Protein AF-0000000071081643 (afdb_homodimer)

Structure (mmCIF, N/CA/C/O backbone):
data_AF-0000000071081643-model_v1
#
loop_
_entity.id
_entity.type
_entity.pdbx_description
1 polymer 'Gamma-butyrobetaine dioxygenase'
#
loop_
_atom_site.group_PDB
_atom_site.id
_atom_site.type_symbol
_atom_site.label_atom_id
_atom_site.label_alt_id
_atom_site.label_comp_id
_atom_site.label_asym_id
_atom_site.label_entity_id
_atom_site.label_seq_id
_atom_site.pdbx_PDB_ins_code
_atom_site.Cartn_x
_atom_site.Cartn_y
_atom_site.Cartn_z
_atom_site.occupancy
_atom_site.B_iso_or_equiv
_atom_site.auth_seq_id
_atom_site.auth_comp_id
_atom_site.auth_asym_id
_atom_site.auth_atom_id
_atom_site.pdbx_PDB_model_num
ATOM 1 N N . MET A 1 1 ? 13.773 -45.219 -15.148 1 22.53 1 MET A N 1
ATOM 2 C CA . MET A 1 1 ? 13.102 -44.125 -15.828 1 22.53 1 MET A CA 1
ATOM 3 C C . MET A 1 1 ? 11.602 -44.125 -15.547 1 22.53 1 MET A C 1
ATOM 5 O O . MET A 1 1 ? 10.828 -43.438 -16.203 1 22.53 1 MET A O 1
ATOM 9 N N . GLU A 1 2 ? 11.062 -44.969 -14.609 1 25.34 2 GLU A N 1
ATOM 10 C CA . GLU A 1 2 ? 9.867 -45.812 -14.445 1 25.34 2 GLU A CA 1
ATOM 11 C C . GLU A 1 2 ? 8.664 -44.938 -14.047 1 25.34 2 GLU A C 1
ATOM 13 O O . GLU A 1 2 ? 7.594 -45.062 -14.648 1 25.34 2 GLU A O 1
ATOM 18 N N . ASN A 1 3 ? 8.5 -44.656 -12.734 1 25.41 3 ASN A N 1
ATOM 19 C CA . ASN A 1 3 ? 7.148 -44.688 -12.18 1 25.41 3 ASN A CA 1
ATOM 20 C C . ASN A 1 3 ? 6.285 -43.562 -12.688 1 25.41 3 ASN A C 1
ATOM 22 O O . ASN A 1 3 ? 6.629 -42.375 -12.5 1 25.41 3 ASN A O 1
ATOM 26 N N . PRO A 1 4 ? 5.512 -43.75 -13.758 1 31.47 4 PRO A N 1
ATOM 27 C CA . PRO A 1 4 ? 4.52 -42.781 -14.18 1 31.47 4 PRO A CA 1
ATOM 28 C C . PRO A 1 4 ? 3.73 -42.188 -13.008 1 31.47 4 PRO A C 1
ATOM 30 O O . PRO A 1 4 ? 3.168 -42.938 -12.211 1 31.47 4 PRO A O 1
ATOM 33 N N . VAL A 1 5 ? 4.258 -41.281 -12.352 1 32.03 5 VAL A N 1
ATOM 34 C CA . VAL A 1 5 ? 3.521 -40.656 -11.25 1 32.03 5 VAL A CA 1
ATOM 35 C C . VAL A 1 5 ? 2.043 -40.531 -11.617 1 32.03 5 VAL A C 1
ATOM 37 O O . VAL A 1 5 ? 1.696 -39.969 -12.656 1 32.03 5 VAL A O 1
ATOM 40 N N . LYS A 1 6 ? 1.33 -41.562 -11.305 1 35.81 6 LYS A N 1
ATOM 41 C CA . LYS A 1 6 ? -0.125 -41.5 -11.398 1 35.81 6 LYS A CA 1
ATOM 42 C C . LYS A 1 6 ? -0.638 -40.094 -11.07 1 35.81 6 LYS A C 1
ATOM 44 O O . LYS A 1 6 ? -0.384 -39.562 -9.984 1 35.81 6 LYS A O 1
ATOM 49 N N . ILE A 1 7 ? -0.891 -39.281 -12.078 1 36.06 7 ILE A N 1
ATOM 50 C CA . ILE A 1 7 ? -1.486 -37.938 -12.031 1 36.06 7 ILE A CA 1
ATOM 51 C C . ILE A 1 7 ? -2.824 -38 -11.297 1 36.06 7 ILE A C 1
ATOM 53 O O . ILE A 1 7 ? -3.787 -38.594 -11.797 1 36.06 7 ILE A O 1
ATOM 57 N N . GLU A 1 8 ? -2.85 -38.375 -10.078 1 38.16 8 GLU A N 1
ATOM 58 C CA . GLU A 1 8 ? -4.18 -38.188 -9.508 1 38.16 8 GLU A CA 1
ATOM 59 C C . GLU A 1 8 ? -4.75 -36.812 -9.906 1 38.16 8 GLU A C 1
ATOM 61 O O . GLU A 1 8 ? -4.039 -35.812 -9.891 1 38.16 8 GLU A O 1
ATOM 66 N N . PRO A 1 9 ? -5.816 -36.906 -10.641 1 40.47 9 PRO A N 1
ATOM 67 C CA . PRO A 1 9 ? -6.453 -35.656 -11.031 1 40.47 9 PRO A CA 1
ATOM 68 C C . PRO A 1 9 ? -6.582 -34.688 -9.859 1 40.47 9 PRO A C 1
ATOM 70 O O . PRO A 1 9 ? -6.977 -35.062 -8.758 1 40.47 9 PRO A O 1
ATOM 73 N N . MET A 1 10 ? -5.754 -33.719 -9.648 1 44.78 10 MET A N 1
ATOM 74 C CA . MET A 1 10 ? -5.664 -32.625 -8.688 1 44.78 10 MET A CA 1
ATOM 75 C C . MET A 1 10 ? -7.039 -32 -8.445 1 44.78 10 MET A C 1
ATOM 77 O O . MET A 1 10 ? -7.777 -31.719 -9.398 1 44.78 10 MET A O 1
ATOM 81 N N . ALA A 1 11 ? -7.672 -32.344 -7.398 1 48.53 11 ALA A N 1
ATOM 82 C CA . ALA A 1 11 ? -8.922 -31.719 -6.977 1 48.53 11 ALA A CA 1
ATOM 83 C C . ALA A 1 11 ? -8.836 -30.203 -7.117 1 48.53 11 ALA A C 1
ATOM 85 O O . ALA A 1 11 ? -7.98 -29.562 -6.496 1 48.53 11 ALA A O 1
ATOM 86 N N . PHE A 1 12 ? -9.18 -29.719 -8.344 1 58.06 12 PHE A N 1
ATOM 87 C CA . PHE A 1 12 ? -9.32 -28.297 -8.672 1 58.06 12 PHE A CA 1
ATOM 88 C C . PHE A 1 12 ? -10.281 -27.625 -7.703 1 58.06 12 PHE A C 1
ATOM 90 O O . PHE A 1 12 ? -10.578 -26.438 -7.855 1 58.06 12 PHE A O 1
ATOM 97 N N . GLU A 1 13 ? -10.617 -28.375 -6.734 1 58.75 13 GLU A N 1
ATOM 98 C CA . GLU A 1 13 ? -11.688 -27.859 -5.871 1 58.75 13 GLU A CA 1
ATOM 99 C C . GLU A 1 13 ? -11.242 -26.609 -5.141 1 58.75 13 GLU A C 1
ATOM 101 O O . GLU A 1 13 ? -12.047 -25.688 -4.926 1 58.75 13 GLU A O 1
ATOM 106 N N . ASP A 1 14 ? -9.984 -26.562 -4.91 1 63.94 14 ASP A N 1
ATOM 107 C CA . ASP A 1 14 ? -9.578 -25.375 -4.176 1 63.94 14 ASP A CA 1
ATOM 108 C C . ASP A 1 14 ? -9.539 -24.156 -5.094 1 63.94 14 ASP A C 1
ATOM 110 O O . ASP A 1 14 ? -9.781 -23.031 -4.652 1 63.94 14 ASP A O 1
ATOM 114 N N . GLU A 1 15 ? -9.359 -24.438 -6.359 1 65.44 15 GLU A N 1
ATOM 115 C CA . GLU A 1 15 ? -9.359 -23.328 -7.301 1 65.44 15 GLU A CA 1
ATOM 116 C C . GLU A 1 15 ? -10.781 -22.812 -7.551 1 65.44 15 GLU A C 1
ATOM 118 O O . GLU A 1 15 ? -10.977 -21.672 -7.945 1 65.44 15 GLU A O 1
ATOM 123 N N . ALA A 1 16 ? -11.727 -23.703 -7.258 1 62.59 16 ALA A N 1
ATOM 124 C CA . ALA A 1 16 ? -13.125 -23.422 -7.539 1 62.59 16 ALA A CA 1
ATOM 125 C C . ALA A 1 16 ? -13.641 -22.297 -6.66 1 62.59 16 ALA A C 1
ATOM 127 O O . ALA A 1 16 ? -14.57 -21.578 -7.043 1 62.59 16 ALA A O 1
ATOM 128 N N . VAL A 1 17 ? -12.961 -22.141 -5.602 1 60.31 17 VAL A N 1
ATOM 129 C CA . VAL A 1 17 ? -13.461 -21.172 -4.633 1 60.31 17 VAL A CA 1
ATOM 130 C C . VAL A 1 17 ? -13.273 -19.75 -5.184 1 60.31 17 VAL A C 1
ATOM 132 O O . VAL A 1 17 ? -13.953 -18.812 -4.75 1 60.31 17 VAL A O 1
ATOM 135 N N . LEU A 1 18 ? -12.484 -19.703 -6.148 1 63.12 18 LEU A N 1
ATOM 136 C CA . LEU A 1 18 ? -12.156 -18.391 -6.676 1 63.12 18 LEU A CA 1
ATOM 137 C C . LEU A 1 18 ? -13.133 -17.984 -7.777 1 63.12 18 LEU A C 1
ATOM 139 O O . LEU A 1 18 ? -13.062 -16.859 -8.297 1 63.12 18 LEU A O 1
ATOM 143 N N . HIS A 1 19 ? -13.945 -18.938 -7.957 1 67.44 19 HIS A N 1
ATOM 144 C CA . HIS A 1 19 ? -14.906 -18.672 -9.016 1 67.44 19 HIS A CA 1
ATOM 145 C C . HIS A 1 19 ? -16.328 -18.594 -8.469 1 67.44 19 HIS A C 1
ATOM 147 O O . HIS A 1 19 ? -16.703 -19.391 -7.598 1 67.44 19 HIS A O 1
ATOM 153 N N . ALA A 1 20 ? -16.953 -17.594 -8.938 1 64.62 20 ALA A N 1
ATOM 154 C CA . ALA A 1 20 ? -18.344 -17.469 -8.492 1 64.62 20 ALA A CA 1
ATOM 155 C C . ALA A 1 20 ? -19.125 -18.734 -8.812 1 64.62 20 ALA A C 1
ATOM 157 O O . ALA A 1 20 ? -19.953 -19.172 -8 1 64.62 20 ALA A O 1
ATOM 158 N N . LYS A 1 21 ? -18.812 -19.297 -10.016 1 68.5 21 LYS A N 1
ATOM 159 C CA . LYS A 1 21 ? -19.484 -20.531 -10.422 1 68.5 21 LYS A CA 1
ATOM 160 C C . LYS A 1 21 ? -18.484 -21.531 -10.984 1 68.5 21 LYS A C 1
ATOM 162 O O . LYS A 1 21 ? -17.672 -21.203 -11.844 1 68.5 21 LYS A O 1
ATOM 167 N N . TRP A 1 22 ? -18.328 -22.688 -10.352 1 76.94 22 TRP A N 1
ATOM 168 C CA . TRP A 1 22 ? -17.516 -23.781 -10.844 1 76.94 22 TRP A CA 1
ATOM 169 C C . TRP A 1 22 ? -18.359 -25.031 -11.07 1 76.94 22 TRP A C 1
ATOM 171 O O . TRP A 1 22 ? -18.828 -25.656 -10.109 1 76.94 22 TRP A O 1
ATOM 181 N N . PRO A 1 23 ? -18.547 -25.328 -12.359 1 82.75 23 PRO A N 1
ATOM 182 C CA . PRO A 1 23 ? -19.312 -26.547 -12.609 1 82.75 23 PRO A CA 1
ATOM 183 C C . PRO A 1 23 ? -18.5 -27.812 -12.367 1 82.75 23 PRO A C 1
ATOM 185 O O . PRO A 1 23 ? -17.312 -27.859 -12.664 1 82.75 23 PRO A O 1
ATOM 188 N N . SER A 1 24 ? -19.156 -28.844 -11.766 1 84.69 24 SER A N 1
ATOM 189 C CA . SER A 1 24 ? -18.531 -30.156 -11.672 1 84.69 24 SER A CA 1
ATOM 190 C C . SER A 1 24 ? -18.391 -30.812 -13.039 1 84.69 24 SER A C 1
ATOM 192 O O . SER A 1 24 ? -19.047 -30.391 -14 1 84.69 24 SER A O 1
ATOM 194 N N . ILE A 1 25 ? -17.547 -31.812 -13.094 1 88.88 25 ILE A N 1
ATOM 195 C CA . ILE A 1 25 ? -17.359 -32.531 -14.352 1 88.88 25 ILE A CA 1
ATOM 196 C C . ILE A 1 25 ? -18.672 -33.188 -14.773 1 88.88 25 ILE A C 1
ATOM 198 O O . ILE A 1 25 ? -18.984 -33.25 -15.961 1 88.88 25 ILE A O 1
ATOM 202 N N . ASP A 1 26 ? -19.438 -33.594 -13.805 1 90.94 26 ASP A N 1
ATOM 203 C CA . ASP A 1 26 ? -20.734 -34.219 -14.086 1 90.94 26 ASP A CA 1
ATOM 204 C C . ASP A 1 26 ? -21.703 -33.219 -14.664 1 90.94 26 ASP A C 1
ATOM 206 O O . ASP A 1 26 ? -22.469 -33.531 -15.578 1 90.94 26 ASP A O 1
ATOM 210 N N . GLU A 1 27 ? -21.641 -32.062 -14.094 1 90.94 27 GLU A N 1
ATOM 211 C CA . GLU A 1 27 ? -22.5 -31 -14.594 1 90.94 27 GLU A CA 1
ATOM 212 C C . GLU A 1 27 ? -22.141 -30.641 -16.031 1 90.94 27 GLU A C 1
ATOM 214 O O . GLU A 1 27 ? -23.016 -30.406 -16.859 1 90.94 27 GLU A O 1
ATOM 219 N N . VAL A 1 28 ? -20.859 -30.625 -16.328 1 92.31 28 VAL A N 1
ATOM 220 C CA . VAL A 1 28 ? -20.406 -30.312 -17.688 1 92.31 28 VAL A CA 1
ATOM 221 C C . VAL A 1 28 ? -20.844 -31.422 -18.641 1 92.31 28 VAL A C 1
ATOM 223 O O . VAL A 1 28 ? -21.391 -31.141 -19.703 1 92.31 28 VAL A O 1
ATOM 226 N N . ARG A 1 29 ? -20.656 -32.562 -18.234 1 93.25 29 ARG A N 1
ATOM 227 C CA . ARG A 1 29 ? -21.031 -33.719 -19.047 1 93.25 29 ARG A CA 1
ATOM 228 C C . ARG A 1 29 ? -22.516 -33.688 -19.391 1 93.25 29 ARG A C 1
ATOM 230 O O . ARG A 1 29 ? -22.906 -34 -20.516 1 93.25 29 ARG A O 1
ATOM 237 N N . ALA A 1 30 ? -23.266 -33.281 -18.453 1 94.12 30 ALA A N 1
ATOM 238 C CA . ALA A 1 30 ? -24.719 -33.312 -18.609 1 94.12 30 ALA A CA 1
ATOM 239 C C . ALA A 1 30 ? -25.219 -32.094 -19.391 1 94.12 30 ALA A C 1
ATOM 241 O O . ALA A 1 30 ? -26.156 -32.188 -20.188 1 94.12 30 ALA A O 1
ATOM 242 N N . SER A 1 31 ? -24.578 -31 -19.219 1 93.44 31 SER A N 1
ATOM 243 C CA . SER A 1 31 ? -25.219 -29.781 -19.672 1 93.44 31 SER A CA 1
ATOM 244 C C . SER A 1 31 ? -24.469 -29.172 -20.859 1 93.44 31 SER A C 1
ATOM 246 O O . SER A 1 31 ? -25.062 -28.578 -21.75 1 93.44 31 SER A O 1
ATOM 248 N N . ASN A 1 32 ? -23.141 -29.328 -20.875 1 95 32 ASN A N 1
ATOM 249 C CA . ASN A 1 32 ? -22.359 -28.641 -21.891 1 95 32 ASN A CA 1
ATOM 250 C C . ASN A 1 32 ? -21.047 -29.375 -22.188 1 95 32 ASN A C 1
ATOM 252 O O . ASN A 1 32 ? -19.969 -28.797 -22.062 1 95 32 ASN A O 1
ATOM 256 N N . PRO A 1 33 ? -21.156 -30.609 -22.594 1 96.94 33 PRO A N 1
ATOM 257 C CA . PRO A 1 33 ? -19.938 -31.391 -22.859 1 96.94 33 PRO A CA 1
ATOM 258 C C . PRO A 1 33 ? -19.156 -30.859 -24.062 1 96.94 33 PRO A C 1
ATOM 260 O O . PRO A 1 33 ? -19.656 -30.031 -24.828 1 96.94 33 PRO A O 1
ATOM 263 N N . ILE A 1 34 ? -17.953 -31.344 -24.188 1 97.56 34 ILE A N 1
ATOM 264 C CA . ILE A 1 34 ? -17.125 -31.016 -25.344 1 97.56 34 ILE A CA 1
ATOM 265 C C . ILE A 1 34 ? -17.719 -31.609 -26.609 1 97.56 34 ILE A C 1
ATOM 267 O O . ILE A 1 34 ? -18 -32.812 -26.656 1 97.56 34 ILE A O 1
ATOM 271 N N . LYS A 1 35 ? -17.922 -30.812 -27.562 1 96.94 35 LYS A N 1
ATOM 272 C CA . LYS A 1 35 ? -18.406 -31.281 -28.859 1 96.94 35 LYS A CA 1
ATOM 273 C C . LYS A 1 35 ? -17.25 -31.594 -29.797 1 96.94 35 LYS A C 1
ATOM 275 O O . LYS A 1 35 ? -17.328 -32.531 -30.594 1 96.94 35 LYS A O 1
ATOM 280 N N . GLY A 1 36 ? -16.219 -30.734 -29.75 1 96.81 36 GLY A N 1
ATOM 281 C CA . GLY A 1 36 ? -15.055 -30.938 -30.609 1 96.81 36 GLY A CA 1
ATOM 282 C C . GLY A 1 36 ? -13.906 -30 -30.281 1 96.81 36 GLY A C 1
ATOM 283 O O . GLY A 1 36 ? -14.078 -29.031 -29.531 1 96.81 36 GLY A O 1
ATOM 284 N N . VAL A 1 37 ? -12.734 -30.406 -30.75 1 98 37 VAL A N 1
ATOM 285 C CA . VAL A 1 37 ? -11.562 -29.562 -30.578 1 98 37 VAL A CA 1
ATOM 286 C C . VAL A 1 37 ? -10.828 -29.422 -31.906 1 98 37 VAL A C 1
ATOM 288 O O . VAL A 1 37 ? -10.914 -30.297 -32.75 1 98 37 VAL A O 1
ATOM 291 N N . ALA A 1 38 ? -10.219 -28.281 -32.094 1 97 38 ALA A N 1
ATOM 292 C CA . ALA A 1 38 ? -9.422 -28.062 -33.312 1 97 38 ALA A CA 1
ATOM 293 C C . ALA A 1 38 ? -8.164 -27.25 -32.969 1 97 38 ALA A C 1
ATOM 295 O O . ALA A 1 38 ? -8.219 -26.266 -32.25 1 97 38 ALA A O 1
ATOM 296 N N . ALA A 1 39 ? -7.074 -27.75 -33.438 1 96.75 39 ALA A N 1
ATOM 297 C CA . ALA A 1 39 ? -5.844 -26.969 -33.406 1 96.75 39 ALA A CA 1
ATOM 298 C C . ALA A 1 39 ? -5.805 -25.969 -34.562 1 96.75 39 ALA A C 1
ATOM 300 O O . ALA A 1 39 ? -6.012 -26.344 -35.719 1 96.75 39 ALA A O 1
ATOM 301 N N . LYS A 1 40 ? -5.598 -24.75 -34.219 1 95.38 40 LYS A N 1
ATOM 302 C CA . LYS A 1 40 ? -5.629 -23.688 -35.25 1 95.38 40 LYS A CA 1
ATOM 303 C C . LYS A 1 40 ? -4.469 -22.719 -35.062 1 95.38 40 LYS A C 1
ATOM 305 O O . LYS A 1 40 ? -3.73 -22.797 -34.062 1 95.38 40 LYS A O 1
ATOM 310 N N . SER A 1 41 ? -4.215 -21.984 -36.094 1 92.81 41 SER A N 1
ATOM 311 C CA . SER A 1 41 ? -3.334 -20.828 -36.062 1 92.81 41 SER A CA 1
ATOM 312 C C . SER A 1 41 ? -4.129 -19.531 -36.125 1 92.81 41 SER A C 1
ATOM 314 O O . SER A 1 41 ? -4.992 -19.375 -37 1 92.81 41 SER A O 1
ATOM 316 N N . GLU A 1 42 ? -3.967 -18.688 -35.219 1 87.31 42 GLU A N 1
ATOM 317 C CA . GLU A 1 42 ? -4.602 -17.375 -35.219 1 87.31 42 GLU A CA 1
ATOM 318 C C . GLU A 1 42 ? -3.564 -16.266 -35.125 1 87.31 42 GLU A C 1
ATOM 320 O O . GLU A 1 42 ? -2.928 -16.078 -34.094 1 87.31 42 GLU A O 1
ATOM 325 N N . GLY A 1 43 ? -3.449 -15.391 -36.156 1 84.25 43 GLY A N 1
ATOM 326 C CA . GLY A 1 43 ? -2.467 -14.32 -36.188 1 84.25 43 GLY A CA 1
ATOM 327 C C . GLY A 1 43 ? -1.049 -14.812 -35.969 1 84.25 43 GLY A C 1
ATOM 328 O O . GLY A 1 43 ? -0.281 -14.188 -35.219 1 84.25 43 GLY A O 1
ATOM 329 N N . GLY A 1 44 ? -0.747 -16.047 -36.312 1 86.25 44 GLY A N 1
ATOM 330 C CA . GLY A 1 44 ? 0.584 -16.609 -36.188 1 86.25 44 GLY A CA 1
ATOM 331 C C . GLY A 1 44 ? 0.76 -17.391 -34.875 1 86.25 44 GLY A C 1
ATOM 332 O O . GLY A 1 44 ? 1.761 -18.094 -34.719 1 86.25 44 GLY A O 1
ATOM 333 N N . ASP A 1 45 ? -0.302 -17.328 -34.031 1 92.69 45 ASP A N 1
ATOM 334 C CA . ASP A 1 45 ? -0.209 -18.047 -32.781 1 92.69 45 ASP A CA 1
ATOM 335 C C . ASP A 1 45 ? -0.993 -19.344 -32.812 1 92.69 45 ASP A C 1
ATOM 337 O O . ASP A 1 45 ? -2.033 -19.438 -33.469 1 92.69 45 ASP A O 1
ATOM 341 N N . ARG A 1 46 ? -0.451 -20.312 -32.219 1 96.56 46 ARG A N 1
ATOM 342 C CA . ARG A 1 46 ? -1.095 -21.625 -32.156 1 96.56 46 ARG A CA 1
ATOM 343 C C . ARG A 1 46 ? -2.098 -21.688 -31.016 1 96.56 46 ARG A C 1
ATOM 345 O O . ARG A 1 46 ? -1.787 -21.312 -29.891 1 96.56 46 ARG A O 1
ATOM 352 N N . VAL A 1 47 ? -3.307 -22.125 -31.391 1 97.75 47 VAL A N 1
ATOM 353 C CA . VAL A 1 47 ? -4.355 -22.125 -30.375 1 97.75 47 VAL A CA 1
ATOM 354 C C . VAL A 1 47 ? -5.148 -23.422 -30.453 1 97.75 47 VAL A C 1
ATOM 356 O O . VAL A 1 47 ? -5.109 -24.125 -31.484 1 97.75 47 VAL A O 1
ATOM 359 N N . LEU A 1 48 ? -5.75 -23.766 -29.391 1 98.12 48 LEU A N 1
ATOM 360 C CA . LEU A 1 48 ? -6.762 -24.812 -29.344 1 98.12 48 LEU A CA 1
ATOM 361 C C . LEU A 1 48 ? -8.164 -24.219 -29.266 1 98.12 48 LEU A C 1
ATOM 363 O O . LEU A 1 48 ? -8.453 -23.422 -28.375 1 98.12 48 LEU A O 1
ATOM 367 N N . GLU A 1 49 ? -8.969 -24.516 -30.203 1 97.69 49 GLU A N 1
ATOM 368 C CA . GLU A 1 49 ? -10.375 -24.141 -30.141 1 97.69 49 GLU A CA 1
ATOM 369 C C . GLU A 1 49 ? -11.219 -25.297 -29.594 1 97.69 49 GLU A C 1
ATOM 371 O O . GLU A 1 49 ? -11.102 -26.438 -30.047 1 97.69 49 GLU A O 1
ATOM 376 N N . VAL A 1 50 ? -12 -25 -28.625 1 97.81 50 VAL A N 1
ATOM 377 C CA . VAL A 1 50 ? -12.914 -25.984 -28.047 1 97.81 50 VAL A CA 1
ATOM 378 C C . VAL A 1 50 ? -14.359 -25.578 -28.344 1 97.81 50 VAL A C 1
ATOM 380 O O . VAL A 1 50 ? -14.781 -24.469 -28.031 1 97.81 50 VAL A O 1
ATOM 383 N N . GLU A 1 51 ? -15 -26.469 -28.969 1 97.69 51 GLU A N 1
ATOM 384 C CA . GLU A 1 51 ? -16.422 -26.297 -29.203 1 97.69 51 GLU A CA 1
ATOM 385 C C . GLU A 1 51 ? -17.25 -27.078 -28.188 1 97.69 51 GLU A C 1
ATOM 387 O O . GLU A 1 51 ? -17 -28.266 -27.969 1 97.69 51 GLU A O 1
ATOM 392 N N . TRP A 1 52 ? -18.219 -26.375 -27.641 1 96.88 52 TRP A N 1
ATOM 393 C CA . TRP A 1 52 ? -19.062 -27 -26.625 1 96.88 52 TRP A CA 1
ATOM 394 C C . TRP A 1 52 ? -20.422 -27.359 -27.203 1 96.88 52 TRP A C 1
ATOM 396 O O . TRP A 1 52 ? -20.812 -26.844 -28.25 1 96.88 52 TRP A O 1
ATOM 406 N N . ALA A 1 53 ? -21.125 -28.188 -26.5 1 96.75 53 ALA A N 1
ATOM 407 C CA . ALA A 1 53 ? -22.453 -28.625 -26.938 1 96.75 53 ALA A CA 1
ATOM 408 C C . ALA A 1 53 ? -23.422 -27.438 -27.031 1 96.75 53 ALA A C 1
ATOM 410 O O . ALA A 1 53 ? -24.344 -27.438 -27.844 1 96.75 53 ALA A O 1
ATOM 411 N N . SER A 1 54 ? -23.266 -26.469 -26.266 1 94.62 54 SER A N 1
ATOM 412 C CA . SER A 1 54 ? -24.094 -25.281 -26.266 1 94.62 54 SER A CA 1
ATOM 413 C C . SER A 1 54 ? -23.953 -24.516 -27.578 1 94.62 54 SER A C 1
ATOM 415 O O . SER A 1 54 ? -24.766 -23.641 -27.875 1 94.62 54 SER A O 1
ATOM 417 N N . GLY A 1 55 ? -22.891 -24.734 -28.297 1 95.12 55 GLY A N 1
ATOM 418 C CA . GLY A 1 55 ? -22.578 -23.984 -29.5 1 95.12 55 GLY A CA 1
ATOM 419 C C . GLY A 1 55 ? -21.484 -22.953 -29.297 1 95.12 55 GLY A C 1
ATOM 420 O O . GLY A 1 55 ? -20.922 -22.422 -30.266 1 95.12 55 GLY A O 1
ATOM 421 N N . GLU A 1 56 ? -21.141 -22.766 -28.047 1 94.5 56 GLU A N 1
ATOM 422 C CA . GLU A 1 56 ? -20.078 -21.812 -27.75 1 94.5 56 GLU A CA 1
ATOM 423 C C . GLU A 1 56 ? -18.719 -22.359 -28.156 1 94.5 56 GLU A C 1
ATOM 425 O O . GLU A 1 56 ? -18.484 -23.562 -28.125 1 94.5 56 GLU A O 1
ATOM 430 N N . ARG A 1 57 ? -17.891 -21.422 -28.562 1 95.62 57 ARG A N 1
ATOM 431 C CA . ARG A 1 57 ? -16.5 -21.75 -28.891 1 95.62 57 ARG A CA 1
ATOM 432 C C . ARG A 1 57 ? -15.531 -20.922 -28.062 1 95.62 57 ARG A C 1
ATOM 434 O O . ARG A 1 57 ? -15.75 -19.734 -27.859 1 95.62 57 ARG A O 1
ATOM 441 N N . GLN A 1 58 ? -14.617 -21.609 -27.516 1 95.31 58 GLN A N 1
ATOM 442 C CA . GLN A 1 58 ? -13.57 -20.953 -26.766 1 95.31 58 GLN A CA 1
ATOM 443 C C . GLN A 1 58 ? -12.195 -21.234 -27.359 1 95.31 58 GLN A C 1
ATOM 445 O O . GLN A 1 58 ? -11.945 -22.344 -27.844 1 95.31 58 GLN A O 1
ATOM 450 N N . VAL A 1 59 ? -11.359 -20.25 -27.297 1 96.5 59 VAL A N 1
ATOM 451 C CA . VAL A 1 59 ? -10 -20.359 -27.812 1 96.5 59 VAL A CA 1
ATOM 452 C C . VAL A 1 59 ? -9 -20.312 -26.672 1 96.5 59 VAL A C 1
ATOM 454 O O . VAL A 1 59 ? -9.086 -19.422 -25.797 1 96.5 59 VAL A O 1
ATOM 457 N N . TYR A 1 60 ? -8.07 -21.266 -26.641 1 97.19 60 TYR A N 1
ATOM 458 C CA . TYR A 1 60 ? -6.988 -21.312 -25.672 1 97.19 60 TYR A CA 1
ATOM 459 C C . TYR A 1 60 ? -5.629 -21.297 -26.344 1 97.19 60 TYR A C 1
ATOM 461 O O . TYR A 1 60 ? -5.273 -22.234 -27.062 1 97.19 60 TYR A O 1
ATOM 469 N N . PRO A 1 61 ? -4.828 -20.266 -26.125 1 98 61 PRO A N 1
ATOM 470 C CA . PRO A 1 61 ? -3.484 -20.25 -26.703 1 98 61 PRO A CA 1
ATOM 471 C C . PRO A 1 61 ? -2.619 -21.406 -26.219 1 98 61 PRO A C 1
ATOM 473 O O . PRO A 1 61 ? -2.643 -21.75 -25.031 1 98 61 PRO A O 1
ATOM 476 N N . CYS A 1 62 ? -1.803 -22.016 -27.109 1 98.12 62 CYS A N 1
ATOM 477 C CA . CYS A 1 62 ? -0.978 -23.172 -26.781 1 98.12 62 CYS A CA 1
ATOM 478 C C . CYS A 1 62 ? 0.075 -22.812 -25.734 1 98.12 62 CYS A C 1
ATOM 480 O O . CYS A 1 62 ? 0.341 -23.594 -24.812 1 98.12 62 CYS A O 1
ATOM 482 N N . MET A 1 63 ? 0.65 -21.609 -25.875 1 96.19 63 MET A N 1
ATOM 483 C CA . MET A 1 63 ? 1.63 -21.172 -24.891 1 96.19 63 MET A CA 1
ATOM 484 C C . MET A 1 63 ? 1.031 -21.172 -23.484 1 96.19 63 MET A C 1
ATOM 486 O O . MET A 1 63 ? 1.677 -21.625 -22.531 1 96.19 63 MET A O 1
ATOM 490 N N . TRP A 1 64 ? -0.19 -20.672 -23.375 1 96.88 64 TRP A N 1
ATOM 491 C CA . TRP A 1 64 ? -0.885 -20.594 -22.094 1 96.88 64 TRP A CA 1
ATOM 492 C C . TRP A 1 64 ? -1.239 -21.984 -21.578 1 96.88 64 TRP A C 1
ATOM 494 O O . TRP A 1 64 ? -1.012 -22.281 -20.406 1 96.88 64 TRP A O 1
ATOM 504 N N . LEU A 1 65 ? -1.738 -22.828 -22.438 1 97.56 65 LEU A N 1
ATOM 505 C CA . LEU A 1 65 ? -2.09 -24.188 -22.062 1 97.56 65 LEU A CA 1
ATOM 506 C C . LEU A 1 65 ? -0.863 -24.938 -21.562 1 97.56 65 LEU A C 1
ATOM 508 O O . LEU A 1 65 ? -0.907 -25.578 -20.5 1 97.56 65 LEU A O 1
ATOM 512 N N . ARG A 1 66 ? 0.232 -24.812 -22.281 1 97.75 66 ARG A N 1
ATOM 513 C CA . ARG A 1 66 ? 1.456 -25.5 -21.906 1 97.75 66 ARG A CA 1
ATOM 514 C C . ARG A 1 66 ? 2 -24.984 -20.578 1 97.75 66 ARG A C 1
ATOM 516 O O . ARG A 1 66 ? 2.447 -25.766 -19.734 1 97.75 66 ARG A O 1
ATOM 523 N N . ASP A 1 67 ? 1.951 -23.734 -20.422 1 96.31 67 ASP A N 1
ATOM 524 C CA . ASP A 1 67 ? 2.426 -23.078 -19.203 1 96.31 67 ASP A CA 1
ATOM 525 C C . ASP A 1 67 ? 1.604 -23.516 -18 1 96.31 67 ASP A C 1
ATOM 527 O O . ASP A 1 67 ? 2.098 -23.5 -16.875 1 96.31 67 ASP A O 1
ATOM 531 N N . HIS A 1 68 ? 0.385 -23.922 -18.234 1 93.75 68 HIS A N 1
ATOM 532 C CA . HIS A 1 68 ? -0.501 -24.25 -17.125 1 93.75 68 HIS A CA 1
ATOM 533 C C . HIS A 1 68 ? -0.879 -25.734 -17.156 1 93.75 68 HIS A C 1
ATOM 535 O O . HIS A 1 68 ? -1.994 -26.109 -16.781 1 93.75 68 HIS A O 1
ATOM 541 N N . CYS A 1 69 ? 0.018 -26.469 -17.703 1 94.88 69 CYS A N 1
ATOM 542 C CA . CYS A 1 69 ? -0.145 -27.922 -17.578 1 94.88 69 CYS A CA 1
ATOM 543 C C . CYS A 1 69 ? -0.36 -28.312 -16.125 1 94.88 69 CYS A C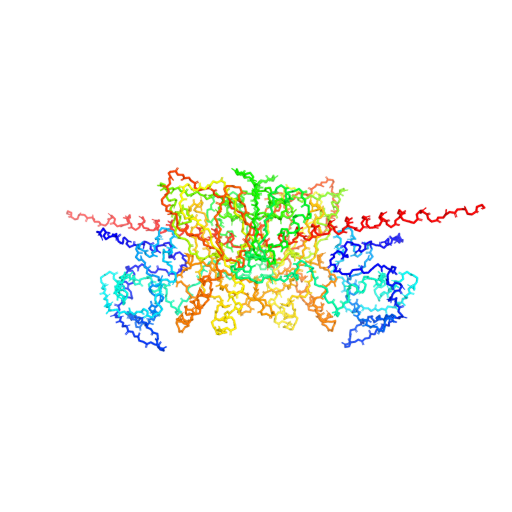 1
ATOM 545 O O . CYS A 1 69 ? 0.278 -27.766 -15.227 1 94.88 69 CYS A O 1
ATOM 547 N N . ARG A 1 70 ? -1.168 -29.266 -15.914 1 89.38 70 ARG A N 1
ATOM 548 C CA . ARG A 1 70 ? -1.578 -29.625 -14.562 1 89.38 70 ARG A CA 1
ATOM 549 C C . ARG A 1 70 ? -1.019 -30.984 -14.156 1 89.38 70 ARG A C 1
ATOM 551 O O . ARG A 1 70 ? -1.467 -31.578 -13.172 1 89.38 70 ARG A O 1
ATOM 558 N N . CYS A 1 71 ? -0.111 -31.484 -14.938 1 90.75 71 CYS A N 1
ATOM 559 C CA . CYS A 1 71 ? 0.469 -32.75 -14.555 1 90.75 71 CYS A CA 1
ATOM 560 C C . CYS A 1 71 ? 1.338 -32.625 -13.312 1 90.75 71 CYS A C 1
ATOM 562 O O . CYS A 1 71 ? 1.637 -31.5 -12.883 1 90.75 71 CYS A O 1
ATOM 564 N N . THR A 1 72 ? 1.858 -33.656 -12.656 1 87.5 72 THR A N 1
ATOM 565 C CA . THR A 1 72 ? 2.551 -33.688 -11.375 1 87.5 72 THR A CA 1
ATOM 566 C C . THR A 1 72 ? 3.965 -33.125 -11.516 1 87.5 72 THR A C 1
ATOM 568 O O . THR A 1 72 ? 4.59 -32.75 -10.523 1 87.5 72 THR A O 1
ATOM 571 N N . ILE A 1 73 ? 4.418 -33.062 -12.75 1 88.69 73 ILE A N 1
ATOM 572 C CA . ILE A 1 73 ? 5.754 -32.531 -12.992 1 88.69 73 ILE A CA 1
ATOM 573 C C . ILE A 1 73 ? 5.695 -31.016 -13.062 1 88.69 73 ILE A C 1
ATOM 575 O O . ILE A 1 73 ? 6.648 -30.328 -12.68 1 88.69 73 ILE A O 1
ATOM 579 N N . CYS A 1 74 ? 4.527 -30.547 -13.461 1 91.31 74 CYS A N 1
ATOM 580 C CA . CYS A 1 74 ? 4.43 -29.125 -13.781 1 91.31 74 CYS A CA 1
ATOM 581 C C . CYS A 1 74 ? 3.732 -28.359 -12.664 1 91.31 74 CYS A C 1
ATOM 583 O O . CYS A 1 74 ? 3.873 -27.141 -12.562 1 91.31 74 CYS A O 1
ATOM 585 N N . PHE A 1 75 ? 2.961 -29.016 -11.891 1 87.12 75 PHE A N 1
ATOM 586 C CA . PHE A 1 75 ? 2.084 -28.312 -10.961 1 87.12 75 PHE A CA 1
ATOM 587 C C . PHE A 1 75 ? 1.928 -29.109 -9.664 1 87.12 75 PHE A C 1
ATOM 589 O O . PHE A 1 75 ? 1.694 -30.312 -9.695 1 87.12 75 PHE A O 1
ATOM 596 N N . HIS A 1 76 ? 2.146 -28.391 -8.586 1 80.69 76 HIS A N 1
ATOM 597 C CA . HIS A 1 76 ? 1.898 -28.969 -7.266 1 80.69 76 HIS A CA 1
ATOM 598 C C . HIS A 1 76 ? 0.465 -28.719 -6.812 1 80.69 76 HIS A C 1
ATOM 600 O O . HIS A 1 76 ? 0.16 -27.656 -6.277 1 80.69 76 HIS A O 1
ATOM 606 N N . ALA A 1 77 ? -0.344 -29.656 -6.828 1 75.88 77 ALA A N 1
ATOM 607 C CA . ALA A 1 77 ? -1.785 -29.5 -6.641 1 75.88 77 ALA A CA 1
ATOM 608 C C . ALA A 1 77 ? -2.109 -29.047 -5.223 1 75.88 77 ALA A C 1
ATOM 610 O O . ALA A 1 77 ? -2.973 -28.188 -5.023 1 75.88 77 ALA A O 1
ATOM 611 N N . GLU A 1 78 ? -1.435 -29.547 -4.246 1 72.75 78 GLU A N 1
ATOM 612 C CA . GLU A 1 78 ? -1.736 -29.234 -2.855 1 72.75 78 GLU A CA 1
ATOM 613 C C . GLU A 1 78 ? -1.458 -27.766 -2.551 1 72.75 78 GLU A C 1
ATOM 615 O O . GLU A 1 78 ? -2.258 -27.094 -1.89 1 72.75 78 GLU A O 1
ATOM 620 N N . HIS A 1 79 ? -0.362 -27.281 -3.109 1 73.75 79 HIS A N 1
ATOM 621 C CA . HIS A 1 79 ? 0.016 -25.906 -2.834 1 73.75 79 HIS A CA 1
ATOM 622 C C . HIS A 1 79 ? -0.461 -24.969 -3.943 1 73.75 79 HIS A C 1
ATOM 624 O O . HIS A 1 79 ? -0.36 -23.75 -3.818 1 73.75 79 HIS A O 1
ATOM 630 N N . GLN A 1 80 ? -0.96 -25.594 -5.02 1 78.56 80 GLN A N 1
ATOM 631 C CA . GLN A 1 80 ? -1.455 -24.844 -6.168 1 78.56 80 GLN A CA 1
ATOM 632 C C . GLN A 1 80 ? -0.378 -23.906 -6.723 1 78.56 80 GLN A C 1
ATOM 634 O O . GLN A 1 80 ? -0.621 -22.719 -6.922 1 78.56 80 GLN A O 1
ATOM 639 N N . THR A 1 81 ? 0.78 -24.5 -6.875 1 79.12 81 THR A N 1
ATOM 640 C CA . THR A 1 81 ? 1.904 -23.734 -7.379 1 79.12 81 THR A CA 1
ATOM 641 C C . THR A 1 81 ? 2.557 -24.422 -8.57 1 79.12 81 THR A C 1
ATOM 643 O O . THR A 1 81 ? 2.615 -25.656 -8.617 1 79.12 81 THR A O 1
ATOM 646 N N . ARG A 1 82 ? 3.037 -23.641 -9.484 1 85 82 ARG A N 1
ATOM 647 C CA . ARG A 1 82 ? 3.754 -24.188 -10.633 1 85 82 ARG A CA 1
ATOM 648 C C . ARG A 1 82 ? 5.145 -24.672 -10.242 1 85 82 ARG A C 1
ATOM 650 O O . ARG A 1 82 ? 5.809 -24.047 -9.406 1 85 82 ARG A O 1
ATOM 657 N N . LEU A 1 83 ? 5.551 -25.703 -10.859 1 83.94 83 LEU A N 1
ATOM 658 C CA . LEU A 1 83 ? 6.875 -26.266 -10.625 1 83.94 83 LEU A CA 1
ATOM 659 C C . LEU A 1 83 ? 7.805 -25.984 -11.797 1 83.94 83 LEU A C 1
ATOM 661 O O . LEU A 1 83 ? 9.008 -26.234 -11.719 1 83.94 83 LEU A O 1
ATOM 665 N N . THR A 1 84 ? 7.258 -25.391 -12.828 1 87.62 84 THR A N 1
ATOM 666 C CA . THR A 1 84 ? 8.023 -25.156 -14.047 1 87.62 84 THR A CA 1
ATOM 667 C C . THR A 1 84 ? 8.664 -23.766 -14.023 1 87.62 84 THR A C 1
ATOM 669 O O . THR A 1 84 ? 8.195 -22.875 -13.32 1 87.62 84 THR A O 1
ATOM 672 N N . ASP A 1 85 ? 9.75 -23.656 -14.742 1 89.62 85 ASP A N 1
ATOM 673 C CA . ASP A 1 85 ? 10.422 -22.391 -14.977 1 89.62 85 ASP A CA 1
ATOM 674 C C . ASP A 1 85 ? 9.953 -21.75 -16.281 1 89.62 85 ASP A C 1
ATOM 676 O O . ASP A 1 85 ? 10 -22.391 -17.344 1 89.62 85 ASP A O 1
ATOM 680 N N . PHE A 1 86 ? 9.516 -20.578 -16.188 1 93.56 86 PHE A N 1
ATOM 681 C CA . PHE A 1 86 ? 9.031 -19.859 -17.359 1 93.56 86 PHE A CA 1
ATOM 682 C C . PHE A 1 86 ? 10.07 -19.891 -18.484 1 93.56 86 PHE A C 1
ATOM 684 O O . PHE A 1 86 ? 9.719 -19.953 -19.656 1 93.56 86 PHE A O 1
ATOM 691 N N . MET A 1 87 ? 11.32 -19.859 -18.094 1 94.12 87 MET A N 1
ATOM 692 C CA . MET A 1 87 ? 12.391 -19.781 -19.078 1 94.12 87 MET A CA 1
ATOM 693 C C . MET A 1 87 ? 12.516 -21.078 -19.859 1 94.12 87 MET A C 1
ATOM 695 O O . MET A 1 87 ? 13.148 -21.125 -20.922 1 94.12 87 MET A O 1
ATOM 699 N N . GLU A 1 88 ? 11.867 -22.094 -19.406 1 93.38 88 GLU A N 1
ATOM 700 C CA . GLU A 1 88 ? 11.898 -23.375 -20.094 1 93.38 88 GLU A CA 1
ATOM 701 C C . GLU A 1 88 ? 10.734 -23.516 -21.062 1 93.38 88 GLU A C 1
ATOM 703 O O . GLU A 1 88 ? 10.695 -24.453 -21.875 1 93.38 88 GLU A O 1
ATOM 708 N N . LEU A 1 89 ? 9.859 -22.609 -21.047 1 95.94 89 LEU A N 1
ATOM 709 C CA . LEU A 1 89 ? 8.688 -22.641 -21.906 1 95.94 89 LEU A CA 1
ATOM 710 C C . LEU A 1 89 ? 9.047 -22.266 -23.328 1 95.94 89 LEU A C 1
ATOM 712 O O . LEU A 1 89 ? 9.656 -21.219 -23.562 1 95.94 89 LEU A O 1
ATOM 716 N N . ASP A 1 90 ? 8.727 -23.141 -24.25 1 96.88 90 ASP A N 1
ATOM 717 C CA . ASP A 1 90 ? 8.836 -22.797 -25.672 1 96.88 90 ASP A CA 1
ATOM 718 C C . ASP A 1 90 ? 7.648 -21.969 -26.125 1 96.88 90 ASP A C 1
ATOM 720 O O . ASP A 1 90 ? 6.527 -22.469 -26.219 1 96.88 90 ASP A O 1
ATOM 724 N N . LEU A 1 91 ? 7.859 -20.75 -26.5 1 96.75 91 LEU A N 1
ATOM 725 C CA . LEU A 1 91 ? 6.781 -19.844 -26.875 1 96.75 91 LEU A CA 1
ATOM 726 C C . LEU A 1 91 ? 6.227 -20.188 -28.25 1 96.75 91 LEU A C 1
ATOM 728 O O . LEU A 1 91 ? 5.18 -19.672 -28.656 1 96.75 91 LEU A O 1
ATOM 732 N N . 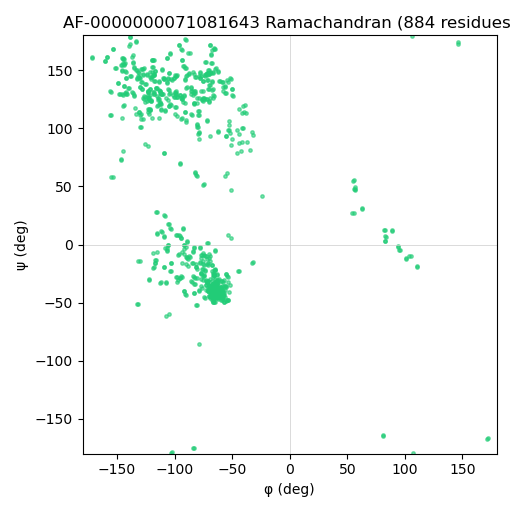ASN A 1 92 ? 6.91 -21.109 -28.953 1 96 92 ASN A N 1
ATOM 733 C CA . ASN A 1 92 ? 6.414 -21.594 -30.234 1 96 92 ASN A CA 1
ATOM 734 C C . ASN A 1 92 ? 5.82 -23 -30.109 1 96 92 ASN A C 1
ATOM 736 O O . ASN A 1 92 ? 5.664 -23.703 -31.109 1 96 92 ASN A O 1
ATOM 740 N N . ILE A 1 93 ? 5.531 -23.375 -28.938 1 97.31 93 ILE A N 1
ATOM 741 C CA . ILE A 1 93 ? 4.977 -24.703 -28.641 1 97.31 93 ILE A CA 1
ATOM 742 C C . ILE A 1 93 ? 3.715 -24.922 -29.484 1 97.31 93 ILE A C 1
ATOM 744 O O . ILE A 1 93 ? 2.936 -23.984 -29.688 1 97.31 93 ILE A O 1
ATOM 748 N N . ASP A 1 94 ? 3.604 -26.141 -29.938 1 97 94 ASP A N 1
ATOM 749 C CA . ASP A 1 94 ? 2.461 -26.516 -30.781 1 97 94 ASP A CA 1
ATOM 750 C C . ASP A 1 94 ? 1.943 -27.906 -30.406 1 97 94 ASP A C 1
ATOM 752 O O . ASP A 1 94 ? 2.541 -28.594 -29.594 1 97 94 ASP A O 1
ATOM 756 N N . ILE A 1 95 ? 0.793 -28.203 -31.016 1 98.12 95 ILE A N 1
ATOM 757 C CA . ILE A 1 95 ? 0.125 -29.469 -30.734 1 98.12 95 ILE A CA 1
ATOM 758 C C . ILE A 1 95 ? 0.598 -30.531 -31.734 1 98.12 95 ILE A C 1
ATOM 760 O O . ILE A 1 95 ? 0.525 -30.328 -32.938 1 98.12 95 ILE A O 1
ATOM 764 N N . LYS A 1 96 ? 1.146 -31.609 -31.203 1 97.62 96 LYS A N 1
ATOM 765 C CA . LYS A 1 96 ? 1.425 -32.781 -32.031 1 97.62 96 LYS A CA 1
ATOM 766 C C . LYS A 1 96 ? 0.167 -33.625 -32.25 1 97.62 96 LYS A C 1
ATOM 768 O O . LYS A 1 96 ? -0.174 -33.969 -33.375 1 97.62 96 LYS A O 1
ATOM 773 N N . THR A 1 97 ? -0.509 -33.969 -31.156 1 97.81 97 THR A N 1
ATOM 774 C CA . THR A 1 97 ? -1.774 -34.688 -31.203 1 97.81 97 THR A CA 1
ATOM 775 C C . THR A 1 97 ? -2.723 -34.188 -30.109 1 97.81 97 THR A C 1
ATOM 777 O O . THR A 1 97 ? -2.277 -33.688 -29.078 1 97.81 97 THR A O 1
ATOM 780 N N . VAL A 1 98 ? -3.926 -34.25 -30.391 1 98.12 98 VAL A N 1
ATOM 781 C CA . VAL A 1 98 ? -4.957 -33.875 -29.422 1 98.12 98 VAL A CA 1
ATOM 782 C C . VAL A 1 98 ? -6.094 -34.906 -29.469 1 98.12 98 VAL A C 1
ATOM 784 O O . VAL A 1 98 ? -6.5 -35.344 -30.562 1 98.12 98 VAL A O 1
ATOM 787 N N . THR A 1 99 ? -6.488 -35.375 -28.359 1 97.19 99 THR A N 1
ATOM 788 C CA . THR A 1 99 ? -7.586 -36.344 -28.266 1 97.19 99 THR A CA 1
ATOM 789 C C . THR A 1 99 ? -8.586 -35.906 -27.188 1 97.19 99 THR A C 1
ATOM 791 O O . THR A 1 99 ? -8.195 -35.375 -26.156 1 97.19 99 THR A O 1
ATOM 794 N N . VAL A 1 100 ? -9.797 -36.188 -27.453 1 97.25 100 VAL A N 1
ATOM 795 C CA . VAL A 1 100 ? -10.867 -35.875 -26.5 1 97.25 100 VAL A CA 1
ATOM 796 C C . VAL A 1 100 ? -11.438 -37.156 -25.938 1 97.25 100 VAL A C 1
ATOM 798 O O . VAL A 1 100 ? -11.648 -38.125 -26.656 1 97.25 100 VAL A O 1
ATOM 801 N N . ASN A 1 101 ? -11.516 -37.188 -24.656 1 96.44 101 ASN A N 1
ATOM 802 C CA . ASN A 1 101 ? -12.266 -38.25 -24 1 96.44 101 ASN A CA 1
ATOM 803 C C . ASN A 1 101 ? -13.664 -37.781 -23.594 1 96.44 101 ASN A C 1
ATOM 805 O O . ASN A 1 101 ? -13.82 -37.031 -22.625 1 96.44 101 ASN A O 1
ATOM 809 N N . ASP A 1 102 ? -14.648 -38.312 -24.219 1 93.31 102 ASP A N 1
ATOM 810 C CA . ASP A 1 102 ? -16.016 -37.844 -24.031 1 93.31 102 ASP A CA 1
ATOM 811 C C . ASP A 1 102 ? -16.562 -38.281 -22.656 1 93.31 102 ASP A C 1
ATOM 813 O O . ASP A 1 102 ? -17.375 -37.594 -22.062 1 93.31 102 ASP A O 1
ATOM 817 N N . VAL A 1 103 ? -16.109 -39.344 -22.219 1 92.5 103 VAL A N 1
ATOM 818 C CA . VAL A 1 103 ? -16.594 -39.875 -20.953 1 92.5 103 VAL A CA 1
ATOM 819 C C . VAL A 1 103 ? -16.031 -39.094 -19.797 1 92.5 103 VAL A C 1
ATOM 821 O O . VAL A 1 103 ? -16.781 -38.594 -18.938 1 92.5 103 VAL A O 1
ATOM 824 N N . ASP A 1 104 ? -14.805 -38.844 -19.844 1 93 104 ASP A N 1
ATOM 825 C CA . ASP A 1 104 ? -14.141 -38.156 -18.734 1 93 104 ASP A CA 1
ATOM 826 C C . ASP A 1 104 ? -14.18 -36.656 -18.938 1 93 104 ASP A C 1
ATOM 828 O O . ASP A 1 104 ? -13.852 -35.875 -18.031 1 93 104 ASP A O 1
ATOM 832 N N . GLN A 1 105 ? -14.586 -36.219 -20.125 1 95.62 105 GLN A N 1
ATOM 833 C CA . GLN A 1 105 ? -14.594 -34.812 -20.484 1 95.62 105 GLN A CA 1
ATOM 834 C C . GLN A 1 105 ? -13.211 -34.188 -20.297 1 95.62 105 GLN A C 1
ATOM 836 O O . GLN A 1 105 ? -13.062 -33.188 -19.578 1 95.62 105 GLN A O 1
ATOM 841 N N . THR A 1 106 ? -12.227 -34.812 -20.938 1 96.38 106 THR A N 1
ATOM 842 C CA . THR A 1 106 ? -10.852 -34.344 -20.875 1 96.38 106 THR A CA 1
ATOM 843 C C . THR A 1 106 ? -10.273 -34.156 -22.281 1 96.38 106 THR A C 1
ATOM 845 O O . THR A 1 106 ? -10.75 -34.781 -23.234 1 96.38 106 THR A O 1
ATOM 848 N N . ILE A 1 107 ? -9.391 -33.312 -22.391 1 97.88 107 ILE A N 1
ATOM 849 C CA . ILE A 1 107 ? -8.594 -33.125 -23.609 1 97.88 107 ILE A CA 1
ATOM 850 C C . ILE A 1 107 ? -7.129 -33.469 -23.312 1 97.88 107 ILE A C 1
ATOM 852 O O . ILE A 1 107 ? -6.504 -32.844 -22.438 1 97.88 107 ILE A O 1
ATOM 856 N N . ALA A 1 108 ? -6.613 -34.438 -23.984 1 97.88 108 ALA A N 1
ATOM 857 C CA . ALA A 1 108 ? -5.203 -34.812 -23.891 1 97.88 108 ALA A CA 1
ATOM 858 C C . ALA A 1 108 ? -4.402 -34.219 -25.062 1 97.88 108 ALA A C 1
ATOM 860 O O . ALA A 1 108 ? -4.801 -34.375 -26.219 1 97.88 108 ALA A O 1
ATOM 861 N N . ILE A 1 109 ? -3.32 -33.562 -24.75 1 98.31 109 ILE A N 1
ATOM 862 C CA . ILE A 1 109 ? -2.484 -32.969 -25.781 1 98.31 109 ILE A CA 1
ATOM 863 C C . ILE A 1 109 ? -1.057 -33.5 -25.656 1 98.31 109 ILE A C 1
ATOM 865 O O . ILE A 1 109 ? -0.487 -33.531 -24.562 1 98.31 109 ILE A O 1
ATOM 869 N N . THR A 1 110 ? -0.525 -34 -26.688 1 98.44 110 THR A N 1
ATOM 870 C CA . THR A 1 110 ? 0.916 -34.156 -26.828 1 98.44 110 THR A CA 1
ATOM 871 C C . THR A 1 110 ? 1.534 -32.969 -27.547 1 98.44 110 THR A C 1
ATOM 873 O O . THR A 1 110 ? 1.123 -32.625 -28.656 1 98.44 110 THR A O 1
ATOM 876 N N . TRP A 1 111 ? 2.5 -32.438 -26.922 1 98.25 111 TRP A N 1
ATOM 877 C CA . TRP A 1 111 ? 3.082 -31.188 -27.438 1 98.25 111 TRP A CA 1
ATOM 878 C C . TRP A 1 111 ? 4.293 -31.484 -28.328 1 98.25 111 TRP A C 1
ATOM 880 O O . TRP A 1 111 ? 4.801 -32.625 -28.328 1 98.25 111 TRP A O 1
ATOM 890 N N . THR A 1 112 ? 4.781 -30.453 -29.078 1 97.56 112 THR A N 1
ATOM 891 C CA . THR A 1 112 ? 5.941 -30.578 -29.953 1 97.56 112 THR A CA 1
ATOM 892 C C . THR A 1 112 ? 7.215 -30.797 -29.141 1 97.56 112 THR A C 1
ATOM 894 O O . THR A 1 112 ? 8.234 -31.234 -29.672 1 97.56 112 THR A O 1
ATOM 897 N N . ASP A 1 113 ? 7.211 -30.5 -27.875 1 96.19 113 ASP A N 1
ATOM 898 C CA . ASP A 1 113 ? 8.352 -30.812 -27.016 1 96.19 113 ASP A CA 1
ATOM 899 C C . ASP A 1 113 ? 8.211 -32.219 -26.406 1 96.19 113 ASP A C 1
ATOM 901 O O . ASP A 1 113 ? 8.953 -32.562 -25.484 1 96.19 113 ASP A O 1
ATOM 905 N N . ASP A 1 114 ? 7.23 -32.906 -26.734 1 96.56 114 ASP A N 1
ATOM 906 C CA . ASP A 1 114 ? 6.965 -34.281 -26.391 1 96.56 114 ASP A CA 1
ATOM 907 C C . ASP A 1 114 ? 6.336 -34.406 -25 1 96.56 114 ASP A C 1
ATOM 909 O O . ASP A 1 114 ? 6.102 -35.5 -24.516 1 96.56 114 ASP A O 1
ATOM 913 N N . HIS A 1 115 ? 6.055 -33.312 -24.328 1 97.06 115 HIS A N 1
ATOM 914 C CA . HIS A 1 115 ? 5.309 -33.312 -23.078 1 97.06 115 HIS A CA 1
ATOM 915 C C . HIS A 1 115 ? 3.84 -33.656 -23.312 1 97.06 115 HIS A C 1
ATOM 917 O O . HIS A 1 115 ? 3.303 -33.406 -24.391 1 97.06 115 HIS A O 1
ATOM 923 N N . GLN A 1 116 ? 3.227 -34.25 -22.344 1 97.44 116 GLN A N 1
ATOM 924 C CA . GLN A 1 116 ? 1.807 -34.594 -22.406 1 97.44 116 GLN A CA 1
ATOM 925 C C . GLN A 1 116 ? 1.027 -33.875 -21.312 1 97.44 116 GLN A C 1
ATOM 927 O O . GLN A 1 116 ? 1.45 -33.875 -20.141 1 97.44 116 GLN A O 1
ATOM 932 N N . SER A 1 117 ? -0.019 -33.25 -21.75 1 97.06 117 SER A N 1
ATOM 933 C CA . SER A 1 117 ? -0.899 -32.562 -20.812 1 97.06 117 SER A CA 1
ATOM 934 C C . SER A 1 117 ? -2.32 -33.094 -20.875 1 97.06 117 SER A C 1
ATOM 936 O O . SER A 1 117 ? -2.746 -33.625 -21.906 1 97.06 117 SER A O 1
ATOM 938 N N . LEU A 1 118 ? -2.992 -33.062 -19.734 1 96.5 118 LEU A N 1
ATOM 939 C CA . LEU A 1 118 ? -4.398 -33.438 -19.625 1 96.5 118 LEU A CA 1
ATOM 940 C C . LEU A 1 118 ? -5.207 -32.281 -19.016 1 96.5 118 LEU A C 1
ATOM 942 O O . LEU A 1 118 ? -4.887 -31.812 -17.922 1 96.5 118 LEU A O 1
ATOM 946 N N . TYR A 1 119 ? -6.242 -31.844 -19.766 1 95.31 119 TYR A N 1
ATOM 947 C CA . TYR A 1 119 ? -7.086 -30.75 -19.281 1 95.31 119 TYR A CA 1
ATOM 948 C C . TYR A 1 119 ? -8.531 -31.219 -19.125 1 95.31 119 TYR A C 1
ATOM 950 O O . TYR A 1 119 ? -9.117 -31.781 -20.047 1 95.31 119 TYR A O 1
ATOM 958 N N . TYR A 1 120 ? -9.078 -30.922 -17.984 1 93.06 120 TYR A N 1
ATOM 959 C CA . TYR A 1 120 ? -10.484 -31.219 -17.75 1 93.06 120 TYR A CA 1
ATOM 960 C C . TYR A 1 120 ? -11.375 -30.109 -18.312 1 93.06 120 TYR A C 1
ATOM 962 O O . TYR A 1 120 ? -11.023 -28.938 -18.25 1 93.06 120 TYR A O 1
ATOM 970 N N . ALA A 1 121 ? -12.562 -30.531 -18.75 1 94.19 121 ALA A N 1
ATOM 971 C CA . ALA A 1 121 ? -13.5 -29.594 -19.375 1 94.19 121 ALA A CA 1
ATOM 972 C C . ALA A 1 121 ? -13.914 -28.5 -18.391 1 94.19 121 ALA A C 1
ATOM 974 O O . ALA A 1 121 ? -14.055 -27.344 -18.766 1 94.19 121 ALA A O 1
ATOM 975 N N . ASN A 1 122 ? -14.172 -28.812 -17.156 1 89.94 122 ASN A N 1
ATOM 976 C CA . ASN A 1 122 ? -14.594 -27.812 -16.172 1 89.94 122 ASN A CA 1
ATOM 977 C C . ASN A 1 122 ? -13.492 -26.797 -15.891 1 89.94 122 ASN A C 1
ATOM 979 O O . ASN A 1 122 ? -13.766 -25.625 -15.688 1 89.94 122 ASN A O 1
ATOM 983 N N . TRP A 1 123 ? -12.195 -27.234 -15.891 1 89.12 123 TRP A N 1
ATOM 984 C CA . TRP A 1 123 ? -11.078 -26.312 -15.734 1 89.12 123 TRP A CA 1
ATOM 985 C C . TRP A 1 123 ? -11.016 -25.344 -16.906 1 89.12 123 TRP A C 1
ATOM 987 O O . TRP A 1 123 ? -10.82 -24.141 -16.719 1 89.12 123 TRP A O 1
ATOM 997 N N . LEU A 1 124 ? -11.203 -25.875 -18.078 1 92.25 124 LEU A N 1
ATOM 998 C CA . LEU A 1 124 ? -11.164 -25.047 -19.281 1 92.25 124 LEU A CA 1
ATOM 999 C C . LEU A 1 124 ? -12.297 -24.031 -19.266 1 92.25 124 LEU A C 1
ATOM 1001 O O . LEU A 1 124 ? -12.094 -22.859 -19.594 1 92.25 124 LEU A O 1
ATOM 1005 N N . LEU A 1 125 ? -13.453 -24.469 -18.875 1 88.81 125 LEU A N 1
ATOM 1006 C CA . LEU A 1 125 ? -14.609 -23.578 -18.828 1 88.81 125 LEU A CA 1
ATOM 1007 C C . LEU A 1 125 ? -14.391 -22.453 -17.812 1 88.81 125 LEU A C 1
ATOM 1009 O O . LEU A 1 125 ? -14.836 -21.328 -18.016 1 88.81 125 LEU A O 1
ATOM 1013 N N . CYS A 1 126 ? -13.695 -22.75 -16.75 1 83.56 126 CYS A N 1
ATOM 1014 C CA . CYS A 1 126 ? -13.461 -21.766 -15.695 1 83.56 126 CYS A CA 1
ATOM 1015 C C . CYS A 1 126 ? -12.32 -20.828 -16.062 1 83.56 126 CYS A C 1
ATOM 1017 O O . CYS A 1 126 ? -12.188 -19.75 -15.484 1 83.56 126 CYS A O 1
ATOM 1019 N N . ASN A 1 127 ? -11.492 -21.25 -17 1 88.25 127 ASN A N 1
ATOM 1020 C CA . ASN A 1 127 ? -10.352 -20.422 -17.391 1 88.25 127 ASN A CA 1
ATOM 1021 C C . ASN A 1 127 ? -10.547 -19.844 -18.797 1 88.25 127 ASN A C 1
ATOM 1023 O O . ASN A 1 127 ? -9.57 -19.578 -19.5 1 88.25 127 ASN A O 1
ATOM 1027 N N . ARG A 1 128 ? -11.828 -19.734 -19.141 1 88.81 128 ARG A N 1
ATOM 1028 C CA . ARG A 1 128 ? -12.117 -19.094 -20.422 1 88.81 128 ARG A CA 1
ATOM 1029 C C . ARG A 1 128 ? -11.742 -17.625 -20.406 1 88.81 128 ARG A C 1
ATOM 1031 O O . ARG A 1 128 ? -11.82 -16.969 -19.359 1 88.81 128 ARG A O 1
ATOM 1038 N N . PHE A 1 129 ? -11.352 -17.047 -21.469 1 90.31 129 PHE A N 1
ATOM 1039 C CA . PHE A 1 129 ? -10.836 -15.688 -21.531 1 90.31 129 PHE A CA 1
ATOM 1040 C C . PHE A 1 129 ? -11.969 -14.688 -21.766 1 90.31 129 PHE A C 1
ATOM 1042 O O . PHE A 1 129 ? -11.781 -13.484 -21.609 1 90.31 129 PHE A O 1
ATOM 1049 N N . ASP A 1 130 ? -13.039 -15.148 -22.188 1 83.5 130 ASP A N 1
ATOM 1050 C CA . ASP A 1 130 ? -14.148 -14.242 -22.453 1 83.5 130 ASP A CA 1
ATOM 1051 C C . ASP A 1 130 ? -14.977 -14.016 -21.203 1 83.5 130 ASP A C 1
ATOM 1053 O O . ASP A 1 130 ? -15.961 -13.266 -21.219 1 83.5 130 ASP A O 1
ATOM 1057 N N . GLN A 1 131 ? -14.727 -14.766 -20.203 1 71.5 131 GLN A N 1
ATOM 1058 C CA . GLN A 1 131 ? -15.383 -14.555 -18.906 1 71.5 131 GLN A CA 1
ATOM 1059 C C . GLN A 1 131 ? -14.367 -14.414 -17.781 1 71.5 131 GLN A C 1
ATOM 1061 O O . GLN A 1 131 ? -13.555 -15.312 -17.547 1 71.5 131 GLN A O 1
ATOM 1066 N N . THR A 1 132 ? -13.93 -13.266 -17.609 1 60.25 132 THR A N 1
ATOM 1067 C CA . THR A 1 132 ? -12.992 -13.102 -16.516 1 60.25 132 THR A CA 1
ATOM 1068 C C . THR A 1 132 ? -13.734 -13.031 -15.18 1 60.25 132 THR A C 1
ATOM 1070 O O . THR A 1 132 ? -14.609 -12.18 -14.992 1 60.25 132 THR A O 1
ATOM 1073 N N . GLU A 1 133 ? -13.867 -14.305 -14.609 1 59.81 133 GLU A N 1
ATOM 1074 C CA . GLU A 1 133 ? -14.594 -14.375 -13.344 1 59.81 133 GLU A CA 1
ATOM 1075 C C . GLU A 1 133 ? -13.945 -13.484 -12.289 1 59.81 133 GLU A C 1
ATOM 1077 O O . GLU A 1 133 ? -12.719 -13.422 -12.195 1 59.81 133 GLU A O 1
ATOM 1082 N N . ALA A 1 134 ? -14.891 -12.812 -11.664 1 63.66 134 ALA A N 1
ATOM 1083 C CA . ALA A 1 134 ? -14.508 -11.828 -10.656 1 63.66 134 ALA A CA 1
ATOM 1084 C C . ALA A 1 134 ? -14.25 -12.492 -9.305 1 63.66 134 ALA A C 1
ATOM 1086 O O . ALA A 1 134 ? -14.922 -13.461 -8.945 1 63.66 134 ALA A O 1
ATOM 1087 N N . ASP A 1 135 ? -13.117 -12.391 -8.727 1 73.62 135 ASP A N 1
ATOM 1088 C CA . ASP A 1 135 ? -12.914 -12.688 -7.312 1 73.62 135 ASP A CA 1
ATOM 1089 C C . ASP A 1 135 ? -14.086 -12.172 -6.477 1 73.62 135 ASP A C 1
ATOM 1091 O O . ASP A 1 135 ? -14.375 -10.977 -6.484 1 73.62 135 ASP A O 1
ATOM 1095 N N . PRO A 1 136 ? -14.82 -13.125 -5.879 1 78.25 136 PRO A N 1
ATOM 1096 C CA . PRO A 1 136 ? -16.016 -12.703 -5.148 1 78.25 136 PRO A CA 1
ATOM 1097 C C . PRO A 1 136 ? -15.727 -11.641 -4.094 1 78.25 136 PRO A C 1
ATOM 1099 O O . PRO A 1 136 ? -16.609 -10.852 -3.744 1 78.25 136 PRO A O 1
ATOM 1102 N N . ILE A 1 137 ? -14.531 -11.617 -3.57 1 86.88 137 ILE A N 1
ATOM 1103 C CA . ILE A 1 137 ? -14.188 -10.68 -2.51 1 86.88 137 ILE A CA 1
ATOM 1104 C C . ILE A 1 137 ? -13.844 -9.32 -3.115 1 86.88 137 ILE A C 1
ATOM 1106 O O . ILE A 1 137 ? -14.125 -8.281 -2.518 1 86.88 137 ILE A O 1
ATOM 1110 N N . ARG A 1 138 ? -13.352 -9.328 -4.301 1 80.88 138 ARG A N 1
ATOM 1111 C CA . ARG A 1 138 ? -12.938 -8.086 -4.949 1 80.88 138 ARG A CA 1
ATOM 1112 C C . ARG A 1 138 ? -14.125 -7.398 -5.621 1 80.88 138 ARG A C 1
ATOM 1114 O O . ARG A 1 138 ? -14.055 -6.215 -5.949 1 80.88 138 ARG A O 1
ATOM 1121 N N . SER A 1 139 ? -15.188 -8.102 -5.812 1 81.19 139 SER A N 1
ATOM 1122 C CA . SER A 1 139 ? -16.281 -7.582 -6.609 1 81.19 139 SER A CA 1
ATOM 1123 C C . SER A 1 139 ? -17.438 -7.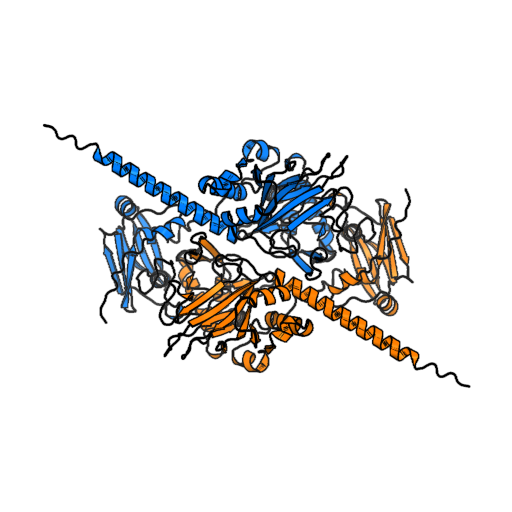102 -5.723 1 81.19 139 SER A C 1
ATOM 1125 O O . SER A 1 139 ? -18.547 -6.871 -6.203 1 81.19 139 SER A O 1
ATOM 1127 N N . ILE A 1 140 ? -17.156 -6.98 -4.492 1 89.62 140 ILE A N 1
ATOM 1128 C CA . ILE A 1 140 ? -18.203 -6.504 -3.592 1 89.62 140 ILE A CA 1
ATOM 1129 C C . ILE A 1 140 ? -18.484 -5.027 -3.859 1 89.62 140 ILE A C 1
ATOM 1131 O O . ILE A 1 140 ? -17.594 -4.188 -3.74 1 89.62 140 ILE A O 1
ATOM 1135 N N . GLU A 1 141 ? -19.703 -4.723 -4.16 1 90.81 141 GLU A N 1
ATOM 1136 C CA . GLU A 1 141 ? -20.094 -3.352 -4.488 1 90.81 141 GLU A CA 1
ATOM 1137 C C . GLU A 1 141 ? -20.422 -2.555 -3.227 1 90.81 141 GLU A C 1
ATOM 1139 O O . GLU A 1 141 ? -21.125 -3.041 -2.346 1 90.81 141 GLU A O 1
ATOM 1144 N N . PRO A 1 142 ? -19.906 -1.364 -3.197 1 94 142 PRO A N 1
ATOM 1145 C CA . PRO A 1 142 ? -20.25 -0.531 -2.041 1 94 142 PRO A CA 1
ATOM 1146 C C . PRO A 1 142 ? -21.719 -0.137 -2.012 1 94 142 PRO A C 1
ATOM 1148 O O . PRO A 1 142 ? -22.328 0.094 -3.062 1 94 142 PRO A O 1
ATOM 1151 N N . ALA A 1 143 ? -22.281 -0.147 -0.825 1 95.88 143 ALA A N 1
ATOM 1152 C CA . ALA A 1 143 ? -23.594 0.457 -0.591 1 95.88 143 ALA A CA 1
ATOM 1153 C C . ALA A 1 143 ? -23.453 1.891 -0.089 1 95.88 143 ALA A C 1
ATOM 1155 O O . ALA A 1 143 ? -23.094 2.117 1.069 1 95.88 143 ALA A O 1
ATOM 1156 N N . TYR A 1 144 ? -23.781 2.805 -0.934 1 95.62 144 TYR A N 1
ATOM 1157 C CA . TYR A 1 144 ? -23.688 4.215 -0.568 1 95.62 144 TYR A CA 1
ATOM 1158 C C . TYR A 1 144 ? -24.781 4.594 0.422 1 95.62 144 TYR A C 1
ATOM 1160 O O . TYR A 1 144 ? -25.891 4.043 0.38 1 95.62 144 TYR A O 1
ATOM 1168 N N . TRP A 1 145 ? -24.438 5.512 1.278 1 96 145 TRP A N 1
ATOM 1169 C CA . TRP A 1 145 ? -25.469 5.848 2.256 1 96 145 TRP A CA 1
ATOM 1170 C C . TRP A 1 145 ? -25.328 7.293 2.723 1 96 145 TRP A C 1
ATOM 1172 O O . TRP A 1 145 ? -24.266 7.895 2.588 1 96 145 TRP A O 1
ATOM 1182 N N . ASP A 1 146 ? -26.406 7.875 3.098 1 94 146 ASP A N 1
ATOM 1183 C CA . ASP A 1 146 ? -26.469 9.031 3.986 1 94 146 ASP A CA 1
ATOM 1184 C C . ASP A 1 146 ? -26.891 8.617 5.395 1 94 146 ASP A C 1
ATOM 1186 O O . ASP A 1 146 ? -27.031 7.426 5.684 1 94 146 ASP A O 1
ATOM 1190 N N . ALA A 1 147 ? -27 9.578 6.277 1 92 147 ALA A N 1
ATOM 1191 C CA . ALA A 1 147 ? -27.266 9.258 7.68 1 92 147 ALA A CA 1
ATOM 1192 C C . ALA A 1 147 ? -28.547 8.453 7.828 1 92 147 ALA A C 1
ATOM 1194 O O . ALA A 1 147 ? -28.578 7.445 8.539 1 92 147 ALA A O 1
ATOM 1195 N N . SER A 1 148 ? -29.578 8.781 7.129 1 91.81 148 SER A N 1
ATOM 1196 C CA . SER A 1 148 ? -30.875 8.125 7.234 1 91.81 148 SER A CA 1
ATOM 1197 C C . SER A 1 148 ? -30.828 6.703 6.688 1 91.81 148 SER A C 1
ATOM 1199 O O . SER A 1 148 ? -31.281 5.766 7.34 1 91.81 148 SER A O 1
ATOM 1201 N N . THR A 1 149 ? -30.203 6.535 5.543 1 92.88 149 THR A N 1
ATOM 1202 C CA . THR A 1 149 ? -30.172 5.211 4.93 1 92.88 149 THR A CA 1
ATOM 1203 C C . THR A 1 149 ? -29.25 4.281 5.711 1 92.88 149 THR A C 1
ATOM 1205 O O . THR A 1 149 ? -29.484 3.074 5.789 1 92.88 149 THR A O 1
ATOM 1208 N N . LEU A 1 150 ? -28.203 4.805 6.309 1 93.75 150 LEU A N 1
ATOM 1209 C CA . LEU A 1 150 ? -27.344 3.98 7.16 1 93.75 150 LEU A CA 1
ATOM 1210 C C . LEU A 1 150 ? -28.109 3.498 8.391 1 93.75 150 LEU A C 1
ATOM 1212 O O . LEU A 1 150 ? -28.156 2.299 8.664 1 93.75 150 LEU A O 1
ATOM 1216 N N . GLU A 1 151 ? -28.75 4.398 9.055 1 90.38 151 GLU A N 1
ATOM 1217 C CA . GLU A 1 151 ? -29.438 4.094 10.312 1 90.38 151 GLU A CA 1
ATOM 1218 C C . GLU A 1 151 ? -30.609 3.148 10.094 1 90.38 151 GLU A C 1
ATOM 1220 O O . GLU A 1 151 ? -30.828 2.221 10.875 1 90.38 151 GLU A O 1
ATOM 1225 N N . ASN A 1 152 ? -31.297 3.336 9.016 1 88.88 152 ASN A N 1
ATOM 1226 C CA . ASN A 1 152 ? -32.531 2.619 8.82 1 88.88 152 ASN A CA 1
ATOM 1227 C C . ASN A 1 152 ? -32.344 1.337 8.016 1 88.88 152 ASN A C 1
ATOM 1229 O O . ASN A 1 152 ? -33.094 0.369 8.188 1 88.88 152 ASN A O 1
ATOM 1233 N N . ASP A 1 153 ? -31.266 1.352 7.148 1 87.44 153 ASP A N 1
ATOM 1234 C CA . ASP A 1 153 ? -31.234 0.277 6.164 1 87.44 153 ASP A CA 1
ATOM 1235 C C . ASP A 1 153 ? -29.938 -0.532 6.277 1 87.44 153 ASP A C 1
ATOM 1237 O O . ASP A 1 153 ? -29.938 -1.733 6.004 1 87.44 153 ASP A O 1
ATOM 1241 N N . HIS A 1 154 ? -28.906 0.159 6.707 1 88.31 154 HIS A N 1
ATOM 1242 C CA . HIS A 1 154 ? -27.625 -0.491 6.441 1 88.31 154 HIS A CA 1
ATOM 1243 C C . HIS A 1 154 ? -26.891 -0.798 7.734 1 88.31 154 HIS A C 1
ATOM 1245 O O . HIS A 1 154 ? -25.984 -1.646 7.758 1 88.31 154 HIS A O 1
ATOM 1251 N N . MET A 1 155 ? -27.219 -0.133 8.867 1 89.12 155 MET A N 1
ATOM 1252 C CA . MET A 1 155 ? -26.438 -0.307 10.078 1 89.12 155 MET A CA 1
ATOM 1253 C C . MET A 1 155 ? -26.719 -1.656 10.727 1 89.12 155 MET A C 1
ATOM 1255 O O . MET A 1 155 ? -27.891 -2.021 10.914 1 89.12 155 MET A O 1
ATOM 1259 N N . ARG A 1 156 ? -25.703 -2.383 10.938 1 91.06 156 ARG A N 1
ATOM 1260 C CA . ARG A 1 156 ? -25.797 -3.662 11.641 1 91.06 156 ARG A CA 1
ATOM 1261 C C . ARG A 1 156 ? -24.828 -3.705 12.828 1 91.06 156 ARG A C 1
ATOM 1263 O O . ARG A 1 156 ? -23.703 -3.205 12.742 1 91.06 156 ARG A O 1
ATOM 1270 N N . THR A 1 157 ? -25.359 -4.262 13.914 1 95.25 157 THR A N 1
ATOM 1271 C CA . THR A 1 157 ? -24.547 -4.457 15.109 1 95.25 157 THR A CA 1
ATOM 1272 C C . THR A 1 157 ? -24.203 -5.934 15.297 1 95.25 157 THR A C 1
ATOM 1274 O O . THR A 1 157 ? -25.047 -6.805 15.078 1 95.25 157 THR A O 1
ATOM 1277 N N . PHE A 1 158 ? -23 -6.199 15.703 1 98.31 158 PHE A N 1
ATOM 1278 C CA . PHE A 1 158 ? -22.547 -7.566 15.938 1 98.31 158 PHE A CA 1
ATOM 1279 C C . PHE A 1 158 ? -22.141 -7.758 17.391 1 98.31 158 PHE A C 1
ATOM 1281 O O . PHE A 1 158 ? -21.641 -6.832 18.031 1 98.31 158 PHE A O 1
ATOM 1288 N N . LYS A 1 159 ? -22.375 -8.922 17.891 1 98.44 159 LYS A N 1
ATOM 1289 C CA . LYS A 1 159 ? -21.891 -9.281 19.219 1 98.44 159 LYS A CA 1
ATOM 1290 C C . LYS A 1 159 ? -20.453 -9.789 19.156 1 98.44 159 LYS A C 1
ATOM 1292 O O . LYS A 1 159 ? -20.125 -10.641 18.328 1 98.44 159 LYS A O 1
ATOM 1297 N N . TYR A 1 160 ? -19.641 -9.25 20.047 1 98.38 160 TYR A N 1
ATOM 1298 C CA . TYR A 1 160 ? -18.219 -9.586 20.062 1 98.38 160 TYR A CA 1
ATOM 1299 C C . TYR A 1 160 ? -18.016 -11.102 20.125 1 98.38 160 TYR A C 1
ATOM 1301 O O . TYR A 1 160 ? -17.266 -11.664 19.328 1 98.38 160 TYR A O 1
ATOM 1309 N N . SER A 1 161 ? -18.703 -11.773 21.016 1 98.19 161 SER A N 1
ATOM 1310 C CA . SER A 1 161 ? -18.547 -13.219 21.203 1 98.19 161 SER A CA 1
ATOM 1311 C C . SER A 1 161 ? -18.875 -13.969 19.906 1 98.19 161 SER A C 1
ATOM 1313 O O . SER A 1 161 ? -18.188 -14.938 19.562 1 98.19 161 SER A O 1
ATOM 1315 N N . ASP A 1 162 ? -19.875 -13.508 19.188 1 98.25 162 ASP A N 1
ATOM 1316 C CA . ASP A 1 162 ? -20.266 -14.164 17.953 1 98.25 162 ASP A CA 1
ATOM 1317 C C . ASP A 1 162 ? -19.203 -13.969 16.859 1 98.25 162 ASP A C 1
ATOM 1319 O O . ASP A 1 162 ? -18.906 -14.891 16.109 1 98.25 162 ASP A O 1
ATOM 1323 N N . VAL A 1 163 ? -18.625 -12.766 16.812 1 98.06 163 VAL A N 1
ATOM 1324 C CA . VAL A 1 163 ? -17.594 -12.477 15.82 1 98.06 163 VAL A CA 1
ATOM 1325 C C . VAL A 1 163 ? -16.375 -13.359 16.078 1 98.06 163 VAL A C 1
ATOM 1327 O O . VAL A 1 163 ? -15.758 -13.859 15.133 1 98.06 163 VAL A O 1
ATOM 1330 N N . ILE A 1 164 ? -16.094 -13.57 17.344 1 97.5 164 ILE A N 1
ATOM 1331 C CA . ILE A 1 164 ? -14.906 -14.328 17.734 1 97.5 164 ILE A CA 1
ATOM 1332 C C . ILE A 1 164 ? -15.141 -15.82 17.5 1 97.5 164 ILE A C 1
ATOM 1334 O O . ILE A 1 164 ? -14.242 -16.547 17.078 1 97.5 164 ILE A O 1
ATOM 1338 N N . ASP A 1 165 ? -16.391 -16.297 17.609 1 96.81 165 ASP A N 1
ATOM 1339 C CA . ASP A 1 165 ? -16.609 -17.734 17.719 1 96.81 165 ASP A CA 1
ATOM 1340 C C . ASP A 1 165 ? -17.234 -18.297 16.453 1 96.81 165 ASP A C 1
ATOM 1342 O O . ASP A 1 165 ? -17.219 -19.5 16.234 1 96.81 165 ASP A O 1
ATOM 1346 N N . SER A 1 166 ? -17.844 -17.438 15.641 1 97.12 166 SER A N 1
ATOM 1347 C CA . SER A 1 166 ? -18.609 -17.938 14.508 1 97.12 166 SER A CA 1
ATOM 1348 C C . SER A 1 166 ? -18.062 -17.406 13.188 1 97.12 166 SER A C 1
ATOM 1350 O O . SER A 1 166 ? -18.047 -16.203 12.961 1 97.12 166 SER A O 1
ATOM 1352 N N . ASP A 1 167 ? -17.703 -18.344 12.297 1 95.31 167 ASP A N 1
ATOM 1353 C CA . ASP A 1 167 ? -17.234 -17.953 10.969 1 95.31 167 ASP A CA 1
ATOM 1354 C C . ASP A 1 167 ? -18.344 -17.297 10.156 1 95.31 167 ASP A C 1
ATOM 1356 O O . ASP A 1 167 ? -18.094 -16.406 9.344 1 95.31 167 ASP A O 1
ATOM 1360 N N . HIS A 1 168 ? -19.578 -17.766 10.352 1 97 168 HIS A N 1
ATOM 1361 C CA . HIS A 1 168 ? -20.703 -17.156 9.656 1 97 168 HIS A CA 1
ATOM 1362 C C . HIS A 1 168 ? -20.875 -15.695 10.039 1 97 168 HIS A C 1
ATOM 1364 O O . HIS A 1 168 ? -21.016 -14.828 9.172 1 97 168 HIS A O 1
ATOM 1370 N N . VAL A 1 169 ? -20.828 -15.43 11.328 1 98.06 169 VAL A N 1
ATOM 1371 C CA . VAL A 1 169 ? -21 -14.062 11.812 1 98.06 169 VAL A CA 1
ATOM 1372 C C . VAL A 1 169 ? -19.797 -13.219 11.398 1 98.06 169 VAL A C 1
ATOM 1374 O O . VAL A 1 169 ? -19.938 -12.055 11.023 1 98.06 169 VAL A O 1
ATOM 1377 N N . LEU A 1 170 ? -18.609 -13.836 11.461 1 97.94 170 LEU A N 1
ATOM 1378 C CA . LEU A 1 170 ? -17.406 -13.148 11.016 1 97.94 170 LEU A CA 1
ATOM 1379 C C . LEU A 1 170 ? -17.547 -12.703 9.562 1 97.94 170 LEU A C 1
ATOM 1381 O O . LEU A 1 170 ? -17.25 -11.547 9.234 1 97.94 170 LEU A O 1
ATOM 1385 N N . TYR A 1 171 ? -17.953 -13.594 8.711 1 97 171 TYR A N 1
ATOM 1386 C CA . TYR A 1 171 ? -18.109 -13.281 7.293 1 97 171 TYR A CA 1
ATOM 1387 C C . TYR A 1 171 ? -19.125 -12.164 7.082 1 97 171 TYR A C 1
ATOM 1389 O O . TYR A 1 171 ? -18.906 -11.258 6.277 1 97 171 TYR A O 1
ATOM 1397 N N . ASP A 1 172 ? -20.203 -12.227 7.809 1 97.69 172 ASP A N 1
ATOM 1398 C CA . ASP A 1 172 ? -21.234 -11.188 7.723 1 97.69 172 ASP A CA 1
ATOM 1399 C C . ASP A 1 172 ? -20.672 -9.828 8.125 1 97.69 172 ASP A C 1
ATOM 1401 O O . ASP A 1 172 ? -20.969 -8.812 7.5 1 97.69 172 ASP A O 1
ATOM 1405 N N . MET A 1 173 ? -19.922 -9.828 9.172 1 98.19 173 MET A N 1
ATOM 1406 C CA . MET A 1 173 ? -19.312 -8.594 9.648 1 98.19 173 MET A CA 1
ATOM 1407 C C . MET A 1 173 ? -18.344 -8.039 8.609 1 98.19 173 MET A C 1
ATOM 1409 O O . MET A 1 173 ? -18.328 -6.836 8.344 1 98.19 173 MET A O 1
ATOM 1413 N N . GLN A 1 174 ? -17.531 -8.938 8.039 1 97.88 174 GLN A N 1
ATOM 1414 C CA . GLN A 1 174 ? -16.578 -8.531 7.008 1 97.88 174 GLN A CA 1
ATOM 1415 C C . GLN A 1 174 ? -17.297 -7.969 5.785 1 97.88 174 GLN A C 1
ATOM 1417 O O . GLN A 1 174 ? -16.875 -6.961 5.215 1 97.88 174 GLN A O 1
ATOM 1422 N N . MET A 1 175 ? -18.422 -8.609 5.449 1 97.06 175 MET A N 1
ATOM 1423 C CA . MET A 1 175 ? -19.234 -8.133 4.344 1 97.06 175 MET A CA 1
ATOM 1424 C C . MET A 1 175 ? -19.797 -6.746 4.641 1 97.06 175 MET A C 1
ATOM 1426 O O . MET A 1 175 ? -19.812 -5.875 3.77 1 97.06 175 MET A O 1
ATOM 1430 N N . GLN A 1 176 ? -20.203 -6.57 5.848 1 97.88 176 GLN A N 1
ATOM 1431 C CA . GLN A 1 176 ? -20.703 -5.27 6.273 1 97.88 176 GLN A CA 1
ATOM 1432 C C . GLN A 1 176 ? -19.641 -4.188 6.109 1 97.88 176 GLN A C 1
ATOM 1434 O O . GLN A 1 176 ? -19.938 -3.096 5.613 1 97.88 176 GLN A O 1
ATOM 1439 N N . LEU A 1 177 ? -18.453 -4.488 6.508 1 97.88 177 LEU A N 1
ATOM 1440 C CA . LEU A 1 177 ? -17.375 -3.51 6.41 1 97.88 177 LEU A CA 1
ATOM 1441 C C . LEU A 1 177 ? -17.078 -3.186 4.949 1 97.88 177 LEU A C 1
ATOM 1443 O O . LEU A 1 177 ? -16.891 -2.018 4.594 1 97.88 177 LEU A O 1
ATOM 1447 N N . LYS A 1 178 ? -17.078 -4.156 4.141 1 96.56 178 LYS A N 1
ATOM 1448 C CA . LYS A 1 178 ? -16.75 -3.967 2.729 1 96.56 178 LYS A CA 1
ATOM 1449 C C . LYS A 1 178 ? -17.859 -3.191 2.016 1 96.56 178 LYS A C 1
ATOM 1451 O O . LYS A 1 178 ? -17.578 -2.301 1.209 1 96.56 178 LYS A O 1
ATOM 1456 N N . ARG A 1 179 ? -19.109 -3.477 2.307 1 96.69 179 ARG A N 1
ATOM 1457 C CA . ARG A 1 179 ? -20.25 -2.92 1.586 1 96.69 179 ARG A CA 1
ATOM 1458 C C . ARG A 1 179 ? -20.609 -1.535 2.115 1 96.69 179 ARG A C 1
ATOM 1460 O O . ARG A 1 179 ? -20.891 -0.622 1.338 1 96.69 179 ARG A O 1
ATOM 1467 N N . VAL A 1 180 ? -20.562 -1.428 3.438 1 97.38 180 VAL A N 1
ATOM 1468 C CA . VAL A 1 180 ? -21.109 -0.231 4.07 1 97.38 180 VAL A CA 1
ATOM 1469 C C . VAL A 1 180 ? -19.969 0.641 4.594 1 97.38 180 VAL A C 1
ATOM 1471 O O . VAL A 1 180 ? -20.094 1.868 4.633 1 97.38 180 VAL A O 1
ATOM 1474 N N . GLY A 1 181 ? -18.891 0.043 5.012 1 97.62 181 GLY A N 1
ATOM 1475 C CA . GLY A 1 181 ? -17.719 0.765 5.449 1 97.62 181 GLY A CA 1
ATOM 1476 C C . GLY A 1 181 ? -17.672 1.006 6.945 1 97.62 181 GLY A C 1
ATOM 1477 O O . GLY A 1 181 ? -16.703 1.551 7.469 1 97.62 181 GLY A O 1
ATOM 1478 N N . LEU A 1 182 ? -18.75 0.562 7.699 1 97.75 182 LEU A N 1
ATOM 1479 C CA . LEU A 1 182 ? -18.844 0.788 9.141 1 97.75 182 LEU A CA 1
ATOM 1480 C C . LEU A 1 182 ? -19.438 -0.425 9.844 1 97.75 182 LEU A C 1
ATOM 1482 O O . LEU A 1 182 ? -20.484 -0.934 9.438 1 97.75 182 LEU A O 1
ATOM 1486 N N . VAL A 1 183 ? -18.734 -0.859 10.875 1 97.81 183 VAL A N 1
ATOM 1487 C CA . VAL A 1 183 ? -19.203 -1.98 11.688 1 97.81 183 VAL A CA 1
ATOM 1488 C C . VAL A 1 183 ? -19.188 -1.598 13.164 1 97.81 183 VAL A C 1
ATOM 1490 O O . VAL A 1 183 ? -18.219 -0.984 13.641 1 97.81 183 VAL A O 1
ATOM 1493 N N . LEU A 1 184 ? -20.219 -1.894 13.867 1 97.69 184 LEU A N 1
ATOM 1494 C CA . LEU A 1 184 ? -20.281 -1.752 15.312 1 97.69 184 LEU A CA 1
ATOM 1495 C C . LEU A 1 184 ? -20.344 -3.115 15.992 1 97.69 184 LEU A C 1
ATOM 1497 O O . LEU A 1 184 ? -21.266 -3.898 15.734 1 97.69 184 LEU A O 1
ATOM 1501 N N . ILE A 1 185 ? -19.344 -3.43 16.75 1 98.44 185 ILE A N 1
ATOM 1502 C CA . ILE A 1 185 ? -19.312 -4.629 17.578 1 98.44 185 ILE A CA 1
ATOM 1503 C C . ILE A 1 185 ? -19.562 -4.25 19.031 1 98.44 185 ILE A C 1
ATOM 1505 O O . ILE A 1 185 ? -18.922 -3.336 19.562 1 98.44 185 ILE A O 1
ATOM 1509 N N . GLN A 1 186 ? -20.469 -4.926 19.703 1 98.19 186 GLN A N 1
ATOM 1510 C CA . GLN A 1 186 ? -20.797 -4.637 21.094 1 98.19 186 GLN A CA 1
ATOM 1511 C C . GLN A 1 186 ? -20.5 -5.832 21.984 1 98.19 186 GLN A C 1
ATOM 1513 O O . GLN A 1 186 ? -20.359 -6.961 21.5 1 98.19 186 GLN A O 1
ATOM 1518 N N . GLY A 1 187 ? -20.359 -5.473 23.25 1 98.19 187 GLY A N 1
ATOM 1519 C CA . GLY A 1 187 ? -20.125 -6.512 24.234 1 98.19 187 GLY A CA 1
ATOM 1520 C C . GLY A 1 187 ? -18.688 -6.957 24.312 1 98.19 187 GLY A C 1
ATOM 1521 O O . GLY A 1 187 ? -18.391 -8.039 24.828 1 98.19 187 GLY A O 1
ATOM 1522 N N . THR A 1 188 ? -17.797 -6.227 23.703 1 98.5 188 THR A N 1
ATOM 1523 C CA . THR A 1 188 ? -16.375 -6.496 23.891 1 98.5 188 THR A CA 1
ATOM 1524 C C . THR A 1 188 ? -15.945 -6.215 25.328 1 98.5 188 THR A C 1
ATOM 1526 O O . THR A 1 188 ? -16.266 -5.156 25.875 1 98.5 188 THR A O 1
ATOM 1529 N N . PRO A 1 189 ? -15.305 -7.148 25.969 1 98.25 189 PRO A N 1
ATOM 1530 C CA . PRO A 1 189 ? -14.836 -6.816 27.312 1 98.25 189 PRO A CA 1
ATOM 1531 C C . PRO A 1 189 ? -14.062 -5.5 27.359 1 98.25 189 PRO A C 1
ATOM 1533 O O . PRO A 1 189 ? -13.188 -5.262 26.531 1 98.25 189 PRO A O 1
ATOM 1536 N N . ALA A 1 190 ? -14.336 -4.664 28.297 1 97.19 190 ALA A N 1
ATOM 1537 C CA . ALA A 1 190 ? -13.758 -3.324 28.375 1 97.19 190 ALA A CA 1
ATOM 1538 C C . ALA A 1 190 ? -12.367 -3.361 29 1 97.19 190 ALA A C 1
ATOM 1540 O O . ALA A 1 190 ? -12.117 -2.713 30.016 1 97.19 190 ALA A O 1
ATOM 1541 N N . GLU A 1 191 ? -11.453 -3.998 28.453 1 96.88 191 GLU A N 1
ATOM 1542 C CA . GLU A 1 191 ? -10.055 -4.113 28.844 1 96.88 191 GLU A CA 1
ATOM 1543 C C . GLU A 1 191 ? -9.148 -4.215 27.625 1 96.88 191 GLU A C 1
ATOM 1545 O O . GLU A 1 191 ? -9.602 -4.586 26.531 1 96.88 191 GLU A O 1
ATOM 1550 N N . LYS A 1 192 ? -7.945 -3.936 27.812 1 95.12 192 LYS A N 1
ATOM 1551 C CA . LYS A 1 192 ? -6.953 -3.986 26.734 1 95.12 192 LYS A CA 1
ATOM 1552 C C . LYS A 1 192 ? -6.773 -5.41 26.219 1 95.12 192 LYS A C 1
ATOM 1554 O O . LYS A 1 192 ? -6.996 -6.375 26.953 1 95.12 192 LYS A O 1
ATOM 1559 N N . GLY A 1 193 ? -6.41 -5.566 24.969 1 94.94 193 GLY A N 1
ATOM 1560 C CA . GLY A 1 193 ? -5.996 -6.863 24.453 1 94.94 193 GLY A CA 1
ATOM 1561 C C . GLY A 1 193 ? -6.988 -7.461 23.469 1 94.94 193 GLY A C 1
ATOM 1562 O O . GLY A 1 193 ? -6.645 -8.367 22.703 1 94.94 193 GLY A O 1
ATOM 1563 N N . HIS A 1 194 ? -8.188 -6.988 23.469 1 96.69 194 HIS A N 1
ATOM 1564 C CA . HIS A 1 194 ? -9.219 -7.602 22.641 1 96.69 194 HIS A CA 1
ATOM 1565 C C . HIS A 1 194 ? -9.07 -7.168 21.188 1 96.69 194 HIS A C 1
ATOM 1567 O O . HIS A 1 194 ? -9.633 -7.797 20.281 1 96.69 194 HIS A O 1
ATOM 1573 N N . MET A 1 195 ? -8.312 -6.133 20.938 1 95.19 195 MET A N 1
ATOM 1574 C CA . MET A 1 195 ? -7.945 -5.766 19.562 1 95.19 195 MET A CA 1
ATOM 1575 C C . MET A 1 195 ? -7.117 -6.859 18.906 1 95.19 195 MET A C 1
ATOM 1577 O O . MET A 1 195 ? -7.34 -7.199 17.75 1 95.19 195 MET A O 1
ATOM 1581 N N . MET A 1 196 ? -6.207 -7.418 19.703 1 93.88 196 MET A N 1
ATOM 1582 C CA . MET A 1 196 ? -5.352 -8.477 19.172 1 93.88 196 MET A CA 1
ATOM 1583 C C . MET A 1 196 ? -6.156 -9.75 18.922 1 93.88 196 MET A C 1
ATOM 1585 O O . MET A 1 196 ? -5.887 -10.477 17.953 1 93.88 196 MET A O 1
ATOM 1589 N N . LYS A 1 197 ? -7.086 -9.969 19.75 1 94.94 197 LYS A N 1
ATOM 1590 C CA . LYS A 1 197 ? -7.953 -11.125 19.531 1 94.94 197 LYS A CA 1
ATOM 1591 C C . LYS A 1 197 ? -8.758 -10.984 18.25 1 94.94 197 LYS A C 1
ATOM 1593 O O . LYS A 1 197 ? -8.914 -11.945 17.484 1 94.94 197 LYS A O 1
ATOM 1598 N N . LEU A 1 198 ? -9.266 -9.812 18.078 1 95.69 198 LEU A N 1
ATOM 1599 C CA . LEU A 1 198 ? -9.961 -9.539 16.828 1 95.69 198 LEU A CA 1
ATOM 1600 C C . LEU A 1 198 ? -9.031 -9.734 15.625 1 95.69 198 LEU A C 1
ATOM 1602 O O . LEU A 1 198 ? -9.438 -10.281 14.602 1 95.69 198 LEU A O 1
ATOM 1606 N N . SER A 1 199 ? -7.801 -9.266 15.742 1 92.88 199 SER A N 1
ATOM 1607 C CA . SER A 1 199 ? -6.805 -9.375 14.688 1 92.88 199 SER A CA 1
ATOM 1608 C C . SER A 1 199 ? -6.621 -10.828 14.25 1 92.88 199 SER A C 1
ATOM 1610 O O . SER A 1 199 ? -6.461 -11.109 13.062 1 92.88 199 SER A O 1
ATOM 1612 N N . ASP A 1 200 ? -6.699 -11.719 15.133 1 90.5 200 ASP A N 1
ATOM 1613 C CA . ASP A 1 200 ? -6.547 -13.141 14.836 1 90.5 200 ASP A CA 1
ATOM 1614 C C . ASP A 1 200 ? -7.676 -13.633 13.938 1 90.5 200 ASP A C 1
ATOM 1616 O O . ASP A 1 200 ? -7.543 -14.656 13.266 1 90.5 200 ASP A O 1
ATOM 1620 N N . ARG A 1 201 ? -8.766 -12.906 13.961 1 93.62 201 ARG A N 1
ATOM 1621 C CA . ARG A 1 201 ? -9.945 -13.352 13.234 1 93.62 201 ARG A CA 1
ATOM 1622 C C . ARG A 1 201 ? -10.055 -12.648 11.883 1 93.62 201 ARG A C 1
ATOM 1624 O O . ARG A 1 201 ? -10.586 -13.219 10.93 1 93.62 201 ARG A O 1
ATOM 1631 N N . ILE A 1 202 ? -9.523 -11.438 11.773 1 94.56 202 ILE A N 1
ATOM 1632 C CA . ILE A 1 202 ? -9.922 -10.68 10.594 1 94.56 202 ILE A CA 1
ATOM 1633 C C . ILE A 1 202 ? -8.703 -10.406 9.719 1 94.56 202 ILE A C 1
ATOM 1635 O O . ILE A 1 202 ? -8.836 -9.977 8.57 1 94.56 202 ILE A O 1
ATOM 1639 N N . GLY A 1 203 ? -7.52 -10.609 10.211 1 90.12 203 GLY A N 1
ATOM 1640 C CA . GLY A 1 203 ? -6.281 -10.32 9.508 1 90.12 203 GLY A CA 1
ATOM 1641 C C . GLY A 1 203 ? -5.164 -9.859 10.422 1 90.12 203 GLY A C 1
ATOM 1642 O O . GLY A 1 203 ? -5.391 -9.609 11.609 1 90.12 203 GLY A O 1
ATOM 1643 N N . TYR A 1 204 ? -3.967 -9.68 9.883 1 86.19 204 TYR A N 1
ATOM 1644 C CA . TYR A 1 204 ? -2.809 -9.312 10.688 1 86.19 204 TYR A CA 1
ATOM 1645 C C . TYR A 1 204 ? -2.77 -7.805 10.93 1 86.19 204 TYR A C 1
ATOM 1647 O O . TYR A 1 204 ? -2.885 -7.016 9.992 1 86.19 204 TYR A O 1
ATOM 1655 N N . ILE A 1 205 ? -2.607 -7.449 12.148 1 89.31 205 ILE A N 1
ATOM 1656 C CA . ILE A 1 205 ? -2.547 -6.055 12.57 1 89.31 205 ILE A CA 1
ATOM 1657 C C . ILE A 1 205 ? -1.232 -5.43 12.109 1 89.31 205 ILE A C 1
ATOM 1659 O O . ILE A 1 205 ? -0.198 -6.102 12.07 1 89.31 205 ILE A O 1
ATOM 1663 N N . CYS A 1 206 ? -1.243 -4.227 11.688 1 87.75 206 CYS A N 1
ATOM 1664 C CA . CYS A 1 206 ? -0.06 -3.504 11.234 1 87.75 206 CYS A CA 1
ATOM 1665 C C . CYS A 1 206 ? 0.622 -2.789 12.391 1 87.75 206 CYS A C 1
ATOM 1667 O O . CYS A 1 206 ? -0.048 -2.209 13.25 1 87.75 206 CYS A O 1
ATOM 1669 N N . GLY A 1 207 ? 1.897 -2.943 12.375 1 82.19 207 GLY A N 1
ATOM 1670 C CA . GLY A 1 207 ? 2.629 -2.068 13.273 1 82.19 207 GLY A CA 1
ATOM 1671 C C . GLY A 1 207 ? 2.621 -0.616 12.836 1 82.19 207 GLY A C 1
ATOM 1672 O O . GLY A 1 207 ? 2.613 -0.325 11.641 1 82.19 207 GLY A O 1
ATOM 1673 N N . THR A 1 208 ? 2.629 0.328 13.828 1 83.06 208 THR A N 1
ATOM 1674 C CA . THR A 1 208 ? 2.652 1.76 13.555 1 83.06 208 THR A CA 1
ATOM 1675 C C . THR A 1 208 ? 3.691 2.461 14.422 1 83.06 208 THR A C 1
ATOM 1677 O O . THR A 1 208 ? 4.34 1.825 15.258 1 83.06 208 THR A O 1
ATOM 1680 N N . SER A 1 209 ? 3.873 3.723 14.172 1 79.56 209 SER A N 1
ATOM 1681 C CA . SER A 1 209 ? 4.766 4.523 15 1 79.56 209 SER A CA 1
ATOM 1682 C C . SER A 1 209 ? 4.242 4.633 16.438 1 79.56 209 SER A C 1
ATOM 1684 O O . SER A 1 209 ? 4.965 5.07 17.328 1 79.56 209 SER A O 1
ATOM 1686 N N . TYR A 1 210 ? 3.074 4.102 16.641 1 80.06 210 TYR A N 1
ATOM 1687 C CA . TYR A 1 210 ? 2.471 4.168 17.969 1 80.06 210 TYR A CA 1
ATOM 1688 C C . TYR A 1 210 ? 2.318 2.773 18.562 1 80.06 210 TYR A C 1
ATOM 1690 O O . TYR A 1 210 ? 1.614 2.594 19.562 1 80.06 210 TYR A O 1
ATOM 1698 N N . GLY A 1 211 ? 2.93 1.804 17.891 1 80.69 211 GLY A N 1
ATOM 1699 C CA . GLY A 1 211 ? 2.848 0.435 18.375 1 80.69 211 GLY A CA 1
ATOM 1700 C C . GLY A 1 211 ? 1.924 -0.437 17.547 1 80.69 211 GLY A C 1
ATOM 1701 O O . GLY A 1 211 ? 1.35 0.023 16.562 1 80.69 211 GLY A O 1
ATOM 1702 N N . THR A 1 212 ? 1.885 -1.681 18.016 1 85 212 THR A N 1
ATOM 1703 C CA . THR A 1 212 ? 0.977 -2.609 17.359 1 85 212 THR A CA 1
ATOM 1704 C C . THR A 1 212 ? -0.476 -2.205 17.594 1 85 212 THR A C 1
ATOM 1706 O O . THR A 1 212 ? -1.279 -2.188 16.656 1 85 212 THR A O 1
ATOM 1709 N N . THR A 1 213 ? -0.735 -1.931 18.859 1 90.81 213 THR A N 1
ATOM 1710 C CA . THR A 1 213 ? -1.962 -1.228 19.219 1 90.81 213 THR A CA 1
ATOM 1711 C C . THR A 1 213 ? -1.646 0.108 19.891 1 90.81 213 THR A C 1
ATOM 1713 O O . THR A 1 213 ? -0.603 0.256 20.531 1 90.81 213 THR A O 1
ATOM 1716 N N . SER A 1 214 ? -2.473 1.039 19.641 1 87.31 214 SER A N 1
ATOM 1717 C CA . SER A 1 214 ? -2.291 2.338 20.281 1 87.31 214 SER A CA 1
ATOM 1718 C C . SER A 1 214 ? -3.305 2.551 21.391 1 87.31 214 SER A C 1
ATOM 1720 O O . SER A 1 214 ? -4.441 2.084 21.297 1 87.31 214 SER A O 1
ATOM 1722 N N . GLN A 1 215 ? -2.828 3.184 22.422 1 88.06 215 GLN A N 1
ATOM 1723 C CA . GLN A 1 215 ? -3.67 3.557 23.547 1 88.06 215 GLN A CA 1
ATOM 1724 C C . GLN A 1 215 ? -3.908 5.062 23.594 1 88.06 215 GLN A C 1
ATOM 1726 O O . GLN A 1 215 ? -2.965 5.844 23.734 1 88.06 215 GLN A O 1
ATOM 1731 N N . ILE A 1 216 ? -5.09 5.441 23.422 1 84.31 216 ILE A N 1
ATOM 1732 C CA . ILE A 1 216 ? -5.445 6.855 23.453 1 84.31 216 ILE A CA 1
ATOM 1733 C C . ILE A 1 216 ? -6.152 7.176 24.781 1 84.31 216 ILE A C 1
ATOM 1735 O O . ILE A 1 216 ? -7.172 6.562 25.109 1 84.31 216 ILE A O 1
ATOM 1739 N N . TYR A 1 217 ? -5.512 8.062 25.469 1 83.19 217 TYR A N 1
ATOM 1740 C CA . TYR A 1 217 ? -6.094 8.523 26.719 1 83.19 217 TYR A CA 1
ATOM 1741 C C . TYR A 1 217 ? -6.48 10 26.641 1 83.19 217 TYR A C 1
ATOM 1743 O O . TYR A 1 217 ? -5.738 10.805 26.078 1 83.19 217 TYR A O 1
ATOM 1751 N N . GLY A 1 218 ? -7.633 10.25 26.938 1 75.81 218 GLY A N 1
ATOM 1752 C CA . GLY A 1 218 ? -8.055 11.633 27.125 1 75.81 218 GLY A CA 1
ATOM 1753 C C . GLY A 1 218 ? -8.602 11.898 28.516 1 75.81 218 GLY A C 1
ATOM 1754 O O . GLY A 1 218 ? -9.273 11.055 29.109 1 75.81 218 GLY A O 1
ATOM 1755 N N . SER A 1 219 ? -7.891 12.953 29.125 1 69.38 219 SER A N 1
ATOM 1756 C CA . SER A 1 219 ? -8.391 13.266 30.469 1 69.38 219 SER A CA 1
ATOM 1757 C C . SER A 1 219 ? -8.867 14.711 30.562 1 69.38 219 SER A C 1
ATOM 1759 O O . SER A 1 219 ? -8.344 15.586 29.859 1 69.38 219 SER A O 1
ATOM 1761 N N . SER A 1 220 ? -9.891 14.836 31.281 1 59.62 220 SER A N 1
ATOM 1762 C CA . SER A 1 220 ? -10.43 16.172 31.516 1 59.62 220 SER A CA 1
ATOM 1763 C C . SER A 1 220 ? -9.367 17.109 32.094 1 59.62 220 SER A C 1
ATOM 1765 O O . SER A 1 220 ? -9.461 18.328 31.938 1 59.62 220 SER A O 1
ATOM 1767 N N . ASP A 1 221 ? -8.383 16.547 32.75 1 52.69 221 ASP A N 1
ATOM 1768 C CA . ASP A 1 221 ? -7.387 17.391 33.406 1 52.69 221 ASP A CA 1
ATOM 1769 C C . ASP A 1 221 ? -6.137 17.531 32.531 1 52.69 221 ASP A C 1
ATOM 1771 O O . ASP A 1 221 ? -5.277 18.375 32.812 1 52.69 221 ASP A O 1
ATOM 1775 N N . TRP A 1 222 ? -5.812 16.5 31.766 1 50.75 222 TRP A N 1
ATOM 1776 C CA . TRP A 1 222 ? -4.516 16.562 31.109 1 50.75 222 TRP A CA 1
ATOM 1777 C C . TRP A 1 222 ? -4.664 16.312 29.609 1 50.75 222 TRP A C 1
ATOM 1779 O O . TRP A 1 222 ? -5.473 15.492 29.172 1 50.75 222 TRP A O 1
ATOM 1789 N N . ALA A 1 223 ? -4.531 17.219 28.812 1 48.12 223 ALA A N 1
ATOM 1790 C CA . ALA A 1 223 ? -4.508 17.016 27.359 1 48.12 223 ALA A CA 1
ATOM 1791 C C . ALA A 1 223 ? -3.145 16.516 26.906 1 48.12 223 ALA A C 1
ATOM 1793 O O . ALA A 1 223 ? -2.107 17.031 27.328 1 48.12 223 ALA A O 1
ATOM 1794 N N . PHE A 1 224 ? -2.951 15.25 26.734 1 48.5 224 PHE A N 1
ATOM 1795 C CA . PHE A 1 224 ? -1.743 14.867 26.016 1 48.5 224 PHE A CA 1
ATOM 1796 C C . PHE A 1 224 ? -1.46 15.828 24.875 1 48.5 224 PHE A C 1
ATOM 1798 O O . PHE A 1 224 ? -2.383 16.438 24.312 1 48.5 224 PHE A O 1
ATOM 1805 N N . GLY A 1 225 ? -0.403 16.469 24.844 1 47.28 225 GLY A N 1
ATOM 1806 C CA . GLY A 1 225 ? 0.156 17.453 23.922 1 47.28 225 GLY A CA 1
ATOM 1807 C C . GLY A 1 225 ? -0.249 17.219 22.484 1 47.28 225 GLY A C 1
ATOM 1808 O O . GLY A 1 225 ? 0.089 18 21.609 1 47.28 225 GLY A O 1
ATOM 1809 N N . HIS A 1 226 ? -0.758 15.961 22.281 1 56.34 226 HIS A N 1
ATOM 1810 C CA . HIS A 1 226 ? -1.201 15.805 20.891 1 56.34 226 HIS A CA 1
ATOM 1811 C C . HIS A 1 226 ? -2.705 16.016 20.781 1 56.34 226 HIS A C 1
ATOM 1813 O O . HIS A 1 226 ? -3.479 15.516 21.594 1 56.34 226 HIS A O 1
ATOM 1819 N N . PRO A 1 227 ? -3.113 16.906 19.875 1 56.41 227 PRO A N 1
ATOM 1820 C CA . PRO A 1 227 ? -4.527 17.25 19.719 1 56.41 227 PRO A CA 1
ATOM 1821 C C . PRO A 1 227 ? -5.441 16.031 19.719 1 56.41 227 PRO A C 1
ATOM 1823 O O . PRO A 1 227 ? -6.598 16.125 20.141 1 56.41 227 PRO A O 1
ATOM 1826 N N . SER A 1 228 ? -4.871 14.875 19.391 1 56.03 228 SER A N 1
ATOM 1827 C CA . SER A 1 228 ? -5.73 13.695 19.328 1 56.03 228 SER A CA 1
ATOM 1828 C C . SER A 1 228 ? -6.152 13.234 20.719 1 56.03 228 SER A C 1
ATOM 1830 O O . SER A 1 228 ? -7.113 12.469 20.859 1 56.03 228 SER A O 1
ATOM 1832 N N . TYR A 1 229 ? -5.555 13.797 21.672 1 60.12 229 TYR A N 1
ATOM 1833 C CA . TYR A 1 229 ? -5.766 13.281 23.016 1 60.12 229 TYR A CA 1
ATOM 1834 C C . TYR A 1 229 ? -6.586 14.258 23.844 1 60.12 229 TYR A C 1
ATOM 1836 O O . TYR A 1 229 ? -6.863 14 25.031 1 60.12 229 TYR A O 1
ATOM 1844 N N . GLY A 1 230 ? -7.023 15.234 23.109 1 70 230 GLY A N 1
ATOM 1845 C CA . GLY A 1 230 ? -7.785 16.234 23.844 1 70 230 GLY A CA 1
ATOM 1846 C C . GLY A 1 230 ? -9.281 16.016 23.781 1 70 230 GLY A C 1
ATOM 1847 O O . GLY A 1 230 ? -9.742 15.039 23.172 1 70 230 GLY A O 1
ATOM 1848 N N . LEU A 1 231 ? -9.992 16.75 24.531 1 79.19 231 LEU A N 1
ATOM 1849 C CA . LEU A 1 231 ? -11.445 16.656 24.625 1 79.19 231 LEU A CA 1
ATOM 1850 C C . LEU A 1 231 ? -12.109 17.625 23.641 1 79.19 231 LEU A C 1
ATOM 1852 O O . LEU A 1 231 ? -13.336 17.734 23.609 1 79.19 231 LEU A O 1
ATOM 1856 N N . GLU A 1 232 ? -11.242 18.125 22.734 1 82.88 232 GLU A N 1
ATOM 1857 C CA . GLU A 1 232 ? -11.734 19.141 21.812 1 82.88 232 GLU A CA 1
ATOM 1858 C C . GLU A 1 232 ? -12.336 18.5 20.562 1 82.88 232 GLU A C 1
ATOM 1860 O O . GLU A 1 232 ? -12.148 17.312 20.312 1 82.88 232 GLU A O 1
ATOM 1865 N N . TYR A 1 233 ? -13.055 19.359 19.875 1 88.69 233 TYR A N 1
ATOM 1866 C CA . TYR A 1 233 ? -13.633 19 18.594 1 88.69 233 TYR A CA 1
ATOM 1867 C C . TYR A 1 233 ? -12.562 18.516 17.625 1 88.69 233 TYR A C 1
ATOM 1869 O O . TYR A 1 233 ? -11.477 19.094 17.547 1 88.69 233 TYR A O 1
ATOM 1877 N N . ARG A 1 234 ? -12.867 17.422 16.922 1 89.88 234 ARG A N 1
ATOM 1878 C CA . ARG A 1 234 ? -12.016 16.891 15.852 1 89.88 234 ARG A CA 1
ATOM 1879 C C . ARG A 1 234 ? -12.766 16.828 14.531 1 89.88 234 ARG A C 1
ATOM 1881 O O . ARG A 1 234 ? -13.766 16.109 14.414 1 89.88 234 ARG A O 1
ATOM 1888 N N . PRO A 1 235 ? -12.297 17.594 13.57 1 93.06 235 PRO A N 1
ATOM 1889 C CA . PRO A 1 235 ? -12.992 17.594 12.281 1 93.06 235 PRO A CA 1
ATOM 1890 C C . PRO A 1 235 ? -12.906 16.234 11.562 1 93.06 235 PRO A C 1
ATOM 1892 O O . PRO A 1 235 ? -12.117 15.383 11.953 1 93.06 235 PRO A O 1
ATOM 1895 N N . LEU A 1 236 ? -13.703 16.094 10.531 1 96 236 LEU A N 1
ATOM 1896 C CA . LEU A 1 236 ? -13.695 14.898 9.703 1 96 236 LEU A CA 1
ATOM 1897 C C . LEU A 1 236 ? -12.297 14.625 9.156 1 96 236 LEU A C 1
ATOM 1899 O O . LEU A 1 236 ? -11.641 15.531 8.641 1 96 236 LEU A O 1
ATOM 1903 N N . HIS A 1 237 ? -11.852 13.398 9.32 1 95.75 237 HIS A N 1
ATOM 1904 C CA . HIS A 1 237 ? -10.531 13.023 8.812 1 95.75 237 HIS A CA 1
ATOM 1905 C C . HIS A 1 237 ? -10.422 11.516 8.625 1 95.75 237 HIS A C 1
ATOM 1907 O O . HIS A 1 237 ? -11.289 10.766 9.078 1 95.75 237 HIS A O 1
ATOM 1913 N N . SER A 1 238 ? -9.484 11.078 7.855 1 95.5 238 SER A N 1
ATOM 1914 C CA . SER A 1 238 ? -9.008 9.695 7.773 1 95.5 238 SER A CA 1
ATOM 1915 C C . SER A 1 238 ? -7.719 9.508 8.555 1 95.5 238 SER A C 1
ATOM 1917 O O . SER A 1 238 ? -6.883 10.414 8.617 1 95.5 238 SER A O 1
ATOM 1919 N N . ASP A 1 239 ? -7.582 8.414 9.156 1 92.25 239 ASP A N 1
ATOM 1920 C CA . ASP A 1 239 ? -6.379 8.164 9.945 1 92.25 239 ASP A CA 1
ATOM 1921 C C . ASP A 1 239 ? -5.199 7.805 9.047 1 92.25 239 ASP A C 1
ATOM 1923 O O . ASP A 1 239 ? -5.371 7.129 8.031 1 92.25 239 ASP A O 1
ATOM 1927 N N . TYR A 1 240 ? -4.023 8.266 9.422 1 89 240 TYR A N 1
ATOM 1928 C CA . TYR A 1 240 ? -2.738 7.945 8.805 1 89 240 TYR A CA 1
ATOM 1929 C C . TYR A 1 240 ? -2.697 8.414 7.355 1 89 240 TYR A C 1
ATOM 1931 O O . TYR A 1 240 ? -2.094 7.758 6.504 1 89 240 TYR A O 1
ATOM 1939 N N . SER A 1 241 ? -3.387 9.461 7.098 1 86.88 241 SER A N 1
ATOM 1940 C CA . SER A 1 241 ? -3.324 10.055 5.77 1 86.88 241 SER A CA 1
ATOM 1941 C C . SER A 1 241 ? -1.984 10.742 5.531 1 86.88 241 SER A C 1
ATOM 1943 O O . SER A 1 241 ? -1.728 11.258 4.441 1 86.88 241 SER A O 1
ATOM 1945 N N . PHE A 1 242 ? -1.098 10.664 6.539 1 85.56 242 PHE A N 1
ATOM 1946 C CA . PHE A 1 242 ? 0.215 11.289 6.449 1 85.56 242 PHE A CA 1
ATOM 1947 C C . PHE A 1 242 ? 1.265 10.289 5.98 1 85.56 242 PHE A C 1
ATOM 1949 O O . PHE A 1 242 ? 2.459 10.594 5.973 1 85.56 242 PHE A O 1
ATOM 1956 N N . ILE A 1 243 ? 0.813 9.156 5.609 1 87.94 243 ILE A N 1
ATOM 1957 C CA . ILE A 1 243 ? 1.689 8.219 4.914 1 87.94 243 ILE A CA 1
ATOM 1958 C C . ILE A 1 243 ? 1.119 7.91 3.533 1 87.94 243 ILE A C 1
ATOM 1960 O O . ILE A 1 243 ? -0.075 8.094 3.291 1 87.94 243 ILE A O 1
ATOM 1964 N N . ASP A 1 244 ? 1.903 7.461 2.652 1 86.56 244 ASP A N 1
ATOM 1965 C CA . ASP A 1 244 ? 1.477 7.254 1.272 1 86.56 244 ASP A CA 1
ATOM 1966 C C . ASP A 1 244 ? 0.498 6.09 1.167 1 86.56 244 ASP A C 1
ATOM 1968 O O . ASP A 1 244 ? -0.524 6.188 0.483 1 86.56 244 ASP A O 1
ATOM 1972 N N . ASP A 1 245 ? 0.841 5.051 1.842 1 86.12 245 ASP A N 1
ATOM 1973 C CA . ASP A 1 245 ? 0.01 3.852 1.798 1 86.12 245 ASP A CA 1
ATOM 1974 C C . ASP A 1 245 ? -0.72 3.641 3.123 1 86.12 245 ASP A C 1
ATOM 1976 O O . ASP A 1 245 ? -0.367 2.748 3.896 1 86.12 245 ASP A O 1
ATOM 1980 N N . SER A 1 246 ? -1.79 4.398 3.309 1 89.81 246 SER A N 1
ATOM 1981 C CA . SER A 1 246 ? -2.525 4.352 4.566 1 89.81 246 SER A CA 1
ATOM 1982 C C . SER A 1 246 ? -3.223 3.008 4.75 1 89.81 246 SER A C 1
ATOM 1984 O O . SER A 1 246 ? -3.51 2.312 3.773 1 89.81 246 SER A O 1
ATOM 1986 N N . HIS A 1 247 ? -3.482 2.664 5.953 1 92.38 247 HIS A N 1
ATOM 1987 C CA . HIS A 1 247 ? -4.137 1.408 6.301 1 92.38 247 HIS A CA 1
ATOM 1988 C C . HIS A 1 247 ? -5.594 1.403 5.848 1 92.38 247 HIS A C 1
ATOM 1990 O O . HIS A 1 247 ? -6.262 2.439 5.875 1 92.38 247 HIS A O 1
ATOM 1996 N N . GLY A 1 248 ? -6.051 0.283 5.512 1 95.06 248 GLY A N 1
ATOM 1997 C CA . GLY A 1 248 ? -7.375 0.189 4.922 1 95.06 248 GLY A CA 1
ATOM 1998 C C . GLY A 1 248 ? -8.484 0.115 5.957 1 95.06 248 GLY A C 1
ATOM 1999 O O . GLY A 1 248 ? -9.594 0.598 5.719 1 95.06 248 GLY A O 1
ATOM 2000 N N . VAL A 1 249 ? -8.156 -0.492 7.078 1 97.12 249 VAL A N 1
ATOM 2001 C CA . VAL A 1 249 ? -9.148 -0.654 8.141 1 97.12 249 VAL A CA 1
ATOM 2002 C C . VAL A 1 249 ? -8.625 -0.028 9.43 1 97.12 249 VAL A C 1
ATOM 2004 O O . VAL A 1 249 ? -7.473 -0.255 9.82 1 97.12 249 VAL A O 1
ATOM 2007 N N . PHE A 1 250 ? -9.461 0.728 10.008 1 96.69 250 PHE A N 1
ATOM 2008 C CA . PHE A 1 250 ? -9.227 1.322 11.32 1 96.69 250 PHE A CA 1
ATOM 2009 C C . PHE A 1 250 ? -10.195 0.766 12.352 1 96.69 250 PHE A C 1
ATOM 2011 O O . PHE A 1 250 ? -11.414 0.766 12.133 1 96.69 250 PHE A O 1
ATOM 2018 N N . ALA A 1 251 ? -9.617 0.245 13.43 1 97.81 251 ALA A N 1
ATOM 2019 C CA . ALA A 1 251 ? -10.461 -0.27 14.508 1 97.81 251 ALA A CA 1
ATOM 2020 C C . ALA A 1 251 ? -10.227 0.5 15.805 1 97.81 251 ALA A C 1
ATOM 2022 O O . ALA A 1 251 ? -9.086 0.832 16.141 1 97.81 251 ALA A O 1
ATOM 2023 N N . MET A 1 252 ? -11.297 0.749 16.516 1 97.19 252 MET A N 1
ATOM 2024 C CA . MET A 1 252 ? -11.227 1.423 17.797 1 97.19 252 MET A CA 1
ATOM 2025 C C . MET A 1 252 ? -12.109 0.719 18.828 1 97.19 252 MET A C 1
ATOM 2027 O O . MET A 1 252 ? -13.273 0.422 18.562 1 97.19 252 MET A O 1
ATOM 2031 N N . HIS A 1 253 ? -11.57 0.405 19.938 1 98.12 253 HIS A N 1
ATOM 2032 C CA . HIS A 1 253 ? -12.234 -0.233 21.062 1 98.12 253 HIS A CA 1
ATOM 2033 C C . HIS A 1 253 ? -12.336 0.715 22.266 1 98.12 253 HIS A C 1
ATOM 2035 O O . HIS A 1 253 ? -11.312 1.168 22.781 1 98.12 253 HIS A O 1
ATOM 2041 N N . CYS A 1 254 ? -13.57 0.972 22.703 1 97.44 254 CYS A N 1
ATOM 2042 C CA . CYS A 1 254 ? -13.781 1.848 23.844 1 97.44 254 CYS A CA 1
ATOM 2043 C C . CYS A 1 254 ? -13.68 1.07 25.156 1 97.44 254 CYS A C 1
ATOM 2045 O O . CYS A 1 254 ? -14.547 0.259 25.469 1 97.44 254 CYS A O 1
ATOM 2047 N N . ILE A 1 255 ? -12.68 1.37 25.859 1 97.06 255 ILE A N 1
ATOM 2048 C CA . ILE A 1 255 ? -12.445 0.704 27.141 1 97.06 255 ILE A CA 1
ATOM 2049 C C . ILE A 1 255 ? -13.133 1.487 28.25 1 97.06 255 ILE A C 1
ATOM 2051 O O . ILE A 1 255 ? -13.781 0.902 29.125 1 97.06 255 ILE A O 1
ATOM 2055 N N . SER A 1 256 ? -13 2.805 28.203 1 93.94 256 SER A N 1
ATOM 2056 C CA . SER A 1 256 ? -13.727 3.688 29.109 1 93.94 256 SER A CA 1
ATOM 2057 C C . SER A 1 256 ? -14.156 4.973 28.406 1 93.94 256 SER A C 1
ATOM 2059 O O . SER A 1 256 ? -13.586 5.34 27.375 1 93.94 256 SER A O 1
ATOM 2061 N N . GLN A 1 257 ? -15.172 5.559 28.953 1 91.62 257 GLN A N 1
ATOM 2062 C CA . GLN A 1 257 ? -15.711 6.797 28.406 1 91.62 257 GLN A CA 1
ATOM 2063 C C . GLN A 1 257 ? -15.836 7.871 29.484 1 91.62 257 GLN A C 1
ATOM 2065 O O . GLN A 1 257 ? -15.984 7.555 30.672 1 91.62 257 GLN A O 1
ATOM 2070 N N . ILE A 1 258 ? -15.727 9.07 29 1 87.19 258 ILE A N 1
ATOM 2071 C CA . ILE A 1 258 ? -15.844 10.211 29.891 1 87.19 258 ILE A CA 1
ATOM 2072 C C . ILE A 1 258 ? -17.281 10.344 30.375 1 87.19 258 ILE A C 1
ATOM 2074 O O . ILE A 1 258 ? -18.234 10.125 29.609 1 87.19 258 ILE A O 1
ATOM 2078 N N . ASP A 1 259 ? -17.312 10.625 31.703 1 86.12 259 ASP A N 1
ATOM 2079 C CA . ASP A 1 259 ? -18.609 10.984 32.25 1 86.12 259 ASP A CA 1
ATOM 2080 C C . ASP A 1 259 ? -18.953 12.438 31.969 1 86.12 259 ASP A C 1
ATOM 2082 O O . ASP A 1 259 ? -18.453 13.344 32.625 1 86.12 259 ASP A O 1
ATOM 2086 N N . GLY A 1 260 ? -19.781 12.648 31.047 1 86.25 260 GLY A N 1
ATOM 2087 C CA . GLY A 1 260 ? -20.141 13.977 30.594 1 86.25 260 GLY A CA 1
ATOM 2088 C C . GLY A 1 260 ? -21.016 13.977 29.344 1 86.25 260 GLY A C 1
ATOM 2089 O O . GLY A 1 260 ? -21.656 12.977 29.047 1 86.25 260 GLY A O 1
ATOM 2090 N N . LYS A 1 261 ? -21.109 15.211 28.766 1 88.44 261 LYS A N 1
ATOM 2091 C CA . LYS A 1 261 ? -21.875 15.367 27.531 1 88.44 261 LYS A CA 1
ATOM 2092 C C . LYS A 1 261 ? -20.969 15.57 26.328 1 88.44 261 LYS A C 1
ATOM 2094 O O . LYS A 1 261 ? -19.781 15.898 26.484 1 88.44 261 LYS A O 1
ATOM 2099 N N . GLY A 1 262 ? -21.531 15.32 25.141 1 89.62 262 GLY A N 1
ATOM 2100 C CA . GLY A 1 262 ? -20.719 15.453 23.953 1 89.62 262 GLY A CA 1
ATOM 2101 C C . GLY A 1 262 ? -19.844 14.234 23.688 1 89.62 262 GLY A C 1
ATOM 2102 O O . GLY A 1 262 ? -20.141 13.141 24.156 1 89.62 262 GLY A O 1
ATOM 2103 N N . GLY A 1 263 ? -18.828 14.406 22.797 1 88.81 263 GLY A N 1
ATOM 2104 C CA . GLY A 1 263 ? -17.859 13.352 22.531 1 88.81 263 GLY A CA 1
ATOM 2105 C C . GLY A 1 263 ? -18.344 12.344 21.5 1 88.81 263 GLY A C 1
ATOM 2106 O O . GLY A 1 263 ? -17.641 11.375 21.203 1 88.81 263 GLY A O 1
ATOM 2107 N N . GLU A 1 264 ? -19.5 12.656 20.922 1 93.19 264 GLU A N 1
ATOM 2108 C CA . GLU A 1 264 ? -20.016 11.742 19.906 1 93.19 264 GLU A CA 1
ATOM 2109 C C . GLU A 1 264 ? -19.109 11.727 18.672 1 93.19 264 GLU A C 1
ATOM 2111 O O . GLU A 1 264 ? -18.641 12.773 18.234 1 93.19 264 GLU A O 1
ATOM 2116 N N . TYR A 1 265 ? -18.875 10.57 18.281 1 94.69 265 TYR A N 1
ATOM 2117 C CA . TYR A 1 265 ? -18.219 10.438 16.984 1 94.69 265 TYR A CA 1
ATOM 2118 C C . TYR A 1 265 ? -19.219 10.633 15.844 1 94.69 265 TYR A C 1
ATOM 2120 O O . TYR A 1 265 ? -20.391 10.305 15.977 1 94.69 265 TYR A O 1
ATOM 2128 N N . PHE A 1 266 ? -18.812 11.203 14.812 1 95.94 266 PHE A N 1
ATOM 2129 C CA . PHE A 1 266 ? -19.641 11.305 13.617 1 95.94 266 PHE A CA 1
ATOM 2130 C C . PHE A 1 266 ? -18.875 10.812 12.391 1 95.94 266 PHE A C 1
ATOM 2132 O O . PHE A 1 266 ? -17.672 10.992 12.289 1 95.94 266 PHE A O 1
ATOM 2139 N N . PHE A 1 267 ? -19.609 10.078 11.523 1 96.88 267 PHE A N 1
ATOM 2140 C CA . PHE A 1 267 ? -19.078 9.383 10.359 1 96.88 267 PHE A CA 1
ATOM 2141 C C . PHE A 1 267 ? -19.781 9.82 9.086 1 96.88 267 PHE A C 1
ATOM 2143 O O . PHE A 1 267 ? -20.984 10.125 9.109 1 96.88 267 PHE A O 1
ATOM 2150 N N . VAL A 1 268 ? -19.078 9.859 8.016 1 98 268 VAL A N 1
ATOM 2151 C CA . VAL A 1 268 ? -19.672 10.203 6.719 1 98 268 VAL A CA 1
ATOM 2152 C C . VAL A 1 268 ? -19.109 9.281 5.641 1 98 268 VAL A C 1
ATOM 2154 O O . VAL A 1 268 ? -17.953 8.852 5.715 1 98 268 VAL A O 1
ATOM 2157 N N . ASP A 1 269 ? -19.953 8.93 4.66 1 98.06 269 ASP A N 1
ATOM 2158 C CA . ASP A 1 269 ? -19.531 8.125 3.512 1 98.06 269 ASP A CA 1
ATOM 2159 C C . ASP A 1 269 ? -18.812 8.984 2.473 1 98.06 269 ASP A C 1
ATOM 2161 O O . ASP A 1 269 ? -19.469 9.625 1.637 1 98.06 269 ASP A O 1
ATOM 2165 N N . GLY A 1 270 ? -17.531 8.883 2.492 1 98.12 270 GLY A N 1
ATOM 2166 C CA . GLY A 1 270 ? -16.719 9.656 1.569 1 98.12 270 GLY A CA 1
ATOM 2167 C C . GLY A 1 270 ? -16.922 9.273 0.118 1 98.12 270 GLY A C 1
ATOM 2168 O O . GLY A 1 270 ? -16.828 10.109 -0.777 1 98.12 270 GLY A O 1
ATOM 2169 N N . TYR A 1 271 ? -17.219 7.973 -0.168 1 97.31 271 TYR A N 1
ATOM 2170 C CA . TYR A 1 271 ? -17.484 7.531 -1.532 1 97.31 271 TYR A CA 1
ATOM 2171 C C . TYR A 1 271 ? -18.734 8.195 -2.088 1 97.31 271 TYR A C 1
ATOM 2173 O O . TYR A 1 271 ? -18.75 8.641 -3.238 1 97.31 271 TYR A O 1
ATOM 2181 N N . LYS A 1 272 ? -19.734 8.242 -1.266 1 96.62 272 LYS A N 1
ATOM 2182 C CA . LYS A 1 272 ? -20.953 8.914 -1.686 1 96.62 272 LYS A CA 1
ATOM 2183 C C . LYS A 1 272 ? -20.703 10.391 -1.986 1 96.62 272 LYS A C 1
ATOM 2185 O O . LYS A 1 272 ? -21.172 10.906 -2.998 1 96.62 272 LYS A O 1
ATOM 2190 N N . ALA A 1 273 ? -19.984 11.016 -1.128 1 97.62 273 ALA A N 1
ATOM 2191 C CA . ALA A 1 273 ? -19.656 12.422 -1.33 1 97.62 273 ALA A CA 1
ATOM 2192 C C . ALA A 1 273 ? -18.859 12.625 -2.617 1 97.62 273 ALA A C 1
ATOM 2194 O O . ALA A 1 273 ? -19.109 13.578 -3.363 1 97.62 273 ALA A O 1
ATOM 2195 N N . ALA A 1 274 ? -17.891 11.773 -2.859 1 97.81 274 ALA A N 1
ATOM 2196 C CA . ALA A 1 274 ? -17.094 11.852 -4.078 1 97.81 274 ALA A CA 1
ATOM 2197 C C . ALA A 1 274 ? -17.953 11.664 -5.32 1 97.81 274 ALA A C 1
ATOM 2199 O O . ALA A 1 274 ? -17.781 12.383 -6.312 1 97.81 274 ALA A O 1
ATOM 2200 N N . GLN A 1 275 ? -18.875 10.727 -5.223 1 95.56 275 GLN A N 1
ATOM 2201 C CA . GLN A 1 275 ? -19.781 10.508 -6.34 1 95.56 275 GLN A CA 1
ATOM 2202 C C . GLN A 1 275 ? -20.641 11.742 -6.594 1 95.56 275 GLN A C 1
ATOM 2204 O O . GLN A 1 275 ? -20.844 12.141 -7.742 1 95.56 275 GLN A O 1
ATOM 2209 N N . ASP A 1 276 ? -21.156 12.273 -5.535 1 96.81 276 ASP A N 1
ATOM 2210 C CA . ASP A 1 276 ? -21.953 13.492 -5.656 1 96.81 276 ASP A CA 1
ATOM 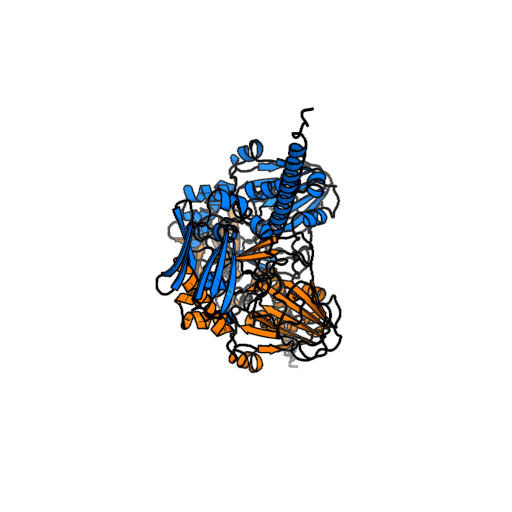2211 C C . ASP A 1 276 ? -21.125 14.633 -6.254 1 96.81 276 ASP A C 1
ATOM 2213 O O . ASP A 1 276 ? -21.625 15.391 -7.086 1 96.81 276 ASP A O 1
ATOM 2217 N N . LEU A 1 277 ? -19.922 14.75 -5.848 1 98.38 277 LEU A N 1
ATOM 2218 C CA . LEU A 1 277 ? -19.047 15.789 -6.371 1 98.38 277 LEU A CA 1
ATOM 2219 C C . LEU A 1 277 ? -18.797 15.594 -7.863 1 98.38 277 LEU A C 1
ATOM 2221 O O . LEU A 1 277 ? -18.828 16.562 -8.633 1 98.38 277 LEU A O 1
ATOM 2225 N N . GLN A 1 278 ? -18.516 14.352 -8.219 1 97.69 278 GLN A N 1
ATOM 2226 C CA . GLN A 1 278 ? -18.281 14.047 -9.625 1 97.69 278 GLN A CA 1
ATOM 2227 C C . GLN A 1 278 ? -19.469 14.469 -10.492 1 97.69 278 GLN A C 1
ATOM 2229 O O . GLN A 1 278 ? -19.281 14.969 -11.602 1 97.69 278 GLN A O 1
ATOM 2234 N N . LYS A 1 279 ? -20.656 14.359 -10.016 1 97.19 279 LYS A N 1
ATOM 2235 C CA . LYS A 1 279 ? -21.875 14.711 -10.734 1 97.19 279 LYS A CA 1
ATOM 2236 C C . LYS A 1 279 ? -22.109 16.219 -10.727 1 97.19 279 LYS A C 1
ATOM 2238 O O . LYS A 1 279 ? -22.484 16.797 -11.75 1 97.19 279 LYS A O 1
ATOM 2243 N N . THR A 1 280 ? -21.844 16.891 -9.609 1 97.75 280 THR A N 1
ATOM 2244 C CA . THR A 1 280 ? -22.266 18.266 -9.43 1 97.75 280 THR A CA 1
ATOM 2245 C C . THR A 1 280 ? -21.141 19.234 -9.805 1 97.75 280 THR A C 1
ATOM 2247 O O . THR A 1 280 ? -21.391 20.375 -10.195 1 97.75 280 THR A O 1
ATOM 2250 N N . ASN A 1 281 ? -19.906 18.797 -9.648 1 98.44 281 ASN A N 1
ATOM 2251 C CA . ASN A 1 281 ? -18.734 19.609 -9.945 1 98.44 281 ASN A CA 1
ATOM 2252 C C . ASN A 1 281 ? -17.578 18.766 -10.469 1 98.44 281 ASN A C 1
ATOM 2254 O O . ASN A 1 281 ? -16.562 18.594 -9.781 1 98.44 281 ASN A O 1
ATOM 2258 N N . PRO A 1 282 ? -17.672 18.281 -11.695 1 98.12 282 PRO A N 1
ATOM 2259 C CA . PRO A 1 282 ? -16.672 17.359 -12.258 1 98.12 282 PRO A CA 1
ATOM 2260 C C . PRO A 1 282 ? -15.266 17.953 -12.281 1 98.12 282 PRO A C 1
ATOM 2262 O O . PRO A 1 282 ? -14.281 17.234 -12.148 1 98.12 282 PRO A O 1
ATOM 2265 N N . GLU A 1 283 ? -15.156 19.25 -12.43 1 98.19 283 GLU A N 1
ATOM 2266 C CA . GLU A 1 283 ? -13.844 19.891 -12.438 1 98.19 283 GLU A CA 1
ATOM 2267 C C . GLU A 1 283 ? -13.172 19.781 -11.07 1 98.19 283 GLU A C 1
ATOM 2269 O O . GLU A 1 283 ? -11.984 19.453 -10.977 1 98.19 283 GLU A O 1
ATOM 2274 N N . ALA A 1 284 ? -13.93 20.062 -10.023 1 98.5 284 ALA A N 1
ATOM 2275 C CA . ALA A 1 284 ? -13.406 19.922 -8.672 1 98.5 284 ALA A CA 1
ATOM 2276 C C . ALA A 1 284 ? -12.992 18.469 -8.383 1 98.5 284 ALA A C 1
ATOM 2278 O O . ALA A 1 284 ? -11.938 18.234 -7.801 1 98.5 284 ALA A O 1
ATOM 2279 N N . PHE A 1 285 ? -13.875 17.594 -8.883 1 98.38 285 PHE A N 1
ATOM 2280 C CA . PHE A 1 285 ? -13.594 16.172 -8.719 1 98.38 285 PHE A CA 1
ATOM 2281 C C . PHE A 1 285 ? -12.258 15.805 -9.352 1 98.38 285 PHE A C 1
ATOM 2283 O O . PHE A 1 285 ? -11.398 15.195 -8.711 1 98.38 285 PHE A O 1
ATOM 2290 N N . GLN A 1 286 ? -12.023 16.25 -10.5 1 97.44 286 GLN A N 1
ATOM 2291 C CA . GLN A 1 286 ? -10.797 15.93 -11.227 1 97.44 286 GLN A CA 1
ATOM 2292 C C . GLN A 1 286 ? -9.578 16.547 -10.539 1 97.44 286 GLN A C 1
ATOM 2294 O O . GLN A 1 286 ? -8.523 15.922 -10.461 1 97.44 286 GLN A O 1
ATOM 2299 N N . ARG A 1 287 ? -9.688 17.719 -10.047 1 97.19 287 ARG A N 1
ATOM 2300 C CA . ARG A 1 287 ? -8.578 18.391 -9.383 1 97.19 287 ARG A CA 1
ATOM 2301 C C . ARG A 1 287 ? -8.156 17.641 -8.125 1 97.19 287 ARG A C 1
ATOM 2303 O O . ARG A 1 287 ? -6.965 17.594 -7.797 1 97.19 287 ARG A O 1
ATOM 2310 N N . LEU A 1 288 ? -9.125 17.031 -7.492 1 97.88 288 LEU A N 1
ATOM 2311 C CA . LEU A 1 288 ? -8.859 16.375 -6.219 1 97.88 288 LEU A CA 1
ATOM 2312 C C . LEU A 1 288 ? -8.297 14.977 -6.438 1 97.88 288 LEU A C 1
ATOM 2314 O O . LEU A 1 288 ? -7.945 14.289 -5.477 1 97.88 288 LEU A O 1
ATOM 2318 N N . THR A 1 289 ? -8.18 14.547 -7.703 1 96.25 289 THR A N 1
ATOM 2319 C CA . THR A 1 289 ? -7.555 13.266 -8 1 96.25 289 THR A CA 1
ATOM 2320 C C . THR A 1 289 ? -6.062 13.438 -8.25 1 96.25 289 THR A C 1
ATOM 2322 O O . THR A 1 289 ? -5.348 12.461 -8.477 1 96.25 289 THR A O 1
ATOM 2325 N N . LYS A 1 290 ? -5.562 14.641 -8.188 1 93.19 290 LYS A N 1
ATOM 2326 C CA . LYS A 1 290 ? -4.148 14.922 -8.406 1 93.19 290 LYS A CA 1
ATOM 2327 C C . LYS A 1 290 ? -3.408 15.078 -7.078 1 93.19 290 LYS A C 1
ATOM 2329 O O . LYS A 1 290 ? -3.877 15.781 -6.18 1 93.19 290 LYS A O 1
ATOM 2334 N N . PRO A 1 291 ? -2.314 14.383 -6.996 1 90.44 291 PRO A N 1
ATOM 2335 C CA . PRO A 1 291 ? -1.546 14.523 -5.754 1 90.44 291 PRO A CA 1
ATOM 2336 C C . PRO A 1 291 ? -0.845 15.875 -5.652 1 90.44 291 PRO A C 1
ATOM 2338 O O . PRO A 1 291 ? 0.123 16.125 -6.371 1 90.44 291 PRO A O 1
ATOM 2341 N N . CYS A 1 292 ? -1.352 16.75 -4.797 1 89.56 292 CYS A N 1
ATOM 2342 C CA . CYS A 1 292 ? -0.729 18.078 -4.727 1 89.56 292 CYS A CA 1
ATOM 2343 C C . CYS A 1 292 ? -0.432 18.453 -3.285 1 89.56 292 CYS A C 1
ATOM 2345 O O . CYS A 1 292 ? 0.304 19.422 -3.033 1 89.56 292 CYS A O 1
ATOM 2347 N N . TRP A 1 293 ? -1.006 17.734 -2.34 1 89.5 293 TRP A N 1
ATOM 2348 C CA . TRP A 1 293 ? -0.816 18.109 -0.941 1 89.5 293 TRP A CA 1
ATOM 2349 C C . TRP A 1 293 ? 0.254 17.234 -0.29 1 89.5 293 TRP A C 1
ATOM 2351 O O . TRP A 1 293 ? 0.361 16.047 -0.59 1 89.5 293 TRP A O 1
ATOM 2361 N N . GLU A 1 294 ? 0.926 17.844 0.563 1 86.88 294 GLU A N 1
ATOM 2362 C CA . GLU A 1 294 ? 1.928 17.156 1.362 1 86.88 294 GLU A CA 1
ATOM 2363 C C . GLU A 1 294 ? 1.51 17.078 2.828 1 86.88 294 GLU A C 1
ATOM 2365 O O . GLU A 1 294 ? 0.971 18.031 3.377 1 86.88 294 GLU A O 1
ATOM 2370 N N . GLY A 1 295 ? 1.579 15.859 3.344 1 86.12 295 GLY A N 1
ATOM 2371 C CA . GLY A 1 295 ? 1.353 15.656 4.766 1 86.12 295 GLY A CA 1
ATOM 2372 C C . GLY A 1 295 ? 2.615 15.297 5.527 1 86.12 295 GLY A C 1
ATOM 2373 O O . GLY A 1 295 ? 3.467 14.57 5.016 1 86.12 295 GLY A O 1
ATOM 2374 N N . ARG A 1 296 ? 2.709 15.82 6.75 1 82.94 296 ARG A N 1
ATOM 2375 C CA . ARG A 1 296 ? 3.836 15.492 7.621 1 82.94 296 ARG A CA 1
ATOM 2376 C C . ARG A 1 296 ? 3.387 15.359 9.07 1 82.94 296 ARG A C 1
ATOM 2378 O O . ARG A 1 296 ? 2.506 16.094 9.523 1 82.94 296 ARG A O 1
ATOM 2385 N N . VAL A 1 297 ? 3.994 14.43 9.75 1 79.38 297 VAL A N 1
ATOM 2386 C CA . VAL A 1 297 ? 3.744 14.273 11.18 1 79.38 297 VAL A CA 1
ATOM 2387 C C . VAL A 1 297 ? 5.031 13.852 11.891 1 79.38 297 VAL A C 1
ATOM 2389 O O . VAL A 1 297 ? 5.66 12.859 11.5 1 79.38 297 VAL A O 1
ATOM 2392 N N . LYS A 1 298 ? 5.375 14.734 12.781 1 72.38 298 LYS A N 1
ATOM 2393 C CA . LYS A 1 298 ? 6.441 14.344 13.695 1 72.38 298 LYS A CA 1
ATOM 2394 C C . LYS A 1 298 ? 5.914 13.438 14.805 1 72.38 298 LYS A C 1
ATOM 2396 O O . LYS A 1 298 ? 4.93 13.766 15.469 1 72.38 298 LYS A O 1
ATOM 2401 N N . ALA A 1 299 ? 6.266 12.164 14.852 1 60.84 299 ALA A N 1
ATOM 2402 C CA . ALA A 1 299 ? 5.742 11.227 15.852 1 60.84 299 ALA A CA 1
ATOM 2403 C C . ALA A 1 299 ? 6.375 11.477 17.219 1 60.84 299 ALA A C 1
ATOM 2405 O O . ALA A 1 299 ? 6.945 10.562 17.812 1 60.84 299 ALA A O 1
ATOM 2406 N N . TRP A 1 300 ? 6.383 12.602 17.719 1 57.16 300 TRP A N 1
ATOM 2407 C CA . TRP A 1 300 ? 7.074 12.922 18.969 1 57.16 300 TRP A CA 1
ATOM 2408 C C . TRP A 1 300 ? 6.414 12.219 20.141 1 57.16 300 TRP A C 1
ATOM 2410 O O . TRP A 1 300 ? 7.082 11.883 21.125 1 57.16 300 TRP A O 1
ATOM 2420 N N . VAL A 1 301 ? 5.188 11.953 19.984 1 50.09 301 VAL A N 1
ATOM 2421 C CA . VAL A 1 301 ? 4.465 11.547 21.188 1 50.09 301 VAL A CA 1
ATOM 2422 C C . VAL A 1 301 ? 4.91 10.148 21.625 1 50.09 301 VAL A C 1
ATOM 2424 O O . VAL A 1 301 ? 4.906 9.828 22.812 1 50.09 301 VAL A O 1
ATOM 2427 N N . VAL A 1 302 ? 5.23 9.438 20.672 1 53.88 302 VAL A N 1
ATOM 2428 C CA . VAL A 1 302 ? 5.473 8.07 21.109 1 53.88 302 VAL A CA 1
ATOM 2429 C C . VAL A 1 302 ? 6.973 7.797 21.141 1 53.88 302 VAL A C 1
ATOM 2431 O O . VAL A 1 302 ? 7.516 7.383 22.172 1 53.88 302 VAL A O 1
ATOM 2434 N N . ASN A 1 303 ? 7.551 7.934 20.016 1 63.75 303 ASN A N 1
ATOM 2435 C CA . ASN A 1 303 ? 8.992 7.746 19.969 1 63.75 303 ASN A CA 1
ATOM 2436 C C . ASN A 1 303 ? 9.648 8.68 18.953 1 63.75 303 ASN A C 1
ATOM 2438 O O . ASN A 1 303 ? 9.008 9.109 18 1 63.75 303 ASN A O 1
ATOM 2442 N N . ASP A 1 304 ? 10.352 9.656 19.391 1 71.44 304 ASP A N 1
ATOM 2443 C CA . ASP A 1 304 ? 11.086 10.625 18.562 1 71.44 304 ASP A CA 1
ATOM 2444 C C . ASP A 1 304 ? 11.969 9.914 17.547 1 71.44 304 ASP A C 1
ATOM 2446 O O . ASP A 1 304 ? 13.133 10.289 17.359 1 71.44 304 ASP A O 1
ATOM 2450 N N . LYS A 1 305 ? 11.242 8.883 16.891 1 80.69 305 LYS A N 1
ATOM 2451 C CA . LYS A 1 305 ? 12.102 8.102 15.992 1 80.69 305 LYS A CA 1
ATOM 2452 C C . LYS A 1 305 ? 11.633 8.203 14.547 1 80.69 305 LYS A C 1
ATOM 2454 O O . LYS A 1 305 ? 12.344 7.793 13.625 1 80.69 305 LYS A O 1
ATOM 2459 N N . HIS A 1 306 ? 10.469 8.844 14.398 1 85.19 306 HIS A N 1
ATOM 2460 C CA . HIS A 1 306 ? 9.883 8.812 13.062 1 85.19 306 HIS A CA 1
ATOM 2461 C C . HIS A 1 306 ? 9.438 10.203 12.625 1 85.19 306 HIS A C 1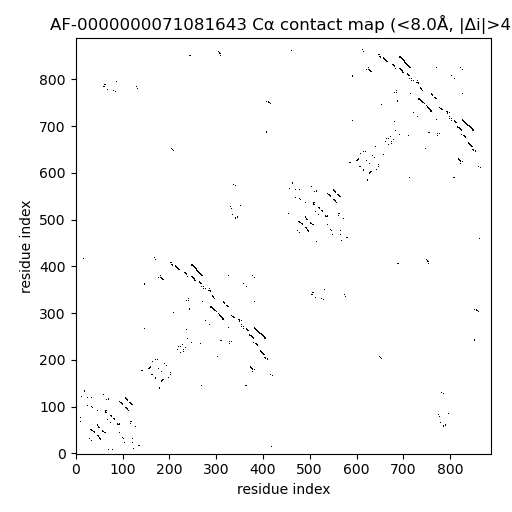
ATOM 2463 O O . HIS A 1 306 ? 8.961 11 13.438 1 85.19 306 HIS A O 1
ATOM 2469 N N . TYR A 1 307 ? 9.609 10.484 11.383 1 87.12 307 TYR A N 1
ATOM 2470 C CA . TYR A 1 307 ? 9.094 11.688 10.734 1 87.12 307 TYR A CA 1
ATOM 2471 C C . TYR A 1 307 ? 8.352 11.328 9.445 1 87.12 307 TYR A C 1
ATOM 2473 O O . TYR A 1 307 ? 8.977 11.141 8.398 1 87.12 307 TYR A O 1
ATOM 2481 N N . HIS A 1 308 ? 7.082 11.32 9.555 1 87.25 308 HIS A N 1
ATOM 2482 C CA . HIS A 1 308 ? 6.227 10.852 8.469 1 87.25 308 HIS A CA 1
ATOM 2483 C C . HIS A 1 308 ? 6.094 11.914 7.379 1 87.25 308 HIS A C 1
ATOM 2485 O O . HIS A 1 308 ? 6.172 13.109 7.656 1 87.25 308 HIS A O 1
ATOM 2491 N N . HIS A 1 309 ? 5.945 11.461 6.195 1 86.12 309 HIS A N 1
ATOM 2492 C CA . HIS A 1 309 ? 5.777 12.297 5.016 1 86.12 309 HIS A CA 1
ATOM 2493 C C . HIS A 1 309 ? 4.914 11.602 3.967 1 86.12 309 HIS A C 1
ATOM 2495 O O . HIS A 1 309 ? 5.035 10.398 3.758 1 86.12 309 HIS A O 1
ATOM 2501 N N . SER A 1 310 ? 4.043 12.359 3.344 1 88.56 310 SER A N 1
ATOM 2502 C CA . SER A 1 310 ? 3.205 11.797 2.289 1 88.56 310 SER A CA 1
ATOM 2503 C C . SER A 1 310 ? 2.93 12.828 1.198 1 88.56 310 SER A C 1
ATOM 2505 O O . SER A 1 310 ? 2.998 14.039 1.444 1 88.56 310 SER A O 1
ATOM 2507 N N . VAL A 1 311 ? 2.771 12.422 0.034 1 87.62 311 VAL A N 1
ATOM 2508 C CA . VAL A 1 311 ? 2.186 13.156 -1.082 1 87.62 311 VAL A CA 1
ATOM 2509 C C . VAL A 1 311 ? 0.992 12.383 -1.639 1 87.62 311 VAL A C 1
ATOM 2511 O O . VAL A 1 311 ? 1.145 11.258 -2.129 1 87.62 311 VAL A O 1
ATOM 2514 N N . SER A 1 312 ? -0.156 12.906 -1.483 1 86.44 312 SER A N 1
ATOM 2515 C CA . SER A 1 312 ? -1.336 12.125 -1.847 1 86.44 312 SER A CA 1
ATOM 2516 C C . SER A 1 312 ? -2.432 13.016 -2.422 1 86.44 312 SER A C 1
ATOM 2518 O O . SER A 1 312 ? -2.377 14.242 -2.287 1 86.44 312 SER A O 1
ATOM 2520 N N . ALA A 1 313 ? -3.32 12.383 -3.131 1 93.06 313 ALA A N 1
ATOM 2521 C CA . ALA A 1 313 ? -4.57 13 -3.562 1 93.06 313 ALA A CA 1
ATOM 2522 C C . ALA A 1 313 ? -5.719 12.625 -2.635 1 93.06 313 ALA A C 1
ATOM 2524 O O . ALA A 1 313 ? -5.781 11.5 -2.139 1 93.06 313 ALA A O 1
ATOM 2525 N N . PRO A 1 314 ? -6.598 13.531 -2.461 1 95.5 314 PRO A N 1
ATOM 2526 C CA . PRO A 1 314 ? -7.77 13.195 -1.647 1 95.5 314 PRO A CA 1
ATOM 2527 C C . PRO A 1 314 ? -8.562 12.023 -2.217 1 95.5 314 PRO A C 1
ATOM 2529 O O . PRO A 1 314 ? -9.086 11.203 -1.459 1 95.5 314 PRO A O 1
ATOM 2532 N N . ILE A 1 315 ? -8.609 12 -3.559 1 97.44 315 ILE A N 1
ATOM 2533 C CA . ILE A 1 315 ? -9.391 10.969 -4.223 1 97.44 315 ILE A CA 1
ATOM 2534 C C . ILE A 1 315 ? -8.492 10.156 -5.152 1 97.44 315 ILE A C 1
ATOM 2536 O O . ILE A 1 315 ? -7.738 10.719 -5.945 1 97.44 315 ILE A O 1
ATOM 2540 N N . LYS A 1 316 ? -8.547 8.883 -5.02 1 94.94 316 LYS A N 1
ATOM 2541 C CA . LYS A 1 316 ? -7.855 7.98 -5.934 1 94.94 316 LYS A CA 1
ATOM 2542 C C . LYS A 1 316 ? -8.844 7.152 -6.75 1 94.94 316 LYS A C 1
ATOM 2544 O O . LYS A 1 316 ? -9.852 6.68 -6.223 1 94.94 316 LYS A O 1
ATOM 2549 N N . LEU A 1 317 ? -8.484 6.988 -8.016 1 93.5 317 LEU A N 1
ATOM 2550 C CA . LEU A 1 317 ? -9.328 6.238 -8.938 1 93.5 317 LEU A CA 1
ATOM 2551 C C . LEU A 1 317 ? -8.609 5 -9.453 1 93.5 317 LEU A C 1
ATOM 2553 O O . LEU A 1 317 ? -7.375 4.961 -9.492 1 93.5 317 LEU A O 1
ATOM 2557 N N . ASN A 1 318 ? -9.391 4.004 -9.734 1 85.5 318 ASN A N 1
ATOM 2558 C CA . ASN A 1 318 ? -8.836 2.896 -10.508 1 85.5 318 ASN A CA 1
ATOM 2559 C C . ASN A 1 318 ? -8.883 3.182 -12.008 1 85.5 318 ASN A C 1
ATOM 2561 O O . ASN A 1 318 ? -9.227 4.293 -12.422 1 85.5 318 ASN A O 1
ATOM 2565 N N . GLU A 1 319 ? -8.5 2.205 -12.82 1 77.5 319 GLU A N 1
ATOM 2566 C CA . GLU A 1 319 ? -8.414 2.381 -14.273 1 77.5 319 GLU A CA 1
ATOM 2567 C C . GLU A 1 319 ? -9.789 2.625 -14.883 1 77.5 319 GLU A C 1
ATOM 2569 O O . GLU A 1 319 ? -9.906 3.293 -15.914 1 77.5 319 GLU A O 1
ATOM 2574 N N . ALA A 1 320 ? -10.828 2.137 -14.227 1 80.38 320 ALA A N 1
ATOM 2575 C CA . ALA A 1 320 ? -12.195 2.287 -14.719 1 80.38 320 ALA A CA 1
ATOM 2576 C C . ALA A 1 320 ? -12.773 3.639 -14.312 1 80.38 320 ALA A C 1
ATOM 2578 O O . ALA A 1 320 ? -13.898 3.977 -14.703 1 80.38 320 ALA A O 1
ATOM 2579 N N . GLY A 1 321 ? -12.039 4.387 -13.5 1 87.56 321 GLY A N 1
ATOM 2580 C CA . GLY A 1 321 ? -12.5 5.695 -13.07 1 87.56 321 GLY A CA 1
ATOM 2581 C C . GLY A 1 321 ? -13.344 5.645 -11.812 1 87.56 321 GLY A C 1
ATOM 2582 O O . GLY A 1 321 ? -13.984 6.629 -11.445 1 87.56 321 GLY A O 1
ATOM 2583 N N . GLU A 1 322 ? -13.32 4.535 -11.195 1 90.56 322 GLU A N 1
ATOM 2584 C CA . GLU A 1 322 ? -14.07 4.391 -9.961 1 90.56 322 GLU A CA 1
ATOM 2585 C C . GLU A 1 322 ? -13.242 4.836 -8.758 1 90.56 322 GLU A C 1
ATOM 2587 O O . GLU A 1 322 ? -12.031 4.621 -8.711 1 90.56 322 GLU A O 1
ATOM 2592 N N . VAL A 1 323 ? -13.945 5.398 -7.75 1 95.06 323 VAL A N 1
ATOM 2593 C CA . VAL A 1 323 ? -13.258 5.832 -6.535 1 95.06 323 VAL A CA 1
ATOM 2594 C C . VAL A 1 323 ? -12.844 4.613 -5.715 1 95.06 323 VAL A C 1
ATOM 2596 O O . VAL A 1 323 ? -13.672 3.771 -5.371 1 95.06 323 VAL A O 1
ATOM 2599 N N . THR A 1 324 ? -11.547 4.547 -5.402 1 92.62 324 THR A N 1
ATOM 2600 C CA . THR A 1 324 ? -11.047 3.412 -4.637 1 92.62 324 THR A CA 1
ATOM 2601 C C . THR A 1 324 ? -10.5 3.867 -3.287 1 92.62 324 THR A C 1
ATOM 2603 O O . THR A 1 324 ? -10.289 3.049 -2.389 1 92.62 324 THR A O 1
ATOM 2606 N N . LYS A 1 325 ? -10.281 5.105 -3.189 1 95.75 325 LYS A N 1
ATOM 2607 C CA . LYS A 1 325 ? -9.75 5.648 -1.94 1 95.75 325 LYS A CA 1
ATOM 2608 C C . LYS A 1 325 ? -10.102 7.125 -1.788 1 95.75 325 LYS A C 1
ATOM 2610 O O . LYS A 1 325 ? -9.984 7.898 -2.74 1 95.75 325 LYS A O 1
ATOM 2615 N N . LEU A 1 326 ? -10.57 7.539 -0.726 1 97.31 326 LEU A N 1
ATOM 2616 C CA . LEU A 1 326 ? -10.758 8.922 -0.304 1 97.31 326 LEU A CA 1
ATOM 2617 C C . LEU A 1 326 ? -10.172 9.148 1.087 1 97.31 326 LEU A C 1
ATOM 2619 O O . LEU A 1 326 ? -10.625 8.539 2.059 1 97.31 326 LEU A O 1
ATOM 2623 N N . THR A 1 327 ? -9.148 9.891 1.168 1 95.12 327 THR A N 1
ATOM 2624 C CA . THR A 1 327 ? -8.516 10.203 2.445 1 95.12 327 THR A CA 1
ATOM 2625 C C . THR A 1 327 ? -8.289 11.703 2.586 1 95.12 327 THR A C 1
ATOM 2627 O O . THR A 1 327 ? -7.887 12.367 1.631 1 95.12 327 THR A O 1
ATOM 2630 N N . LEU A 1 328 ? -8.617 12.18 3.754 1 93.88 328 LEU A N 1
ATOM 2631 C CA . LEU A 1 328 ? -8.453 13.586 4.094 1 93.88 328 LEU A CA 1
ATOM 2632 C C . LEU A 1 328 ? -8.047 13.75 5.555 1 93.88 328 LEU A C 1
ATOM 2634 O O . LEU A 1 328 ? -8.539 13.031 6.426 1 93.88 328 LEU A O 1
ATOM 2638 N N . CYS A 1 329 ? -7.121 14.609 5.77 1 91.94 329 CYS A N 1
ATOM 2639 C CA . CYS A 1 329 ? -6.785 15.062 7.113 1 91.94 329 CYS A CA 1
ATOM 2640 C C . CYS A 1 329 ? -6.133 16.438 7.074 1 91.94 329 CYS A C 1
ATOM 2642 O O . CYS A 1 329 ? -4.984 16.578 6.648 1 91.94 329 CYS A O 1
ATOM 2644 N N . ASP A 1 330 ? -6.793 17.391 7.559 1 87.94 330 ASP A N 1
ATOM 2645 C CA . ASP A 1 330 ? -6.305 18.766 7.492 1 87.94 330 ASP A CA 1
ATOM 2646 C C . ASP A 1 330 ? -5.176 19 8.492 1 87.94 330 ASP A C 1
ATOM 2648 O O . ASP A 1 330 ? -4.281 19.812 8.25 1 87.94 330 ASP A O 1
ATOM 2652 N N . PHE A 1 331 ? -5.156 18.234 9.562 1 83.38 331 PHE A N 1
ATOM 2653 C CA . PHE A 1 331 ? -4.199 18.469 10.641 1 83.38 331 PHE A CA 1
ATOM 2654 C C . PHE A 1 331 ? -2.775 18.219 10.164 1 83.38 331 PHE A C 1
ATOM 2656 O O . PHE A 1 331 ? -1.832 18.844 10.641 1 83.38 331 PHE A O 1
ATOM 2663 N N . TRP A 1 332 ? -2.727 17.375 9.172 1 83.75 332 TRP A N 1
ATOM 2664 C CA . TRP A 1 332 ? -1.387 16.938 8.789 1 83.75 332 TRP A CA 1
ATOM 2665 C C . TRP A 1 332 ? -0.96 17.594 7.48 1 83.75 332 TRP A C 1
ATOM 2667 O O . TRP A 1 332 ? 0.164 17.391 7.016 1 83.75 332 TRP A O 1
ATOM 2677 N N . ARG A 1 333 ? -1.785 18.359 6.945 1 88 333 ARG A N 1
ATOM 2678 C CA . ARG A 1 333 ? -1.48 19.016 5.676 1 88 333 ARG A CA 1
ATOM 2679 C C . ARG A 1 333 ? -0.48 20.141 5.871 1 88 333 ARG A C 1
ATOM 2681 O O . ARG A 1 333 ? -0.713 21.062 6.672 1 88 333 ARG A O 1
ATOM 2688 N N . THR A 1 334 ? 0.601 20.125 5.148 1 85.25 334 THR A N 1
ATOM 2689 C CA . THR A 1 334 ? 1.635 21.141 5.258 1 85.25 334 THR A CA 1
ATOM 2690 C C . THR A 1 334 ? 1.359 22.297 4.297 1 85.25 334 THR A C 1
ATOM 2692 O O . THR A 1 334 ? 0.398 22.25 3.525 1 85.25 334 THR A O 1
ATOM 2695 N N . SER A 1 335 ? 2.223 23.297 4.418 1 88.19 335 SER A N 1
ATOM 2696 C CA . SER A 1 335 ? 2.117 24.453 3.547 1 88.19 335 SER A CA 1
ATOM 2697 C C . SER A 1 335 ? 2.645 24.156 2.15 1 88.19 335 SER A C 1
ATOM 2699 O O . SER A 1 335 ? 2.422 24.922 1.214 1 88.19 335 SER A O 1
ATOM 2701 N N . VAL A 1 336 ? 3.248 23.047 2.004 1 86.25 336 VAL A N 1
ATOM 2702 C CA . VAL A 1 336 ? 3.834 22.703 0.715 1 86.25 336 VAL A CA 1
ATOM 2703 C C . VAL A 1 336 ? 2.762 22.109 -0.199 1 86.25 336 VAL A C 1
ATOM 2705 O O . VAL A 1 336 ? 2.109 21.125 0.152 1 86.25 336 VAL A O 1
ATOM 2708 N N . MET A 1 337 ? 2.592 22.734 -1.297 1 88.25 337 MET A N 1
ATOM 2709 C CA . MET A 1 337 ? 1.72 22.219 -2.348 1 88.25 337 MET A CA 1
ATOM 2710 C C . MET A 1 337 ? 2.494 22.016 -3.645 1 88.25 337 MET A C 1
ATOM 2712 O O . MET A 1 337 ? 3.252 22.891 -4.066 1 88.25 337 MET A O 1
ATOM 2716 N N . ARG A 1 338 ? 2.266 20.922 -4.195 1 86.69 338 ARG A N 1
ATOM 2717 C CA . ARG A 1 338 ? 2.98 20.562 -5.414 1 86.69 338 ARG A CA 1
ATOM 2718 C C . ARG A 1 338 ? 2.162 20.906 -6.656 1 86.69 338 ARG A C 1
ATOM 2720 O O . ARG A 1 338 ? 1.732 20.016 -7.391 1 86.69 338 ARG A O 1
ATOM 2727 N N . LEU A 1 339 ? 1.995 22.125 -6.941 1 89.81 339 LEU A N 1
ATOM 2728 C CA . LEU A 1 339 ? 1.273 22.641 -8.094 1 89.81 339 LEU A CA 1
ATOM 2729 C C . LEU A 1 339 ? 1.67 24.094 -8.383 1 89.81 339 LEU A C 1
ATOM 2731 O O . LEU A 1 339 ? 2.178 24.781 -7.5 1 89.81 339 LEU A O 1
ATOM 2735 N N . PRO A 1 340 ? 1.46 24.531 -9.625 1 91.69 340 PRO A N 1
ATOM 2736 C CA . PRO A 1 340 ? 1.702 25.938 -9.922 1 91.69 340 PRO A CA 1
ATOM 2737 C C . PRO A 1 340 ? 0.798 26.875 -9.125 1 91.69 340 PRO A C 1
ATOM 2739 O O . PRO A 1 340 ? -0.351 26.531 -8.836 1 91.69 340 PRO A O 1
ATOM 2742 N N . VAL A 1 341 ? 1.322 28.047 -8.828 1 94.12 341 VAL A N 1
ATOM 2743 C CA . VAL A 1 341 ? 0.633 29 -7.965 1 94.12 341 VAL A CA 1
ATOM 2744 C C . VAL A 1 341 ? -0.739 29.328 -8.547 1 94.12 341 VAL A C 1
ATOM 2746 O O . VAL A 1 341 ? -1.701 29.531 -7.809 1 94.12 341 VAL A O 1
ATOM 2749 N N . GLY A 1 342 ? -0.843 29.281 -9.875 1 94.44 342 GLY A N 1
ATOM 2750 C CA . GLY A 1 342 ? -2.092 29.641 -10.531 1 94.44 342 GLY A CA 1
ATOM 2751 C C . GLY A 1 342 ? -3.191 28.609 -10.297 1 94.44 342 GLY A C 1
ATOM 2752 O O . GLY A 1 342 ? -4.367 28.891 -10.547 1 94.44 342 GLY A O 1
ATOM 2753 N N . GLU A 1 343 ? -2.848 27.453 -9.695 1 95 343 GLU A N 1
ATOM 2754 C CA . GLU A 1 343 ? -3.826 26.391 -9.492 1 95 343 GLU A CA 1
ATOM 2755 C C . GLU A 1 343 ? -4.207 26.266 -8.016 1 95 343 GLU A C 1
ATOM 2757 O O . GLU A 1 343 ? -5.098 25.5 -7.664 1 95 343 GLU A O 1
ATOM 2762 N N . VAL A 1 344 ? -3.605 27.031 -7.164 1 95.88 344 VAL A N 1
ATOM 2763 C CA . VAL A 1 344 ? -3.762 26.875 -5.719 1 95.88 344 VAL A CA 1
ATOM 2764 C C . VAL A 1 344 ? -5.191 27.219 -5.316 1 95.88 344 VAL A C 1
ATOM 2766 O O . VAL A 1 344 ? -5.863 26.422 -4.652 1 95.88 344 VAL A O 1
ATOM 2769 N N . CYS A 1 345 ? -5.695 28.344 -5.766 1 97.44 345 CYS A N 1
ATOM 2770 C CA . CYS A 1 345 ? -7.016 28.812 -5.348 1 97.44 345 CYS A CA 1
ATOM 2771 C C . CYS A 1 345 ? -8.102 27.859 -5.84 1 97.44 345 CYS A C 1
ATOM 2773 O O . CYS A 1 345 ? -9.016 27.516 -5.09 1 97.44 345 CYS A O 1
ATOM 2775 N N . ASP A 1 346 ? -7.957 27.422 -7.086 1 97.38 346 ASP A N 1
ATOM 2776 C CA . ASP A 1 346 ? -8.93 26.469 -7.621 1 97.38 346 ASP A CA 1
ATOM 2777 C C . ASP A 1 346 ? -8.914 25.172 -6.836 1 97.38 346 ASP A C 1
ATOM 2779 O O . ASP A 1 346 ? -9.953 24.531 -6.66 1 97.38 346 ASP A O 1
ATOM 2783 N N . THR A 1 347 ? -7.793 24.734 -6.406 1 96.88 347 THR A N 1
ATOM 2784 C CA . THR A 1 347 ? -7.668 23.516 -5.625 1 96.88 347 THR A CA 1
ATOM 2785 C C . THR A 1 347 ? -8.328 23.672 -4.262 1 96.88 347 THR A C 1
ATOM 2787 O O . THR A 1 347 ? -8.984 22.75 -3.773 1 96.88 347 THR A O 1
ATOM 2790 N N . TYR A 1 348 ? -8.195 24.859 -3.656 1 97.38 348 TYR A N 1
ATOM 2791 C CA . TYR A 1 348 ? -8.891 25.141 -2.404 1 97.38 348 TYR A CA 1
ATOM 2792 C C . TYR A 1 348 ? -10.398 25.094 -2.592 1 97.38 348 TYR A C 1
ATOM 2794 O O . TYR A 1 348 ? -11.117 24.531 -1.761 1 97.38 348 TYR A O 1
ATOM 2802 N N . ARG A 1 349 ? -10.82 25.672 -3.662 1 98.25 349 ARG A N 1
ATOM 2803 C CA . ARG A 1 349 ? -12.258 25.672 -3.943 1 98.25 349 ARG A CA 1
ATOM 2804 C C . ARG A 1 349 ? -12.766 24.25 -4.176 1 98.25 349 ARG A C 1
ATOM 2806 O O . ARG A 1 349 ? -13.883 23.922 -3.785 1 98.25 349 ARG A O 1
ATOM 2813 N N . ALA A 1 350 ? -11.938 23.469 -4.855 1 98.5 350 ALA A N 1
ATOM 2814 C CA . ALA A 1 350 ? -12.297 22.062 -5.055 1 98.5 350 ALA A CA 1
ATOM 2815 C C . ALA A 1 350 ? -12.43 21.328 -3.723 1 98.5 350 ALA A C 1
ATOM 2817 O O . ALA A 1 350 ? -13.391 20.578 -3.512 1 98.5 350 ALA A O 1
ATOM 2818 N N . LEU A 1 351 ? -11.484 21.578 -2.838 1 97.81 351 LEU A N 1
ATOM 2819 C CA . LEU A 1 351 ? -11.531 20.953 -1.516 1 97.81 351 LEU A CA 1
ATOM 2820 C C . LEU A 1 351 ? -12.773 21.406 -0.753 1 97.81 351 LEU A C 1
ATOM 2822 O O . LEU A 1 351 ? -13.438 20.594 -0.102 1 97.81 351 LEU A O 1
ATOM 2826 N N . ARG A 1 352 ? -13.117 22.672 -0.844 1 98.12 352 ARG A N 1
ATOM 2827 C CA . ARG A 1 352 ? -14.312 23.203 -0.199 1 98.12 352 ARG A CA 1
ATOM 2828 C C . ARG A 1 352 ? -15.57 22.531 -0.743 1 98.12 352 ARG A C 1
ATOM 2830 O O . ARG A 1 352 ? -16.469 22.172 0.02 1 98.12 352 ARG A O 1
ATOM 2837 N N . ALA A 1 353 ? -15.594 22.375 -2.037 1 98.56 353 ALA A N 1
ATOM 2838 C CA . ALA A 1 353 ? -16.75 21.734 -2.654 1 98.56 353 ALA A CA 1
ATOM 2839 C C . ALA A 1 353 ? -16.953 20.328 -2.104 1 98.56 353 ALA A C 1
ATOM 2841 O O . ALA A 1 353 ? -18.078 19.922 -1.825 1 98.56 353 ALA A O 1
ATOM 2842 N N . LEU A 1 354 ? -15.93 19.594 -1.972 1 98.38 354 LEU A N 1
ATOM 2843 C CA . LEU A 1 354 ? -16.016 18.25 -1.403 1 98.38 354 LEU A CA 1
ATOM 2844 C C . LEU A 1 354 ? -16.453 18.297 0.059 1 98.38 354 LEU A C 1
ATOM 2846 O O . LEU A 1 354 ? -17.344 17.562 0.478 1 98.38 354 LEU A O 1
ATOM 2850 N N . LYS A 1 355 ? -15.852 19.172 0.838 1 97.81 355 LYS A N 1
ATOM 2851 C CA . LYS A 1 355 ? -16.125 19.25 2.271 1 97.81 355 LYS A CA 1
ATOM 2852 C C . LYS A 1 355 ? -17.547 19.719 2.541 1 97.81 355 LYS A C 1
ATOM 2854 O O . LYS A 1 355 ? -18.172 19.266 3.504 1 97.81 355 LYS A O 1
ATOM 2859 N N . ASP A 1 356 ? -18.016 20.562 1.68 1 97.75 356 ASP A N 1
ATOM 2860 C CA . ASP A 1 356 ? -19.406 20.969 1.808 1 97.75 356 ASP A CA 1
ATOM 2861 C C . ASP A 1 356 ? -20.344 19.766 1.71 1 97.75 356 ASP A C 1
ATOM 2863 O O . ASP A 1 356 ? -21.375 19.719 2.398 1 97.75 356 ASP A O 1
ATOM 2867 N N . LEU A 1 357 ? -20 18.891 0.862 1 97.56 357 LEU A N 1
ATOM 2868 C CA . LEU A 1 357 ? -20.797 17.672 0.729 1 97.56 357 LEU A CA 1
ATOM 2869 C C . LEU A 1 357 ? -20.609 16.766 1.939 1 97.56 357 LEU A C 1
ATOM 2871 O O . LEU A 1 357 ? -21.578 16.188 2.439 1 97.56 357 LEU A O 1
ATOM 2875 N N . LEU A 1 358 ? -19.422 16.656 2.441 1 97.56 358 LEU A N 1
ATOM 2876 C CA . LEU A 1 358 ? -19.109 15.781 3.562 1 97.56 358 LEU A CA 1
ATOM 2877 C C . LEU A 1 358 ? -19.797 16.25 4.836 1 97.56 358 LEU A C 1
ATOM 2879 O O . LEU A 1 358 ? -20.219 15.43 5.656 1 97.56 358 LEU A O 1
ATOM 2883 N N . TYR A 1 359 ? -19.938 17.562 4.996 1 96.12 359 TYR A N 1
ATOM 2884 C CA . TYR A 1 359 ? -20.438 18.109 6.258 1 96.12 359 TYR A CA 1
ATOM 2885 C C . TYR A 1 359 ? -21.922 18.406 6.176 1 96.12 359 TYR A C 1
ATOM 2887 O O . TYR A 1 359 ? -22.484 19.031 7.078 1 96.12 359 TYR A O 1
ATOM 2895 N N . ARG A 1 360 ? -22.531 18 5.129 1 94.19 360 ARG A N 1
ATOM 2896 C CA . ARG A 1 360 ? -23.984 18.125 5.086 1 94.19 360 ARG A CA 1
ATOM 2897 C C . ARG A 1 360 ? -24.625 17.375 6.238 1 94.19 360 ARG A C 1
ATOM 2899 O O . ARG A 1 360 ? -24.234 16.25 6.555 1 94.19 360 ARG A O 1
ATOM 2906 N N . LYS A 1 361 ? -25.594 17.953 6.773 1 88.25 361 LYS A N 1
ATOM 2907 C CA . LYS A 1 361 ? -26.234 17.391 7.961 1 88.25 361 LYS A CA 1
ATOM 2908 C C . LYS A 1 361 ? -26.828 16.016 7.676 1 88.25 361 LYS A C 1
ATOM 2910 O O . LYS A 1 361 ? -26.766 15.117 8.516 1 88.25 361 LYS A O 1
ATOM 2915 N N . ASP A 1 362 ? -27.359 15.828 6.562 1 90.94 362 ASP A N 1
ATOM 2916 C CA . ASP A 1 362 ? -28.016 14.57 6.246 1 90.94 362 ASP A CA 1
ATOM 2917 C C . ASP A 1 362 ? -27 13.484 5.918 1 90.94 362 ASP A C 1
ATOM 2919 O O . ASP A 1 362 ? -27.344 12.305 5.801 1 90.94 362 ASP A O 1
ATOM 2923 N N . HIS A 1 363 ? -25.734 13.805 5.898 1 90 363 HIS A N 1
ATOM 2924 C CA . HIS A 1 363 ? -24.703 12.836 5.52 1 90 363 HIS A CA 1
ATOM 2925 C C . HIS A 1 363 ? -23.969 12.297 6.742 1 90 363 HIS A C 1
ATOM 2927 O O . HIS A 1 363 ? -23.328 11.258 6.672 1 90 363 HIS A O 1
ATOM 2933 N N . THR A 1 364 ? -24.094 12.945 7.84 1 92.69 364 THR A N 1
ATOM 2934 C CA . THR A 1 364 ? -23.266 12.602 8.977 1 92.69 364 THR A CA 1
ATOM 2935 C C . THR A 1 364 ? -24.016 11.711 9.961 1 92.69 364 THR A C 1
ATOM 2937 O O . THR A 1 364 ? -25.094 12.086 10.453 1 92.69 364 THR A O 1
ATOM 2940 N N . PHE A 1 365 ? -23.531 10.523 10.188 1 93.5 365 PHE A N 1
ATOM 2941 C CA . PHE A 1 365 ? -24.047 9.609 11.195 1 93.5 365 PHE A CA 1
ATOM 2942 C C . PHE A 1 365 ? -23.312 9.781 12.516 1 93.5 365 PHE A C 1
ATOM 2944 O O . PHE A 1 365 ? -22.078 9.719 12.555 1 93.5 365 PHE A O 1
ATOM 2951 N N . CYS A 1 366 ? -24.047 9.953 13.602 1 93.12 366 CYS A N 1
ATOM 2952 C CA . CYS A 1 366 ? -23.438 10.188 14.906 1 93.12 366 CYS A CA 1
ATOM 2953 C C . CYS A 1 366 ? -23.625 8.977 15.812 1 93.12 366 CYS A C 1
ATOM 2955 O O . CYS A 1 366 ? -24.656 8.312 15.766 1 93.12 366 CYS A O 1
ATOM 2957 N N . HIS A 1 367 ? -22.609 8.703 16.609 1 92.38 367 HIS A N 1
ATOM 2958 C CA . HIS A 1 367 ? -22.641 7.594 17.547 1 92.38 367 HIS A CA 1
ATOM 2959 C C . HIS A 1 367 ? -21.828 7.906 18.797 1 92.38 367 HIS A C 1
ATOM 2961 O O . HIS A 1 367 ? -20.672 8.344 18.703 1 92.38 367 HIS A O 1
ATOM 2967 N N . ASN A 1 368 ? -22.438 7.703 19.922 1 92.94 368 ASN A N 1
ATOM 2968 C CA . ASN A 1 368 ? -21.719 7.801 21.188 1 92.94 368 ASN A CA 1
ATOM 2969 C C . ASN A 1 368 ? -21.156 6.449 21.609 1 92.94 368 ASN A C 1
ATOM 2971 O O . ASN A 1 368 ? -21.906 5.551 22 1 92.94 368 ASN A O 1
ATOM 2975 N N . LEU A 1 369 ? -19.859 6.367 21.625 1 93.94 369 LEU A N 1
ATOM 2976 C CA . LEU A 1 369 ? -19.203 5.105 21.984 1 93.94 369 LEU A CA 1
ATOM 2977 C C . LEU A 1 369 ? -19.375 4.801 23.469 1 93.94 369 LEU A C 1
ATOM 2979 O O . LEU A 1 369 ? -19.219 5.684 24.312 1 93.94 369 LEU A O 1
ATOM 2983 N N . GLN A 1 370 ? -19.719 3.617 23.734 1 95.25 370 GLN A N 1
ATOM 2984 C CA . GLN A 1 370 ? -19.812 3.107 25.094 1 95.25 370 GLN A CA 1
ATOM 2985 C C . GLN A 1 370 ? -18.719 2.074 25.375 1 95.25 370 GLN A C 1
ATOM 2987 O O . GLN A 1 370 ? -18.234 1.415 24.453 1 95.25 370 GLN A O 1
ATOM 2992 N N . PRO A 1 371 ? -18.328 2.027 26.719 1 97 371 PRO A N 1
ATOM 2993 C CA . PRO A 1 371 ? -17.375 0.946 27.016 1 97 371 PRO A CA 1
ATOM 2994 C C . PRO A 1 371 ? -17.859 -0.408 26.484 1 97 371 PRO A C 1
ATOM 2996 O O . PRO A 1 371 ? -19 -0.796 26.719 1 97 371 PRO A O 1
ATOM 2999 N N . GLY A 1 372 ? -17 -1.073 25.75 1 98.12 372 GLY A N 1
ATOM 3000 C CA . GLY A 1 372 ? -17.344 -2.348 25.141 1 98.12 372 GLY A CA 1
ATOM 3001 C C . GLY A 1 372 ? -17.688 -2.236 23.672 1 98.12 372 GLY A C 1
ATOM 3002 O O . GLY A 1 372 ? -17.766 -3.246 22.969 1 98.12 372 GLY A O 1
ATOM 3003 N N . ASP A 1 373 ? -17.875 -1.024 23.234 1 97.62 373 ASP A N 1
ATOM 3004 C CA . ASP A 1 373 ? -18.062 -0.803 21.797 1 97.62 373 ASP A CA 1
ATOM 3005 C C . ASP A 1 373 ? -16.734 -0.925 21.047 1 97.62 373 ASP A C 1
ATOM 3007 O O . ASP A 1 373 ? -15.703 -0.431 21.516 1 97.62 373 ASP A O 1
ATOM 3011 N N . MET A 1 374 ? -16.734 -1.65 20 1 97.88 374 MET A N 1
ATOM 3012 C CA . MET A 1 374 ? -15.633 -1.676 19.031 1 97.88 374 MET A CA 1
ATOM 3013 C C . MET A 1 374 ? -16.141 -1.33 17.641 1 97.88 374 MET A C 1
ATOM 3015 O O . MET A 1 374 ? -17.109 -1.92 17.156 1 97.88 374 MET A O 1
ATOM 3019 N N . MET A 1 375 ? -15.531 -0.372 17.047 1 97.25 375 MET A N 1
ATOM 3020 C CA . MET A 1 375 ? -15.938 0.052 15.703 1 97.25 375 MET A CA 1
ATOM 3021 C C . MET A 1 375 ? -14.844 -0.267 14.688 1 97.25 375 MET A C 1
ATOM 3023 O O . MET A 1 375 ? -13.664 -0.035 14.945 1 97.25 375 MET A O 1
ATOM 3027 N N . LEU A 1 376 ? -15.156 -0.846 13.602 1 97.88 376 LEU A N 1
ATOM 3028 C CA . LEU A 1 376 ? -14.289 -0.981 12.43 1 97.88 376 LEU A CA 1
ATOM 3029 C C . LEU A 1 376 ? -14.711 -0.023 11.328 1 97.88 376 LEU A C 1
ATOM 3031 O O . LEU A 1 376 ? -15.898 0.061 10.992 1 97.88 376 LEU A O 1
ATOM 3035 N N . ILE A 1 377 ? -13.781 0.646 10.789 1 98.06 377 ILE A N 1
ATOM 3036 C CA . ILE A 1 377 ? -14.031 1.714 9.828 1 98.06 377 ILE A CA 1
ATOM 3037 C C . ILE A 1 377 ? -13.227 1.468 8.555 1 98.06 377 ILE A C 1
ATOM 3039 O O . ILE A 1 377 ? -12.023 1.197 8.609 1 98.06 377 ILE A O 1
ATOM 3043 N N . HIS A 1 378 ? -13.891 1.439 7.398 1 98.19 378 HIS A N 1
ATOM 3044 C CA . HIS A 1 378 ? -13.211 1.521 6.113 1 98.19 378 HIS A CA 1
ATOM 3045 C C . HIS A 1 378 ? -12.477 2.852 5.957 1 98.19 378 HIS A C 1
ATOM 3047 O O . HIS A 1 378 ? -13.055 3.826 5.469 1 98.19 378 HIS A O 1
ATOM 3053 N N . ASN A 1 379 ? -11.211 2.846 6.234 1 97.81 379 ASN A N 1
ATOM 3054 C CA . ASN A 1 379 ? -10.414 4.055 6.41 1 97.81 379 ASN A CA 1
ATOM 3055 C C . ASN A 1 379 ? -10.18 4.77 5.078 1 97.81 379 ASN A C 1
ATOM 3057 O O . ASN A 1 379 ? -9.797 5.938 5.059 1 97.81 379 ASN A O 1
ATOM 3061 N N . HIS A 1 380 ? -10.391 4.074 3.955 1 97.31 380 HIS A N 1
ATOM 3062 C CA . HIS A 1 380 ? -10.227 4.664 2.631 1 97.31 380 HIS A CA 1
ATOM 3063 C C . HIS A 1 380 ? -11.555 5.191 2.098 1 97.31 380 HIS A C 1
ATOM 3065 O O . HIS A 1 380 ? -11.641 5.625 0.947 1 97.31 380 HIS A O 1
ATOM 3071 N N . ARG A 1 381 ? -12.531 5.145 2.898 1 97.88 381 ARG A N 1
ATOM 3072 C CA . ARG A 1 381 ? -13.859 5.527 2.436 1 97.88 381 ARG A CA 1
ATOM 3073 C C . ARG A 1 381 ? -14.531 6.48 3.42 1 97.88 381 ARG A C 1
ATOM 3075 O O . ARG A 1 381 ? -14.961 7.57 3.041 1 97.88 381 ARG A O 1
ATOM 3082 N N . LEU A 1 382 ? -14.523 6.062 4.66 1 97.88 382 LEU A N 1
ATOM 3083 C CA . LEU A 1 382 ? -15.227 6.867 5.656 1 97.88 382 LEU A CA 1
ATOM 3084 C C . LEU A 1 382 ? -14.281 7.891 6.281 1 97.88 382 LEU A C 1
ATOM 3086 O O . LEU A 1 382 ? -13.109 7.598 6.527 1 97.88 382 LEU A O 1
ATOM 3090 N N . LEU A 1 383 ? -14.812 9 6.504 1 97.75 383 LEU A N 1
ATOM 3091 C CA . LEU A 1 383 ? -14.188 9.969 7.398 1 97.75 383 LEU A CA 1
ATOM 3092 C C . LEU A 1 383 ? -14.914 10.016 8.734 1 97.75 383 LEU A C 1
ATOM 3094 O O . LEU A 1 383 ? -16.109 9.742 8.812 1 97.75 383 LEU A O 1
ATOM 3098 N N . HIS A 1 384 ? -14.148 10.273 9.75 1 97.06 384 HIS A N 1
ATOM 3099 C CA . HIS A 1 384 ? -14.742 10.367 11.078 1 97.06 384 HIS A CA 1
ATOM 3100 C C . HIS A 1 384 ? -14.25 11.609 11.812 1 97.06 384 HIS A C 1
ATOM 3102 O O . HIS A 1 384 ? -13.203 12.164 11.477 1 97.06 384 HIS A O 1
ATOM 3108 N N . GLY A 1 385 ? -15.039 12.117 12.633 1 94.62 385 GLY A N 1
ATOM 3109 C CA . GLY A 1 385 ? -14.734 13.188 13.578 1 94.62 385 GLY A CA 1
ATOM 3110 C C . GLY A 1 385 ? -15.336 12.961 14.953 1 94.62 385 GLY A C 1
ATOM 3111 O O . GLY A 1 385 ? -15.938 11.914 15.211 1 94.62 385 GLY A O 1
ATOM 3112 N N . ARG A 1 386 ? -15.07 13.859 15.828 1 92.62 386 ARG A N 1
ATOM 3113 C CA . ARG A 1 386 ? -15.594 13.766 17.188 1 92.62 386 ARG A CA 1
ATOM 3114 C C . ARG A 1 386 ? -16.031 15.133 17.703 1 92.62 386 ARG A C 1
ATOM 3116 O O . ARG A 1 386 ? -15.297 16.109 17.578 1 92.62 386 ARG A O 1
ATOM 3123 N N . LYS A 1 387 ? -17.141 15.156 18.281 1 92.44 387 LYS A N 1
ATOM 3124 C CA . LYS A 1 387 ? -17.594 16.375 18.922 1 92.44 387 LYS A CA 1
ATOM 3125 C C . LYS A 1 387 ? -16.828 16.656 20.203 1 92.44 387 LYS A C 1
ATOM 3127 O O . LYS A 1 387 ? -16.203 15.75 20.766 1 92.44 387 LYS A O 1
ATOM 3132 N N . ASP A 1 388 ? -16.812 17.891 20.609 1 89.38 388 ASP A N 1
ATOM 3133 C CA . ASP A 1 388 ? -16.141 18.25 21.844 1 89.38 388 ASP A CA 1
ATOM 3134 C C . ASP A 1 388 ? -16.906 17.734 23.062 1 89.38 388 ASP A C 1
ATOM 3136 O O . ASP A 1 388 ? -18.125 17.609 23.016 1 89.38 388 ASP A O 1
ATOM 3140 N N . TYR A 1 389 ? -16.156 17.391 24.109 1 87.31 389 TYR A N 1
ATOM 3141 C CA . TYR A 1 389 ? -16.766 17.031 25.375 1 87.31 389 TYR A CA 1
ATOM 3142 C C . TYR A 1 389 ? -17.109 18.297 26.172 1 87.31 389 TYR A C 1
ATOM 3144 O O . TYR A 1 389 ? -16.375 19.281 26.156 1 87.31 389 TYR A O 1
ATOM 3152 N N . HIS A 1 390 ? -18.203 18.219 26.859 1 86.75 390 HIS A N 1
ATOM 3153 C CA . HIS A 1 390 ? -18.562 19.312 27.75 1 86.75 390 HIS A CA 1
ATOM 3154 C C . HIS A 1 390 ? -19.234 18.797 29.016 1 86.75 390 HIS A C 1
ATOM 3156 O O . HIS A 1 390 ? -19.688 17.656 29.062 1 86.75 390 HIS A O 1
ATOM 3162 N N . ASP A 1 391 ? -19.141 19.594 30.078 1 84.5 391 ASP A N 1
ATOM 3163 C CA . ASP A 1 391 ? -19.719 19.281 31.375 1 84.5 391 ASP A CA 1
ATOM 3164 C C . ASP A 1 391 ? -19.188 17.938 31.891 1 84.5 391 ASP A C 1
ATOM 3166 O O . ASP A 1 391 ? -19.969 17.078 32.312 1 84.5 391 ASP A O 1
ATOM 3170 N N . THR A 1 392 ? -17.906 17.844 31.797 1 81.69 392 THR A N 1
ATOM 3171 C CA . THR A 1 392 ? -17.297 16.547 32.125 1 81.69 392 THR A CA 1
ATOM 3172 C C . THR A 1 392 ? -16.953 16.469 33.594 1 81.69 392 THR A C 1
ATOM 3174 O O . THR A 1 392 ? -16.578 17.469 34.219 1 81.69 392 THR A O 1
ATOM 3177 N N . LYS A 1 393 ? -17.078 15.297 34.125 1 81.38 393 LYS A N 1
ATOM 3178 C CA . LYS A 1 393 ? -16.547 14.961 35.438 1 81.38 393 LYS A CA 1
ATOM 3179 C C . LYS A 1 393 ? -15.156 14.352 35.344 1 81.38 393 LYS A C 1
ATOM 3181 O O . LYS A 1 393 ? -14.711 13.977 34.25 1 81.38 393 LYS A O 1
ATOM 3186 N N . PRO A 1 394 ? -14.414 14.414 36.438 1 76.62 394 PRO A N 1
ATOM 3187 C CA . PRO A 1 394 ? -13.086 13.789 36.406 1 76.62 394 PRO A CA 1
ATOM 3188 C C . PRO A 1 394 ? -13.148 12.328 35.938 1 76.62 394 PRO A C 1
ATOM 3190 O O . PRO A 1 394 ? -13.664 11.477 36.656 1 76.62 394 PRO A O 1
ATOM 3193 N N . SER A 1 395 ? -12.883 12.141 34.75 1 80.06 395 SER A N 1
ATOM 3194 C CA . SER A 1 395 ? -12.883 10.82 34.125 1 80.06 395 SER A CA 1
ATOM 3195 C C . SER A 1 395 ? -11.945 10.766 32.906 1 80.06 395 SER A C 1
ATOM 3197 O O . SER A 1 395 ? -11.289 11.758 32.594 1 80.06 395 SER A O 1
ATOM 3199 N N . THR A 1 396 ? -11.75 9.5 32.5 1 82.88 396 THR A N 1
ATOM 3200 C CA . THR A 1 396 ? -10.797 9.289 31.406 1 82.88 396 THR A CA 1
ATOM 3201 C C . THR A 1 396 ? -11.438 8.516 30.266 1 82.88 396 THR A C 1
ATOM 3203 O O . THR A 1 396 ? -12.188 7.562 30.484 1 82.88 396 THR A O 1
ATOM 3206 N N . VAL A 1 397 ? -11.32 9.07 29.156 1 87.12 397 VAL A N 1
ATOM 3207 C CA . VAL A 1 397 ? -11.617 8.266 27.969 1 87.12 397 VAL A CA 1
ATOM 3208 C C . VAL A 1 397 ? -10.391 7.422 27.609 1 87.12 397 VAL A C 1
ATOM 3210 O O . VAL A 1 397 ? -9.258 7.895 27.703 1 87.12 397 VAL A O 1
ATOM 3213 N N . HIS A 1 398 ? -10.617 6.148 27.375 1 91.56 398 HIS A N 1
ATOM 3214 C CA . HIS A 1 398 ? -9.57 5.211 26.984 1 91.56 398 HIS A CA 1
ATOM 3215 C C . HIS A 1 398 ? -9.984 4.402 25.766 1 91.56 398 HIS A C 1
ATOM 3217 O O . HIS A 1 398 ? -10.93 3.613 25.828 1 91.56 398 HIS A O 1
ATOM 3223 N N . LEU A 1 399 ? -9.281 4.621 24.672 1 93.81 399 LEU A N 1
ATOM 3224 C CA . LEU A 1 399 ? -9.516 3.877 23.438 1 93.81 399 LEU A CA 1
ATOM 3225 C C . LEU A 1 399 ? -8.289 3.047 23.062 1 93.81 399 LEU A C 1
ATOM 3227 O O . LEU A 1 399 ? -7.152 3.508 23.219 1 93.81 399 LEU A O 1
ATOM 3231 N N . GLU A 1 400 ? -8.469 1.839 22.703 1 95.75 400 GLU A N 1
ATOM 3232 C CA . GLU A 1 400 ? -7.453 1.028 22.031 1 95.75 400 GLU A CA 1
ATOM 3233 C C . GLU A 1 400 ? -7.691 0.971 20.531 1 95.75 400 GLU A C 1
ATOM 3235 O O . GLU A 1 400 ? -8.789 0.638 20.078 1 95.75 400 GLU A O 1
ATOM 3240 N N . THR A 1 401 ? -6.684 1.308 19.75 1 95.12 401 THR A N 1
ATOM 3241 C CA . THR A 1 401 ? -6.879 1.37 18.297 1 95.12 401 THR A CA 1
ATOM 3242 C C . THR A 1 401 ? -5.961 0.383 17.578 1 95.12 401 THR A C 1
ATOM 3244 O O . THR A 1 401 ? -4.949 -0.049 18.141 1 95.12 401 THR A O 1
ATOM 3247 N N . GLY A 1 402 ? -6.332 -0.084 16.453 1 94.5 402 GLY A N 1
ATOM 3248 C CA . GLY A 1 402 ? -5.574 -0.963 15.578 1 94.5 402 GLY A CA 1
ATOM 3249 C C . GLY A 1 402 ? -5.836 -0.709 14.102 1 94.5 402 GLY A C 1
ATOM 3250 O O . GLY A 1 402 ? -6.898 -0.2 13.734 1 94.5 402 GLY A O 1
ATOM 3251 N N . TYR A 1 403 ? -4.875 -1.062 13.32 1 94.56 403 TYR A N 1
ATOM 3252 C CA . TYR A 1 403 ? -4.945 -0.8 11.883 1 94.56 403 TYR A CA 1
ATOM 3253 C C . TYR A 1 403 ? -4.633 -2.059 11.086 1 94.56 403 TYR A C 1
ATOM 3255 O O . TYR A 1 403 ? -3.764 -2.846 11.469 1 94.56 403 TYR A O 1
ATOM 3263 N N . PHE A 1 404 ? -5.344 -2.229 9.93 1 93.56 404 PHE A N 1
ATOM 3264 C CA . PHE A 1 404 ? -5.188 -3.4 9.07 1 93.56 404 PHE A CA 1
ATOM 3265 C C . PHE A 1 404 ? -5.109 -2.992 7.605 1 93.56 404 PHE A C 1
ATOM 3267 O O . PHE A 1 404 ? -5.688 -1.981 7.203 1 93.56 404 PHE A O 1
ATOM 3274 N N . LYS A 1 405 ? -4.438 -3.82 6.883 1 91.62 405 LYS A N 1
ATOM 3275 C CA . LYS A 1 405 ? -4.434 -3.656 5.434 1 91.62 405 LYS A CA 1
ATOM 3276 C C . LYS A 1 405 ? -5.566 -4.449 4.789 1 91.62 405 LYS A C 1
ATOM 3278 O O . LYS A 1 405 ? -5.945 -5.512 5.277 1 91.62 405 LYS A O 1
ATOM 3283 N N . TRP A 1 406 ? -5.992 -3.965 3.695 1 92.94 406 TRP A N 1
ATOM 3284 C CA . TRP A 1 406 ? -7.059 -4.66 2.984 1 92.94 406 TRP A CA 1
ATOM 3285 C C . TRP A 1 406 ? -6.594 -6.031 2.506 1 92.94 406 TRP A C 1
ATOM 3287 O O . TRP A 1 406 ? -7.355 -7 2.535 1 92.94 406 TRP A O 1
ATOM 3297 N N . ASP A 1 407 ? -5.379 -6.16 2.072 1 89.94 407 ASP A N 1
ATOM 3298 C CA . ASP A 1 407 ? -4.875 -7.453 1.618 1 89.94 407 ASP A CA 1
ATOM 3299 C C . ASP A 1 407 ? -5.051 -8.523 2.699 1 89.94 407 ASP A C 1
ATOM 3301 O O . ASP A 1 407 ? -5.516 -9.625 2.416 1 89.94 407 ASP A O 1
ATOM 3305 N N . SER A 1 408 ? -4.645 -8.164 3.877 1 89.75 408 SER A N 1
ATOM 3306 C CA . SER A 1 408 ? -4.762 -9.086 4.996 1 89.75 408 SER A CA 1
ATOM 3307 C C . SER A 1 408 ? -6.223 -9.375 5.324 1 89.75 408 SER A C 1
ATOM 3309 O O . SER A 1 408 ? -6.59 -10.523 5.605 1 89.75 408 SER A O 1
ATOM 3311 N N . PHE A 1 409 ? -7.039 -8.375 5.262 1 94.19 409 PHE A N 1
ATOM 3312 C CA . PHE A 1 409 ? -8.469 -8.516 5.527 1 94.19 409 PHE A CA 1
ATOM 3313 C C . PHE A 1 409 ? -9.125 -9.406 4.488 1 94.19 409 PHE A C 1
ATOM 3315 O O . PHE A 1 409 ? -9.836 -10.352 4.836 1 94.19 409 PHE A O 1
ATOM 3322 N N . ASP A 1 410 ? -8.82 -9.203 3.27 1 92.38 410 ASP A N 1
ATOM 3323 C CA . ASP A 1 410 ? -9.422 -9.93 2.156 1 92.38 410 ASP A CA 1
ATOM 3324 C C . ASP A 1 410 ? -8.984 -11.398 2.16 1 92.38 410 ASP A C 1
ATOM 3326 O O . ASP A 1 410 ? -9.773 -12.289 1.847 1 92.38 410 ASP A O 1
ATOM 3330 N N . THR A 1 411 ? -7.746 -11.594 2.443 1 90.38 411 THR A N 1
ATOM 3331 C CA . THR A 1 411 ? -7.223 -12.953 2.436 1 90.38 411 THR A CA 1
ATOM 3332 C C . THR A 1 411 ? -7.93 -13.812 3.486 1 90.38 411 THR A C 1
ATOM 3334 O O . THR A 1 411 ? -8.227 -14.984 3.244 1 90.38 411 THR A O 1
ATOM 3337 N N . ARG A 1 412 ? -8.141 -13.211 4.609 1 91.56 412 ARG A N 1
ATOM 3338 C CA . ARG A 1 412 ? -8.867 -13.914 5.664 1 91.56 412 ARG A CA 1
ATOM 3339 C C . ARG A 1 412 ? -10.32 -14.125 5.27 1 91.56 412 ARG A C 1
ATOM 3341 O O . ARG A 1 412 ? -10.867 -15.219 5.473 1 91.56 412 ARG A O 1
ATOM 3348 N N . MET A 1 413 ? -10.906 -13.141 4.754 1 93.5 413 MET A N 1
ATOM 3349 C CA . MET A 1 413 ? -12.297 -13.219 4.34 1 93.5 413 MET A CA 1
ATOM 3350 C C . MET A 1 413 ? -12.492 -14.32 3.301 1 93.5 413 MET A C 1
ATOM 3352 O O . MET A 1 413 ? -13.469 -15.07 3.359 1 93.5 413 MET A O 1
ATOM 3356 N N . ARG A 1 414 ? -11.594 -14.383 2.393 1 89.62 414 ARG A N 1
ATOM 3357 C CA . ARG A 1 414 ? -11.648 -15.422 1.367 1 89.62 414 ARG A CA 1
ATOM 3358 C C . ARG A 1 414 ? -11.609 -16.812 1.993 1 89.62 414 ARG A C 1
ATOM 3360 O O . ARG A 1 414 ? -12.383 -17.688 1.617 1 89.62 414 ARG A O 1
ATOM 3367 N N . LYS A 1 415 ? -10.719 -16.969 2.924 1 88.81 415 LYS A N 1
ATOM 3368 C CA . LYS A 1 415 ? -10.594 -18.266 3.584 1 88.81 415 LYS A CA 1
ATOM 3369 C C . LYS A 1 415 ? -11.852 -18.609 4.379 1 88.81 415 LYS A C 1
ATOM 3371 O O . LYS A 1 415 ? -12.305 -19.75 4.379 1 88.81 415 LYS A O 1
ATOM 3376 N N . VAL A 1 416 ? -12.359 -17.609 5.043 1 91.44 416 VAL A N 1
ATOM 3377 C CA . VAL A 1 416 ? -13.594 -17.812 5.793 1 91.44 416 VAL A CA 1
ATOM 3378 C C . VAL A 1 416 ? -14.711 -18.266 4.848 1 91.44 416 VAL A C 1
ATOM 3380 O O . VAL A 1 416 ? -15.422 -19.219 5.133 1 91.44 416 VAL A O 1
ATOM 3383 N N . LYS A 1 417 ? -14.836 -17.609 3.812 1 89.38 417 LYS A N 1
ATOM 3384 C CA . LYS A 1 417 ? -15.852 -17.953 2.83 1 89.38 417 LYS A CA 1
ATOM 3385 C C . LYS A 1 417 ? -15.664 -19.391 2.318 1 89.38 417 LYS A C 1
ATOM 3387 O O . LYS A 1 417 ? -16.625 -20.141 2.195 1 89.38 417 LYS A O 1
ATOM 3392 N N . MET A 1 418 ? -14.453 -19.734 1.999 1 83.81 418 MET A N 1
ATOM 3393 C CA . MET A 1 418 ? -14.141 -21.078 1.511 1 83.81 418 MET A CA 1
ATOM 3394 C C . MET A 1 418 ? -14.562 -22.125 2.52 1 83.81 418 MET A C 1
ATOM 3396 O O . MET A 1 418 ? -15.133 -23.156 2.146 1 83.81 418 MET A O 1
ATOM 3400 N N . ASN A 1 419 ? -14.258 -21.812 3.732 1 84.62 419 ASN A N 1
ATOM 3401 C CA . ASN A 1 419 ? -14.609 -22.75 4.789 1 84.62 419 ASN A CA 1
ATOM 3402 C C . ASN A 1 419 ? -16.125 -22.906 4.934 1 84.62 419 ASN A C 1
ATOM 3404 O O . ASN A 1 419 ? -16.625 -24 5.156 1 84.62 419 ASN A O 1
ATOM 3408 N N . LEU A 1 420 ? -16.781 -21.859 4.82 1 88.06 420 LEU A N 1
ATOM 3409 C CA . LEU A 1 420 ? -18.234 -21.875 4.926 1 88.06 420 LEU A CA 1
ATOM 3410 C C . LEU A 1 420 ? -18.844 -22.609 3.744 1 88.06 420 LEU A C 1
ATOM 3412 O O . LEU A 1 420 ? -19.797 -23.391 3.916 1 88.06 420 LEU A O 1
ATOM 3416 N N . ASP A 1 421 ? -18.344 -22.422 2.592 1 82.62 421 ASP A N 1
ATOM 3417 C CA . ASP A 1 421 ? -18.844 -23.094 1.394 1 82.62 421 ASP A CA 1
ATOM 3418 C C . ASP A 1 421 ? -18.625 -24.594 1.466 1 82.62 421 ASP A C 1
ATOM 3420 O O . ASP A 1 421 ? -19.469 -25.375 1.038 1 82.62 421 ASP A O 1
ATOM 3424 N N . LYS A 1 422 ? -17.484 -25.031 1.913 1 78.62 422 LYS A N 1
ATOM 3425 C CA . LYS A 1 422 ? -17.172 -26.453 2.061 1 78.62 422 LYS A CA 1
ATOM 3426 C C . LYS A 1 422 ? -18.109 -27.125 3.053 1 78.62 422 LYS A C 1
ATOM 3428 O O . LYS A 1 422 ? -18.578 -28.25 2.822 1 78.62 422 LYS A O 1
ATOM 3433 N N . LYS A 1 423 ? -18.406 -26.469 4.078 1 81.62 423 LYS A N 1
ATOM 3434 C CA . LYS A 1 423 ? -19.312 -27.016 5.082 1 81.62 423 LYS A CA 1
ATOM 3435 C C . LYS A 1 423 ? -20.734 -27.141 4.531 1 81.62 423 LYS A C 1
ATOM 3437 O O . LYS A 1 423 ? -21.438 -28.125 4.812 1 81.62 423 LYS A O 1
ATOM 3442 N N . GLU A 1 424 ? -21.078 -26.188 3.816 1 79.19 424 GLU A N 1
ATOM 3443 C CA . GLU A 1 424 ? -22.422 -26.234 3.221 1 79.19 424 GLU A CA 1
ATOM 3444 C C . GLU A 1 424 ? -22.531 -27.375 2.215 1 79.19 424 GLU A C 1
ATOM 3446 O O . GLU A 1 424 ? -23.547 -28.078 2.178 1 79.19 424 GLU A O 1
ATOM 3451 N N . LYS A 1 425 ? -21.516 -27.656 1.429 1 72.75 425 LYS A N 1
ATOM 3452 C CA . LYS A 1 425 ? -21.516 -28.734 0.45 1 72.75 425 LYS A CA 1
ATOM 3453 C C . LYS A 1 425 ? -21.5 -30.109 1.138 1 72.75 425 LYS A C 1
ATOM 3455 O O . LYS A 1 425 ? -22.172 -31.031 0.683 1 72.75 425 LYS A O 1
ATOM 3460 N N . SER A 1 426 ? -20.797 -30.109 2.178 1 71.56 426 SER A N 1
ATOM 3461 C CA . SER A 1 426 ? -20.75 -31.359 2.939 1 71.56 426 SER A CA 1
ATOM 3462 C C . SER A 1 426 ? -22.094 -31.656 3.578 1 71.56 426 SER A C 1
ATOM 3464 O O . SER A 1 426 ? -22.531 -32.812 3.602 1 71.56 426 SER A O 1
ATOM 3466 N N . ASN A 1 427 ? -22.734 -30.656 4.031 1 72.88 427 ASN A N 1
ATOM 3467 C CA . ASN A 1 427 ? -24.062 -30.812 4.621 1 72.88 427 ASN A CA 1
ATOM 3468 C C . ASN A 1 427 ? -25.094 -31.219 3.576 1 72.88 427 ASN A C 1
ATOM 3470 O O . ASN A 1 427 ? -25.984 -32.031 3.855 1 72.88 427 ASN A O 1
ATOM 3474 N N . ASN A 1 428 ? -24.922 -30.672 2.443 1 67.69 428 ASN A N 1
ATOM 3475 C CA . ASN A 1 428 ? -25.844 -31 1.362 1 67.69 428 ASN A CA 1
ATOM 3476 C C . ASN A 1 428 ? -25.609 -32.406 0.833 1 67.69 428 ASN A C 1
ATOM 3478 O O . ASN A 1 428 ? -26.547 -33.094 0.457 1 67.69 428 ASN A O 1
ATOM 3482 N N . SER A 1 429 ? -24.406 -32.781 0.831 1 61.91 429 SER A N 1
ATOM 3483 C CA . SER A 1 429 ? -24.078 -34.156 0.394 1 61.91 429 SER A CA 1
ATOM 3484 C C . SER A 1 429 ? -24.547 -35.188 1.407 1 61.91 429 SER A C 1
ATOM 3486 O O . SER A 1 429 ? -25.047 -36.25 1.029 1 61.91 429 SER A O 1
ATOM 3488 N N . THR A 1 430 ? -24.469 -34.875 2.594 1 59.97 430 THR A N 1
ATOM 3489 C CA . THR A 1 430 ? -24.938 -35.781 3.633 1 59.97 430 THR A CA 1
ATOM 3490 C C . THR A 1 430 ? -26.469 -35.844 3.646 1 59.97 430 THR A C 1
ATOM 3492 O O . THR A 1 430 ? -27.047 -36.906 3.877 1 59.97 430 THR A O 1
ATOM 3495 N N . ALA A 1 431 ? -27.047 -34.781 3.318 1 58.31 431 ALA A N 1
ATOM 3496 C CA . ALA A 1 431 ? -28.516 -34.75 3.277 1 58.31 431 ALA A CA 1
ATOM 3497 C C . ALA A 1 431 ? -29.047 -35.562 2.102 1 58.31 431 ALA A C 1
ATOM 3499 O O . ALA A 1 431 ? -30.062 -36.25 2.225 1 58.31 431 ALA A O 1
ATOM 3500 N N . SER A 1 432 ? -28.375 -35.469 1.023 1 51.97 432 SER A N 1
ATOM 3501 C CA . SER A 1 432 ? -28.797 -36.219 -0.149 1 51.97 432 SER A CA 1
ATOM 3502 C C . SER A 1 432 ? -28.609 -37.719 0.069 1 51.97 432 SER A C 1
ATOM 3504 O O . SER A 1 432 ? -29.406 -38.531 -0.426 1 51.97 432 SER A O 1
ATOM 3506 N N . LYS A 1 433 ? -27.625 -38.219 0.753 1 54.78 433 LYS A N 1
ATOM 3507 C CA . LYS A 1 433 ? -27.406 -39.625 1.061 1 54.78 433 LYS A CA 1
ATOM 3508 C C . LYS A 1 433 ? -28.484 -40.156 2.004 1 54.78 433 LYS A C 1
ATOM 3510 O O . LYS A 1 433 ? -28.875 -41.312 1.923 1 54.78 433 LYS A O 1
ATOM 3515 N N . VAL A 1 434 ? -29 -39.406 2.822 1 53.53 434 VAL A N 1
ATOM 3516 C CA . VAL A 1 434 ? -30 -39.844 3.787 1 53.53 434 VAL A CA 1
ATOM 3517 C C . VAL A 1 434 ? -31.359 -40.031 3.092 1 53.53 434 VAL A C 1
ATOM 3519 O O . VAL A 1 434 ? -32.094 -40.969 3.383 1 53.53 434 VAL A O 1
ATOM 3522 N N . ASN A 1 435 ? -31.562 -39.188 2.242 1 46.91 435 ASN A N 1
ATOM 3523 C CA . ASN A 1 435 ? -32.844 -39.312 1.565 1 46.91 435 ASN A CA 1
ATOM 3524 C C . ASN A 1 435 ? -32.875 -40.469 0.583 1 46.91 435 ASN A C 1
ATOM 3526 O O . ASN A 1 435 ? -33.938 -40.875 0.093 1 46.91 435 ASN A O 1
ATOM 3530 N N . GLY A 1 436 ? -31.75 -40.906 0.141 1 42.88 436 GLY A N 1
ATOM 3531 C CA . GLY A 1 436 ? -31.688 -42 -0.811 1 42.88 436 GLY A CA 1
ATOM 3532 C C . GLY A 1 436 ? -31.953 -43.375 -0.18 1 42.88 436 GLY A C 1
ATOM 3533 O O . GLY A 1 436 ? -32.156 -44.375 -0.886 1 42.88 436 GLY A O 1
ATOM 3534 N N . HIS A 1 437 ? -31.688 -43.594 1.073 1 43.5 437 HIS A N 1
ATOM 3535 C CA . HIS A 1 437 ? -31.875 -44.906 1.681 1 43.5 437 HIS A CA 1
ATOM 3536 C C . HIS A 1 437 ? -33.344 -45.188 1.936 1 43.5 437 HIS A C 1
ATOM 3538 O O . HIS A 1 437 ? -33.719 -46.281 2.338 1 43.5 437 HIS A O 1
ATOM 3544 N N . GLN A 1 438 ? -34.25 -44.188 1.876 1 39.97 438 GLN A N 1
ATOM 3545 C CA . GLN A 1 438 ? -35.562 -44.594 2.365 1 39.97 438 GLN A CA 1
ATOM 3546 C C . GLN A 1 438 ? -36.375 -45.344 1.3 1 39.97 438 GLN A C 1
ATOM 3548 O O . GLN A 1 438 ? -37.438 -45.906 1.581 1 39.97 438 GLN A O 1
ATOM 3553 N N . SER A 1 439 ? -36 -45.25 -0.011 1 35.88 439 SER A N 1
ATOM 3554 C CA . SER A 1 439 ? -37.094 -45.656 -0.879 1 35.88 439 SER A CA 1
ATOM 3555 C C . SER A 1 439 ? -37.062 -47.156 -1.126 1 35.88 439 SER A C 1
ATOM 3557 O O . SER A 1 439 ? -37.906 -47.688 -1.855 1 35.88 439 SER A O 1
ATOM 3559 N N . ASN A 1 440 ? -36.062 -47.938 -0.837 1 32.88 440 ASN A N 1
ATOM 3560 C CA . ASN A 1 440 ? -36.188 -49.281 -1.339 1 32.88 440 ASN A CA 1
ATOM 3561 C C . ASN A 1 440 ? -37.094 -50.125 -0.429 1 32.88 440 ASN A C 1
ATOM 3563 O O . ASN A 1 440 ? -36.625 -50.688 0.559 1 32.88 440 ASN A O 1
ATOM 3567 N N . GLY A 1 441 ? -38.406 -49.75 -0.181 1 32.09 441 GLY A N 1
ATOM 3568 C CA . GLY A 1 441 ? -39.375 -50.688 0.346 1 32.09 441 GLY A CA 1
ATOM 3569 C C . GLY A 1 441 ? -39.469 -51.969 -0.447 1 32.09 441 GLY A C 1
ATOM 3570 O O . GLY A 1 441 ? -39.5 -51.938 -1.679 1 32.09 441 GLY A O 1
ATOM 3571 N N . ILE A 1 442 ? -38.969 -53.125 0.009 1 30.28 442 ILE A N 1
ATOM 3572 C CA . ILE A 1 442 ? -39.125 -54.5 -0.399 1 30.28 442 ILE A CA 1
ATOM 3573 C C . ILE A 1 442 ? -40.594 -54.875 -0.412 1 30.28 442 ILE A C 1
ATOM 3575 O O . ILE A 1 442 ? -41.312 -54.719 0.589 1 30.28 442 ILE A O 1
ATOM 3579 N N . GLN A 1 443 ? -41.344 -54.781 -1.543 1 28.59 443 GLN A N 1
ATOM 3580 C CA . GLN A 1 443 ? -42.594 -55.531 -1.799 1 28.59 443 GLN A CA 1
ATOM 3581 C C . GLN A 1 443 ? -42.375 -57.031 -1.524 1 28.59 443 GLN A C 1
ATOM 3583 O O . GLN A 1 443 ? -41.531 -57.656 -2.15 1 28.59 443 GLN A O 1
ATOM 3588 N N . ARG A 1 444 ? -42.656 -57.438 -0.254 1 22.41 444 ARG A N 1
ATOM 3589 C CA . ARG A 1 444 ? -43.281 -58.75 -0.075 1 22.41 444 ARG A CA 1
ATOM 3590 C C . ARG A 1 444 ? -44.719 -58.75 -0.573 1 22.41 444 ARG A C 1
ATOM 3592 O O . ARG A 1 444 ? -45.438 -57.75 -0.405 1 22.41 444 ARG A O 1
ATOM 3599 N N . MET B 1 1 ? -10.625 38.656 27.25 1 20.25 1 MET B N 1
ATOM 3600 C CA . MET B 1 1 ? -10.312 39.375 26 1 20.25 1 MET B CA 1
ATOM 3601 C C . MET B 1 1 ? -8.898 39.031 25.531 1 20.25 1 MET B C 1
ATOM 3603 O O . MET B 1 1 ? -8.695 38.562 24.422 1 20.25 1 MET B O 1
ATOM 3607 N N . GLU B 1 2 ? -7.867 39.781 25.953 1 25.17 2 GLU B N 1
ATOM 3608 C CA . GLU B 1 2 ? -6.691 40.375 25.312 1 25.17 2 GLU B CA 1
ATOM 3609 C C . GLU B 1 2 ? -5.48 39.438 25.438 1 25.17 2 GLU B C 1
ATOM 3611 O O . GLU B 1 2 ? -4.359 39.844 25.109 1 25.17 2 GLU B O 1
ATOM 3616 N N . ASN B 1 3 ? -5.438 38.438 26.281 1 25.12 3 ASN B N 1
ATOM 3617 C CA . ASN B 1 3 ? -4.035 38.062 26.406 1 25.12 3 ASN B CA 1
ATOM 3618 C C . ASN B 1 3 ? -3.375 37.844 25.047 1 25.12 3 ASN B C 1
ATOM 3620 O O . ASN B 1 3 ? -3.775 36.969 24.297 1 25.12 3 ASN B O 1
ATOM 3624 N N . PRO B 1 4 ? -2.889 39 24.469 1 32.19 4 PRO B N 1
ATOM 3625 C CA . PRO B 1 4 ? -2.129 38.812 23.219 1 32.19 4 PRO B CA 1
ATOM 3626 C C . PRO B 1 4 ? -1.133 37.688 23.297 1 32.19 4 PRO B C 1
ATOM 3628 O O . PRO B 1 4 ? -0.29 37.656 24.203 1 32.19 4 PRO B O 1
ATOM 3631 N N . VAL B 1 5 ? -1.545 36.531 23.172 1 32.34 5 VAL B N 1
ATOM 3632 C CA . VAL B 1 5 ? -0.616 35.406 23.109 1 32.34 5 VAL B CA 1
ATOM 3633 C C . VAL B 1 5 ? 0.659 35.844 22.391 1 32.34 5 VAL B C 1
ATOM 3635 O O . VAL B 1 5 ? 0.609 36.25 21.219 1 32.34 5 VAL B O 1
ATOM 3638 N N . LYS B 1 6 ? 1.522 36.5 23.156 1 35.78 6 LYS B N 1
ATOM 3639 C CA . LYS B 1 6 ? 2.855 36.688 22.594 1 35.78 6 LYS B CA 1
ATOM 3640 C C . LYS B 1 6 ? 3.24 35.5 21.688 1 35.78 6 LYS B C 1
ATOM 3642 O O . LYS B 1 6 ? 3.295 34.375 22.141 1 35.78 6 LYS B O 1
ATOM 3647 N N . ILE B 1 7 ? 2.967 35.688 20.375 1 36.5 7 ILE B N 1
ATOM 3648 C CA . ILE B 1 7 ? 3.357 34.75 19.312 1 36.5 7 ILE B CA 1
ATOM 3649 C C . ILE B 1 7 ? 4.867 34.531 19.344 1 36.5 7 ILE B C 1
ATOM 3651 O O . ILE B 1 7 ? 5.645 35.438 19.062 1 36.5 7 ILE B O 1
ATOM 3655 N N . GLU B 1 8 ? 5.387 34.062 20.438 1 38.22 8 GLU B N 1
ATOM 3656 C CA . GLU B 1 8 ? 6.785 33.719 20.188 1 38.22 8 GLU B CA 1
ATOM 3657 C C . GLU B 1 8 ? 6.973 33.125 18.812 1 38.22 8 GLU B C 1
ATOM 3659 O O . GLU B 1 8 ? 6.191 32.25 18.391 1 38.22 8 GLU B O 1
ATOM 3664 N N . PRO B 1 9 ? 7.68 33.875 18 1 40.62 9 PRO B N 1
ATOM 3665 C CA . PRO B 1 9 ? 7.957 33.344 16.656 1 40.62 9 PRO B CA 1
ATOM 3666 C C . PRO B 1 9 ? 8.383 31.875 16.688 1 40.62 9 PRO B C 1
ATOM 3668 O O . PRO B 1 9 ? 9.258 31.5 17.469 1 40.62 9 PRO B O 1
ATOM 3671 N N . MET B 1 10 ? 7.555 30.922 16.516 1 45.19 10 MET B N 1
ATOM 3672 C CA . MET B 1 10 ? 7.688 29.469 16.422 1 45.19 10 MET B CA 1
ATOM 3673 C C . MET B 1 10 ? 8.914 29.078 15.609 1 45.19 10 MET B C 1
ATOM 3675 O O . MET B 1 10 ? 9.148 29.641 14.531 1 45.19 10 MET B O 1
ATOM 3679 N N . ALA B 1 11 ? 9.938 28.734 16.25 1 48.91 11 ALA B N 1
ATOM 3680 C CA . ALA B 1 11 ? 11.156 28.234 15.602 1 48.91 11 ALA B CA 1
ATOM 3681 C C . ALA B 1 11 ? 10.828 27.281 14.469 1 48.91 11 ALA B C 1
ATOM 3683 O O . ALA B 1 11 ? 10.18 26.25 14.688 1 48.91 11 ALA B O 1
ATOM 3684 N N . PHE B 1 12 ? 10.633 27.844 13.242 1 57.41 12 PHE B N 1
ATOM 3685 C CA . PHE B 1 12 ? 10.453 27.125 11.984 1 57.41 12 PHE B CA 1
ATOM 3686 C C . PHE B 1 12 ? 11.562 26.094 11.781 1 57.41 12 PHE B C 1
ATOM 3688 O O . PHE B 1 12 ? 11.594 25.391 10.766 1 57.41 12 PHE B O 1
ATOM 3695 N N . GLU B 1 13 ? 12.367 25.984 12.797 1 58 13 GLU B N 1
ATOM 3696 C CA . GLU B 1 13 ? 13.562 25.172 12.602 1 58 13 GLU B CA 1
ATOM 3697 C C . GLU B 1 13 ? 13.203 23.719 12.312 1 58 13 GLU B C 1
ATOM 3699 O O . GLU B 1 13 ? 13.867 23.047 11.523 1 58 13 GLU B O 1
ATOM 3704 N N . ASP B 1 14 ? 12.125 23.328 12.852 1 62.38 14 ASP B N 1
ATOM 3705 C CA . ASP B 1 14 ? 11.812 21.922 12.602 1 62.38 14 ASP B CA 1
ATOM 3706 C C . ASP B 1 14 ? 11.266 21.719 11.195 1 62.38 14 ASP B C 1
ATOM 3708 O O . ASP B 1 14 ? 11.453 20.656 10.594 1 62.38 14 ASP B O 1
ATOM 3712 N N . GLU B 1 15 ? 10.703 22.797 10.688 1 64.56 15 GLU B N 1
ATOM 3713 C CA . GLU B 1 15 ? 10.203 22.672 9.32 1 64.56 15 GLU B CA 1
ATOM 3714 C C . GLU B 1 15 ? 11.352 22.719 8.312 1 64.56 15 GLU B C 1
ATOM 3716 O O . GLU B 1 15 ? 11.219 22.219 7.191 1 64.56 15 GLU B O 1
ATOM 3721 N N . ALA B 1 16 ? 12.469 23.281 8.781 1 61.69 16 ALA B N 1
ATOM 3722 C CA . ALA B 1 16 ? 13.633 23.5 7.93 1 61.69 16 ALA B CA 1
ATOM 3723 C C . ALA B 1 16 ? 14.258 22.172 7.504 1 61.69 16 ALA B C 1
ATOM 3725 O O . ALA B 1 16 ? 14.875 22.078 6.441 1 61.69 16 ALA B O 1
ATOM 3726 N N . VAL B 1 17 ? 14 21.234 8.305 1 58.94 17 VAL B N 1
ATOM 3727 C CA . VAL B 1 17 ? 14.664 19.969 8.055 1 58.94 17 VAL B CA 1
ATOM 3728 C C . VAL B 1 17 ? 14.109 19.328 6.785 1 58.94 17 VAL B C 1
ATOM 3730 O O . VAL B 1 17 ? 14.766 18.484 6.16 1 58.94 17 VAL B O 1
ATOM 3733 N N . LEU B 1 18 ? 13.047 19.844 6.402 1 61.66 18 LEU B N 1
ATOM 3734 C CA . LEU B 1 18 ? 12.383 19.234 5.258 1 61.66 18 LEU B CA 1
ATOM 3735 C C . LEU B 1 18 ? 12.828 19.891 3.955 1 61.66 18 LEU B C 1
ATOM 3737 O O . LEU B 1 18 ? 12.422 19.469 2.871 1 61.66 18 LEU B O 1
ATOM 3741 N N . HIS B 1 19 ? 13.578 20.828 4.242 1 64.88 19 HIS B N 1
ATOM 3742 C CA . HIS B 1 19 ? 14.039 21.547 3.066 1 64.88 19 HIS B CA 1
ATOM 3743 C C . HIS B 1 19 ? 15.539 21.359 2.854 1 64.88 19 HIS B C 1
ATOM 3745 O O . HIS B 1 19 ? 16.312 21.375 3.814 1 64.88 19 HIS B O 1
ATOM 3751 N N . ALA B 1 20 ? 15.828 21.047 1.665 1 63.47 20 ALA B N 1
ATOM 3752 C CA . ALA B 1 20 ? 17.25 20.859 1.366 1 63.47 20 ALA B CA 1
ATOM 3753 C C . ALA B 1 20 ? 18.062 22.078 1.804 1 63.47 20 ALA B C 1
ATOM 3755 O O . ALA B 1 20 ? 19.172 21.938 2.324 1 63.47 20 ALA B O 1
ATOM 3756 N N . LYS B 1 21 ? 17.453 23.266 1.535 1 67.44 21 LYS B N 1
ATOM 3757 C CA . LYS B 1 21 ? 18.125 24.5 1.93 1 67.44 21 LYS B CA 1
ATOM 3758 C C . LYS B 1 21 ? 17.156 25.453 2.633 1 67.44 21 LYS B C 1
ATOM 3760 O O . LYS B 1 21 ? 16.094 25.781 2.096 1 67.44 21 LYS B O 1
ATOM 3765 N N . TRP B 1 22 ? 17.344 25.688 3.891 1 76.31 22 TRP B N 1
ATOM 3766 C CA . TRP B 1 22 ? 16.578 26.672 4.652 1 76.31 22 TRP B CA 1
ATOM 3767 C C . TRP B 1 22 ? 17.469 27.812 5.102 1 76.31 22 TRP B C 1
ATOM 3769 O O . TRP B 1 22 ? 18.344 27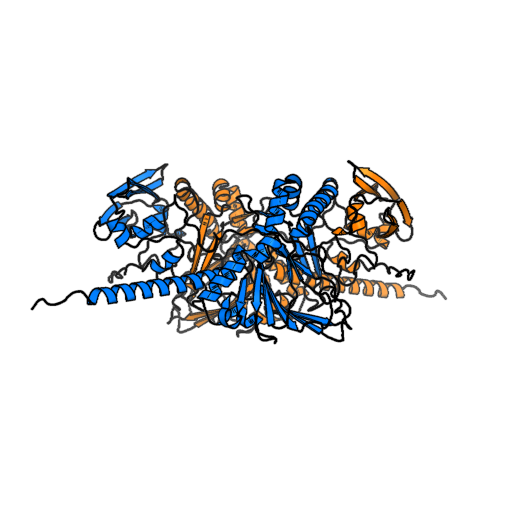.641 5.953 1 76.31 22 TRP B O 1
ATOM 3779 N N . PRO B 1 23 ? 17.25 28.969 4.461 1 82.06 23 PRO B N 1
ATOM 3780 C CA . PRO B 1 23 ? 18.062 30.094 4.914 1 82.06 23 PRO B CA 1
ATOM 3781 C C . PRO B 1 23 ? 17.594 30.656 6.25 1 82.06 23 PRO B C 1
ATOM 3783 O O . PRO B 1 23 ? 16.391 30.703 6.523 1 82.06 23 PRO B O 1
ATOM 3786 N N . SER B 1 24 ? 18.578 31.031 7.113 1 84 24 SER B N 1
ATOM 3787 C CA . SER B 1 24 ? 18.234 31.75 8.336 1 84 24 SER B CA 1
ATOM 3788 C C . SER B 1 24 ? 17.719 33.156 8.023 1 84 24 SER B C 1
ATOM 3790 O O . SER B 1 24 ? 17.906 33.656 6.918 1 84 24 SER B O 1
ATOM 3792 N N . ILE B 1 25 ? 17.078 33.75 9 1 88.56 25 ILE B N 1
ATOM 3793 C CA . ILE B 1 25 ? 16.562 35.094 8.82 1 88.56 25 ILE B CA 1
ATOM 3794 C C . ILE B 1 25 ? 17.719 36.062 8.586 1 88.56 25 ILE B C 1
ATOM 3796 O O . ILE B 1 25 ? 17.594 37 7.812 1 88.56 25 ILE B O 1
ATOM 3800 N N . ASP B 1 26 ? 18.828 35.75 9.211 1 90.56 26 ASP B N 1
ATOM 3801 C CA . ASP B 1 26 ? 20.016 36.594 9.039 1 90.56 26 ASP B CA 1
ATOM 3802 C C . ASP B 1 26 ? 20.562 36.469 7.613 1 90.56 26 ASP B C 1
ATOM 3804 O O . ASP B 1 26 ? 20.984 37.469 7.027 1 90.56 26 ASP B O 1
ATOM 3808 N N . GLU B 1 27 ? 20.531 35.281 7.156 1 90.69 27 GLU B N 1
ATOM 3809 C CA . GLU B 1 27 ? 20.984 35.062 5.781 1 90.69 27 GLU B CA 1
ATOM 3810 C C . GLU B 1 27 ? 20.078 35.812 4.789 1 90.69 27 GLU B C 1
ATOM 3812 O O . GLU B 1 27 ? 20.578 36.375 3.818 1 90.69 27 GLU B O 1
ATOM 3817 N N . VAL B 1 28 ? 18.797 35.781 5.047 1 92.06 28 VAL B N 1
ATOM 3818 C CA . VAL B 1 28 ? 17.859 36.469 4.172 1 92.06 28 VAL B CA 1
ATOM 3819 C C . VAL B 1 28 ? 18.078 38 4.242 1 92.06 28 VAL B C 1
ATOM 3821 O O . VAL B 1 28 ? 18.156 38.656 3.209 1 92.06 28 VAL B O 1
ATOM 3824 N N . ARG B 1 29 ? 18.234 38.438 5.375 1 92.88 29 ARG B N 1
ATOM 3825 C CA . ARG B 1 29 ? 18.453 39.875 5.586 1 92.88 29 ARG B CA 1
ATOM 3826 C C . ARG B 1 29 ? 19.703 40.344 4.848 1 92.88 29 ARG B C 1
ATOM 3828 O O . ARG B 1 29 ? 19.703 41.438 4.258 1 92.88 29 ARG B O 1
ATOM 3835 N N . ALA B 1 30 ? 20.672 39.5 4.844 1 94 30 ALA B N 1
ATOM 3836 C CA . ALA B 1 30 ? 21.969 39.875 4.266 1 94 30 ALA B CA 1
ATOM 3837 C C . ALA B 1 30 ? 21.953 39.688 2.75 1 94 30 ALA B C 1
ATOM 3839 O O . ALA B 1 30 ? 22.547 40.5 2.025 1 94 30 ALA B O 1
ATOM 3840 N N . SER B 1 31 ? 21.266 38.719 2.293 1 93.38 31 SER B N 1
ATOM 3841 C CA . SER B 1 31 ? 21.5 38.344 0.909 1 93.38 31 SER B CA 1
ATOM 3842 C C . SER B 1 31 ? 20.297 38.656 0.031 1 93.38 31 SER B C 1
ATOM 3844 O O . SER B 1 31 ? 20.453 38.969 -1.149 1 93.38 31 SER B O 1
ATOM 3846 N N . ASN B 1 32 ? 19.094 38.562 0.589 1 95 32 ASN B N 1
ATOM 3847 C CA . ASN B 1 32 ? 17.906 38.688 -0.248 1 95 32 ASN B CA 1
ATOM 3848 C C . ASN B 1 32 ? 16.703 39.156 0.558 1 95 32 ASN B C 1
ATOM 3850 O O . ASN B 1 32 ? 15.664 38.5 0.587 1 95 32 ASN B O 1
ATOM 3854 N N . PRO B 1 33 ? 16.844 40.312 1.176 1 96.88 33 PRO B N 1
ATOM 3855 C CA . PRO B 1 33 ? 15.75 40.844 1.997 1 96.88 33 PRO B CA 1
ATOM 3856 C C . PRO B 1 33 ? 14.516 41.188 1.173 1 96.88 33 PRO B C 1
ATOM 3858 O O . PRO B 1 33 ? 14.594 41.281 -0.056 1 96.88 33 PRO B O 1
ATOM 3861 N N . ILE B 1 34 ? 13.43 41.438 1.854 1 97.5 34 ILE B N 1
ATOM 3862 C CA . ILE B 1 34 ? 12.203 41.875 1.223 1 97.5 34 ILE B CA 1
ATOM 3863 C C . ILE B 1 34 ? 12.391 43.312 0.689 1 97.5 34 ILE B C 1
ATOM 3865 O O . ILE B 1 34 ? 12.828 44.188 1.422 1 97.5 34 ILE B O 1
ATOM 3869 N N . LYS B 1 35 ? 12.125 43.5 -0.519 1 96.88 35 LYS B N 1
ATOM 3870 C CA . LYS B 1 35 ? 12.195 44.812 -1.123 1 96.88 35 LYS B CA 1
ATOM 3871 C C . LYS B 1 35 ? 10.836 45.531 -1.062 1 96.88 35 LYS B C 1
ATOM 3873 O O . LYS B 1 35 ? 10.766 46.75 -0.878 1 96.88 35 LYS B O 1
ATOM 3878 N N . GLY B 1 36 ? 9.766 44.75 -1.294 1 96.75 36 GLY B N 1
ATOM 3879 C CA . GLY B 1 36 ? 8.422 45.281 -1.263 1 96.75 36 GLY B CA 1
ATOM 3880 C C . GLY B 1 36 ? 7.336 44.219 -1.343 1 96.75 36 GLY B C 1
ATOM 3881 O O . GLY B 1 36 ? 7.617 43.062 -1.643 1 96.75 36 GLY B O 1
ATOM 3882 N N . VAL B 1 37 ? 6.16 44.656 -0.917 1 97.94 37 VAL B N 1
ATOM 3883 C CA . VAL B 1 37 ? 5.008 43.75 -1.016 1 97.94 37 VAL B CA 1
ATOM 3884 C C . VAL B 1 37 ? 3.834 44.5 -1.654 1 97.94 37 VAL B C 1
ATOM 3886 O O . VAL B 1 37 ? 3.742 45.719 -1.566 1 97.94 37 VAL B O 1
ATOM 3889 N N . ALA B 1 38 ? 3.031 43.75 -2.369 1 97 38 ALA B N 1
ATOM 3890 C CA . ALA B 1 38 ? 1.835 44.344 -2.979 1 97 38 ALA B CA 1
ATOM 3891 C C . ALA B 1 38 ? 0.668 43.344 -2.93 1 97 38 ALA B C 1
ATOM 3893 O O . ALA B 1 38 ? 0.834 42.156 -3.223 1 97 38 ALA B O 1
ATOM 3894 N N . ALA B 1 39 ? -0.428 43.844 -2.457 1 96.69 39 ALA B N 1
ATOM 3895 C CA . ALA B 1 39 ? -1.671 43.094 -2.582 1 96.69 39 ALA B CA 1
ATOM 3896 C C . ALA B 1 39 ? -2.266 43.219 -3.979 1 96.69 39 ALA B C 1
ATOM 3898 O O . ALA B 1 39 ? -2.418 44.344 -4.48 1 96.69 39 ALA B O 1
ATOM 3899 N N . LYS B 1 40 ? -2.531 42.125 -4.582 1 95.44 40 LYS B N 1
ATOM 3900 C CA . LYS B 1 40 ? -3.025 42.156 -5.957 1 95.44 40 LYS B CA 1
ATOM 3901 C C . LYS B 1 40 ? -4.176 41.156 -6.148 1 95.44 40 LYS B C 1
ATOM 3903 O O . LYS B 1 40 ? -4.5 40.406 -5.242 1 95.44 40 LYS B O 1
ATOM 3908 N N . SER B 1 41 ? -4.895 41.406 -7.219 1 92.88 41 SER B N 1
ATOM 3909 C CA . SER B 1 41 ? -5.863 40.406 -7.715 1 92.88 41 SER B CA 1
ATOM 3910 C C . SER B 1 41 ? -5.367 39.75 -8.992 1 92.88 41 SER B C 1
ATOM 3912 O O . SER B 1 41 ? -4.914 40.406 -9.922 1 92.88 41 SER B O 1
ATOM 3914 N N . GLU B 1 42 ? -5.312 38.5 -8.992 1 87.5 42 GLU B N 1
ATOM 3915 C CA . GLU B 1 42 ? -4.93 37.719 -10.164 1 87.5 42 GLU B CA 1
ATOM 3916 C C . GLU B 1 42 ? -6.027 36.719 -10.555 1 87.5 42 GLU B C 1
ATOM 3918 O O . GLU B 1 42 ? -6.27 35.75 -9.852 1 87.5 42 GLU B O 1
ATOM 3923 N N . GLY B 1 43 ? -6.641 36.875 -11.758 1 84.5 43 GLY B N 1
ATOM 3924 C CA . GLY B 1 43 ? -7.715 36 -12.195 1 84.5 43 GLY B CA 1
ATOM 3925 C C . GLY B 1 43 ? -8.867 35.938 -11.219 1 84.5 43 GLY B C 1
ATOM 3926 O O . GLY B 1 43 ? -9.422 34.844 -10.969 1 84.5 43 GLY B O 1
ATOM 3927 N N . GLY B 1 44 ? -9.078 36.969 -10.438 1 86.5 44 GLY B N 1
ATOM 3928 C CA . GLY B 1 44 ? -10.172 37.031 -9.469 1 86.5 44 GLY B CA 1
ATOM 3929 C C . GLY B 1 44 ? -9.758 36.594 -8.078 1 86.5 44 GLY B C 1
ATOM 3930 O O . GLY B 1 44 ? -10.516 36.75 -7.121 1 86.5 44 GLY B O 1
ATOM 3931 N N . ASP B 1 45 ? -8.484 36.125 -7.992 1 92.75 45 ASP B N 1
ATOM 3932 C CA . ASP B 1 45 ? -8.016 35.688 -6.688 1 92.75 45 ASP B CA 1
ATOM 3933 C C . ASP B 1 45 ? -7.102 36.719 -6.047 1 92.75 45 ASP B C 1
ATOM 3935 O O . ASP B 1 45 ? -6.363 37.406 -6.742 1 92.75 45 ASP B O 1
ATOM 3939 N N . ARG B 1 46 ? -7.234 36.844 -4.793 1 96.62 46 ARG B N 1
ATOM 3940 C CA . ARG B 1 46 ? -6.418 37.812 -4.043 1 96.62 46 ARG B CA 1
ATOM 3941 C C . ARG B 1 46 ? -5.074 37.188 -3.666 1 96.62 46 ARG B C 1
ATOM 3943 O O . ARG B 1 46 ? -5.02 36.062 -3.174 1 96.62 46 ARG B O 1
ATOM 3950 N N . VAL B 1 47 ? -4.039 37.938 -3.996 1 97.81 47 VAL B N 1
ATOM 3951 C CA . VAL B 1 47 ? -2.707 37.375 -3.756 1 97.81 47 VAL B CA 1
ATOM 3952 C C . VAL B 1 47 ? -1.81 38.438 -3.141 1 97.81 47 VAL B C 1
ATOM 3954 O O . VAL B 1 47 ? -2.107 39.656 -3.23 1 97.81 47 VAL B O 1
ATOM 3957 N N . LEU B 1 48 ? -0.817 38.031 -2.469 1 98.19 48 LEU B N 1
ATOM 3958 C CA . LEU B 1 48 ? 0.292 38.875 -2.031 1 98.19 48 LEU B CA 1
ATOM 3959 C C . LEU B 1 48 ? 1.521 38.625 -2.906 1 98.19 48 LEU B C 1
ATOM 3961 O O . LEU B 1 48 ? 1.995 37.5 -3.039 1 98.19 48 LEU B O 1
ATOM 3965 N N . GLU B 1 49 ? 1.975 39.625 -3.531 1 97.69 49 GLU B N 1
ATOM 3966 C CA . GLU B 1 49 ? 3.244 39.562 -4.25 1 97.69 49 GLU B CA 1
ATOM 3967 C C . GLU B 1 49 ? 4.391 40.094 -3.389 1 97.69 49 GLU B C 1
ATOM 3969 O O . GLU B 1 49 ? 4.289 41.188 -2.799 1 97.69 49 GLU B O 1
ATOM 3974 N N . VAL B 1 50 ? 5.41 39.344 -3.291 1 97.81 50 VAL B N 1
ATOM 3975 C CA . VAL B 1 50 ? 6.609 39.719 -2.555 1 97.81 50 VAL B CA 1
ATOM 3976 C C . VAL B 1 50 ? 7.773 39.938 -3.525 1 97.81 50 VAL B C 1
ATOM 3978 O O . VAL B 1 50 ? 8.109 39 -4.285 1 97.81 50 VAL B O 1
ATOM 3981 N N . GLU B 1 51 ? 8.273 41.062 -3.486 1 97.69 51 GLU B N 1
ATOM 3982 C CA . GLU B 1 51 ? 9.484 41.375 -4.246 1 97.69 51 GLU B CA 1
ATOM 3983 C C . GLU B 1 51 ? 10.719 41.312 -3.359 1 97.69 51 GLU B C 1
ATOM 3985 O O . GLU B 1 51 ? 10.75 41.906 -2.283 1 97.69 51 GLU B O 1
ATOM 3990 N N . TRP B 1 52 ? 11.703 40.594 -3.863 1 96.81 52 TRP B N 1
ATOM 3991 C CA . TRP B 1 52 ? 12.938 40.438 -3.107 1 96.81 52 TRP B CA 1
ATOM 3992 C C . TRP B 1 52 ? 14.047 41.312 -3.666 1 96.81 52 TRP B C 1
ATOM 3994 O O . TRP B 1 52 ? 13.961 41.781 -4.801 1 96.81 52 TRP B O 1
ATOM 4004 N N . ALA B 1 53 ? 15.078 41.5 -2.887 1 96.69 53 ALA B N 1
ATOM 4005 C CA . ALA B 1 53 ? 16.203 42.312 -3.301 1 96.69 53 ALA B CA 1
ATOM 4006 C C . ALA B 1 53 ? 16.891 41.75 -4.539 1 96.69 53 ALA B C 1
ATOM 4008 O O . ALA B 1 53 ? 17.453 42.469 -5.348 1 96.69 53 ALA B O 1
ATOM 4009 N N . SER B 1 54 ? 16.859 40.5 -4.723 1 94.69 54 SER B N 1
ATOM 4010 C CA . SER B 1 54 ? 17.453 39.844 -5.879 1 94.69 54 SER B CA 1
ATOM 4011 C C . SER B 1 54 ? 16.75 40.25 -7.172 1 94.69 54 SER B C 1
ATOM 4013 O O . SER B 1 54 ? 17.266 40 -8.266 1 94.69 54 SER B O 1
ATOM 4015 N N . GLY B 1 55 ? 15.523 40.719 -7.062 1 95.12 55 GLY B N 1
ATOM 4016 C CA . GLY B 1 55 ? 14.703 41.031 -8.227 1 95.12 55 GLY B CA 1
ATOM 4017 C C . GLY B 1 55 ? 13.609 40 -8.461 1 95.12 55 GLY B C 1
ATOM 4018 O O . GLY B 1 55 ? 12.672 40.25 -9.219 1 95.12 55 GLY B O 1
ATOM 4019 N N . GLU B 1 56 ? 13.711 38.938 -7.738 1 94.5 56 GLU B N 1
ATOM 4020 C CA . GLU B 1 56 ? 12.695 37.875 -7.867 1 94.5 56 GLU B CA 1
ATOM 4021 C C . GLU B 1 56 ? 11.367 38.312 -7.254 1 94.5 56 GLU B C 1
ATOM 4023 O O . GLU B 1 56 ? 11.352 39.094 -6.285 1 94.5 56 GLU B O 1
ATOM 4028 N N . ARG B 1 57 ? 10.328 37.844 -7.871 1 95.62 57 ARG B N 1
ATOM 4029 C CA . ARG B 1 57 ? 8.984 38.062 -7.363 1 95.62 57 ARG B CA 1
ATOM 4030 C C . ARG B 1 57 ? 8.25 36.75 -7.125 1 95.62 57 ARG B C 1
ATOM 4032 O O . ARG B 1 57 ? 8.352 35.844 -7.934 1 95.62 57 ARG B O 1
ATOM 4039 N N . GLN B 1 58 ? 7.707 36.688 -5.984 1 95.31 58 GLN B N 1
ATOM 4040 C CA . GLN B 1 58 ? 6.898 35.5 -5.648 1 95.31 58 GLN B CA 1
ATOM 4041 C C . GLN B 1 58 ? 5.465 35.906 -5.312 1 95.31 58 GLN B C 1
ATOM 4043 O O . GLN B 1 58 ? 5.23 36.969 -4.719 1 95.31 58 GLN B O 1
ATOM 4048 N N . VAL B 1 59 ? 4.574 35.062 -5.715 1 96.5 59 VAL B N 1
ATOM 4049 C CA . VAL B 1 59 ? 3.152 35.281 -5.473 1 96.5 59 VAL B CA 1
ATOM 4050 C C . VAL B 1 59 ? 2.625 34.25 -4.48 1 96.5 59 VAL B C 1
ATOM 4052 O O . VAL B 1 59 ? 2.871 33.062 -4.633 1 96.5 59 VAL B O 1
ATOM 4055 N N . TYR B 1 60 ? 1.915 34.719 -3.451 1 97.12 60 TYR B N 1
ATOM 4056 C CA . TYR B 1 60 ? 1.274 33.875 -2.459 1 97.12 60 TYR B CA 1
ATOM 4057 C C . TYR B 1 60 ? -0.228 34.125 -2.406 1 97.12 60 TYR B C 1
ATOM 4059 O O . TYR B 1 60 ? -0.665 35.219 -2.027 1 97.12 60 TYR B O 1
ATOM 4067 N N . PRO B 1 61 ? -1.04 33.156 -2.738 1 98 61 PRO B N 1
ATOM 4068 C CA . PRO B 1 61 ? -2.488 33.344 -2.625 1 98 61 PRO B CA 1
ATOM 4069 C C . PRO B 1 61 ? -2.938 33.625 -1.193 1 98 61 PRO B C 1
ATOM 4071 O O . PRO B 1 61 ? -2.441 33 -0.25 1 98 61 PRO B O 1
ATOM 4074 N N . CYS B 1 62 ? -3.91 34.531 -1 1 98.12 62 CYS B N 1
ATOM 4075 C CA . CYS B 1 62 ? -4.375 34.938 0.322 1 98.12 62 CYS B CA 1
ATOM 4076 C C . CYS B 1 62 ? -5.031 33.781 1.05 1 98.12 62 CYS B C 1
ATOM 4078 O O . CYS B 1 62 ? -4.832 33.594 2.252 1 98.12 62 CYS B O 1
ATOM 4080 N N . MET B 1 63 ? -5.801 32.969 0.301 1 96.31 63 MET B N 1
ATOM 4081 C CA . MET B 1 63 ? -6.422 31.781 0.909 1 96.31 63 MET B CA 1
ATOM 4082 C C . MET B 1 63 ? -5.371 30.891 1.543 1 96.31 63 MET B C 1
ATOM 4084 O O . MET B 1 63 ? -5.559 30.391 2.656 1 96.31 63 MET B O 1
ATOM 4088 N N . TRP B 1 64 ? -4.277 30.672 0.814 1 96.88 64 TRP B N 1
ATOM 4089 C CA . TRP B 1 64 ? -3.195 29.812 1.271 1 96.88 64 TRP B CA 1
ATOM 4090 C C . TRP B 1 64 ? -2.473 30.422 2.463 1 96.88 64 TRP B C 1
ATOM 4092 O O . TRP B 1 64 ? -2.215 29.75 3.459 1 96.88 64 TRP B O 1
ATOM 4102 N N . LEU B 1 65 ? -2.188 31.703 2.383 1 97.5 65 LEU B N 1
ATOM 4103 C CA . LEU B 1 65 ? -1.518 32.406 3.477 1 97.5 65 LEU B CA 1
ATOM 4104 C C . LEU B 1 65 ? -2.357 32.344 4.746 1 97.5 65 LEU B C 1
ATOM 4106 O O . LEU B 1 65 ? -1.846 32.031 5.82 1 97.5 65 LEU B O 1
ATOM 4110 N N . ARG B 1 66 ? -3.645 32.594 4.598 1 97.69 66 ARG B N 1
ATOM 4111 C CA . ARG B 1 66 ? -4.535 32.594 5.754 1 97.69 66 ARG B CA 1
ATOM 4112 C C . ARG B 1 66 ? -4.648 31.203 6.359 1 97.69 66 ARG B C 1
ATOM 4114 O O . ARG B 1 66 ? -4.645 31.047 7.582 1 97.69 66 ARG B O 1
ATOM 4121 N N . ASP B 1 67 ? -4.738 30.25 5.523 1 96.31 67 ASP B N 1
ATOM 4122 C CA . ASP B 1 67 ? -4.844 28.859 5.945 1 96.31 67 ASP B CA 1
ATOM 4123 C C . ASP B 1 67 ? -3.592 28.422 6.699 1 96.31 67 ASP B C 1
ATOM 4125 O O . ASP B 1 67 ? -3.648 27.516 7.539 1 96.31 67 ASP B O 1
ATOM 4129 N N . HIS B 1 68 ? -2.488 29.062 6.414 1 93.69 68 HIS B N 1
ATOM 4130 C CA . HIS B 1 68 ? -1.227 28.641 7.016 1 93.69 68 HIS B CA 1
ATOM 4131 C C . HIS B 1 68 ? -0.665 29.719 7.93 1 93.69 68 HIS B C 1
ATOM 4133 O O . HIS B 1 68 ? 0.553 29.891 8.023 1 93.69 68 HIS B O 1
ATOM 4139 N N . CYS B 1 69 ? -1.579 30.469 8.453 1 94.75 69 CYS B N 1
ATOM 4140 C CA . CYS B 1 69 ? -1.166 31.375 9.508 1 94.75 69 CYS B CA 1
ATOM 4141 C C . CYS B 1 69 ? -0.384 30.656 10.594 1 94.75 69 CYS B C 1
ATOM 4143 O O . CYS B 1 69 ? -0.729 29.531 10.961 1 94.75 69 CYS B O 1
ATOM 4145 N N . ARG B 1 70 ? 0.581 31.266 11.125 1 89.25 70 ARG B N 1
ATOM 4146 C CA . ARG B 1 70 ? 1.501 30.609 12.039 1 89.25 70 ARG B CA 1
ATOM 4147 C C . ARG B 1 70 ? 1.336 31.141 13.461 1 89.25 70 ARG B C 1
ATOM 4149 O O . ARG B 1 70 ? 2.186 30.891 14.32 1 89.25 70 ARG B O 1
ATOM 4156 N N . CYS B 1 71 ? 0.311 31.891 13.688 1 90.56 71 CYS B N 1
ATOM 4157 C CA . CYS B 1 71 ? 0.11 32.375 15.047 1 90.56 71 CYS B CA 1
ATOM 4158 C C . CYS B 1 71 ? -0.266 31.25 15.984 1 90.56 71 CYS B C 1
ATOM 4160 O O . CYS B 1 71 ? -0.559 30.141 15.539 1 90.56 71 CYS B O 1
ATOM 4162 N N . THR B 1 72 ? -0.354 31.391 17.312 1 87.06 72 THR B N 1
ATOM 4163 C CA . THR B 1 72 ? -0.528 30.359 18.328 1 87.06 72 THR B CA 1
ATOM 4164 C C . THR B 1 72 ? -1.967 29.859 18.344 1 87.06 72 THR B C 1
ATOM 4166 O O . THR B 1 72 ? -2.246 28.781 18.875 1 87.06 72 THR B O 1
ATOM 4169 N N . ILE B 1 73 ? -2.838 30.625 17.734 1 88.5 73 ILE B N 1
ATOM 4170 C CA . ILE B 1 73 ? -4.238 30.219 17.672 1 88.5 73 ILE B CA 1
ATOM 4171 C C . ILE B 1 73 ? -4.441 29.25 16.5 1 88.5 73 ILE B C 1
ATOM 4173 O O . ILE B 1 73 ? -5.281 28.344 16.578 1 88.5 73 ILE B O 1
ATOM 4177 N N . CYS B 1 74 ? -3.592 29.406 15.508 1 91.12 74 CYS B N 1
ATOM 4178 C CA . CYS B 1 74 ? -3.838 28.703 14.258 1 91.12 74 CYS B CA 1
ATOM 4179 C C . CYS B 1 74 ? -2.912 27.5 14.125 1 91.12 74 CYS B C 1
ATOM 4181 O O . CYS B 1 74 ? -3.193 26.578 13.359 1 91.12 74 CYS B O 1
ATOM 4183 N N . PHE B 1 75 ? -1.817 27.516 14.797 1 86.94 75 PHE B N 1
ATOM 4184 C CA . PHE B 1 75 ? -0.785 26.531 14.531 1 86.94 75 PHE B CA 1
ATOM 4185 C C . PHE B 1 75 ? -0.06 26.141 15.812 1 86.94 75 PHE B C 1
ATOM 4187 O O . PHE B 1 75 ? 0.33 27.016 16.594 1 86.94 75 PHE B O 1
ATOM 4194 N N . HIS B 1 76 ? 0.01 24.844 16.016 1 80.5 76 HIS B N 1
ATOM 4195 C CA . HIS B 1 76 ? 0.794 24.328 17.125 1 80.5 76 HIS B CA 1
ATOM 4196 C C . HIS B 1 76 ? 2.238 24.062 16.703 1 80.5 76 HIS B C 1
ATOM 4198 O O . HIS B 1 76 ? 2.549 23.016 16.141 1 80.5 76 HIS B O 1
ATOM 4204 N N . ALA B 1 77 ? 3.121 24.828 17.109 1 75.75 77 ALA B N 1
ATOM 4205 C CA . ALA B 1 77 ? 4.496 24.844 16.609 1 75.75 77 ALA B CA 1
ATOM 4206 C C . ALA B 1 77 ? 5.23 23.562 17 1 75.75 77 ALA B C 1
ATOM 4208 O O . ALA B 1 77 ? 5.977 23 16.203 1 75.75 77 ALA B O 1
ATOM 4209 N N . GLU B 1 78 ? 5.039 23.094 18.188 1 72.56 78 GLU B N 1
ATOM 4210 C CA . GLU B 1 78 ? 5.766 21.922 18.672 1 72.56 78 GLU B CA 1
ATOM 4211 C C . GLU B 1 78 ? 5.398 20.672 17.875 1 72.56 78 GLU B C 1
ATOM 4213 O O . GLU B 1 78 ? 6.273 19.875 17.516 1 72.56 78 GLU B O 1
ATOM 4218 N N . HIS B 1 79 ? 4.121 20.562 17.578 1 73.5 79 HIS B N 1
ATOM 4219 C CA . HIS B 1 79 ? 3.662 19.375 16.859 1 73.5 79 HIS B CA 1
ATOM 4220 C C . HIS B 1 79 ? 3.566 19.641 15.367 1 73.5 79 HIS B C 1
ATOM 4222 O O . HIS B 1 79 ? 3.332 18.719 14.586 1 73.5 79 HIS B O 1
ATOM 4228 N N . GLN B 1 80 ? 3.734 20.922 15.008 1 78.56 80 GLN B N 1
ATOM 4229 C CA . GLN B 1 80 ? 3.672 21.344 13.609 1 78.56 80 GLN B CA 1
ATOM 4230 C C . GLN B 1 80 ? 2.344 20.938 12.977 1 78.56 80 GLN B C 1
ATOM 4232 O O . GLN B 1 80 ? 2.32 20.328 11.898 1 78.56 80 GLN B O 1
ATOM 4237 N N . THR B 1 81 ? 1.309 21.234 13.719 1 79.12 81 THR B N 1
ATOM 4238 C CA . THR B 1 81 ? -0.025 20.891 13.242 1 79.12 81 THR B CA 1
ATOM 4239 C C . THR B 1 81 ? -0.946 22.109 13.273 1 79.12 81 THR B C 1
ATOM 4241 O O . THR B 1 81 ? -0.829 22.953 14.164 1 79.12 81 THR B O 1
ATOM 4244 N N . ARG B 1 82 ? -1.841 22.156 12.336 1 84.88 82 ARG B N 1
ATOM 4245 C CA . ARG B 1 82 ? -2.824 23.234 12.305 1 84.88 82 ARG B CA 1
ATOM 4246 C C . ARG B 1 82 ? -3.893 23.031 13.375 1 84.88 82 ARG B C 1
ATOM 4248 O O . ARG B 1 82 ? -4.301 21.906 13.641 1 84.88 82 ARG B O 1
ATOM 4255 N N . LEU B 1 83 ? -4.344 24.094 13.891 1 83.81 83 LEU B N 1
ATOM 4256 C CA . LEU B 1 83 ? -5.395 24.094 14.898 1 83.81 83 LEU B CA 1
ATOM 4257 C C . LEU B 1 83 ? -6.715 24.578 14.32 1 83.81 83 LEU B C 1
ATOM 4259 O O . LEU B 1 83 ? -7.762 24.484 14.969 1 83.81 83 LEU B O 1
ATOM 4263 N N . THR B 1 84 ? -6.66 25.016 13.094 1 87.56 84 THR B N 1
ATOM 4264 C CA . THR B 1 84 ? -7.832 25.609 12.461 1 87.56 84 THR B CA 1
ATOM 4265 C C . THR B 1 84 ? -8.633 24.562 11.703 1 87.56 84 THR B C 1
ATOM 4267 O O . THR B 1 84 ? -8.102 23.516 11.32 1 87.56 84 THR B O 1
ATOM 4270 N N . ASP B 1 85 ? -9.906 24.828 11.578 1 89.5 85 ASP B N 1
ATOM 4271 C CA . ASP B 1 85 ? -10.82 24.031 10.758 1 89.5 85 ASP B CA 1
ATOM 4272 C C . ASP B 1 85 ? -10.945 24.625 9.359 1 89.5 85 ASP B C 1
ATOM 4274 O O . ASP B 1 85 ? -11.266 25.812 9.211 1 89.5 85 ASP B O 1
ATOM 4278 N N . PHE B 1 86 ? -10.695 23.828 8.414 1 93.62 86 PHE B N 1
ATOM 4279 C CA . PHE B 1 86 ? -10.773 24.281 7.027 1 93.62 86 PHE B CA 1
ATOM 4280 C C . PHE B 1 86 ? -12.125 24.922 6.742 1 93.62 86 PHE B C 1
ATOM 4282 O O . PHE B 1 86 ? -12.203 25.891 5.965 1 93.62 86 PHE B O 1
ATOM 4289 N N . MET B 1 87 ? -13.148 24.438 7.402 1 94.25 87 MET B N 1
ATOM 4290 C CA . MET B 1 87 ? -14.492 24.906 7.121 1 94.25 87 MET B CA 1
ATOM 4291 C C . MET B 1 87 ? -14.68 26.328 7.641 1 94.25 87 MET B C 1
ATOM 4293 O O . MET B 1 87 ? -15.633 27.016 7.258 1 94.25 87 MET B O 1
ATOM 4297 N N . GLU B 1 88 ? -13.773 26.781 8.422 1 93.44 88 GLU B N 1
ATOM 4298 C CA . GLU B 1 88 ? -13.844 28.141 8.953 1 93.44 88 GLU B CA 1
ATOM 4299 C C . GLU B 1 88 ? -13.102 29.125 8.055 1 93.44 88 GLU B C 1
ATOM 4301 O O . GLU B 1 88 ? -13.203 30.344 8.234 1 93.44 88 GLU B O 1
ATOM 4306 N N . LEU B 1 89 ? -12.414 28.641 7.113 1 96.06 89 LEU B N 1
ATOM 4307 C CA . LEU B 1 89 ? -11.633 29.484 6.215 1 96.06 89 LEU B CA 1
ATOM 4308 C C . LEU B 1 89 ? -12.531 30.188 5.207 1 96.06 89 LEU B C 1
ATOM 4310 O O . LEU B 1 89 ? -13.328 29.531 4.52 1 96.06 89 LEU B O 1
ATOM 4314 N N . ASP B 1 90 ? -12.438 31.484 5.191 1 97 90 ASP B N 1
ATOM 4315 C CA . ASP B 1 90 ? -13.102 32.25 4.141 1 97 90 ASP B CA 1
ATOM 4316 C C . ASP B 1 90 ? -12.297 32.219 2.844 1 97 90 ASP B C 1
ATOM 4318 O O . ASP B 1 90 ? -11.219 32.812 2.762 1 97 90 ASP B O 1
ATOM 4322 N N . LEU B 1 91 ? -12.812 31.641 1.808 1 96.88 91 LEU B N 1
ATOM 4323 C CA . LEU B 1 91 ? -12.086 31.469 0.553 1 96.88 91 LEU B CA 1
ATOM 4324 C C . LEU B 1 91 ? -12.016 32.781 -0.211 1 96.88 91 LEU B C 1
ATOM 4326 O O . LEU B 1 91 ? -11.273 32.906 -1.188 1 96.88 91 LEU B O 1
ATOM 4330 N N . ASN B 1 92 ? -12.742 33.812 0.281 1 96.12 92 ASN B N 1
ATOM 4331 C CA . ASN B 1 92 ? -12.664 35.125 -0.305 1 96.12 92 ASN B CA 1
ATOM 4332 C C . ASN B 1 92 ? -11.859 36.094 0.573 1 96.12 92 ASN B C 1
ATOM 4334 O O . ASN B 1 92 ? -11.961 37.312 0.429 1 96.12 92 ASN B O 1
ATOM 4338 N N . ILE B 1 93 ? -11.117 35.562 1.457 1 97.31 93 ILE B N 1
ATOM 4339 C CA . ILE B 1 93 ? -10.305 36.312 2.389 1 97.31 93 ILE B CA 1
ATOM 4340 C C . ILE B 1 93 ? -9.406 37.281 1.612 1 97.31 93 ILE B C 1
ATOM 4342 O O . ILE B 1 93 ? -8.906 36.938 0.537 1 97.31 93 ILE B O 1
ATOM 4346 N N . ASP B 1 94 ? -9.281 38.469 2.182 1 97.06 94 ASP B N 1
ATOM 4347 C CA . ASP B 1 94 ? -8.461 39.5 1.554 1 97.06 94 ASP B CA 1
ATOM 4348 C C . ASP B 1 94 ? -7.648 40.25 2.596 1 97.06 94 ASP B C 1
ATOM 4350 O O . ASP B 1 94 ? -7.797 40.031 3.797 1 97.06 94 ASP B O 1
ATOM 4354 N N . ILE B 1 95 ? -6.758 41.094 2.062 1 98.12 95 ILE B N 1
ATOM 4355 C CA . ILE B 1 95 ? -5.855 41.844 2.908 1 98.12 95 ILE B CA 1
ATOM 4356 C C . ILE B 1 95 ? -6.484 43.219 3.234 1 98.12 95 ILE B C 1
ATOM 4358 O O . ILE B 1 95 ? -6.879 43.938 2.334 1 98.12 95 ILE B O 1
ATOM 4362 N N . LYS B 1 96 ? -6.633 43.469 4.531 1 97.56 96 LYS B N 1
ATOM 4363 C CA . LYS B 1 96 ? -7.012 44.812 4.973 1 97.56 96 LYS B CA 1
ATOM 4364 C C . LYS B 1 96 ? -5.797 45.719 5.016 1 97.56 96 LYS B C 1
ATOM 4366 O O . LYS B 1 96 ? -5.836 46.844 4.473 1 97.56 96 LYS B O 1
ATOM 4371 N N . THR B 1 97 ? -4.742 45.312 5.68 1 97.69 97 THR B N 1
ATOM 4372 C CA . THR B 1 97 ? -3.484 46.031 5.73 1 97.69 97 THR B CA 1
ATOM 4373 C C . THR B 1 97 ? -2.297 45.062 5.699 1 97.69 97 THR B C 1
ATOM 4375 O O . THR B 1 97 ? -2.412 43.906 6.109 1 97.69 97 THR B O 1
ATOM 4378 N N . VAL B 1 98 ? -1.276 45.5 5.145 1 98.06 98 VAL B N 1
ATOM 4379 C CA . VAL B 1 98 ? -0.035 44.75 5.102 1 98.06 98 VAL B CA 1
ATOM 4380 C C . VAL B 1 98 ? 1.147 45.656 5.41 1 98.06 98 VAL B C 1
ATOM 4382 O O . VAL B 1 98 ? 1.199 46.781 4.938 1 98.06 98 VAL B O 1
ATOM 4385 N N . THR B 1 99 ? 1.979 45.25 6.293 1 97.06 99 THR B N 1
ATOM 4386 C CA . THR B 1 99 ? 3.17 46 6.66 1 97.06 99 THR B CA 1
ATOM 4387 C C . THR B 1 99 ? 4.406 45.125 6.645 1 97.06 99 THR B C 1
ATOM 4389 O O . THR B 1 99 ? 4.336 43.938 7.004 1 97.06 99 THR B O 1
ATOM 4392 N N . VAL B 1 100 ? 5.473 45.688 6.25 1 97.12 100 VAL B N 1
ATOM 4393 C CA . VAL B 1 100 ? 6.746 44.969 6.219 1 97.12 100 VAL B CA 1
ATOM 4394 C C . VAL B 1 100 ? 7.672 45.531 7.297 1 97.12 100 VAL B C 1
ATOM 4396 O O . VAL B 1 100 ? 7.754 46.75 7.492 1 97.12 100 VAL B O 1
ATOM 4399 N N . ASN B 1 101 ? 8.195 44.656 8.047 1 96.19 101 ASN B N 1
ATOM 4400 C CA . ASN B 1 101 ? 9.281 45 8.953 1 96.19 101 ASN B CA 1
ATOM 4401 C C . ASN B 1 101 ? 10.641 44.656 8.367 1 96.19 101 ASN B C 1
ATOM 4403 O O . ASN B 1 101 ? 11.023 43.469 8.367 1 96.19 101 ASN B O 1
ATOM 4407 N N . ASP B 1 102 ? 11.406 45.594 8.031 1 93 102 ASP B N 1
ATOM 4408 C CA . ASP B 1 102 ? 12.68 45.406 7.34 1 93 102 ASP B CA 1
ATOM 4409 C C . ASP B 1 102 ? 13.719 44.781 8.273 1 93 102 ASP B C 1
ATOM 4411 O O . ASP B 1 102 ? 14.586 44.031 7.844 1 93 102 ASP B O 1
ATOM 4415 N N . VAL B 1 103 ? 13.625 45.125 9.477 1 92.06 103 VAL B N 1
ATOM 4416 C CA . VAL B 1 103 ? 14.617 44.656 10.445 1 92.06 103 VAL B CA 1
ATOM 4417 C C . VAL B 1 103 ? 14.383 43.188 10.758 1 92.06 103 VAL B C 1
ATOM 4419 O O . VAL B 1 103 ? 15.305 42.375 10.68 1 92.06 103 VAL B O 1
ATOM 4422 N N . ASP B 1 104 ? 13.195 42.844 10.984 1 92.44 104 ASP B N 1
ATOM 4423 C CA . ASP B 1 104 ? 12.867 41.5 11.367 1 92.44 104 ASP B CA 1
ATOM 4424 C C . ASP B 1 104 ? 12.602 40.625 10.141 1 92.44 104 ASP B C 1
ATOM 4426 O O . ASP B 1 104 ? 12.516 39.406 10.25 1 92.44 104 ASP B O 1
ATOM 4430 N N . GLN B 1 105 ? 12.492 41.25 9 1 95.44 105 GLN B N 1
ATOM 4431 C CA . GLN B 1 105 ? 12.164 40.562 7.762 1 95.44 105 GLN B CA 1
ATOM 4432 C C . GLN B 1 105 ? 10.867 39.781 7.906 1 95.44 105 GLN B C 1
ATOM 4434 O O . GLN B 1 105 ? 10.828 38.562 7.656 1 95.44 105 GLN B O 1
ATOM 4439 N N . THR B 1 106 ? 9.82 40.469 8.289 1 96.06 106 THR B N 1
ATOM 4440 C CA . THR B 1 106 ? 8.492 39.875 8.477 1 96.06 106 THR B CA 1
ATOM 4441 C C . THR B 1 106 ? 7.438 40.688 7.719 1 96.06 106 THR B C 1
ATOM 4443 O O . THR B 1 106 ? 7.633 41.875 7.434 1 96.06 106 THR B O 1
ATOM 4446 N N . ILE B 1 107 ? 6.465 40.031 7.34 1 97.75 107 ILE B N 1
ATOM 4447 C CA . ILE B 1 107 ? 5.27 40.656 6.766 1 97.75 107 ILE B CA 1
ATOM 4448 C C . ILE B 1 107 ? 4.078 40.438 7.695 1 97.75 107 ILE B C 1
ATOM 4450 O O . ILE B 1 107 ? 3.721 39.281 7.992 1 97.75 107 ILE B O 1
ATOM 4454 N N . ALA B 1 108 ? 3.496 41.469 8.164 1 97.75 108 ALA B N 1
ATOM 4455 C CA . ALA B 1 108 ? 2.289 41.406 8.984 1 97.75 108 ALA B CA 1
ATOM 4456 C C . ALA B 1 108 ? 1.048 41.75 8.156 1 97.75 108 ALA B C 1
ATOM 4458 O O . ALA B 1 108 ? 1.021 42.75 7.43 1 97.75 108 ALA B O 1
ATOM 4459 N N . ILE B 1 109 ? 0.061 40.875 8.234 1 98.31 109 ILE B N 1
ATOM 4460 C CA . ILE B 1 109 ? -1.169 41.062 7.473 1 98.31 109 ILE B CA 1
ATOM 4461 C C . ILE B 1 109 ? -2.363 41.094 8.422 1 98.31 109 ILE B C 1
ATOM 4463 O O . ILE B 1 109 ? -2.496 40.25 9.289 1 98.31 109 ILE B O 1
ATOM 4467 N N . THR B 1 110 ? -3.135 42.094 8.359 1 98.38 110 THR B N 1
ATOM 4468 C CA . THR B 1 110 ? -4.492 42.062 8.906 1 98.38 110 THR B CA 1
ATOM 4469 C C . THR B 1 110 ? -5.496 41.688 7.824 1 98.38 110 THR B C 1
ATOM 4471 O O . THR B 1 110 ? -5.566 42.312 6.773 1 98.38 110 THR B O 1
ATOM 4474 N N . TRP B 1 111 ? -6.246 40.688 8.133 1 98.19 111 TRP B N 1
ATOM 4475 C CA . TRP B 1 111 ? -7.152 40.125 7.137 1 98.19 111 TRP B CA 1
ATOM 4476 C C . TRP B 1 111 ? -8.539 40.75 7.246 1 98.19 111 TRP B C 1
ATOM 4478 O O . TRP B 1 111 ? -8.844 41.438 8.227 1 98.19 111 TRP B O 1
ATOM 4488 N N . THR B 1 112 ? -9.406 40.531 6.227 1 97.56 112 THR B N 1
ATOM 4489 C CA . THR B 1 112 ? -10.773 41.062 6.195 1 97.56 112 THR B CA 1
ATOM 4490 C C . THR B 1 112 ? -11.625 40.406 7.285 1 97.56 112 THR B C 1
ATOM 4492 O O . THR B 1 112 ? -12.688 40.906 7.637 1 97.56 112 THR B O 1
ATOM 4495 N N . ASP B 1 113 ? -11.219 39.281 7.832 1 96.12 113 ASP B N 1
ATOM 4496 C CA . ASP B 1 113 ? -11.914 38.688 8.961 1 96.12 113 ASP B CA 1
ATOM 4497 C C . ASP B 1 113 ? -11.359 39.219 10.289 1 96.12 113 ASP B C 1
ATOM 4499 O O . ASP B 1 113 ? -11.664 38.656 11.352 1 96.12 113 ASP B O 1
ATOM 4503 N N . ASP B 1 114 ? -10.461 40.094 10.25 1 96.56 114 ASP B N 1
ATOM 4504 C CA . ASP B 1 114 ? -9.883 40.812 11.367 1 96.56 114 ASP B CA 1
ATOM 4505 C C . ASP B 1 114 ? -8.789 40 12.055 1 96.56 114 ASP B C 1
ATOM 4507 O O . ASP B 1 114 ? -8.234 40.438 13.07 1 96.56 114 ASP B O 1
ATOM 4511 N N . HIS B 1 115 ? -8.461 38.844 11.57 1 97.06 115 HIS B N 1
ATOM 4512 C CA . HIS B 1 115 ? -7.324 38.062 12.055 1 97.06 115 HIS B CA 1
ATOM 4513 C C . HIS B 1 115 ? -6.004 38.719 11.656 1 97.06 115 HIS B C 1
ATOM 4515 O O . HIS B 1 115 ? -5.934 39.406 10.648 1 97.06 115 HIS B O 1
ATOM 4521 N N . GLN B 1 116 ? -5.008 38.531 12.453 1 97.38 116 GLN B N 1
ATOM 4522 C CA . GLN B 1 116 ? -3.672 39.031 12.156 1 97.38 116 GLN B CA 1
ATOM 4523 C C . GLN B 1 116 ? -2.666 37.906 12.031 1 97.38 116 GLN B C 1
ATOM 4525 O O . GLN B 1 116 ? -2.639 36.969 12.867 1 97.38 116 GLN B O 1
ATOM 4530 N N . SER B 1 117 ? -1.96 37.969 10.945 1 96.94 117 SER B N 1
ATOM 4531 C CA . SER B 1 117 ? -0.922 36.969 10.688 1 96.94 117 SER B CA 1
ATOM 4532 C C . SER B 1 117 ? 0.449 37.625 10.562 1 96.94 117 SER B C 1
ATOM 4534 O O . SER B 1 117 ? 0.551 38.781 10.172 1 96.94 117 SER B O 1
ATOM 4536 N N . LEU B 1 118 ? 1.469 36.875 10.969 1 96.31 118 LEU B N 1
ATOM 4537 C CA . LEU B 1 118 ? 2.861 37.281 10.805 1 96.31 118 LEU B CA 1
ATOM 4538 C C . LEU B 1 118 ? 3.656 36.219 10.07 1 96.31 118 LEU B C 1
ATOM 4540 O O . LEU B 1 118 ? 3.678 35.062 10.492 1 96.31 118 LEU B O 1
ATOM 4544 N N . TYR B 1 119 ? 4.27 36.625 8.93 1 95.12 119 TYR B N 1
ATOM 4545 C CA . TYR B 1 119 ? 5.062 35.688 8.148 1 95.12 119 TYR B CA 1
ATOM 4546 C C . TYR B 1 119 ? 6.52 36.125 8.078 1 95.12 119 TYR B C 1
ATOM 4548 O O . TYR B 1 119 ? 6.809 37.281 7.719 1 95.12 119 TYR B O 1
ATOM 4556 N N . TYR B 1 120 ? 7.383 35.219 8.344 1 92.81 120 TYR B N 1
ATOM 4557 C CA . TYR B 1 120 ? 8.812 35.469 8.203 1 92.81 120 TYR B CA 1
ATOM 4558 C C . TYR B 1 120 ? 9.273 35.281 6.766 1 92.81 120 TYR B C 1
ATOM 4560 O O . TYR B 1 120 ? 8.781 34.375 6.07 1 92.81 120 TYR B O 1
ATOM 4568 N N . ALA B 1 121 ? 10.266 36.094 6.391 1 93.88 121 ALA B N 1
ATOM 4569 C CA . ALA B 1 121 ? 10.773 36.062 5.02 1 93.88 121 ALA B CA 1
ATOM 4570 C C . ALA B 1 121 ? 11.336 34.688 4.676 1 93.88 121 ALA B C 1
ATOM 4572 O O . ALA B 1 121 ? 11.164 34.188 3.559 1 93.88 121 ALA B O 1
ATOM 4573 N N . ASN B 1 122 ? 12.062 34.031 5.551 1 89.69 122 ASN B N 1
ATOM 4574 C CA . ASN B 1 122 ? 12.664 32.75 5.27 1 89.69 122 ASN B CA 1
ATOM 4575 C C . ASN B 1 122 ? 11.594 31.656 5.09 1 89.69 122 ASN B C 1
ATOM 4577 O O . ASN B 1 122 ? 11.75 30.766 4.266 1 89.69 122 ASN B O 1
ATOM 4581 N N . TRP B 1 123 ? 10.461 31.734 5.852 1 88.88 123 TRP B N 1
ATOM 4582 C CA . TRP B 1 123 ? 9.352 30.812 5.664 1 88.88 123 TRP B CA 1
ATOM 4583 C C . TRP B 1 123 ? 8.727 30.984 4.281 1 88.88 123 TRP B C 1
ATOM 4585 O O . TRP B 1 123 ? 8.438 30 3.596 1 88.88 123 TRP B O 1
ATOM 4595 N N . LEU B 1 124 ? 8.555 32.219 3.908 1 92.06 124 LEU B N 1
ATOM 4596 C CA . LEU B 1 124 ? 7.965 32.5 2.605 1 92.06 124 LEU B CA 1
ATOM 4597 C C . LEU B 1 124 ? 8.867 32 1.48 1 92.06 124 LEU B C 1
ATOM 4599 O O . LEU B 1 124 ? 8.383 31.422 0.508 1 92.06 124 LEU B O 1
ATOM 4603 N N . LEU B 1 125 ? 10.133 32.219 1.626 1 88.44 125 LEU B N 1
ATOM 4604 C CA . LEU B 1 125 ? 11.086 31.766 0.609 1 88.44 125 LEU B CA 1
ATOM 4605 C C . LEU B 1 125 ? 11.078 30.25 0.491 1 88.44 125 LEU B C 1
ATOM 4607 O O . LEU B 1 125 ? 11.25 29.703 -0.604 1 88.44 125 LEU B O 1
ATOM 4611 N N . CYS B 1 126 ? 10.852 29.578 1.568 1 83.25 126 CYS B N 1
ATOM 4612 C CA . CYS B 1 126 ? 10.867 28.125 1.574 1 83.25 126 CYS B CA 1
ATOM 4613 C C . CYS B 1 126 ? 9.547 27.562 1.057 1 83.25 126 CYS B C 1
ATOM 4615 O O . CYS B 1 126 ? 9.469 26.406 0.646 1 83.25 126 CYS B O 1
ATOM 4617 N N . ASN B 1 127 ? 8.508 28.359 1.098 1 88 127 ASN B N 1
ATOM 4618 C CA . ASN B 1 127 ? 7.191 27.906 0.66 1 88 127 ASN B CA 1
ATOM 4619 C C . ASN B 1 127 ? 6.793 28.547 -0.669 1 88 127 ASN B C 1
ATOM 4621 O O . ASN B 1 127 ? 5.605 28.703 -0.948 1 88 127 ASN B O 1
ATOM 4625 N N . ARG B 1 128 ? 7.84 28.938 -1.404 1 88.75 128 ARG B N 1
ATOM 4626 C CA . ARG B 1 128 ? 7.562 29.469 -2.73 1 88.75 128 ARG B CA 1
ATOM 4627 C C . ARG B 1 128 ? 6.996 28.391 -3.652 1 88.75 128 ARG B C 1
ATOM 4629 O O . ARG B 1 128 ? 7.355 27.219 -3.541 1 88.75 128 ARG B O 1
ATOM 4636 N N . PHE B 1 129 ? 6.16 28.703 -4.562 1 90.06 129 PHE B N 1
ATOM 4637 C CA . PHE B 1 129 ? 5.461 27.75 -5.402 1 90.06 129 PHE B CA 1
ATOM 4638 C C . PHE B 1 129 ? 6.273 27.422 -6.652 1 90.06 129 PHE B C 1
ATOM 4640 O O . PHE B 1 129 ? 5.977 26.453 -7.359 1 90.06 129 PHE B O 1
ATOM 4647 N N . ASP B 1 130 ? 7.176 28.234 -6.953 1 83.25 130 ASP B N 1
ATOM 4648 C CA . ASP B 1 130 ? 7.965 27.984 -8.156 1 83.25 130 ASP B CA 1
ATOM 4649 C C . ASP B 1 130 ? 9.148 27.062 -7.859 1 83.25 130 ASP B C 1
ATOM 4651 O O . ASP B 1 130 ? 9.93 26.734 -8.758 1 83.25 130 ASP B O 1
ATOM 4655 N N . GLN B 1 131 ? 9.414 26.828 -6.629 1 70.81 131 GLN B N 1
ATOM 4656 C CA . GLN B 1 131 ? 10.461 25.891 -6.246 1 70.81 131 GLN B CA 1
ATOM 4657 C C . GLN B 1 131 ? 9.906 24.781 -5.348 1 70.81 131 GLN B C 1
ATOM 4659 O O . GLN B 1 131 ? 9.352 25.062 -4.285 1 70.81 131 GLN B O 1
ATOM 4664 N N . THR B 1 132 ? 9.398 23.812 -5.926 1 59.47 132 THR B N 1
ATOM 4665 C CA . THR B 1 132 ? 8.898 22.75 -5.074 1 59.47 132 THR B CA 1
ATOM 4666 C C . THR B 1 132 ? 10.055 21.859 -4.605 1 59.47 132 THR B C 1
ATOM 4668 O O . THR B 1 132 ? 10.812 21.328 -5.422 1 59.47 132 THR B O 1
ATOM 4671 N N . GLU B 1 133 ? 10.523 22.25 -3.344 1 59.84 133 GLU B N 1
ATOM 4672 C CA . GLU B 1 133 ? 11.617 21.469 -2.783 1 59.84 133 GLU B CA 1
ATOM 4673 C C . GLU B 1 133 ? 11.242 20 -2.668 1 59.84 133 GLU B C 1
ATOM 4675 O O . GLU B 1 133 ? 10.117 19.672 -2.291 1 59.84 133 GLU B O 1
ATOM 4680 N N . ALA B 1 134 ? 12.195 19.266 -3.16 1 63.31 134 ALA B N 1
ATOM 4681 C CA . ALA B 1 134 ? 12.039 17.812 -3.145 1 63.31 134 ALA B CA 1
ATOM 4682 C C . ALA B 1 134 ? 12.391 17.234 -1.775 1 63.31 134 ALA B C 1
ATOM 4684 O O . ALA B 1 134 ? 13.297 17.719 -1.103 1 63.31 134 ALA B O 1
ATOM 4685 N N . ASP B 1 135 ? 11.523 16.547 -1.098 1 72.31 135 ASP B N 1
ATOM 4686 C CA . ASP B 1 135 ? 11.898 15.703 0.032 1 72.31 135 ASP B CA 1
ATOM 4687 C C . ASP B 1 135 ? 13.188 14.938 -0.261 1 72.31 135 ASP B C 1
ATOM 4689 O O . ASP B 1 135 ? 13.25 14.164 -1.217 1 72.31 135 ASP B O 1
ATOM 4693 N N . PRO B 1 136 ? 14.242 15.289 0.48 1 77.69 136 PRO B N 1
ATOM 4694 C CA . PRO B 1 136 ? 15.531 14.664 0.175 1 77.69 136 PRO B CA 1
ATOM 4695 C C . PRO B 1 136 ? 15.461 13.141 0.163 1 77.69 136 PRO B C 1
ATOM 4697 O O . PRO B 1 136 ? 16.266 12.492 -0.514 1 77.69 136 PRO B O 1
ATOM 4700 N N . ILE B 1 137 ? 14.562 12.547 0.902 1 86.69 137 ILE B N 1
ATOM 4701 C CA . ILE B 1 137 ? 14.461 11.094 0.995 1 86.69 137 ILE B CA 1
ATOM 4702 C C . ILE B 1 137 ? 13.703 10.547 -0.213 1 86.69 137 ILE B C 1
ATOM 4704 O O . ILE B 1 137 ? 13.984 9.445 -0.687 1 86.69 137 ILE B O 1
ATOM 4708 N N . ARG B 1 138 ? 12.836 11.336 -0.737 1 80.5 138 ARG B N 1
ATOM 4709 C CA . ARG B 1 138 ? 12.016 10.891 -1.861 1 80.5 138 ARG B CA 1
ATOM 4710 C C . ARG B 1 138 ? 12.75 11.102 -3.184 1 80.5 138 ARG B C 1
ATOM 4712 O O . ARG B 1 138 ? 12.359 10.531 -4.207 1 80.5 138 ARG B O 1
ATOM 4719 N N . SER B 1 139 ? 13.781 11.883 -3.184 1 80.75 139 SER B N 1
ATOM 4720 C CA . SER B 1 139 ? 14.422 12.281 -4.434 1 80.75 139 SER B CA 1
ATOM 4721 C C . SER B 1 139 ? 15.727 11.523 -4.66 1 80.75 139 SER B C 1
ATOM 4723 O O . SER B 1 139 ? 16.547 11.922 -5.488 1 80.75 139 SER B O 1
ATOM 4725 N N . ILE B 1 140 ? 15.914 10.5 -3.928 1 89.56 140 ILE B N 1
ATOM 4726 C CA . ILE B 1 140 ? 17.125 9.711 -4.105 1 89.56 140 ILE B CA 1
ATOM 4727 C C . ILE B 1 140 ? 17.062 8.961 -5.434 1 89.56 140 ILE B C 1
ATOM 4729 O O . ILE B 1 140 ? 16.141 8.164 -5.656 1 89.56 140 ILE B O 1
ATOM 4733 N N . GLU B 1 141 ? 18.031 9.172 -6.27 1 91 141 GLU B N 1
ATOM 4734 C CA . GLU B 1 141 ? 18.047 8.547 -7.586 1 91 141 GLU B CA 1
ATOM 4735 C C . GLU B 1 141 ? 18.672 7.148 -7.523 1 91 141 GLU B C 1
ATOM 4737 O O . GLU B 1 141 ? 19.719 6.953 -6.902 1 91 141 GLU B O 1
ATOM 4742 N N . PRO B 1 142 ? 18.016 6.246 -8.188 1 94.12 142 PRO B N 1
ATOM 4743 C CA . PRO B 1 142 ? 18.594 4.902 -8.219 1 94.12 142 PRO B CA 1
ATOM 4744 C C . PRO B 1 142 ? 19.906 4.844 -9.008 1 94.12 142 PRO B C 1
ATOM 4746 O O . PRO B 1 142 ? 20.047 5.543 -10.016 1 94.12 142 PRO B O 1
ATOM 4749 N N . ALA B 1 143 ? 20.844 4.082 -8.484 1 95.94 143 ALA B N 1
ATOM 4750 C CA . ALA B 1 143 ? 22.047 3.709 -9.25 1 95.94 143 ALA B CA 1
ATOM 4751 C C . ALA B 1 143 ? 21.844 2.363 -9.938 1 95.94 143 ALA B C 1
ATOM 4753 O O . ALA B 1 143 ? 21.875 1.314 -9.289 1 95.94 143 ALA B O 1
ATOM 4754 N N . TYR B 1 144 ? 21.703 2.41 -11.227 1 95.69 144 TYR B N 1
ATOM 4755 C CA . TYR B 1 144 ? 21.516 1.187 -11.992 1 95.69 144 TYR B CA 1
ATOM 4756 C C . TYR B 1 144 ? 22.812 0.385 -12.07 1 95.69 144 TYR B C 1
ATOM 4758 O O . TYR B 1 144 ? 23.906 0.958 -12.094 1 95.69 144 TYR B O 1
ATOM 4766 N N . TRP B 1 145 ? 22.656 -0.904 -12.094 1 96 145 TRP B N 1
ATOM 4767 C CA . TRP B 1 145 ? 23.891 -1.674 -12.117 1 96 145 TRP B CA 1
ATOM 4768 C C . TRP B 1 145 ? 23.688 -3.004 -12.836 1 96 145 TRP B C 1
ATOM 4770 O O . TRP B 1 145 ? 22.562 -3.482 -12.969 1 96 145 TRP B O 1
ATOM 4780 N N . ASP B 1 146 ? 24.719 -3.502 -13.414 1 94 146 ASP B N 1
ATOM 4781 C CA . ASP B 1 146 ? 24.906 -4.914 -13.742 1 94 146 ASP B CA 1
ATOM 4782 C C . ASP B 1 146 ? 25.844 -5.586 -12.75 1 94 146 ASP B C 1
ATOM 4784 O O . ASP B 1 146 ? 26.281 -4.965 -11.773 1 94 146 ASP B O 1
ATOM 4788 N N . ALA B 1 147 ? 26.109 -6.852 -12.961 1 91.88 147 ALA B N 1
ATOM 4789 C CA . ALA B 1 147 ? 26.891 -7.609 -11.984 1 91.88 147 ALA B CA 1
ATOM 4790 C C . ALA B 1 147 ? 28.25 -6.969 -11.773 1 91.88 147 ALA B C 1
ATOM 4792 O O . ALA B 1 147 ? 28.703 -6.809 -10.633 1 91.88 147 ALA B O 1
ATOM 4793 N N . SER B 1 148 ? 28.906 -6.527 -12.781 1 91.62 148 SER B N 1
ATOM 4794 C CA . SER B 1 148 ? 30.25 -5.961 -12.711 1 91.62 148 SER B CA 1
ATOM 4795 C C . SER B 1 148 ? 30.234 -4.613 -12 1 91.62 148 SER B C 1
ATOM 4797 O O . SER B 1 148 ? 31.047 -4.379 -11.102 1 91.62 148 SER B O 1
ATOM 4799 N N . THR B 1 149 ? 29.297 -3.77 -12.352 1 92.81 149 THR B N 1
ATOM 4800 C CA . THR B 1 149 ? 29.266 -2.439 -11.75 1 92.81 149 THR B CA 1
ATOM 4801 C C . THR B 1 149 ? 28.844 -2.52 -10.281 1 92.81 149 THR B C 1
ATOM 4803 O O . THR B 1 149 ? 29.297 -1.723 -9.453 1 92.81 149 THR B O 1
ATOM 4806 N N . LEU B 1 150 ? 28.016 -3.471 -9.93 1 93.75 150 LEU B N 1
ATOM 4807 C CA . LEU B 1 150 ? 27.656 -3.658 -8.531 1 93.75 150 LEU B CA 1
ATOM 4808 C C . LEU B 1 150 ? 28.875 -4.102 -7.719 1 93.75 150 LEU B C 1
ATOM 4810 O O . LEU B 1 150 ? 29.203 -3.488 -6.707 1 93.75 150 LEU B O 1
ATOM 4814 N N . GLU B 1 151 ? 29.562 -5.086 -8.203 1 90.31 151 GLU B N 1
ATOM 4815 C CA . GLU B 1 151 ? 30.672 -5.68 -7.473 1 90.31 151 GLU B CA 1
ATOM 4816 C C . GLU B 1 151 ? 31.844 -4.699 -7.348 1 90.31 151 GLU B C 1
ATOM 4818 O O . GLU B 1 151 ? 32.469 -4.602 -6.289 1 90.31 151 GLU B O 1
ATOM 4823 N N . ASN B 1 152 ? 32.062 -3.943 -8.367 1 88.88 152 ASN B N 1
ATOM 4824 C CA . ASN B 1 152 ? 33.25 -3.115 -8.414 1 88.88 152 ASN B CA 1
ATOM 4825 C C . ASN B 1 152 ? 32.969 -1.71 -7.887 1 88.88 152 ASN B C 1
ATOM 4827 O O . ASN B 1 152 ? 33.875 -1.062 -7.355 1 88.88 152 ASN B O 1
ATOM 4831 N N . ASP B 1 153 ? 31.688 -1.265 -8.031 1 87.5 153 ASP B N 1
ATOM 4832 C CA . ASP B 1 153 ? 31.484 0.166 -7.828 1 87.5 153 ASP B CA 1
ATOM 4833 C C . ASP B 1 153 ? 30.469 0.421 -6.715 1 87.5 153 ASP B C 1
ATOM 4835 O O . ASP B 1 153 ? 30.547 1.43 -6.012 1 87.5 153 ASP B O 1
ATOM 4839 N N . HIS B 1 154 ? 29.547 -0.512 -6.594 1 88.38 154 HIS B N 1
ATOM 4840 C CA . HIS B 1 154 ? 28.375 -0.086 -5.824 1 88.38 154 HIS B CA 1
ATOM 4841 C C . HIS B 1 154 ? 28.203 -0.935 -4.57 1 88.38 154 HIS B C 1
ATOM 4843 O O . HIS B 1 154 ? 27.531 -0.521 -3.623 1 88.38 154 HIS B O 1
ATOM 4849 N N . MET B 1 155 ? 28.812 -2.143 -4.492 1 89.12 155 MET B N 1
ATOM 4850 C CA . MET B 1 155 ? 28.531 -3.031 -3.365 1 89.12 155 MET B CA 1
ATOM 4851 C C . MET B 1 155 ? 29.25 -2.547 -2.109 1 89.12 155 MET B C 1
ATOM 4853 O O . MET B 1 155 ? 30.453 -2.256 -2.146 1 89.12 155 MET B O 1
ATOM 4857 N N . ARG B 1 156 ? 28.5 -2.369 -1.096 1 91 156 ARG B N 1
ATOM 4858 C CA . ARG B 1 156 ? 29.031 -1.997 0.211 1 91 156 ARG B CA 1
ATOM 4859 C C . ARG B 1 156 ? 28.594 -2.98 1.285 1 91 156 ARG B C 1
ATOM 4861 O O . ARG B 1 156 ? 27.438 -3.443 1.273 1 91 156 ARG B O 1
ATOM 4868 N N . THR B 1 157 ? 29.547 -3.312 2.145 1 95.31 157 THR B N 1
ATOM 4869 C CA . THR B 1 157 ? 29.266 -4.172 3.287 1 95.31 157 THR B CA 1
ATOM 4870 C C . THR B 1 157 ? 29.25 -3.365 4.582 1 95.31 157 THR B C 1
ATOM 4872 O O . THR B 1 157 ? 30.094 -2.488 4.777 1 95.31 157 THR B O 1
ATOM 4875 N N . PHE B 1 158 ? 28.328 -3.658 5.441 1 98.38 158 PHE B N 1
ATOM 4876 C CA . PHE B 1 158 ? 28.203 -2.982 6.727 1 98.38 158 PHE B CA 1
ATOM 4877 C C . PHE B 1 158 ? 28.391 -3.967 7.875 1 98.38 158 PHE B C 1
ATOM 4879 O O . PHE B 1 158 ? 28.016 -5.137 7.762 1 98.38 158 PHE B O 1
ATOM 4886 N N . LYS B 1 159 ? 28.953 -3.5 8.914 1 98.44 159 LYS B N 1
ATOM 4887 C CA . LYS B 1 159 ? 29.031 -4.293 10.141 1 98.44 159 LYS B CA 1
ATOM 4888 C C . LYS B 1 159 ? 27.766 -4.133 10.984 1 98.44 159 LYS B C 1
ATOM 4890 O O . LYS B 1 159 ? 27.312 -3.01 11.219 1 98.44 159 LYS B O 1
ATOM 4895 N N . TYR B 1 160 ? 27.25 -5.273 11.422 1 98.38 160 TYR B N 1
ATOM 4896 C CA . TYR B 1 160 ? 26 -5.281 12.18 1 98.38 160 TYR B CA 1
ATOM 4897 C C . TYR B 1 160 ? 26.078 -4.34 13.375 1 98.38 160 TYR B C 1
ATOM 4899 O O . TYR B 1 160 ? 25.188 -3.51 13.578 1 98.38 160 TYR B O 1
ATOM 4907 N N . SER B 1 161 ? 27.156 -4.418 14.148 1 98.19 161 SER B N 1
ATOM 4908 C CA . SER B 1 161 ? 27.297 -3.602 15.344 1 98.19 161 SER B CA 1
ATOM 4909 C C . SER B 1 161 ? 27.266 -2.113 15.008 1 98.19 161 SER B C 1
ATOM 4911 O O . SER B 1 161 ? 26.672 -1.317 15.734 1 98.19 161 SER B O 1
ATOM 4913 N N . ASP B 1 162 ? 27.844 -1.747 13.891 1 98.25 162 ASP B N 1
ATOM 4914 C CA . ASP B 1 162 ? 27.875 -0.345 13.492 1 98.25 162 ASP B CA 1
ATOM 4915 C C . ASP B 1 162 ? 26.484 0.134 13.078 1 98.25 162 ASP B C 1
ATOM 4917 O O . ASP B 1 162 ? 26.094 1.259 13.398 1 98.25 162 ASP B O 1
ATOM 4921 N N . VAL B 1 163 ? 25.75 -0.729 12.383 1 98.06 163 VAL B N 1
ATOM 4922 C CA . VAL B 1 163 ? 24.391 -0.382 11.953 1 98.06 163 VAL B CA 1
ATOM 4923 C C . VAL B 1 163 ? 23.5 -0.161 13.172 1 98.06 163 VAL B C 1
ATOM 4925 O O . VAL B 1 163 ? 22.688 0.758 13.188 1 98.06 163 VAL B O 1
ATOM 4928 N N . ILE B 1 164 ? 23.734 -0.974 14.188 1 97.44 164 ILE B N 1
ATOM 4929 C CA . ILE B 1 164 ? 22.891 -0.932 15.383 1 97.44 164 ILE B CA 1
ATOM 4930 C C . ILE B 1 164 ? 23.281 0.272 16.234 1 97.44 164 ILE B C 1
ATOM 4932 O O . ILE B 1 164 ? 22.406 0.925 16.828 1 97.44 164 ILE B O 1
ATOM 4936 N N . ASP B 1 165 ? 24.547 0.708 16.203 1 96.75 165 ASP B N 1
ATOM 4937 C CA . ASP B 1 165 ? 25.016 1.628 17.234 1 96.75 165 ASP B CA 1
ATOM 4938 C C . ASP B 1 165 ? 25.234 3.025 16.656 1 96.75 165 ASP B C 1
ATOM 4940 O O . ASP B 1 165 ? 25.328 4 17.406 1 96.75 165 ASP B O 1
ATOM 4944 N N . SER B 1 166 ? 25.375 3.141 15.344 1 97 166 SER B N 1
ATOM 4945 C CA . SER B 1 166 ? 25.766 4.422 14.766 1 97 166 SER B CA 1
ATOM 4946 C C . SER B 1 166 ? 24.703 4.93 13.789 1 97 166 SER B C 1
ATOM 4948 O O . SER B 1 166 ? 24.406 4.281 12.781 1 97 166 SER B O 1
ATOM 4950 N N . ASP B 1 167 ? 24.219 6.141 14.055 1 95.25 167 ASP B N 1
ATOM 4951 C CA . ASP B 1 167 ? 23.25 6.762 13.148 1 95.25 167 ASP B CA 1
ATOM 4952 C C . ASP B 1 167 ? 23.875 7.082 11.797 1 95.25 167 ASP B C 1
ATOM 4954 O O . ASP B 1 167 ? 23.203 7.027 10.766 1 95.25 167 ASP B O 1
ATOM 4958 N N . HIS B 1 168 ? 25.156 7.441 11.82 1 97 168 HIS B N 1
ATOM 4959 C CA . HIS B 1 168 ? 25.844 7.719 10.57 1 97 168 HIS B CA 1
ATOM 4960 C C . HIS B 1 168 ? 25.906 6.48 9.68 1 97 168 HIS B C 1
ATOM 4962 O O . HIS B 1 168 ? 25.578 6.551 8.492 1 97 168 HIS B O 1
ATOM 4968 N N . VAL B 1 169 ? 26.266 5.375 10.266 1 98.06 169 VAL B N 1
ATOM 4969 C CA . VAL B 1 169 ? 26.375 4.133 9.508 1 98.06 169 VAL B CA 1
ATOM 4970 C C . VAL B 1 169 ? 24.969 3.67 9.086 1 98.06 169 VAL B C 1
ATOM 4972 O O . VAL B 1 169 ? 24.797 3.18 7.973 1 98.06 169 VAL B O 1
ATOM 4975 N N . LEU B 1 170 ? 24.016 3.852 9.984 1 97.88 170 LEU B N 1
ATOM 4976 C CA . LEU B 1 170 ? 22.625 3.514 9.648 1 97.88 170 LEU B CA 1
ATOM 4977 C C . LEU B 1 170 ? 22.172 4.285 8.422 1 97.88 170 LEU B C 1
ATOM 4979 O O . LEU B 1 170 ? 21.594 3.699 7.496 1 97.88 170 LEU B O 1
ATOM 4983 N N . TYR B 1 171 ? 22.391 5.566 8.406 1 96.94 171 TYR B N 1
ATOM 4984 C CA . TYR B 1 171 ? 21.984 6.402 7.285 1 96.94 171 TYR B CA 1
ATOM 4985 C C . TYR B 1 171 ? 22.656 5.965 5.992 1 96.94 171 TYR B C 1
ATOM 4987 O O . TYR B 1 171 ? 22.031 5.902 4.938 1 96.94 171 TYR B O 1
ATOM 4995 N N . ASP B 1 172 ? 23.938 5.66 6.09 1 97.75 172 ASP B N 1
ATOM 4996 C CA . ASP B 1 172 ? 24.672 5.184 4.926 1 97.75 172 ASP B CA 1
ATOM 4997 C C . ASP B 1 172 ? 24.078 3.885 4.387 1 97.75 172 ASP B C 1
ATOM 4999 O O . ASP B 1 172 ? 23.969 3.701 3.172 1 97.75 172 ASP B O 1
ATOM 5003 N N . MET B 1 173 ? 23.766 3.012 5.266 1 98.25 173 MET B N 1
ATOM 5004 C CA . MET B 1 173 ? 23.156 1.739 4.883 1 98.25 173 MET B CA 1
ATOM 5005 C C . MET B 1 173 ? 21.812 1.961 4.207 1 98.25 173 MET B C 1
ATOM 5007 O O . MET B 1 173 ? 21.516 1.34 3.186 1 98.25 173 MET B O 1
ATOM 5011 N N . GLN B 1 174 ? 21.016 2.848 4.801 1 97.88 174 GLN B N 1
ATOM 5012 C CA . GLN B 1 174 ? 19.703 3.166 4.234 1 97.88 174 GLN B CA 1
ATOM 5013 C C . GLN B 1 174 ? 19.844 3.783 2.846 1 97.88 174 GLN B C 1
ATOM 5015 O O . GLN B 1 174 ? 19.078 3.447 1.933 1 97.88 174 GLN B O 1
ATOM 5020 N N . MET B 1 175 ? 20.859 4.637 2.715 1 97.12 175 MET B N 1
ATOM 5021 C CA . MET B 1 175 ? 21.141 5.246 1.419 1 97.12 175 MET B CA 1
ATOM 5022 C C . MET B 1 175 ? 21.547 4.184 0.397 1 97.12 175 MET B C 1
ATOM 5024 O O . MET B 1 175 ? 21.094 4.23 -0.753 1 97.12 175 MET B O 1
ATOM 5028 N N . GLN B 1 176 ? 22.312 3.252 0.845 1 97.88 176 GLN B N 1
ATOM 5029 C CA . GLN B 1 176 ? 22.719 2.15 -0.022 1 97.88 176 GLN B CA 1
ATOM 5030 C C . GLN B 1 176 ? 21.5 1.371 -0.522 1 97.88 176 GLN B C 1
ATOM 5032 O O . GLN B 1 176 ? 21.422 1.043 -1.707 1 97.88 176 GLN B O 1
ATOM 5037 N N . LEU B 1 177 ? 20.594 1.101 0.352 1 97.94 177 LEU B N 1
ATOM 5038 C CA . LEU B 1 177 ? 19.406 0.344 -0.034 1 97.94 177 LEU B CA 1
ATOM 5039 C C . LEU B 1 177 ? 18.562 1.132 -1.027 1 97.94 177 LEU B C 1
ATOM 5041 O O . LEU B 1 177 ? 18.078 0.577 -2.021 1 97.94 177 LEU B O 1
ATOM 5045 N N . LYS B 1 178 ? 18.422 2.369 -0.793 1 96.62 178 LYS B N 1
ATOM 5046 C CA . LYS B 1 178 ? 17.609 3.213 -1.658 1 96.62 178 LYS B CA 1
ATOM 5047 C C . LYS B 1 178 ? 18.25 3.379 -3.033 1 96.62 178 LYS B C 1
ATOM 5049 O O . LYS B 1 178 ? 17.562 3.316 -4.055 1 96.62 178 LYS B O 1
ATOM 5054 N N . ARG B 1 179 ? 19.562 3.564 -3.1 1 96.75 179 ARG B N 1
ATOM 5055 C CA . ARG B 1 179 ? 20.266 3.891 -4.336 1 96.75 179 ARG B CA 1
ATOM 5056 C C . ARG B 1 179 ? 20.562 2.633 -5.148 1 96.75 179 ARG B C 1
ATOM 5058 O O . ARG B 1 179 ? 20.406 2.627 -6.371 1 96.75 179 ARG B O 1
ATOM 5065 N N . VAL B 1 180 ? 20.969 1.596 -4.422 1 97.44 180 VAL B N 1
ATOM 5066 C CA . VAL B 1 180 ? 21.5 0.42 -5.105 1 97.44 180 VAL B CA 1
ATOM 5067 C C . VAL B 1 180 ? 20.484 -0.726 -5.02 1 97.44 180 VAL B C 1
ATOM 5069 O O . VAL B 1 180 ? 20.422 -1.562 -5.922 1 97.44 180 VAL B O 1
ATOM 5072 N N . GLY B 1 181 ? 19.75 -0.799 -3.965 1 97.69 181 GLY B N 1
ATOM 5073 C CA . GLY B 1 181 ? 18.688 -1.787 -3.809 1 97.69 181 GLY B CA 1
ATOM 5074 C C . GLY B 1 181 ? 19.141 -3.035 -3.078 1 97.69 181 GLY B C 1
ATOM 5075 O O . GLY B 1 181 ? 18.344 -3.934 -2.811 1 97.69 181 GLY B O 1
ATOM 5076 N N . LEU B 1 182 ? 20.469 -3.109 -2.684 1 97.75 182 LEU B N 1
ATOM 5077 C CA . LEU B 1 182 ? 21.016 -4.285 -2.021 1 97.75 182 LEU B CA 1
ATOM 5078 C C . LEU B 1 182 ? 22.016 -3.885 -0.938 1 97.75 182 LEU B C 1
ATOM 5080 O O . LEU B 1 182 ? 22.922 -3.082 -1.185 1 97.75 182 LEU B O 1
ATOM 5084 N N . VAL B 1 183 ? 21.812 -4.445 0.236 1 97.81 183 VAL B N 1
ATOM 5085 C CA . VAL B 1 183 ? 22.703 -4.195 1.359 1 97.81 183 VAL B CA 1
ATOM 5086 C C . VAL B 1 183 ? 23.156 -5.523 1.97 1 97.81 183 VAL B C 1
ATOM 5088 O O . VAL B 1 183 ? 22.344 -6.438 2.146 1 97.81 183 VAL B O 1
ATOM 5091 N N . LEU B 1 184 ? 24.406 -5.664 2.232 1 97.69 184 LEU B N 1
ATOM 5092 C CA . LEU B 1 184 ? 24.953 -6.801 2.971 1 97.69 184 LEU B CA 1
ATOM 5093 C C . LEU B 1 184 ? 25.484 -6.359 4.336 1 97.69 184 LEU B C 1
ATOM 5095 O O . LEU B 1 184 ? 26.359 -5.496 4.422 1 97.69 184 LEU B O 1
ATOM 5099 N N . ILE B 1 185 ? 24.891 -6.855 5.363 1 98.44 185 ILE B N 1
ATOM 5100 C CA . ILE B 1 185 ? 25.344 -6.652 6.734 1 98.44 185 ILE B CA 1
ATOM 5101 C C . ILE B 1 185 ? 26.016 -7.918 7.242 1 98.44 185 ILE B C 1
ATOM 5103 O O . ILE B 1 185 ? 25.469 -9.016 7.129 1 98.44 185 ILE B O 1
ATOM 5107 N N . GLN B 1 186 ? 27.203 -7.809 7.793 1 98.19 186 GLN B N 1
ATOM 5108 C CA . GLN B 1 186 ? 27.953 -8.953 8.297 1 98.19 186 GLN B CA 1
ATOM 5109 C C . GLN B 1 186 ? 28.188 -8.844 9.797 1 98.19 186 GLN B C 1
ATOM 5111 O O . GLN B 1 186 ? 28.062 -7.758 10.375 1 98.19 186 GLN B O 1
ATOM 5116 N N . GLY B 1 187 ? 28.438 -10.008 10.344 1 98.19 187 GLY B N 1
ATOM 5117 C CA . GLY B 1 187 ? 28.75 -10.055 11.766 1 98.19 187 GLY B CA 1
ATOM 5118 C C . GLY B 1 187 ? 27.516 -10.047 12.648 1 98.19 187 GLY B C 1
ATOM 5119 O O . GLY B 1 187 ? 27.594 -9.734 13.836 1 98.19 187 GLY B O 1
ATOM 5120 N N . THR B 1 188 ? 26.359 -10.25 12.062 1 98.5 188 THR B N 1
ATOM 5121 C CA . THR B 1 188 ? 25.156 -10.43 12.875 1 98.5 188 THR B CA 1
ATOM 5122 C C . THR B 1 188 ? 25.234 -11.719 13.68 1 98.5 188 THR B C 1
ATOM 5124 O O . THR B 1 188 ? 25.547 -12.781 13.133 1 98.5 188 THR B O 1
ATOM 5127 N N . PRO B 1 189 ? 25.016 -11.648 14.961 1 98.25 189 PRO B N 1
ATOM 5128 C CA . PRO B 1 189 ? 25 -12.922 15.695 1 98.25 189 PRO B CA 1
ATOM 5129 C C . PRO B 1 189 ? 24.094 -13.969 15.047 1 98.25 189 PRO B C 1
ATOM 5131 O O . PRO B 1 189 ? 22.953 -13.664 14.688 1 98.25 189 PRO B O 1
ATOM 5134 N N . ALA B 1 190 ? 24.531 -15.156 14.906 1 97.12 190 ALA B N 1
ATOM 5135 C CA . ALA B 1 190 ? 23.828 -16.219 14.188 1 97.12 190 ALA B CA 1
ATOM 5136 C C . ALA B 1 190 ? 22.766 -16.859 15.086 1 97.12 190 ALA B C 1
ATOM 5138 O O . ALA B 1 190 ? 22.797 -18.078 15.312 1 97.12 190 ALA B O 1
ATOM 5139 N N . GLU B 1 191 ? 21.844 -16.172 15.555 1 96.81 191 GLU B N 1
ATOM 5140 C CA . GLU B 1 191 ? 20.719 -16.594 16.359 1 96.81 191 GLU B CA 1
ATOM 5141 C C . GLU B 1 191 ? 19.453 -15.797 16.031 1 96.81 191 GLU B C 1
ATOM 5143 O O . GLU B 1 191 ? 19.547 -14.695 15.484 1 96.81 191 GLU B O 1
ATOM 5148 N N . LYS B 1 192 ? 18.375 -16.312 16.359 1 95.12 192 LYS B N 1
ATOM 5149 C CA . LYS B 1 192 ? 17.094 -15.664 16.109 1 95.12 192 LYS B CA 1
ATOM 5150 C C . LYS B 1 192 ? 16.969 -14.352 16.891 1 95.12 192 LYS B C 1
ATOM 5152 O O . LYS B 1 192 ? 17.609 -14.195 17.938 1 95.12 192 LYS B O 1
ATOM 5157 N N . GLY B 1 193 ? 16.203 -13.406 16.391 1 94.81 193 GLY B N 1
ATOM 5158 C CA . GLY B 1 193 ? 15.859 -12.219 17.172 1 94.81 193 GLY B CA 1
ATOM 5159 C C . GLY B 1 193 ? 16.516 -10.953 16.656 1 94.81 193 GLY B C 1
ATOM 5160 O O . GLY B 1 193 ? 16.078 -9.852 16.969 1 94.81 193 GLY B O 1
ATOM 5161 N N . HIS B 1 194 ? 17.547 -11.086 15.891 1 96.56 194 HIS B N 1
ATOM 5162 C CA . HIS B 1 194 ? 18.297 -9.906 15.469 1 96.56 194 HIS B CA 1
ATOM 5163 C C . HIS B 1 194 ? 17.578 -9.172 14.336 1 96.56 194 HIS B C 1
ATOM 5165 O O . HIS B 1 194 ? 17.891 -8.016 14.055 1 96.56 194 HIS B O 1
ATOM 5171 N N . MET B 1 195 ? 16.625 -9.828 13.711 1 95.06 195 MET B N 1
ATOM 5172 C CA . MET B 1 195 ? 15.75 -9.148 12.766 1 95.06 195 MET B CA 1
ATOM 5173 C C . MET B 1 195 ? 14.922 -8.062 13.453 1 95.06 195 MET B C 1
ATOM 5175 O O . MET B 1 195 ? 14.773 -6.965 12.922 1 95.06 195 MET B O 1
ATOM 5179 N N . MET B 1 196 ? 14.453 -8.391 14.648 1 93.69 196 MET B N 1
ATOM 5180 C CA . MET B 1 196 ? 13.648 -7.434 15.406 1 93.69 196 MET B CA 1
ATOM 5181 C C . MET B 1 196 ? 14.5 -6.262 15.875 1 93.69 196 MET B C 1
ATOM 5183 O O . MET B 1 196 ? 14.031 -5.125 15.93 1 93.69 196 MET B O 1
ATOM 5187 N N . LYS B 1 197 ? 15.695 -6.559 16.203 1 94.81 197 LYS B N 1
ATOM 5188 C CA . LYS B 1 197 ? 16.609 -5.488 16.609 1 94.81 197 LYS B CA 1
ATOM 5189 C C . LYS B 1 197 ? 16.875 -4.531 15.445 1 94.81 197 LYS B C 1
ATOM 5191 O O . LYS B 1 197 ? 16.891 -3.311 15.633 1 94.81 197 LYS B O 1
ATOM 5196 N N . LEU B 1 198 ? 17.078 -5.117 14.32 1 95.56 198 LEU B N 1
ATOM 5197 C CA . LEU B 1 198 ? 17.234 -4.289 13.133 1 95.56 198 LEU B CA 1
ATOM 5198 C C . LEU B 1 198 ? 15.984 -3.449 12.891 1 95.56 198 LEU B C 1
ATOM 5200 O O . LEU B 1 198 ? 16.078 -2.273 12.531 1 95.56 198 LEU B O 1
ATOM 5204 N N . SER B 1 199 ? 14.82 -4.047 13.062 1 92.75 199 SER B N 1
ATOM 5205 C CA . SER B 1 199 ? 13.547 -3.367 12.867 1 92.75 199 SER B CA 1
ATOM 5206 C C . SER B 1 199 ? 13.453 -2.111 13.727 1 92.75 199 SER B C 1
ATOM 5208 O O . SER B 1 199 ? 12.922 -1.087 13.281 1 92.75 199 SER B O 1
ATOM 5210 N N . ASP B 1 200 ? 13.977 -2.131 14.867 1 90.5 200 ASP B N 1
ATOM 5211 C CA . ASP B 1 200 ? 13.953 -0.986 15.773 1 90.5 200 ASP B CA 1
ATOM 5212 C C . ASP B 1 200 ? 14.758 0.179 15.203 1 90.5 200 ASP B C 1
ATOM 5214 O O . ASP B 1 200 ? 14.555 1.33 15.594 1 90.5 200 ASP B O 1
ATOM 5218 N N . ARG B 1 201 ? 15.664 -0.157 14.305 1 93.5 201 ARG B N 1
ATOM 5219 C CA . ARG B 1 201 ? 16.562 0.858 13.781 1 93.5 201 ARG B CA 1
ATOM 5220 C C . ARG B 1 201 ? 16.078 1.387 12.438 1 93.5 201 ARG B C 1
ATOM 5222 O O . ARG B 1 201 ? 16.312 2.547 12.094 1 93.5 201 ARG B O 1
ATOM 5229 N N . ILE B 1 202 ? 15.352 0.552 11.68 1 94.44 202 ILE B N 1
ATOM 5230 C CA . ILE B 1 202 ? 15.18 0.964 10.289 1 94.44 202 ILE B CA 1
ATOM 5231 C C . ILE B 1 202 ? 13.703 1.22 10 1 94.44 202 ILE B C 1
ATOM 5233 O O . ILE B 1 202 ? 13.359 1.781 8.961 1 94.44 202 ILE B O 1
ATOM 5237 N N . GLY B 1 203 ? 12.828 0.811 10.844 1 90 203 GLY B N 1
ATOM 5238 C CA . GLY B 1 203 ? 11.391 0.926 10.656 1 90 203 GLY B CA 1
ATOM 5239 C C . GLY B 1 203 ? 10.609 -0.226 11.258 1 90 203 GLY B C 1
ATOM 5240 O O . GLY B 1 203 ? 11.195 -1.225 11.68 1 90 203 GLY B O 1
ATOM 5241 N N . TYR B 1 204 ? 9.297 -0.137 11.266 1 85.94 204 TYR B N 1
ATOM 5242 C CA . TYR B 1 204 ? 8.461 -1.154 11.891 1 85.94 204 TYR B CA 1
ATOM 5243 C C . TYR B 1 204 ? 8.258 -2.344 10.953 1 85.94 204 TYR B C 1
ATOM 5245 O O . TYR B 1 204 ? 7.902 -2.172 9.789 1 85.94 204 TYR B O 1
ATOM 5253 N N . ILE B 1 205 ? 8.477 -3.498 11.477 1 89.25 205 ILE B N 1
ATOM 5254 C CA . ILE B 1 205 ? 8.336 -4.75 10.742 1 89.25 205 ILE B CA 1
ATOM 5255 C C . ILE B 1 205 ? 6.863 -5.035 10.484 1 89.25 205 ILE B C 1
ATOM 5257 O O . ILE B 1 205 ? 6.008 -4.723 11.312 1 89.25 205 ILE B O 1
ATOM 5261 N N . CYS B 1 206 ? 6.527 -5.551 9.359 1 87.69 206 CYS B N 1
ATOM 5262 C CA . CYS B 1 206 ? 5.16 -5.895 8.984 1 87.69 206 CYS B CA 1
ATOM 5263 C C . CYS B 1 206 ? 4.828 -7.324 9.391 1 87.69 206 CYS B C 1
ATOM 5265 O O . CYS B 1 206 ? 5.656 -8.227 9.234 1 87.69 206 CYS B O 1
ATOM 5267 N N . GLY B 1 207 ? 3.672 -7.41 9.953 1 82.31 207 GLY B N 1
ATOM 5268 C CA . GLY B 1 207 ? 3.18 -8.766 10.117 1 82.31 207 GLY B CA 1
ATOM 5269 C C . GLY B 1 207 ? 2.797 -9.422 8.805 1 82.31 207 GLY B C 1
ATOM 5270 O O . GLY B 1 207 ? 2.34 -8.75 7.879 1 82.31 207 GLY B O 1
ATOM 5271 N N . THR B 1 208 ? 2.99 -10.773 8.703 1 83.19 208 THR B N 1
ATOM 5272 C CA . THR B 1 208 ? 2.639 -11.539 7.516 1 83.19 208 THR B CA 1
ATOM 5273 C C . THR B 1 208 ? 1.878 -12.812 7.898 1 83.19 208 THR B C 1
ATOM 5275 O O . THR B 1 208 ? 1.678 -13.086 9.078 1 83.19 208 THR B O 1
ATOM 5278 N N . SER B 1 209 ? 1.424 -13.516 6.91 1 79.75 209 SER B N 1
ATOM 5279 C CA . SER B 1 209 ? 0.768 -14.797 7.141 1 79.75 209 SER B CA 1
ATOM 5280 C C . SER B 1 209 ? 1.736 -15.812 7.73 1 79.75 209 SER B C 1
ATOM 5282 O O . SER B 1 209 ? 1.32 -16.875 8.203 1 79.75 209 SER B O 1
ATOM 5284 N N . TYR B 1 210 ? 2.98 -15.414 7.828 1 80.12 210 TYR B N 1
ATOM 5285 C CA . TYR B 1 210 ? 3.996 -16.312 8.359 1 80.12 210 TYR B CA 1
ATOM 5286 C C . TYR B 1 210 ? 4.562 -15.789 9.672 1 80.12 210 TYR B C 1
ATOM 5288 O O . TYR B 1 210 ? 5.59 -16.281 10.148 1 80.12 210 TYR B O 1
ATOM 5296 N N . GLY B 1 211 ? 3.914 -14.734 10.18 1 80.75 211 GLY B N 1
ATOM 5297 C CA . GLY B 1 211 ? 4.379 -14.148 11.43 1 80.75 211 GLY B CA 1
ATOM 5298 C C . GLY B 1 211 ? 5.074 -12.812 11.234 1 80.75 211 GLY B C 1
ATOM 5299 O O . GLY B 1 211 ? 5.176 -12.32 10.117 1 80.75 211 GLY B O 1
ATOM 5300 N N . THR B 1 212 ? 5.484 -12.32 12.398 1 85 212 THR B N 1
ATOM 5301 C CA . THR B 1 212 ? 6.238 -11.078 12.352 1 85 212 THR B CA 1
ATOM 5302 C C . THR B 1 212 ? 7.594 -11.289 11.68 1 85 212 THR B C 1
ATOM 5304 O O . THR B 1 212 ? 8 -10.492 10.828 1 85 212 THR B O 1
ATOM 5307 N N . THR B 1 213 ? 8.234 -12.344 12.148 1 90.75 213 THR B N 1
ATOM 5308 C CA . THR B 1 213 ? 9.375 -12.883 11.414 1 90.75 213 THR B CA 1
ATOM 5309 C C . THR B 1 213 ? 9.102 -14.312 10.953 1 90.75 213 THR B C 1
ATOM 5311 O O . THR B 1 213 ? 8.32 -15.031 11.586 1 90.75 213 THR B O 1
ATOM 5314 N N . SER B 1 214 ? 9.633 -14.633 9.844 1 87.31 214 SER B N 1
ATOM 5315 C CA . SER B 1 214 ? 9.484 -15.992 9.344 1 87.31 214 SER B CA 1
ATOM 5316 C C . SER B 1 214 ? 10.781 -16.781 9.5 1 87.31 214 SER B C 1
ATOM 5318 O O . SER B 1 214 ? 11.875 -16.234 9.359 1 87.31 214 SER B O 1
ATOM 5320 N N . GLN B 1 215 ? 10.609 -18.031 9.836 1 87.94 215 GLN B N 1
ATOM 5321 C CA . GLN B 1 215 ? 11.727 -18.953 9.938 1 87.94 215 GLN B CA 1
ATOM 5322 C C . GLN B 1 215 ? 11.711 -19.969 8.789 1 87.94 215 GLN B C 1
ATOM 5324 O O . GLN B 1 215 ? 10.773 -20.75 8.656 1 87.94 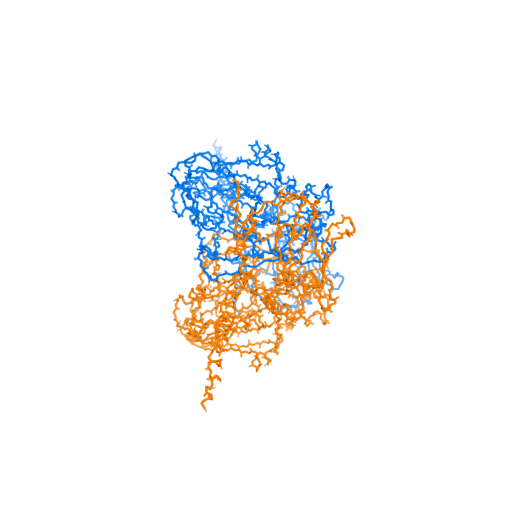215 GLN B O 1
ATOM 5329 N N . ILE B 1 216 ? 12.68 -19.922 7.996 1 84.19 216 ILE B N 1
ATOM 5330 C CA . ILE B 1 216 ? 12.789 -20.828 6.871 1 84.19 216 ILE B CA 1
ATOM 5331 C C . ILE B 1 216 ? 13.852 -21.891 7.168 1 84.19 216 ILE B C 1
ATOM 5333 O O . ILE B 1 216 ? 15.008 -21.547 7.449 1 84.19 216 ILE B O 1
ATOM 5337 N N . TYR B 1 217 ? 13.375 -23.078 7.164 1 83.12 217 TYR B N 1
ATOM 5338 C CA . TYR B 1 217 ? 14.289 -24.203 7.375 1 83.12 217 TYR B CA 1
ATOM 5339 C C . TYR B 1 217 ? 14.367 -25.078 6.129 1 83.12 217 TYR B C 1
ATOM 5341 O O . TYR B 1 217 ? 13.359 -25.328 5.473 1 83.12 217 TYR B O 1
ATOM 5349 N N . GLY B 1 218 ? 15.5 -25.297 5.73 1 75.56 218 GLY B N 1
ATOM 5350 C CA . GLY B 1 218 ? 15.734 -26.297 4.703 1 75.56 218 GLY B CA 1
ATOM 5351 C C . GLY B 1 218 ? 16.688 -27.391 5.148 1 75.56 218 GLY B C 1
ATOM 5352 O O . GLY B 1 218 ? 17.656 -27.125 5.871 1 75.56 218 GLY B O 1
ATOM 5353 N N . SER B 1 219 ? 16.078 -28.656 4.996 1 69.31 219 SER B N 1
ATOM 5354 C CA . SER B 1 219 ? 16.984 -29.734 5.398 1 69.31 219 SER B CA 1
ATOM 5355 C C . SER B 1 219 ? 17.234 -30.703 4.246 1 69.31 219 SER B C 1
ATOM 5357 O O . SER B 1 219 ? 16.375 -30.875 3.369 1 69.31 219 SER B O 1
ATOM 5359 N N . SER B 1 220 ? 18.406 -31.141 4.23 1 59.91 220 SER B N 1
ATOM 5360 C CA . SER B 1 220 ? 18.781 -32.125 3.221 1 59.91 220 SER B CA 1
ATOM 5361 C C . SER B 1 220 ? 17.859 -33.344 3.271 1 59.91 220 SER B C 1
ATOM 5363 O O . SER B 1 220 ? 17.719 -34.062 2.279 1 59.91 220 SER B O 1
ATOM 5365 N N . ASP B 1 221 ? 17.266 -33.594 4.43 1 53.03 221 ASP B N 1
ATOM 5366 C CA . ASP B 1 221 ? 16.438 -34.781 4.57 1 53.03 221 ASP B CA 1
ATOM 5367 C C . ASP B 1 221 ? 14.961 -34.469 4.375 1 53.03 221 ASP B C 1
ATOM 5369 O O . ASP B 1 221 ? 14.141 -35.375 4.234 1 53.03 221 ASP B O 1
ATOM 5373 N N . TRP B 1 222 ? 14.539 -33.25 4.738 1 51.09 222 TRP B N 1
ATOM 5374 C CA . TRP B 1 222 ? 13.102 -33.031 4.742 1 51.09 222 TRP B CA 1
ATOM 5375 C C . TRP B 1 222 ? 12.75 -31.766 3.951 1 51.09 222 TRP B C 1
ATOM 5377 O O . TRP B 1 222 ? 13.484 -30.781 3.994 1 51.09 222 TRP B O 1
ATOM 5387 N N . ALA B 1 223 ? 12.203 -31.844 2.859 1 48.31 223 ALA B N 1
ATOM 5388 C CA . ALA B 1 223 ? 11.695 -30.672 2.146 1 48.31 223 ALA B CA 1
ATOM 5389 C C . ALA B 1 223 ? 10.352 -30.219 2.715 1 48.31 223 ALA B C 1
ATOM 5391 O O . ALA B 1 223 ? 9.461 -31.047 2.939 1 48.31 223 ALA B O 1
ATOM 5392 N N . PHE B 1 224 ? 10.312 -29.266 3.594 1 48.66 224 PHE B N 1
ATOM 5393 C CA . PHE B 1 224 ? 9 -28.703 3.875 1 48.66 224 PHE B CA 1
ATOM 5394 C C . PHE B 1 224 ? 8.188 -28.547 2.594 1 48.66 224 PHE B C 1
ATOM 5396 O O . PHE B 1 224 ? 8.758 -28.375 1.512 1 48.66 224 PHE B O 1
ATOM 5403 N N . GLY B 1 225 ? 7.109 -29.156 2.482 1 47.25 225 GLY B N 1
ATOM 5404 C CA . GLY B 1 225 ? 6.129 -29.234 1.412 1 47.25 225 GLY B CA 1
ATOM 5405 C C . GLY B 1 225 ? 6.027 -27.953 0.604 1 47.25 225 GLY B C 1
ATOM 5406 O O . GLY B 1 225 ? 5.289 -27.891 -0.38 1 47.25 225 GLY B O 1
ATOM 5407 N N . HIS B 1 226 ? 6.613 -26.891 1.235 1 56.31 226 HIS B N 1
ATOM 5408 C CA . HIS B 1 226 ? 6.555 -25.703 0.392 1 56.31 226 HIS B CA 1
ATOM 5409 C C . HIS B 1 226 ? 7.863 -25.5 -0.367 1 56.31 226 HIS B C 1
ATOM 5411 O O . HIS B 1 226 ? 8.945 -25.641 0.208 1 56.31 226 HIS B O 1
ATOM 5417 N N . PRO B 1 227 ? 7.77 -25.359 -1.688 1 56.28 227 PRO B N 1
ATOM 5418 C CA . PRO B 1 227 ? 8.961 -25.234 -2.531 1 56.28 227 PRO B CA 1
ATOM 5419 C C . PRO B 1 227 ? 10 -24.281 -1.95 1 56.28 227 PRO B C 1
ATOM 5421 O O . PRO B 1 227 ? 11.203 -24.453 -2.172 1 56.28 227 PRO B O 1
ATOM 5424 N N . SER B 1 228 ? 9.555 -23.375 -1.098 1 55.84 228 SER B N 1
ATOM 5425 C CA . SER B 1 228 ? 10.508 -22.406 -0.577 1 55.84 228 SER B CA 1
ATOM 5426 C C . SER B 1 228 ? 11.453 -23.047 0.436 1 55.84 228 SER B C 1
ATOM 5428 O O . SER B 1 228 ? 12.508 -22.484 0.746 1 55.84 228 SER B O 1
ATOM 5430 N N . TYR B 1 229 ? 11.141 -24.219 0.807 1 59.91 229 TYR B N 1
ATOM 5431 C CA . TYR B 1 229 ? 11.891 -24.812 1.902 1 59.91 229 TYR B CA 1
ATOM 5432 C C . TYR B 1 229 ? 12.789 -25.938 1.396 1 59.91 229 TYR B C 1
ATOM 5434 O O . TYR B 1 229 ? 13.492 -26.578 2.178 1 59.91 229 TYR B O 1
ATOM 5442 N N . GLY B 1 230 ? 12.773 -26 0.091 1 69.88 230 GLY B N 1
ATOM 5443 C CA . GLY B 1 230 ? 13.57 -27.078 -0.467 1 69.88 230 GLY B CA 1
ATOM 5444 C C . GLY B 1 230 ? 14.961 -26.625 -0.882 1 69.88 230 GLY B C 1
ATOM 5445 O O . GLY B 1 230 ? 15.336 -25.469 -0.696 1 69.88 230 GLY B O 1
ATOM 5446 N N . LEU B 1 231 ? 15.766 -27.578 -1.231 1 79.31 231 LEU B N 1
ATOM 5447 C CA . LEU B 1 231 ? 17.141 -27.328 -1.635 1 79.31 231 LEU B CA 1
ATOM 5448 C C . LEU B 1 231 ? 17.25 -27.172 -3.148 1 79.31 231 LEU B C 1
ATOM 5450 O O . LEU B 1 231 ? 18.344 -27.031 -3.688 1 79.31 231 LEU B O 1
ATOM 5454 N N . GLU B 1 232 ? 16.047 -27 -3.732 1 82.94 232 GLU B N 1
ATOM 5455 C CA . GLU B 1 232 ? 15.992 -26.938 -5.191 1 82.94 232 GLU B CA 1
ATOM 5456 C C . GLU B 1 232 ? 16.219 -25.516 -5.688 1 82.94 232 GLU B C 1
ATOM 5458 O O . GLU B 1 232 ? 16.125 -24.562 -4.91 1 82.94 232 GLU B O 1
ATOM 5463 N N . TYR B 1 233 ? 16.484 -25.484 -6.977 1 88.88 233 TYR B N 1
ATOM 5464 C CA . TYR B 1 233 ? 16.625 -24.219 -7.695 1 88.88 233 TYR B CA 1
ATOM 5465 C C . TYR B 1 233 ? 15.367 -23.359 -7.531 1 88.88 233 TYR B C 1
ATOM 5467 O O . TYR B 1 233 ? 14.25 -23.859 -7.602 1 88.88 233 TYR B O 1
ATOM 5475 N N . ARG B 1 234 ? 15.57 -22.062 -7.281 1 89.94 234 ARG B N 1
ATOM 5476 C CA . ARG B 1 234 ? 14.492 -21.078 -7.23 1 89.94 234 ARG B CA 1
ATOM 5477 C C . ARG B 1 234 ? 14.734 -19.953 -8.234 1 89.94 234 ARG B C 1
ATOM 5479 O O . ARG B 1 234 ? 15.734 -19.234 -8.148 1 89.94 234 ARG B O 1
ATOM 5486 N N . PRO B 1 235 ? 13.852 -19.844 -9.188 1 93.12 235 PRO B N 1
ATOM 5487 C CA . PRO B 1 235 ? 14.039 -18.797 -10.195 1 93.12 235 PRO B CA 1
ATOM 5488 C C . PRO B 1 235 ? 13.922 -17.391 -9.625 1 93.12 235 PRO B C 1
ATOM 5490 O O . PRO B 1 235 ? 13.469 -17.219 -8.484 1 93.12 235 PRO B O 1
ATOM 5493 N N . LEU B 1 236 ? 14.305 -16.422 -10.422 1 96.06 236 LEU B N 1
ATOM 5494 C CA . LEU B 1 236 ? 14.203 -15.023 -10.047 1 96.06 236 LEU B CA 1
ATOM 5495 C C . LEU B 1 236 ? 12.773 -14.664 -9.68 1 96.06 236 LEU B C 1
ATOM 5497 O O . LEU B 1 236 ? 11.836 -15.008 -10.406 1 96.06 236 LEU B O 1
ATOM 5501 N N . HIS B 1 237 ? 12.617 -14.016 -8.531 1 95.81 237 HIS B N 1
ATOM 5502 C CA . HIS B 1 237 ? 11.289 -13.609 -8.094 1 95.81 237 HIS B CA 1
ATOM 5503 C C . HIS B 1 237 ? 11.367 -12.477 -7.078 1 95.81 237 HIS B C 1
ATOM 5505 O O . HIS B 1 237 ? 12.445 -12.156 -6.578 1 95.81 237 HIS B O 1
ATOM 5511 N N . SER B 1 238 ? 10.297 -11.773 -6.891 1 95.56 238 SER B N 1
ATOM 5512 C CA . SER B 1 238 ? 10.055 -10.859 -5.781 1 95.56 238 SER B CA 1
ATOM 5513 C C . SER B 1 238 ? 9.172 -11.508 -4.719 1 95.56 238 SER B C 1
ATOM 5515 O O . SER B 1 238 ? 8.281 -12.289 -5.039 1 95.56 238 SER B O 1
ATOM 5517 N N . ASP B 1 239 ? 9.43 -11.227 -3.525 1 92.38 239 ASP B N 1
ATOM 5518 C CA . ASP B 1 239 ? 8.633 -11.812 -2.451 1 92.38 239 ASP B CA 1
ATOM 5519 C C . ASP B 1 239 ? 7.289 -11.109 -2.311 1 92.38 239 ASP B C 1
ATOM 5521 O O . ASP B 1 239 ? 7.199 -9.891 -2.492 1 92.38 239 ASP B O 1
ATOM 5525 N N . TYR B 1 240 ? 6.262 -11.875 -2.004 1 89.19 240 TYR B N 1
ATOM 5526 C CA . TYR B 1 240 ? 4.91 -11.422 -1.689 1 89.19 240 TYR B CA 1
ATOM 5527 C C . TYR B 1 240 ? 4.289 -10.703 -2.877 1 89.19 240 TYR B C 1
ATOM 5529 O O . TYR B 1 240 ? 3.533 -9.742 -2.703 1 89.19 240 TYR B O 1
ATOM 5537 N N . SER B 1 241 ? 4.672 -11.109 -4.035 1 87.12 241 SER B N 1
ATOM 5538 C CA . SER B 1 241 ? 4.051 -10.562 -5.238 1 87.12 241 SER B CA 1
ATOM 5539 C C . SER B 1 241 ? 2.619 -11.062 -5.398 1 87.12 241 SER B C 1
ATOM 5541 O O . SER B 1 241 ? 1.915 -10.656 -6.324 1 87.12 241 SER B O 1
ATOM 5543 N N . PHE B 1 242 ? 2.176 -11.875 -4.418 1 85.88 242 PHE B N 1
ATOM 5544 C CA . PHE B 1 242 ? 0.832 -12.438 -4.465 1 85.88 242 PHE B CA 1
ATOM 5545 C C . PHE B 1 242 ? -0.137 -11.594 -3.645 1 85.88 242 PHE B C 1
ATOM 5547 O O . PHE B 1 242 ? -1.293 -11.977 -3.451 1 85.88 242 PHE B O 1
ATOM 5554 N N . ILE B 1 243 ? 0.325 -10.5 -3.207 1 88.06 243 ILE B N 1
ATOM 5555 C CA . ILE B 1 243 ? -0.578 -9.508 -2.631 1 88.06 243 ILE B CA 1
ATOM 5556 C C . ILE B 1 243 ? -0.493 -8.203 -3.426 1 88.06 243 ILE B C 1
ATOM 5558 O O . ILE B 1 243 ? 0.495 -7.961 -4.121 1 88.06 243 ILE B O 1
ATOM 5562 N N . ASP B 1 244 ? -1.448 -7.398 -3.348 1 86.69 244 ASP B N 1
ATOM 5563 C CA . ASP B 1 244 ? -1.514 -6.195 -4.168 1 86.69 244 ASP B CA 1
ATOM 5564 C C . ASP B 1 244 ? -0.463 -5.176 -3.734 1 86.69 244 ASP B C 1
ATOM 5566 O O . ASP B 1 244 ? 0.22 -4.582 -4.574 1 86.69 244 ASP B O 1
ATOM 5570 N N . ASP B 1 245 ? -0.371 -5.02 -2.461 1 86.19 245 ASP B N 1
ATOM 5571 C CA . ASP B 1 245 ? 0.573 -4.047 -1.916 1 86.19 245 ASP B CA 1
ATOM 5572 C C . ASP B 1 245 ? 1.746 -4.746 -1.231 1 86.19 245 ASP B C 1
ATOM 5574 O O . ASP B 1 245 ? 1.834 -4.762 -0.002 1 86.19 245 ASP B O 1
ATOM 5578 N N . SER B 1 246 ? 2.666 -5.219 -2.041 1 89.94 246 SER B N 1
ATOM 5579 C CA . SER B 1 246 ? 3.795 -5.98 -1.515 1 89.94 246 SER B CA 1
ATOM 5580 C C . SER B 1 246 ? 4.723 -5.094 -0.689 1 89.94 246 SER B C 1
ATOM 5582 O O . SER B 1 246 ? 4.754 -3.877 -0.877 1 89.94 246 SER B O 1
ATOM 5584 N N . HIS B 1 247 ? 5.453 -5.684 0.179 1 92.38 247 HIS B N 1
ATOM 5585 C CA . HIS B 1 247 ? 6.387 -4.984 1.053 1 92.38 247 HIS B CA 1
ATOM 5586 C C . HIS B 1 247 ? 7.562 -4.422 0.263 1 92.38 247 HIS B C 1
ATOM 5588 O O . HIS B 1 247 ? 8.023 -5.043 -0.701 1 92.38 247 HIS B O 1
ATOM 5594 N N . GLY B 1 248 ? 8.047 -3.357 0.712 1 95.06 248 GLY B N 1
ATOM 5595 C CA . GLY B 1 248 ? 9.07 -2.664 -0.047 1 95.06 248 GLY B CA 1
ATOM 5596 C C . GLY B 1 248 ? 10.469 -3.182 0.229 1 95.06 248 GLY B C 1
ATOM 5597 O O . GLY B 1 248 ? 11.328 -3.16 -0.653 1 95.06 248 GLY B O 1
ATOM 5598 N N . VAL B 1 249 ? 10.664 -3.637 1.458 1 97.12 249 VAL B N 1
ATOM 5599 C CA . VAL B 1 249 ? 11.977 -4.137 1.857 1 97.12 249 VAL B CA 1
ATOM 5600 C C . VAL B 1 249 ? 11.852 -5.574 2.359 1 97.12 249 VAL B C 1
ATOM 5602 O O . VAL B 1 249 ? 10.969 -5.883 3.158 1 97.12 249 VAL B O 1
ATOM 5605 N N . PHE B 1 250 ? 12.711 -6.375 1.858 1 96.69 250 PHE B N 1
ATOM 5606 C CA . PHE B 1 250 ? 12.859 -7.758 2.293 1 96.69 250 PHE B CA 1
ATOM 5607 C C . PHE B 1 250 ? 14.211 -7.973 2.961 1 96.69 250 PHE B C 1
ATOM 5609 O O . PHE B 1 250 ? 15.25 -7.625 2.398 1 96.69 250 PHE B O 1
ATOM 5616 N N . ALA B 1 251 ? 14.148 -8.477 4.199 1 97.81 251 ALA B N 1
ATOM 5617 C CA . ALA B 1 251 ? 15.391 -8.773 4.91 1 97.81 251 ALA B CA 1
ATOM 5618 C C . ALA B 1 251 ? 15.508 -10.266 5.211 1 97.81 251 ALA B C 1
ATOM 5620 O O . ALA B 1 251 ? 14.523 -10.914 5.574 1 97.81 251 ALA B O 1
ATOM 5621 N N . MET B 1 252 ? 16.703 -10.773 5.07 1 97.19 252 MET B N 1
ATOM 5622 C CA . MET B 1 252 ? 16.984 -12.172 5.375 1 97.19 252 MET B CA 1
ATOM 5623 C C . MET B 1 252 ? 18.281 -12.297 6.184 1 97.19 252 MET B C 1
ATOM 5625 O O . MET B 1 252 ? 19.297 -11.711 5.828 1 97.19 252 MET B O 1
ATOM 5629 N N . HIS B 1 253 ? 18.219 -12.977 7.262 1 98.12 253 HIS B N 1
ATOM 5630 C CA . HIS B 1 253 ? 19.344 -13.258 8.156 1 98.12 253 HIS B CA 1
ATOM 5631 C C . HIS B 1 253 ? 19.703 -14.742 8.141 1 98.12 253 HIS B C 1
ATOM 5633 O O . HIS B 1 253 ? 18.875 -15.586 8.484 1 98.12 253 HIS B O 1
ATOM 5639 N N . CYS B 1 254 ? 20.953 -15.039 7.777 1 97.44 254 CYS B N 1
ATOM 5640 C CA . CYS B 1 254 ? 21.422 -16.422 7.75 1 97.44 254 CYS B CA 1
ATOM 5641 C C . CYS B 1 254 ? 21.906 -16.859 9.125 1 97.44 254 CYS B C 1
ATOM 5643 O O . CYS B 1 254 ? 22.953 -16.406 9.594 1 97.44 254 CYS B O 1
ATOM 5645 N N . ILE B 1 255 ? 21.188 -17.734 9.688 1 97 255 ILE B N 1
ATOM 5646 C CA . ILE B 1 255 ? 21.531 -18.234 11.008 1 97 255 ILE B CA 1
ATOM 5647 C C . ILE B 1 255 ? 22.438 -19.469 10.867 1 97 255 ILE B C 1
ATOM 5649 O O . ILE B 1 255 ? 23.438 -19.594 11.57 1 97 255 ILE B O 1
ATOM 5653 N N . SER B 1 256 ? 22.078 -20.328 9.922 1 93.88 256 SER B N 1
ATOM 5654 C CA . SER B 1 256 ? 22.938 -21.469 9.57 1 93.88 256 SER B CA 1
ATOM 5655 C C . SER B 1 256 ? 22.859 -21.766 8.078 1 93.88 256 SER B C 1
ATOM 5657 O O . SER B 1 256 ? 21.922 -21.359 7.398 1 93.88 256 SER B O 1
ATOM 5659 N N . GLN B 1 257 ? 23.906 -22.391 7.625 1 91.69 257 GLN B N 1
ATOM 5660 C CA . GLN B 1 257 ? 24.016 -22.75 6.211 1 91.69 257 GLN B CA 1
ATOM 5661 C C . GLN B 1 257 ? 24.328 -24.219 6.035 1 91.69 257 GLN B C 1
ATOM 5663 O O . GLN B 1 257 ? 24.953 -24.844 6.902 1 91.69 257 GLN B O 1
ATOM 5668 N N . ILE B 1 258 ? 23.859 -24.688 4.922 1 87.25 258 ILE B N 1
ATOM 5669 C CA . ILE B 1 258 ? 24.094 -26.094 4.586 1 87.25 258 ILE B CA 1
ATOM 5670 C C . ILE B 1 258 ? 25.578 -26.297 4.27 1 87.25 258 ILE B C 1
ATOM 5672 O O . ILE B 1 258 ? 26.203 -25.453 3.637 1 87.25 258 ILE B O 1
ATOM 5676 N N . ASP B 1 259 ? 26.016 -27.453 4.848 1 86.31 259 ASP B N 1
ATOM 5677 C CA . ASP B 1 259 ? 27.359 -27.875 4.457 1 86.31 259 ASP B CA 1
ATOM 5678 C C . ASP B 1 259 ? 27.344 -28.594 3.109 1 86.31 259 ASP B C 1
ATOM 5680 O O . ASP B 1 259 ? 26.969 -29.766 3.033 1 86.31 259 ASP B O 1
ATOM 5684 N N . GLY B 1 260 ? 27.75 -27.922 2.123 1 86.44 260 GLY B N 1
ATOM 5685 C CA . GLY B 1 260 ? 27.703 -28.438 0.764 1 86.44 260 GLY B CA 1
ATOM 5686 C C . GLY B 1 260 ? 28.047 -27.391 -0.281 1 86.44 260 GLY B C 1
ATOM 5687 O O . GLY B 1 260 ? 28.688 -26.391 0.028 1 86.44 260 GLY B O 1
ATOM 5688 N N . LYS B 1 261 ? 27.734 -27.797 -1.555 1 88.69 261 LYS B N 1
ATOM 5689 C CA . LYS B 1 261 ? 27.984 -26.906 -2.678 1 88.69 261 LYS B CA 1
ATOM 5690 C C . LYS B 1 261 ? 26.688 -26.312 -3.217 1 88.69 261 LYS B C 1
ATOM 5692 O O . LYS B 1 261 ? 25.609 -26.844 -2.936 1 88.69 261 LYS B O 1
ATOM 5697 N N . GLY B 1 262 ? 26.844 -25.203 -3.951 1 89.75 262 GLY B N 1
ATOM 5698 C CA . GLY B 1 262 ? 25.641 -24.562 -4.469 1 89.75 262 GLY B CA 1
ATOM 5699 C C . GLY B 1 262 ? 24.938 -23.688 -3.443 1 89.75 262 GLY B C 1
ATOM 5700 O O . GLY B 1 262 ? 25.562 -23.219 -2.488 1 89.75 262 GLY B O 1
ATOM 5701 N N . GLY B 1 263 ? 23.656 -23.328 -3.723 1 88.88 263 GLY B N 1
ATOM 5702 C CA . GLY B 1 263 ? 22.844 -22.578 -2.781 1 88.88 263 GLY B CA 1
ATOM 5703 C C . GLY B 1 263 ? 23.094 -21.078 -2.834 1 88.88 263 GLY B C 1
ATOM 5704 O O . GLY B 1 263 ? 22.5 -20.328 -2.064 1 88.88 263 GLY B O 1
ATOM 5705 N N . GLU B 1 264 ? 23.875 -20.688 -3.816 1 93.25 264 GLU B N 1
ATOM 5706 C CA . GLU B 1 264 ? 24.141 -19.266 -3.951 1 93.25 264 GLU B CA 1
ATOM 5707 C C . GLU B 1 264 ? 22.891 -18.5 -4.344 1 93.25 264 GLU B C 1
ATOM 5709 O O . GLU B 1 264 ? 22.109 -18.969 -5.191 1 93.25 264 GLU B O 1
ATOM 5714 N N . TYR B 1 265 ? 22.703 -17.469 -3.664 1 94.75 265 TYR B N 1
ATOM 5715 C CA . TYR B 1 265 ? 21.672 -16.547 -4.102 1 94.75 265 TYR B CA 1
ATOM 5716 C C . TYR B 1 265 ? 22.156 -15.703 -5.281 1 94.75 265 TYR B C 1
ATOM 5718 O O . TYR B 1 265 ? 23.344 -15.398 -5.387 1 94.75 265 TYR B O 1
ATOM 5726 N N . PHE B 1 266 ? 21.312 -15.398 -6.152 1 96 266 PHE B N 1
ATOM 5727 C CA . PHE B 1 266 ? 21.641 -14.477 -7.234 1 96 266 PHE B CA 1
ATOM 5728 C C . PHE B 1 266 ? 20.594 -13.375 -7.336 1 96 266 PHE B C 1
ATOM 5730 O O . PHE B 1 266 ? 19.406 -13.617 -7.094 1 96 266 PHE B O 1
ATOM 5737 N N . PHE B 1 267 ? 21.078 -12.141 -7.586 1 96.88 267 PHE B N 1
ATOM 5738 C CA . PHE B 1 267 ? 20.281 -10.922 -7.586 1 96.88 267 PHE B CA 1
ATOM 5739 C C . PHE B 1 267 ? 20.422 -10.188 -8.914 1 96.88 267 PHE B C 1
ATOM 5741 O O . PHE B 1 267 ? 21.484 -10.211 -9.539 1 96.88 267 PHE B O 1
ATOM 5748 N N . VAL B 1 268 ? 19.391 -9.547 -9.328 1 98 268 VAL B N 1
ATOM 5749 C CA . VAL B 1 268 ? 19.422 -8.75 -10.547 1 98 268 VAL B CA 1
ATOM 5750 C C . VAL B 1 268 ? 18.672 -7.438 -10.328 1 98 268 VAL B C 1
ATOM 5752 O O . VAL B 1 268 ? 17.703 -7.391 -9.57 1 98 268 VAL B O 1
ATOM 5755 N N . ASP B 1 269 ? 19.156 -6.367 -10.961 1 98.06 269 ASP B N 1
ATOM 5756 C CA . ASP B 1 269 ? 18.5 -5.062 -10.914 1 98.06 269 ASP B CA 1
ATOM 5757 C C . ASP B 1 269 ? 17.328 -5.004 -11.898 1 98.06 269 ASP B C 1
ATOM 5759 O O . ASP B 1 269 ? 17.531 -4.734 -13.086 1 98.06 269 ASP B O 1
ATOM 5763 N N . GLY B 1 270 ? 16.172 -5.156 -11.352 1 98.12 270 GLY B N 1
ATOM 5764 C CA . GLY B 1 270 ? 14.969 -5.141 -12.172 1 98.12 270 GLY B CA 1
ATOM 5765 C C . GLY B 1 270 ? 14.719 -3.801 -12.828 1 98.12 270 GLY B C 1
ATOM 5766 O O . GLY B 1 270 ? 14.172 -3.738 -13.938 1 98.12 270 GLY B O 1
ATOM 5767 N N . TYR B 1 271 ? 15.086 -2.678 -12.172 1 97.31 271 TYR B N 1
ATOM 5768 C CA . TYR B 1 271 ? 14.914 -1.352 -12.758 1 97.31 271 TYR B CA 1
ATOM 5769 C C . TYR B 1 271 ? 15.766 -1.199 -14.008 1 97.31 271 TYR B C 1
ATOM 5771 O O . TYR B 1 271 ? 15.305 -0.667 -15.023 1 97.31 271 TYR B O 1
ATOM 5779 N N . LYS B 1 272 ? 16.969 -1.666 -13.906 1 96.62 272 LYS B N 1
ATOM 5780 C CA . LYS B 1 272 ? 17.844 -1.616 -15.07 1 96.62 272 LYS B CA 1
ATOM 5781 C C . LYS B 1 272 ? 17.281 -2.434 -16.234 1 96.62 272 LYS B C 1
ATOM 5783 O O . LYS B 1 272 ? 17.266 -1.979 -17.375 1 96.62 272 LYS B O 1
ATOM 5788 N N . ALA B 1 273 ? 16.812 -3.594 -15.914 1 97.62 273 ALA B N 1
ATOM 5789 C CA . ALA B 1 273 ? 16.219 -4.449 -16.938 1 97.62 273 ALA B CA 1
ATOM 5790 C C . ALA B 1 273 ? 14.992 -3.779 -17.562 1 97.62 273 ALA B C 1
ATOM 5792 O O . ALA B 1 273 ? 14.805 -3.844 -18.781 1 97.62 273 ALA B O 1
ATOM 5793 N N . ALA B 1 274 ? 14.156 -3.182 -16.75 1 97.81 274 ALA B N 1
ATOM 5794 C CA . ALA B 1 274 ? 12.969 -2.484 -17.25 1 97.81 274 ALA B CA 1
ATOM 5795 C C . ALA B 1 274 ? 13.359 -1.328 -18.172 1 97.81 274 ALA B C 1
ATOM 5797 O O . ALA B 1 274 ? 12.742 -1.121 -19.219 1 97.81 274 ALA B O 1
ATOM 5798 N N . GLN B 1 275 ? 14.383 -0.62 -17.75 1 95.62 275 GLN B N 1
ATOM 5799 C CA . GLN B 1 275 ? 14.867 0.479 -18.578 1 95.62 275 GLN B CA 1
ATOM 5800 C C . GLN B 1 275 ? 15.375 -0.03 -19.922 1 95.62 275 GLN B C 1
ATOM 5802 O O . GLN B 1 275 ? 15.086 0.562 -20.969 1 95.62 275 GLN B O 1
ATOM 5807 N N . ASP B 1 276 ? 16.141 -1.08 -19.859 1 96.81 276 ASP B N 1
ATOM 5808 C CA . ASP B 1 276 ? 16.641 -1.687 -21.094 1 96.81 276 ASP B CA 1
ATOM 5809 C C . ASP B 1 276 ? 15.484 -2.154 -21.984 1 96.81 276 ASP B C 1
ATOM 5811 O O . ASP B 1 276 ? 15.523 -1.981 -23.203 1 96.81 276 ASP B O 1
ATOM 5815 N N . LEU B 1 277 ? 14.492 -2.711 -21.391 1 98.38 277 LEU B N 1
ATOM 5816 C CA . LEU B 1 277 ? 13.336 -3.174 -22.156 1 98.38 277 LEU B CA 1
ATOM 5817 C C . LEU B 1 277 ? 12.617 -2.002 -22.812 1 98.38 277 LEU B C 1
ATOM 5819 O O . LEU B 1 277 ? 12.211 -2.094 -23.984 1 98.38 277 LEU B O 1
ATOM 5823 N N . GLN B 1 278 ? 12.438 -0.96 -22.031 1 97.69 278 GLN B N 1
ATOM 5824 C CA . GLN B 1 278 ? 11.766 0.225 -22.562 1 97.69 278 GLN B CA 1
ATOM 5825 C C . GLN B 1 278 ? 12.484 0.754 -23.797 1 97.69 278 GLN B C 1
ATOM 5827 O O . GLN B 1 278 ? 11.836 1.188 -24.75 1 97.69 278 GLN B O 1
ATOM 5832 N N . LYS B 1 279 ? 13.773 0.677 -23.859 1 97.19 279 LYS B N 1
ATOM 5833 C CA . LYS B 1 279 ? 14.586 1.154 -24.969 1 97.19 279 LYS B CA 1
ATOM 5834 C C . LYS B 1 279 ? 14.562 0.17 -26.141 1 97.19 279 LYS B C 1
ATOM 5836 O O . LYS B 1 279 ? 14.445 0.574 -27.297 1 97.19 279 LYS B O 1
ATOM 5841 N N . THR B 1 280 ? 14.594 -1.129 -25.859 1 97.75 280 THR B N 1
ATOM 5842 C CA . THR B 1 280 ? 14.828 -2.127 -26.906 1 97.75 280 THR B CA 1
ATOM 5843 C C . THR B 1 280 ? 13.5 -2.678 -27.422 1 97.75 280 THR B C 1
ATOM 5845 O O . THR B 1 280 ? 13.422 -3.123 -28.562 1 97.75 280 THR B O 1
ATOM 5848 N N . ASN B 1 281 ? 12.484 -2.697 -26.594 1 98.44 281 ASN B N 1
ATOM 5849 C CA . ASN B 1 281 ? 11.164 -3.215 -26.938 1 98.44 281 ASN B CA 1
ATOM 5850 C C . ASN B 1 281 ? 10.055 -2.445 -26.219 1 98.44 281 ASN B C 1
ATOM 5852 O O . ASN B 1 281 ? 9.391 -2.988 -25.344 1 98.44 281 ASN B O 1
ATOM 5856 N N . PRO B 1 282 ? 9.773 -1.222 -26.641 1 98.12 282 PRO B N 1
ATOM 5857 C CA . PRO B 1 282 ? 8.812 -0.353 -25.969 1 98.12 282 PRO B CA 1
ATOM 5858 C C . PRO B 1 282 ? 7.41 -0.957 -25.906 1 98.12 282 PRO B C 1
ATOM 5860 O O . PRO B 1 282 ? 6.672 -0.718 -24.953 1 98.12 282 PRO B O 1
ATOM 5863 N N . GLU B 1 283 ? 7.051 -1.741 -26.875 1 98.19 283 GLU B N 1
ATOM 5864 C CA . GLU B 1 283 ? 5.73 -2.369 -26.875 1 98.19 283 GLU B CA 1
ATOM 5865 C C . GLU B 1 283 ? 5.609 -3.395 -25.75 1 98.19 283 GLU B C 1
ATOM 5867 O O . GLU B 1 283 ? 4.605 -3.424 -25.031 1 98.19 283 GLU B O 1
ATOM 5872 N N . ALA B 1 284 ? 6.629 -4.207 -25.594 1 98.5 284 ALA B N 1
ATOM 5873 C CA . ALA B 1 284 ? 6.645 -5.176 -24.516 1 98.5 284 ALA B CA 1
ATOM 5874 C C . ALA B 1 284 ? 6.602 -4.477 -23.156 1 98.5 284 ALA B C 1
ATOM 5876 O O . ALA B 1 284 ? 5.879 -4.902 -22.25 1 98.5 284 ALA B O 1
ATOM 5877 N N . PHE B 1 285 ? 7.387 -3.377 -23.125 1 98.38 285 PHE B N 1
ATOM 5878 C CA . PHE B 1 285 ? 7.414 -2.592 -21.891 1 98.38 285 PHE B CA 1
ATOM 5879 C C . PHE B 1 285 ? 6.016 -2.1 -21.531 1 98.38 285 PHE B C 1
ATOM 5881 O O . PHE B 1 285 ? 5.551 -2.297 -20.406 1 98.38 285 PHE B O 1
ATOM 5888 N N . GLN B 1 286 ? 5.328 -1.604 -22.453 1 97.5 286 GLN B N 1
ATOM 5889 C CA . GLN B 1 286 ? 3.994 -1.06 -22.219 1 97.5 286 GLN B CA 1
ATOM 5890 C C . GLN B 1 286 ? 3.01 -2.158 -21.828 1 97.5 286 GLN B C 1
ATOM 5892 O O . GLN B 1 286 ? 2.164 -1.96 -20.953 1 97.5 286 GLN B O 1
ATOM 5897 N N . ARG B 1 287 ? 3.09 -3.287 -22.422 1 97.25 287 ARG B N 1
ATOM 5898 C CA . ARG B 1 287 ? 2.197 -4.402 -22.125 1 97.25 287 ARG B CA 1
ATOM 5899 C C . ARG B 1 287 ? 2.365 -4.867 -20.672 1 97.25 287 ARG B C 1
ATOM 5901 O O . ARG B 1 287 ? 1.395 -5.262 -20.031 1 97.25 287 ARG B O 1
ATOM 5908 N N . LEU B 1 288 ? 3.586 -4.762 -20.203 1 97.88 288 LEU B N 1
ATOM 5909 C CA . LEU B 1 288 ? 3.895 -5.281 -18.875 1 97.88 288 LEU B CA 1
ATOM 5910 C C . LEU B 1 288 ? 3.521 -4.27 -17.797 1 97.88 288 LEU B C 1
ATOM 5912 O O . LEU B 1 288 ? 3.648 -4.555 -16.609 1 97.88 288 LEU B O 1
ATOM 5916 N N . THR B 1 289 ? 3.045 -3.082 -18.188 1 96.25 289 THR B N 1
ATOM 5917 C CA . THR B 1 289 ? 2.572 -2.098 -17.219 1 96.25 289 THR B CA 1
ATOM 5918 C C . THR B 1 289 ? 1.077 -2.266 -16.969 1 96.25 289 THR B C 1
ATOM 5920 O O . THR B 1 289 ? 0.5 -1.558 -16.141 1 96.25 289 THR B O 1
ATOM 5923 N N . LYS B 1 290 ? 0.448 -3.199 -17.625 1 93.12 290 LYS B N 1
ATOM 5924 C CA . LYS B 1 290 ? -0.98 -3.451 -17.453 1 93.12 290 LYS B CA 1
ATOM 5925 C C . LYS B 1 290 ? -1.223 -4.629 -16.516 1 93.12 290 LYS B C 1
ATOM 5927 O O . LYS B 1 290 ? -0.597 -5.68 -16.656 1 93.12 290 LYS B O 1
ATOM 5932 N N . PRO B 1 291 ? -2.08 -4.383 -15.562 1 90.44 291 PRO B N 1
ATOM 5933 C CA . PRO B 1 291 ? -2.375 -5.5 -14.656 1 90.44 291 PRO B CA 1
ATOM 5934 C C . PRO B 1 291 ? -3.209 -6.59 -15.32 1 90.44 291 PRO B C 1
ATOM 5936 O O . PRO B 1 291 ? -4.395 -6.391 -15.594 1 90.44 291 PRO B O 1
ATOM 5939 N N . CYS B 1 292 ? -2.588 -7.719 -15.609 1 89.5 292 CYS B N 1
ATOM 5940 C CA . CYS B 1 292 ? -3.357 -8.75 -16.297 1 89.5 292 CYS B CA 1
ATOM 5941 C C . CYS B 1 292 ? -3.182 -10.102 -15.625 1 89.5 292 CYS B C 1
ATOM 5943 O O . CYS B 1 292 ? -3.93 -11.039 -15.898 1 89.5 292 CYS B O 1
ATOM 5945 N N . TRP B 1 293 ? -2.195 -10.219 -14.758 1 89.75 293 TRP B N 1
ATOM 5946 C CA . TRP B 1 293 ? -1.936 -11.508 -14.125 1 89.75 293 TRP B CA 1
ATOM 5947 C C . TRP B 1 293 ? -2.549 -11.57 -12.727 1 89.75 293 TRP B C 1
ATOM 5949 O O . TRP B 1 293 ? -2.549 -10.57 -12 1 89.75 293 TRP B O 1
ATOM 5959 N N . GLU B 1 294 ? -2.971 -12.703 -12.43 1 87.25 294 GLU B N 1
ATOM 5960 C CA . GLU B 1 294 ? -3.494 -12.969 -11.102 1 87.25 294 GLU B CA 1
ATOM 5961 C C . GLU B 1 294 ? -2.574 -13.906 -10.32 1 87.25 294 GLU B C 1
ATOM 5963 O O . GLU B 1 294 ? -2.037 -14.859 -10.883 1 87.25 294 GLU B O 1
ATOM 5968 N N . GLY B 1 295 ? -2.26 -13.477 -9.109 1 86.5 295 GLY B N 1
ATOM 5969 C CA . GLY B 1 295 ? -1.514 -14.328 -8.203 1 86.5 295 GLY B CA 1
ATOM 5970 C C . GLY B 1 295 ? -2.35 -14.844 -7.047 1 86.5 295 GLY B C 1
ATOM 5971 O O . GLY B 1 295 ? -3.201 -14.125 -6.52 1 86.5 295 GLY B O 1
ATOM 5972 N N . ARG B 1 296 ? -2.082 -16.109 -6.664 1 83.06 296 ARG B N 1
ATOM 5973 C CA . ARG B 1 296 ? -2.76 -16.703 -5.516 1 83.06 296 ARG B CA 1
ATOM 5974 C C . ARG B 1 296 ? -1.808 -17.578 -4.715 1 83.06 296 ARG B C 1
ATOM 5976 O O . ARG B 1 296 ? -0.955 -18.266 -5.289 1 83.06 296 ARG B O 1
ATOM 5983 N N . VAL B 1 297 ? -1.987 -17.531 -3.432 1 79.31 297 VAL B N 1
ATOM 5984 C CA . VAL B 1 297 ? -1.225 -18.422 -2.557 1 79.31 297 VAL B CA 1
ATOM 5985 C C . VAL B 1 297 ? -2.094 -18.859 -1.381 1 79.31 297 VAL B C 1
ATOM 5987 O O . VAL B 1 297 ? -2.66 -18.016 -0.674 1 79.31 297 VAL B O 1
ATOM 5990 N N . LYS B 1 298 ? -2.225 -20.156 -1.362 1 72.81 298 LYS B N 1
ATOM 5991 C CA . LYS B 1 298 ? -2.826 -20.719 -0.164 1 72.81 298 LYS B CA 1
ATOM 5992 C C . LYS B 1 298 ? -1.808 -20.828 0.967 1 72.81 298 LYS B C 1
ATOM 5994 O O . LYS B 1 298 ? -0.719 -21.375 0.778 1 72.81 298 LYS B O 1
ATOM 5999 N N . ALA B 1 299 ? -1.924 -20.062 2.033 1 60.91 299 ALA B N 1
ATOM 6000 C CA . ALA B 1 299 ? -0.948 -20.062 3.119 1 60.91 299 ALA B CA 1
ATOM 6001 C C . ALA B 1 299 ? -1.102 -21.312 3.982 1 60.91 299 ALA B C 1
ATOM 6003 O O . ALA B 1 299 ? -1.302 -21.219 5.195 1 60.91 299 ALA B O 1
ATOM 6004 N N . TRP B 1 300 ? -1.128 -22.469 3.496 1 56.62 300 TRP B N 1
ATOM 6005 C CA . TRP B 1 300 ? -1.386 -23.672 4.258 1 56.62 300 TRP B CA 1
ATOM 6006 C C . TRP B 1 300 ? -0.254 -23.953 5.242 1 56.62 300 TRP B C 1
ATOM 6008 O O . TRP B 1 300 ? -0.477 -24.531 6.309 1 56.62 300 TRP B O 1
ATOM 6018 N N . VAL B 1 301 ? 0.873 -23.5 4.883 1 49.66 301 VAL B N 1
ATOM 6019 C CA . VAL B 1 301 ? 2.016 -23.984 5.645 1 49.66 301 VAL B CA 1
ATOM 6020 C C . VAL B 1 301 ? 1.984 -23.422 7.059 1 49.66 301 VAL B C 1
ATOM 6022 O O . VAL B 1 301 ? 2.459 -24.047 8 1 49.66 301 VAL B O 1
ATOM 6025 N N . VAL B 1 302 ? 1.424 -22.281 7.102 1 54.59 302 VAL B N 1
ATOM 6026 C CA . VAL B 1 302 ? 1.612 -21.719 8.438 1 54.59 302 VAL B CA 1
ATOM 6027 C C . VAL B 1 302 ? 0.292 -21.766 9.203 1 54.59 302 VAL B C 1
ATOM 6029 O O . VAL B 1 302 ? 0.222 -22.312 10.305 1 54.59 302 VAL B O 1
ATOM 6032 N N . ASN B 1 303 ? -0.677 -21.109 8.719 1 63.41 303 ASN B N 1
ATOM 6033 C CA . ASN B 1 303 ? -1.951 -21.109 9.43 1 63.41 303 ASN B CA 1
ATOM 6034 C C . ASN B 1 303 ? -3.131 -21.078 8.461 1 63.41 303 ASN B C 1
ATOM 6036 O O . ASN B 1 303 ? -3.084 -20.406 7.438 1 63.41 303 ASN B O 1
ATOM 6040 N N . ASP B 1 304 ? -3.484 -22.25 7.906 1 71.94 304 ASP B N 1
ATOM 6041 C CA . ASP B 1 304 ? -4.621 -22.453 7.012 1 71.94 304 ASP B CA 1
ATOM 6042 C C . ASP B 1 304 ? -5.691 -21.391 7.227 1 71.94 304 ASP B C 1
ATOM 6044 O O . ASP B 1 304 ? -6.887 -21.688 7.246 1 71.94 304 ASP B O 1
ATOM 6048 N N . LYS B 1 305 ? -5.18 -20.125 7.398 1 81.19 305 LYS B N 1
ATOM 6049 C CA . LYS B 1 305 ? -6.164 -19.094 7.734 1 81.19 305 LYS B CA 1
ATOM 6050 C C . LYS B 1 305 ? -6.266 -18.047 6.637 1 81.19 305 LYS B C 1
ATOM 6052 O O . LYS B 1 305 ? -7.176 -17.219 6.648 1 81.19 305 LYS B O 1
ATOM 6057 N N . HIS B 1 306 ? -5.379 -18.172 5.664 1 85.44 306 HIS B N 1
ATOM 6058 C CA . HIS B 1 306 ? -5.305 -17.094 4.688 1 85.44 306 HIS B CA 1
ATOM 6059 C C . HIS B 1 306 ? -5.281 -17.641 3.266 1 85.44 306 HIS B C 1
ATOM 6061 O O . HIS B 1 306 ? -4.68 -18.688 3.004 1 85.44 306 HIS B O 1
ATOM 6067 N N . TYR B 1 307 ? -5.934 -16.969 2.393 1 87.5 307 TYR B N 1
ATOM 6068 C CA . TYR B 1 307 ? -5.891 -17.219 0.956 1 87.5 307 TYR B CA 1
ATOM 6069 C C . TYR B 1 307 ? -5.605 -15.93 0.187 1 87.5 307 TYR B C 1
ATOM 6071 O O . TYR B 1 307 ? -6.516 -15.148 -0.087 1 87.5 307 TYR B O 1
ATOM 6079 N N . HIS B 1 308 ? -4.395 -15.797 -0.197 1 87.5 308 HIS B N 1
ATOM 6080 C CA . HIS B 1 308 ? -3.914 -14.562 -0.804 1 87.5 308 HIS B CA 1
ATOM 6081 C C . HIS B 1 308 ? -4.344 -14.461 -2.264 1 87.5 308 HIS B C 1
ATOM 6083 O O . HIS B 1 308 ? -4.504 -15.484 -2.941 1 87.5 308 HIS B O 1
ATOM 6089 N N . HIS B 1 309 ? -4.562 -13.281 -2.695 1 86.75 309 HIS B N 1
ATOM 6090 C CA . HIS B 1 309 ? -4.965 -12.969 -4.062 1 86.75 309 HIS B CA 1
ATOM 6091 C C . HIS B 1 309 ? -4.441 -11.602 -4.488 1 86.75 309 HIS B C 1
ATOM 6093 O O . HIS B 1 309 ? -4.441 -10.656 -3.699 1 86.75 309 HIS B O 1
ATOM 6099 N N . SER B 1 310 ? 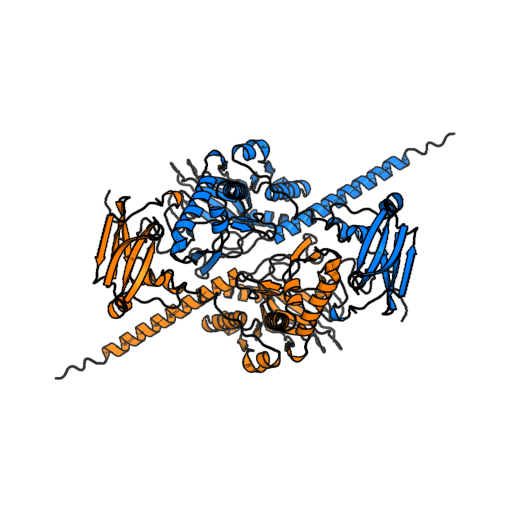-3.979 -11.523 -5.707 1 88.75 310 SER B N 1
ATOM 6100 C CA . SER B 1 310 ? -3.498 -10.25 -6.227 1 88.75 310 SER B CA 1
ATOM 6101 C C . SER B 1 310 ? -3.791 -10.109 -7.715 1 88.75 310 SER B C 1
ATOM 6103 O O . SER B 1 310 ? -3.965 -11.109 -8.414 1 88.75 310 SER B O 1
ATOM 6105 N N . VAL B 1 311 ? -3.975 -8.953 -8.172 1 88 311 VAL B N 1
ATOM 6106 C CA . VAL B 1 311 ? -3.943 -8.555 -9.578 1 88 311 VAL B CA 1
ATOM 6107 C C . VAL B 1 311 ? -2.908 -7.449 -9.773 1 88 311 VAL B C 1
ATOM 6109 O O . VAL B 1 311 ? -3.029 -6.367 -9.195 1 88 311 VAL B O 1
ATOM 6112 N N . SER B 1 312 ? -1.892 -7.742 -10.484 1 86.69 312 SER B N 1
ATOM 6113 C CA . SER B 1 312 ? -0.801 -6.777 -10.555 1 86.69 312 SER B CA 1
ATOM 6114 C C . SER B 1 312 ? -0.148 -6.777 -11.93 1 86.69 312 SER B C 1
ATOM 6116 O O . SER B 1 312 ? -0.368 -7.691 -12.727 1 86.69 312 SER B O 1
ATOM 6118 N N . ALA B 1 313 ? 0.536 -5.699 -12.203 1 93.06 313 ALA B N 1
ATOM 6119 C CA . ALA B 1 313 ? 1.433 -5.602 -13.352 1 93.06 313 ALA B CA 1
ATOM 6120 C C . ALA B 1 313 ? 2.883 -5.836 -12.938 1 93.06 313 ALA B C 1
ATOM 6122 O O . ALA B 1 313 ? 3.299 -5.426 -11.852 1 93.06 313 ALA B O 1
ATOM 6123 N N . PRO B 1 314 ? 3.602 -6.441 -13.797 1 95.5 314 PRO B N 1
ATOM 6124 C CA . PRO B 1 314 ? 5.023 -6.617 -13.492 1 95.5 314 PRO B CA 1
ATOM 6125 C C . PRO B 1 314 ? 5.746 -5.293 -13.266 1 95.5 314 PRO B C 1
ATOM 6127 O O . PRO B 1 314 ? 6.633 -5.207 -12.406 1 95.5 314 PRO B O 1
ATOM 6130 N N . ILE B 1 315 ? 5.305 -4.293 -14.047 1 97.5 315 ILE B N 1
ATOM 6131 C CA . ILE B 1 315 ? 5.965 -2.992 -13.969 1 97.5 315 ILE B CA 1
ATOM 6132 C C . ILE B 1 315 ? 4.938 -1.916 -13.625 1 97.5 315 ILE B C 1
ATOM 6134 O O . ILE B 1 315 ? 3.873 -1.84 -14.242 1 97.5 315 ILE B O 1
ATOM 6138 N N . LYS B 1 316 ? 5.246 -1.153 -12.641 1 95 316 LYS B N 1
ATOM 6139 C CA . LYS B 1 316 ? 4.43 0.003 -12.289 1 95 316 LYS B CA 1
ATOM 6140 C C . LYS B 1 316 ? 5.188 1.307 -12.523 1 95 316 LYS B C 1
ATOM 6142 O O . LYS B 1 316 ? 6.379 1.401 -12.227 1 95 316 LYS B O 1
ATOM 6147 N N . LEU B 1 317 ? 4.445 2.271 -13.031 1 93.62 317 LEU B N 1
ATOM 6148 C CA . LEU B 1 317 ? 5.023 3.576 -13.344 1 93.62 317 LEU B CA 1
ATOM 6149 C C . LEU B 1 317 ? 4.379 4.668 -12.5 1 93.62 317 LEU B C 1
ATOM 6151 O O . LEU B 1 317 ? 3.234 4.527 -12.055 1 93.62 317 LEU B O 1
ATOM 6155 N N . ASN B 1 318 ? 5.152 5.66 -12.219 1 85.62 318 ASN B N 1
ATOM 6156 C CA . ASN B 1 318 ? 4.551 6.875 -11.68 1 85.62 318 ASN B CA 1
ATOM 6157 C C . ASN B 1 318 ? 4.012 7.773 -12.789 1 85.62 318 ASN B C 1
ATOM 6159 O O . ASN B 1 318 ? 4 7.383 -13.961 1 85.62 318 ASN B O 1
ATOM 6163 N N . GLU B 1 319 ? 3.533 8.969 -12.438 1 77.69 319 GLU B N 1
ATOM 6164 C CA . GLU B 1 319 ? 2.91 9.875 -13.391 1 77.69 319 GLU B CA 1
ATOM 6165 C C . GLU B 1 319 ? 3.922 10.375 -14.422 1 77.69 319 GLU B C 1
ATOM 6167 O O . GLU B 1 319 ? 3.557 10.688 -15.555 1 77.69 319 GLU B O 1
ATOM 6172 N N . ALA B 1 320 ? 5.184 10.398 -14.047 1 80.75 320 ALA B N 1
ATOM 6173 C CA . ALA B 1 320 ? 6.242 10.867 -14.938 1 80.75 320 ALA B CA 1
ATOM 6174 C C . ALA B 1 320 ? 6.703 9.758 -15.875 1 80.75 320 ALA B C 1
ATOM 6176 O O . ALA B 1 320 ? 7.543 9.984 -16.75 1 80.75 320 ALA B O 1
ATOM 6177 N N . GLY B 1 321 ? 6.188 8.555 -15.664 1 87.69 321 GLY B N 1
ATOM 6178 C CA . GLY B 1 321 ? 6.555 7.434 -16.516 1 87.69 321 GLY B CA 1
ATOM 6179 C C . GLY B 1 321 ? 7.785 6.691 -16.031 1 87.69 321 GLY B C 1
ATOM 6180 O O . GLY B 1 321 ? 8.344 5.863 -16.766 1 87.69 321 GLY B O 1
ATOM 6181 N N . GLU B 1 322 ? 8.164 6.988 -14.859 1 90.75 322 GLU B N 1
ATOM 6182 C CA . GLU B 1 322 ? 9.32 6.309 -14.289 1 90.75 322 GLU B CA 1
ATOM 6183 C C . GLU B 1 322 ? 8.914 5.008 -13.602 1 90.75 322 GLU B C 1
ATOM 6185 O O . GLU B 1 322 ? 7.848 4.93 -12.992 1 90.75 322 GLU B O 1
ATOM 6190 N N . VAL B 1 323 ? 9.82 4.016 -13.656 1 95.06 323 VAL B N 1
ATOM 6191 C CA . VAL B 1 323 ? 9.555 2.736 -13.008 1 95.06 323 VAL B CA 1
ATOM 6192 C C . VAL B 1 323 ? 9.648 2.896 -11.492 1 95.06 323 VAL B C 1
ATOM 6194 O O . VAL B 1 323 ? 10.672 3.355 -10.977 1 95.06 323 VAL B O 1
ATOM 6197 N N . THR B 1 324 ? 8.578 2.51 -10.805 1 92.62 324 THR B N 1
ATOM 6198 C CA . THR B 1 324 ? 8.578 2.641 -9.352 1 92.62 324 THR B CA 1
ATOM 6199 C C . THR B 1 324 ? 8.469 1.273 -8.68 1 92.62 324 THR B C 1
ATOM 6201 O O . THR B 1 324 ? 8.727 1.138 -7.484 1 92.62 324 THR B O 1
ATOM 6204 N N . LYS B 1 325 ? 8.086 0.33 -9.445 1 95.88 325 LYS B N 1
ATOM 6205 C CA . LYS B 1 325 ? 7.949 -1.02 -8.906 1 95.88 325 LYS B CA 1
ATOM 6206 C C . LYS B 1 325 ? 8.086 -2.068 -10 1 95.88 325 LYS B C 1
ATOM 6208 O O . LYS B 1 325 ? 7.523 -1.918 -11.086 1 95.88 325 LYS B O 1
ATOM 6213 N N . LEU B 1 326 ? 8.836 -3.027 -9.836 1 97.31 326 LEU B N 1
ATOM 6214 C CA . LEU B 1 326 ? 8.93 -4.234 -10.648 1 97.31 326 LEU B CA 1
ATOM 6215 C C . LEU B 1 326 ? 8.844 -5.484 -9.773 1 97.31 326 LEU B C 1
ATOM 6217 O O . LEU B 1 326 ? 9.703 -5.703 -8.914 1 97.31 326 LEU B O 1
ATOM 6221 N N . THR B 1 327 ? 7.812 -6.211 -9.898 1 95.25 327 THR B N 1
ATOM 6222 C CA . THR B 1 327 ? 7.629 -7.441 -9.141 1 95.25 327 THR B CA 1
ATOM 6223 C C . THR B 1 327 ? 7.234 -8.594 -10.062 1 95.25 327 THR B C 1
ATOM 6225 O O . THR B 1 327 ? 6.418 -8.414 -10.969 1 95.25 327 THR B O 1
ATOM 6228 N N . LEU B 1 328 ? 7.871 -9.695 -9.828 1 94 328 LEU B N 1
ATOM 6229 C CA . LEU B 1 328 ? 7.617 -10.914 -10.586 1 94 328 LEU B CA 1
ATOM 6230 C C . LEU B 1 328 ? 7.73 -12.148 -9.688 1 94 328 LEU B C 1
ATOM 6232 O O . LEU B 1 328 ? 8.609 -12.211 -8.828 1 94 328 LEU B O 1
ATOM 6236 N N . CYS B 1 329 ? 6.812 -13.023 -9.859 1 92.06 329 CYS B N 1
ATOM 6237 C CA . CYS B 1 329 ? 6.906 -14.352 -9.273 1 92.06 329 CYS B CA 1
ATOM 6238 C C . CYS B 1 329 ? 6.07 -15.359 -10.055 1 92.06 329 CYS B C 1
ATOM 6240 O O . CYS B 1 329 ? 4.84 -15.328 -10 1 92.06 329 CYS B O 1
ATOM 6242 N N . ASP B 1 330 ? 6.699 -16.234 -10.695 1 88 330 ASP B N 1
ATOM 6243 C CA . ASP B 1 330 ? 6.004 -17.188 -11.555 1 88 330 ASP B CA 1
ATOM 6244 C C . ASP B 1 330 ? 5.273 -18.25 -10.727 1 88 330 ASP B C 1
ATOM 6246 O O . ASP B 1 330 ? 4.234 -18.75 -11.148 1 88 330 ASP B O 1
ATOM 6250 N N . PHE B 1 331 ? 5.758 -18.516 -9.539 1 83.44 331 PHE B N 1
ATOM 6251 C CA . PHE B 1 331 ? 5.211 -19.594 -8.742 1 83.44 331 PHE B CA 1
ATOM 6252 C C . PHE B 1 331 ? 3.771 -19.297 -8.328 1 83.44 331 PHE B C 1
ATOM 6254 O O . PHE B 1 331 ? 2.967 -20.219 -8.164 1 83.44 331 PHE B O 1
ATOM 6261 N N . TRP B 1 332 ? 3.523 -18.016 -8.289 1 83.81 332 TRP B N 1
ATOM 6262 C CA . TRP B 1 332 ? 2.227 -17.656 -7.727 1 83.81 332 TRP B CA 1
ATOM 6263 C C . TRP B 1 332 ? 1.261 -17.219 -8.828 1 83.81 332 TRP B C 1
ATOM 6265 O O . TRP B 1 332 ? 0.095 -16.922 -8.555 1 83.81 332 TRP B O 1
ATOM 6275 N N . ARG B 1 333 ? 1.704 -17.234 -9.992 1 88.06 333 ARG B N 1
ATOM 6276 C CA . ARG B 1 333 ? 0.864 -16.797 -11.109 1 88.06 333 ARG B CA 1
ATOM 6277 C C . ARG B 1 333 ? -0.177 -17.859 -11.445 1 88.06 333 ARG B C 1
ATOM 6279 O O . ARG B 1 333 ? 0.168 -19.016 -11.703 1 88.06 333 ARG B O 1
ATOM 6286 N N . THR B 1 334 ? -1.425 -17.484 -11.477 1 85.62 334 THR B N 1
ATOM 6287 C CA . THR B 1 334 ? -2.508 -18.422 -11.773 1 85.62 334 THR B CA 1
ATOM 6288 C C . THR B 1 334 ? -2.789 -18.453 -13.273 1 85.62 334 THR B C 1
ATOM 6290 O O . THR B 1 334 ? -2.168 -17.719 -14.047 1 85.62 334 THR B O 1
ATOM 6293 N N . SER B 1 335 ? -3.711 -19.328 -13.609 1 88.44 335 SER B N 1
ATOM 6294 C CA . SER B 1 335 ? -4.113 -19.469 -15.008 1 88.44 335 SER B CA 1
ATOM 6295 C C . SER B 1 335 ? -5.043 -18.344 -15.43 1 88.44 335 SER B C 1
ATOM 6297 O O . SER B 1 335 ? -5.293 -18.141 -16.625 1 88.44 335 SER B O 1
ATOM 6299 N N . VAL B 1 336 ? -5.461 -17.578 -14.5 1 86.56 336 VAL B N 1
ATOM 6300 C CA . VAL B 1 336 ? -6.398 -16.5 -14.812 1 86.56 336 VAL B CA 1
ATOM 6301 C C . VAL B 1 336 ? -5.633 -15.281 -15.312 1 86.56 336 VAL B C 1
ATOM 6303 O O . VAL B 1 336 ? -4.742 -14.773 -14.625 1 86.56 336 VAL B O 1
ATOM 6306 N N . MET B 1 337 ? -5.977 -14.891 -16.484 1 88.56 337 MET B N 1
ATOM 6307 C CA . MET B 1 337 ? -5.457 -13.648 -17.047 1 88.56 337 MET B CA 1
ATOM 6308 C C . MET B 1 337 ? -6.59 -12.688 -17.391 1 88.56 337 MET B C 1
ATOM 6310 O O . MET B 1 337 ? -7.582 -13.094 -18 1 88.56 337 MET B O 1
ATOM 6314 N N . ARG B 1 338 ? -6.383 -11.508 -17 1 87.06 338 ARG B N 1
ATOM 6315 C CA . ARG B 1 338 ? -7.41 -10.492 -17.219 1 87.06 338 ARG B CA 1
ATOM 6316 C C . ARG B 1 338 ? -7.141 -9.703 -18.5 1 87.06 338 ARG B C 1
ATOM 6318 O O . ARG B 1 338 ? -6.855 -8.5 -18.438 1 87.06 338 ARG B O 1
ATOM 6325 N N . LEU B 1 339 ? -7.289 -10.289 -19.609 1 90 339 LEU B N 1
ATOM 6326 C CA . LEU B 1 339 ? -7.113 -9.688 -20.922 1 90 339 LEU B CA 1
ATOM 6327 C C . LEU B 1 339 ? -7.816 -10.508 -22 1 90 339 LEU B C 1
ATOM 6329 O O . LEU B 1 339 ? -8.094 -11.695 -21.797 1 90 339 LEU B O 1
ATOM 6333 N N . PRO B 1 340 ? -8.125 -9.867 -23.125 1 91.75 340 PRO B N 1
ATOM 6334 C CA . PRO B 1 340 ? -8.688 -10.641 -24.234 1 91.75 340 PRO B CA 1
ATOM 6335 C C . PRO B 1 340 ? -7.723 -11.711 -24.75 1 91.75 340 PRO B C 1
ATOM 6337 O O . PRO B 1 340 ? -6.508 -11.516 -24.734 1 91.75 340 PRO B O 1
ATOM 6340 N N . VAL B 1 341 ? -8.297 -12.797 -25.25 1 94.25 341 VAL B N 1
ATOM 6341 C CA . VAL B 1 341 ? -7.52 -13.961 -25.672 1 94.25 341 VAL B CA 1
ATOM 6342 C C . VAL B 1 341 ? -6.508 -13.539 -26.734 1 94.25 341 VAL B C 1
ATOM 6344 O O . VAL B 1 341 ? -5.398 -14.078 -26.781 1 94.25 341 VAL B O 1
ATOM 6347 N N . GLY B 1 342 ? -6.867 -12.547 -27.531 1 94.38 342 GLY B N 1
ATOM 6348 C CA . GLY B 1 342 ? -6 -12.109 -28.609 1 94.38 342 GLY B CA 1
ATOM 6349 C C . GLY B 1 342 ? -4.734 -11.422 -28.125 1 94.38 342 GLY B C 1
ATOM 6350 O O . GLY B 1 342 ? -3.789 -11.242 -28.891 1 94.38 342 GLY B O 1
ATOM 6351 N N . GLU B 1 343 ? -4.664 -11.117 -26.812 1 94.94 343 GLU B N 1
ATOM 6352 C CA . GLU B 1 343 ? -3.514 -10.406 -26.266 1 94.94 343 GLU B CA 1
ATOM 6353 C C . GLU B 1 343 ? -2.627 -11.328 -25.438 1 94.94 343 GLU B C 1
ATOM 6355 O O . GLU B 1 343 ? -1.548 -10.93 -24.984 1 94.94 343 GLU B O 1
ATOM 6360 N N . VAL B 1 344 ? -3.006 -12.57 -25.266 1 95.88 344 VAL B N 1
ATOM 6361 C CA . VAL B 1 344 ? -2.334 -13.484 -24.359 1 95.88 344 VAL B CA 1
ATOM 6362 C C . VAL B 1 344 ? -0.929 -13.789 -24.859 1 95.88 344 VAL B C 1
ATOM 6364 O O . VAL B 1 344 ? 0.052 -13.633 -24.125 1 95.88 344 VAL B O 1
ATOM 6367 N N . CYS B 1 345 ? -0.809 -14.141 -26.125 1 97.38 345 CYS B N 1
ATOM 6368 C CA . CYS B 1 345 ? 0.479 -14.547 -26.672 1 97.38 345 CYS B CA 1
ATOM 6369 C C . CYS B 1 345 ? 1.467 -13.383 -26.672 1 97.38 345 CYS B C 1
ATOM 6371 O O . CYS B 1 345 ? 2.627 -13.555 -26.281 1 97.38 345 CYS B O 1
ATOM 6373 N N . ASP B 1 346 ? 0.968 -12.219 -27.047 1 97.38 346 ASP B N 1
ATOM 6374 C CA . ASP B 1 346 ? 1.836 -11.047 -27.031 1 97.38 346 ASP B CA 1
ATOM 6375 C C . ASP B 1 346 ? 2.307 -10.727 -25.609 1 97.38 346 ASP B C 1
ATOM 6377 O O . ASP B 1 346 ? 3.434 -10.273 -25.406 1 97.38 346 ASP B O 1
ATOM 6381 N N . THR B 1 347 ? 1.489 -10.93 -24.656 1 96.88 347 THR B N 1
ATOM 6382 C CA . THR B 1 347 ? 1.849 -10.688 -23.266 1 96.88 347 THR B CA 1
ATOM 6383 C C . THR B 1 347 ? 2.91 -11.68 -22.797 1 96.88 347 THR B C 1
ATOM 6385 O O . THR B 1 347 ? 3.84 -11.312 -22.078 1 96.88 347 THR B O 1
ATOM 6388 N N . TYR B 1 348 ? 2.811 -12.93 -23.234 1 97.31 348 TYR B N 1
ATOM 6389 C CA . TYR B 1 348 ? 3.84 -13.922 -22.938 1 97.31 348 TYR B CA 1
ATOM 6390 C C . TYR B 1 348 ? 5.176 -13.516 -23.547 1 97.31 348 TYR B C 1
ATOM 6392 O O . TYR B 1 348 ? 6.219 -13.633 -22.906 1 97.31 348 TYR B O 1
ATOM 6400 N N . ARG B 1 349 ? 5.094 -13.07 -24.766 1 98.19 349 ARG B N 1
ATOM 6401 C CA . ARG B 1 349 ? 6.316 -12.641 -25.438 1 98.19 349 ARG B CA 1
ATOM 6402 C C . ARG B 1 349 ? 6.938 -11.438 -24.734 1 98.19 349 ARG B C 1
ATOM 6404 O O . ARG B 1 349 ? 8.164 -11.32 -24.656 1 98.19 349 ARG B O 1
ATOM 6411 N N . ALA B 1 350 ? 6.062 -10.547 -24.266 1 98.5 350 ALA B N 1
ATOM 6412 C CA . ALA B 1 350 ? 6.559 -9.398 -23.516 1 98.5 350 ALA B CA 1
ATOM 6413 C C . ALA B 1 350 ? 7.266 -9.852 -22.234 1 98.5 350 ALA B C 1
ATOM 6415 O O . ALA B 1 350 ? 8.344 -9.352 -21.906 1 98.5 350 ALA B O 1
ATOM 6416 N N . LEU B 1 351 ? 6.672 -10.805 -21.547 1 97.81 351 LEU B N 1
ATOM 6417 C CA . LEU B 1 351 ? 7.277 -11.344 -20.344 1 97.81 351 LEU B CA 1
ATOM 6418 C C . LEU B 1 351 ? 8.617 -12 -20.641 1 97.81 351 LEU B C 1
ATOM 6420 O O . LEU B 1 351 ? 9.586 -11.82 -19.906 1 97.81 351 LEU B O 1
ATOM 6424 N N . ARG B 1 352 ? 8.688 -12.742 -21.734 1 98.12 352 ARG B N 1
ATOM 6425 C CA . ARG B 1 352 ? 9.938 -13.375 -22.156 1 98.12 352 ARG B CA 1
ATOM 6426 C C . ARG B 1 352 ? 11.016 -12.336 -22.438 1 98.12 352 ARG B C 1
ATOM 6428 O O . ARG B 1 352 ? 12.164 -12.5 -22.031 1 98.12 352 ARG B O 1
ATOM 6435 N N . ALA B 1 353 ? 10.609 -11.281 -23.109 1 98.56 353 ALA B N 1
ATOM 6436 C CA . ALA B 1 353 ? 11.562 -10.219 -23.422 1 98.56 353 ALA B CA 1
ATOM 6437 C C . ALA B 1 353 ? 12.172 -9.641 -22.141 1 98.56 353 ALA B C 1
ATOM 6439 O O . ALA B 1 353 ? 13.375 -9.391 -22.094 1 98.56 353 ALA B O 1
ATOM 6440 N N . LEU B 1 354 ? 11.391 -9.406 -21.172 1 98.38 354 LEU B N 1
ATOM 6441 C CA . LEU B 1 354 ? 11.891 -8.898 -19.906 1 98.38 354 LEU B CA 1
ATOM 6442 C C . LEU B 1 354 ? 12.789 -9.93 -19.219 1 98.38 354 LEU B C 1
ATOM 6444 O O . LEU B 1 354 ? 13.883 -9.594 -18.766 1 98.38 354 LEU B O 1
ATOM 6448 N N . LYS B 1 355 ? 12.367 -11.156 -19.172 1 97.81 355 LYS B N 1
ATOM 6449 C CA . LYS B 1 355 ? 13.109 -12.203 -18.469 1 97.81 355 LYS B CA 1
ATOM 6450 C C . LYS B 1 355 ? 14.445 -12.484 -19.156 1 97.81 355 LYS B C 1
ATOM 6452 O O . LYS B 1 355 ? 15.438 -12.781 -18.484 1 97.81 355 LYS B O 1
ATOM 6457 N N . ASP B 1 356 ? 14.445 -12.367 -20.438 1 97.75 356 ASP B N 1
ATOM 6458 C CA . ASP B 1 356 ? 15.703 -12.516 -21.156 1 97.75 356 ASP B CA 1
ATOM 6459 C C . ASP B 1 356 ? 16.734 -11.484 -20.672 1 97.75 356 ASP B C 1
ATOM 6461 O O . ASP B 1 356 ? 17.922 -11.781 -20.594 1 97.75 356 ASP B O 1
ATOM 6465 N N . LEU B 1 357 ? 16.266 -10.328 -20.422 1 97.56 357 LEU B N 1
ATOM 6466 C CA . LEU B 1 357 ? 17.141 -9.289 -19.906 1 97.56 357 LEU B CA 1
ATOM 6467 C C . LEU B 1 357 ? 17.547 -9.586 -18.469 1 97.56 357 LEU B C 1
ATOM 6469 O O . LEU B 1 357 ? 18.719 -9.398 -18.094 1 97.56 357 LEU B O 1
ATOM 6473 N N . LEU B 1 358 ? 16.641 -10.062 -17.672 1 97.56 358 LEU B N 1
ATOM 6474 C CA . LEU B 1 358 ? 16.875 -10.328 -16.266 1 97.56 358 LEU B CA 1
ATOM 6475 C C . LEU B 1 358 ? 17.891 -11.453 -16.078 1 97.56 358 LEU B C 1
ATOM 6477 O O . LEU B 1 358 ? 18.703 -11.422 -15.148 1 97.56 358 LEU B O 1
ATOM 6481 N N . TYR B 1 359 ? 17.875 -12.422 -16.984 1 96.12 359 TYR B N 1
ATOM 6482 C CA . TYR B 1 359 ? 18.688 -13.625 -16.797 1 96.12 359 TYR B CA 1
ATOM 6483 C C . TYR B 1 359 ? 19.984 -13.531 -17.594 1 96.12 359 TYR B C 1
ATOM 6485 O O . TYR B 1 359 ? 20.719 -14.516 -17.719 1 96.12 359 TYR B O 1
ATOM 6493 N N . ARG B 1 360 ? 20.234 -12.398 -18.141 1 94.19 360 ARG B N 1
ATOM 6494 C CA . ARG B 1 360 ? 21.531 -12.227 -18.766 1 94.19 360 ARG B CA 1
ATOM 6495 C C . ARG B 1 360 ? 22.656 -12.445 -17.766 1 94.19 360 ARG B C 1
ATOM 6497 O O . ARG B 1 360 ? 22.594 -11.984 -16.625 1 94.19 360 ARG B O 1
ATOM 6504 N N . LYS B 1 361 ? 23.656 -13.07 -18.203 1 88.12 361 LYS B N 1
ATOM 6505 C CA . LYS B 1 361 ? 24.75 -13.453 -17.312 1 88.12 361 LYS B CA 1
ATOM 6506 C C . LYS B 1 361 ? 25.422 -12.227 -16.703 1 88.12 361 LYS B C 1
ATOM 6508 O O . LYS B 1 361 ? 25.797 -12.242 -15.531 1 88.12 361 LYS B O 1
ATOM 6513 N N . ASP B 1 362 ? 25.547 -11.211 -17.422 1 90.81 362 ASP B N 1
ATOM 6514 C CA . ASP B 1 362 ? 26.25 -10.031 -16.922 1 90.81 362 ASP B CA 1
ATOM 6515 C C . ASP B 1 362 ? 25.359 -9.227 -15.977 1 90.81 362 ASP B C 1
ATOM 6517 O O . ASP B 1 362 ? 25.844 -8.297 -15.32 1 90.81 362 ASP B O 1
ATOM 6521 N N . HIS B 1 363 ? 24.141 -9.633 -15.773 1 89.75 363 HIS B N 1
ATOM 6522 C CA . HIS B 1 363 ? 23.219 -8.867 -14.945 1 89.75 363 HIS B CA 1
ATOM 6523 C C . HIS B 1 363 ? 23.062 -9.508 -13.562 1 89.75 363 HIS B C 1
ATOM 6525 O O . HIS B 1 363 ? 22.609 -8.852 -12.625 1 89.75 363 HIS B O 1
ATOM 6531 N N . THR B 1 364 ? 23.469 -10.711 -13.422 1 92.69 364 THR B N 1
ATOM 6532 C CA . THR B 1 364 ? 23.141 -11.438 -12.195 1 92.69 364 THR B CA 1
ATOM 6533 C C . THR B 1 364 ? 24.328 -11.422 -11.234 1 92.69 364 THR B C 1
ATOM 6535 O O . THR B 1 364 ? 25.438 -11.859 -11.586 1 92.69 364 THR B O 1
ATOM 6538 N N . PHE B 1 365 ? 24.156 -10.852 -10.078 1 93.56 365 PHE B N 1
ATOM 6539 C CA . PHE B 1 365 ? 25.141 -10.875 -8.992 1 93.56 365 PHE B CA 1
ATOM 6540 C C . PHE B 1 365 ? 24.891 -12.062 -8.07 1 93.56 365 PHE B C 1
ATOM 6542 O O . PHE B 1 365 ? 23.781 -12.234 -7.555 1 93.56 365 PHE B O 1
ATOM 6549 N N . CYS B 1 366 ? 25.922 -12.859 -7.82 1 93.25 366 CYS B N 1
ATOM 6550 C CA . CYS B 1 366 ? 25.781 -14.055 -6.992 1 93.25 366 CYS B CA 1
ATOM 6551 C C . CYS B 1 366 ? 26.469 -13.867 -5.645 1 93.25 366 CYS B C 1
ATOM 6553 O O . CYS B 1 366 ? 27.516 -13.219 -5.559 1 93.25 366 CYS B O 1
ATOM 6555 N N . HIS B 1 367 ? 25.859 -14.398 -4.621 1 92.62 367 HIS B N 1
ATOM 6556 C CA . HIS B 1 367 ? 26.406 -14.328 -3.275 1 92.62 367 HIS B CA 1
ATOM 6557 C C . HIS B 1 367 ? 26.047 -15.57 -2.467 1 92.62 367 HIS B C 1
ATOM 6559 O O . HIS B 1 367 ? 24.891 -15.977 -2.428 1 92.62 367 HIS B O 1
ATOM 6565 N N . ASN B 1 368 ? 27.047 -16.141 -1.875 1 93 368 ASN B N 1
ATOM 6566 C CA . ASN B 1 368 ? 26.828 -17.234 -0.934 1 93 368 ASN B CA 1
ATOM 6567 C C . ASN B 1 368 ? 26.672 -16.719 0.494 1 93 368 ASN B C 1
ATOM 6569 O O . ASN B 1 368 ? 27.641 -16.266 1.104 1 93 368 ASN B O 1
ATOM 6573 N N . LEU B 1 369 ? 25.5 -16.891 1.019 1 93.94 369 LEU B N 1
ATOM 6574 C CA . LEU B 1 369 ? 25.219 -16.406 2.363 1 93.94 369 LEU B CA 1
ATOM 6575 C C . LEU B 1 369 ? 25.953 -17.234 3.408 1 93.94 369 LEU B C 1
ATOM 6577 O O . LEU B 1 369 ? 25.969 -18.469 3.328 1 93.94 369 LEU B O 1
ATOM 6581 N N . GLN B 1 370 ? 26.562 -16.594 4.309 1 95.25 370 GLN B N 1
ATOM 6582 C CA . GLN B 1 370 ? 27.203 -17.219 5.457 1 95.25 370 GLN B CA 1
ATOM 6583 C C . GLN B 1 370 ? 26.469 -16.891 6.75 1 95.25 370 GLN B C 1
ATOM 6585 O O . GLN B 1 370 ? 25.797 -15.859 6.848 1 95.25 370 GLN B O 1
ATOM 6590 N N . PRO B 1 371 ? 26.578 -17.891 7.719 1 97 371 PRO B N 1
ATOM 6591 C CA . PRO B 1 371 ? 26 -17.531 9.008 1 97 371 PRO B CA 1
ATOM 6592 C C . PRO B 1 371 ? 26.469 -16.156 9.508 1 97 371 PRO B C 1
ATOM 6594 O O . PRO B 1 371 ? 27.672 -15.883 9.516 1 97 371 PRO B O 1
ATOM 6597 N N . GLY B 1 372 ? 25.531 -15.32 9.852 1 98.12 372 GLY B N 1
ATOM 6598 C CA . GLY B 1 372 ? 25.844 -13.969 10.289 1 98.12 372 GLY B CA 1
ATOM 6599 C C . GLY B 1 372 ? 25.625 -12.922 9.211 1 98.12 372 GLY B C 1
ATOM 6600 O O . GLY B 1 372 ? 25.609 -11.727 9.5 1 98.12 372 GLY B O 1
ATOM 6601 N N . ASP B 1 373 ? 25.422 -13.398 8.008 1 97.62 373 ASP B N 1
ATOM 6602 C CA . ASP B 1 373 ? 25.062 -12.477 6.934 1 97.62 373 ASP B CA 1
ATOM 6603 C C . ASP B 1 373 ? 23.594 -12.062 7.039 1 97.62 373 ASP B C 1
ATOM 6605 O O . ASP B 1 373 ? 22.734 -12.898 7.32 1 97.62 373 ASP B O 1
ATOM 6609 N N . MET B 1 374 ? 23.328 -10.828 6.945 1 97.88 374 MET B N 1
ATOM 6610 C CA . MET B 1 374 ? 21.984 -10.281 6.777 1 97.88 374 MET B CA 1
ATOM 6611 C C . MET B 1 374 ? 21.891 -9.43 5.516 1 97.88 374 MET B C 1
ATOM 6613 O O . MET B 1 374 ? 22.719 -8.539 5.305 1 97.88 374 MET B O 1
ATOM 6617 N N . MET B 1 375 ? 20.969 -9.734 4.699 1 97.19 375 MET B N 1
ATOM 6618 C CA . MET B 1 375 ? 20.797 -8.984 3.455 1 97.19 375 MET B CA 1
ATOM 6619 C C . MET B 1 375 ? 19.484 -8.211 3.467 1 97.19 375 MET B C 1
ATOM 6621 O O . MET B 1 375 ? 18.453 -8.734 3.885 1 97.19 375 MET B O 1
ATOM 6625 N N . LEU B 1 376 ? 19.484 -6.992 3.113 1 97.88 376 LEU B N 1
ATOM 6626 C CA . LEU B 1 376 ? 18.281 -6.199 2.824 1 97.88 376 LEU B CA 1
ATOM 6627 C C . LEU B 1 376 ? 18.125 -5.98 1.323 1 97.88 376 LEU B C 1
ATOM 6629 O O . LEU B 1 376 ? 19.094 -5.613 0.642 1 97.88 376 LEU B O 1
ATOM 6633 N N . ILE B 1 377 ? 16.969 -6.184 0.844 1 98.06 377 ILE B N 1
ATOM 6634 C CA . ILE B 1 377 ? 16.703 -6.168 -0.588 1 98.06 377 ILE B CA 1
ATOM 6635 C C . ILE B 1 377 ? 15.547 -5.211 -0.883 1 98.06 377 ILE B C 1
ATOM 6637 O O . ILE B 1 377 ? 14.5 -5.266 -0.227 1 98.06 377 ILE B O 1
ATOM 6641 N N . HIS B 1 378 ? 15.75 -4.258 -1.778 1 98.19 378 HIS B N 1
ATOM 6642 C CA . HIS B 1 378 ? 14.656 -3.49 -2.361 1 98.19 378 HIS B CA 1
ATOM 6643 C C . HIS B 1 378 ? 13.711 -4.391 -3.154 1 98.19 378 HIS B C 1
ATOM 6645 O O . HIS B 1 378 ? 13.914 -4.605 -4.352 1 98.19 378 HIS B O 1
ATOM 6651 N N . ASN B 1 379 ? 12.648 -4.785 -2.531 1 97.81 379 ASN B N 1
ATOM 6652 C CA . ASN B 1 379 ? 11.773 -5.852 -3.018 1 97.81 379 ASN B CA 1
ATOM 6653 C C . ASN B 1 379 ? 10.977 -5.41 -4.238 1 97.81 379 ASN B C 1
ATOM 6655 O O . ASN B 1 379 ? 10.422 -6.242 -4.961 1 97.81 379 ASN B O 1
ATOM 6659 N N . HIS B 1 380 ? 10.891 -4.094 -4.477 1 97.31 380 HIS B N 1
ATOM 6660 C CA . HIS B 1 380 ? 10.172 -3.561 -5.633 1 97.31 380 HIS B CA 1
ATOM 6661 C C . HIS B 1 380 ? 11.125 -3.324 -6.805 1 97.31 380 HIS B C 1
ATOM 6663 O O . HIS B 1 380 ? 10.719 -2.777 -7.836 1 97.31 380 HIS B O 1
ATOM 6669 N N . ARG B 1 381 ? 12.312 -3.715 -6.641 1 97.88 381 ARG B N 1
ATOM 6670 C CA . ARG B 1 381 ? 13.312 -3.424 -7.664 1 97.88 381 ARG B CA 1
ATOM 6671 C C . ARG B 1 381 ? 14.117 -4.672 -8.008 1 97.88 381 ARG B C 1
ATOM 6673 O O . ARG B 1 381 ? 14.211 -5.059 -9.172 1 97.88 381 ARG B O 1
ATOM 6680 N N . LEU B 1 382 ? 14.617 -5.293 -6.969 1 97.94 382 LEU B N 1
ATOM 6681 C CA . LEU B 1 382 ? 15.484 -6.441 -7.211 1 97.94 382 LEU B CA 1
ATOM 6682 C C . LEU B 1 382 ? 14.672 -7.734 -7.242 1 97.94 382 LEU B C 1
ATOM 6684 O O . LEU B 1 382 ? 13.727 -7.898 -6.473 1 97.94 382 LEU B O 1
ATOM 6688 N N . LEU B 1 383 ? 15.062 -8.555 -8.094 1 97.81 383 LEU B N 1
ATOM 6689 C CA . LEU B 1 383 ? 14.648 -9.953 -8.047 1 97.81 383 LEU B CA 1
ATOM 6690 C C . LEU B 1 383 ? 15.781 -10.836 -7.535 1 97.81 383 LEU B C 1
ATOM 6692 O O . LEU B 1 383 ? 16.953 -10.516 -7.719 1 97.81 383 LEU B O 1
ATOM 6696 N N . HIS B 1 384 ? 15.391 -11.859 -6.852 1 97.12 384 HIS B N 1
ATOM 6697 C CA . HIS B 1 384 ? 16.391 -12.781 -6.34 1 97.12 384 HIS B CA 1
ATOM 6698 C C . HIS B 1 384 ? 16 -14.227 -6.617 1 97.12 384 HIS B C 1
ATOM 6700 O O . HIS B 1 384 ? 14.828 -14.523 -6.848 1 97.12 384 HIS B O 1
ATOM 6706 N N . GLY B 1 385 ? 16.938 -15.047 -6.777 1 94.69 385 GLY B N 1
ATOM 6707 C CA . GLY B 1 385 ? 16.812 -16.5 -6.879 1 94.69 385 GLY B CA 1
ATOM 6708 C C . GLY B 1 385 ? 17.891 -17.234 -6.113 1 94.69 385 GLY B C 1
ATOM 6709 O O . GLY B 1 385 ? 18.703 -16.625 -5.418 1 94.69 385 GLY B O 1
ATOM 6710 N N . ARG B 1 386 ? 17.812 -18.516 -6.141 1 92.69 386 ARG B N 1
ATOM 6711 C CA . ARG B 1 386 ? 18.781 -19.344 -5.449 1 92.69 386 ARG B CA 1
ATOM 6712 C C . ARG B 1 386 ? 19.156 -20.578 -6.281 1 92.69 386 ARG B C 1
ATOM 6714 O O . ARG B 1 386 ? 18.266 -21.266 -6.805 1 92.69 386 ARG B O 1
ATOM 6721 N N . LYS B 1 387 ? 20.375 -20.828 -6.344 1 92.5 387 LYS B N 1
ATOM 6722 C CA . LYS B 1 387 ? 20.828 -22.047 -7.016 1 92.5 387 LYS B CA 1
ATOM 6723 C C . LYS B 1 387 ? 20.531 -23.281 -6.172 1 92.5 387 LYS B C 1
ATOM 6725 O O . LYS B 1 387 ? 20.297 -23.188 -4.965 1 92.5 387 LYS B O 1
ATOM 6730 N N . ASP B 1 388 ? 20.453 -24.406 -6.812 1 89.44 388 ASP B N 1
ATOM 6731 C CA . ASP B 1 388 ? 20.203 -25.656 -6.09 1 89.44 388 ASP B CA 1
ATOM 6732 C C . ASP B 1 388 ? 21.438 -26.062 -5.273 1 89.44 388 ASP B C 1
ATOM 6734 O O . ASP B 1 388 ? 22.562 -25.75 -5.637 1 89.44 388 ASP B O 1
ATOM 6738 N N . TYR B 1 389 ? 21.172 -26.703 -4.137 1 87.31 389 TYR B N 1
ATOM 6739 C CA . TYR B 1 389 ? 22.25 -27.297 -3.342 1 87.31 389 TYR B CA 1
ATOM 6740 C C . TYR B 1 389 ? 22.656 -28.656 -3.902 1 87.31 389 TYR B C 1
ATOM 6742 O O . TYR B 1 389 ? 21.812 -29.422 -4.367 1 87.31 389 TYR B O 1
ATOM 6750 N N . HIS B 1 390 ? 23.922 -28.922 -3.824 1 86.88 390 HIS B N 1
ATOM 6751 C CA . HIS B 1 390 ? 24.391 -30.25 -4.215 1 86.88 390 HIS B CA 1
ATOM 6752 C C . HIS B 1 390 ? 25.547 -30.703 -3.328 1 86.88 390 HIS B C 1
ATOM 6754 O O . HIS B 1 390 ? 26.156 -29.891 -2.635 1 86.88 390 HIS B O 1
ATOM 6760 N N . ASP B 1 391 ? 25.688 -32.031 -3.229 1 84.62 391 ASP B N 1
ATOM 6761 C CA . ASP B 1 391 ? 26.734 -32.656 -2.424 1 84.62 391 ASP B CA 1
ATOM 6762 C C . ASP B 1 391 ? 26.656 -32.188 -0.967 1 84.62 391 ASP B C 1
ATOM 6764 O O . ASP B 1 391 ? 27.656 -31.781 -0.377 1 84.62 391 ASP B O 1
ATOM 6768 N N . THR B 1 392 ? 25.453 -32.281 -0.495 1 81.56 392 THR B N 1
ATOM 6769 C CA . THR B 1 392 ? 25.203 -31.734 0.833 1 81.56 392 THR B CA 1
ATOM 6770 C C . THR B 1 392 ? 25.438 -32.781 1.908 1 81.56 392 THR B C 1
ATOM 6772 O O . THR B 1 392 ? 25.156 -33.969 1.688 1 81.56 392 THR B O 1
ATOM 6775 N N . LYS B 1 393 ? 25.922 -32.344 3.004 1 81.38 393 LYS B N 1
ATOM 6776 C CA . LYS B 1 393 ? 25.969 -33.156 4.219 1 81.38 393 LYS B CA 1
ATOM 6777 C C . LYS B 1 393 ? 24.75 -32.906 5.098 1 81.38 393 LYS B C 1
ATOM 6779 O O . LYS B 1 393 ? 24 -31.938 4.875 1 81.38 393 LYS B O 1
ATOM 6784 N N . PRO B 1 394 ? 24.453 -33.875 5.988 1 76.62 394 PRO B N 1
ATOM 6785 C CA . PRO B 1 394 ? 23.328 -33.625 6.891 1 76.62 394 PRO B CA 1
ATOM 6786 C C . PRO B 1 394 ? 23.453 -32.312 7.652 1 76.62 394 PRO B C 1
ATOM 6788 O O . PRO B 1 394 ? 24.328 -32.156 8.508 1 76.62 394 PRO B O 1
ATOM 6791 N N . SER B 1 395 ? 22.797 -31.344 7.156 1 80.12 395 SER B N 1
ATOM 6792 C CA . SER B 1 395 ? 22.797 -30 7.727 1 80.12 395 SER B CA 1
ATOM 6793 C C . SER B 1 395 ? 21.516 -29.266 7.379 1 80.12 395 SER B C 1
ATOM 6795 O O . SER B 1 395 ? 20.641 -29.812 6.711 1 80.12 395 SER B O 1
ATOM 6797 N N . THR B 1 396 ? 21.375 -28.125 8.094 1 82.88 396 THR B N 1
ATOM 6798 C CA . THR B 1 396 ? 20.156 -27.359 7.934 1 82.88 396 THR B CA 1
ATOM 6799 C C . THR B 1 396 ? 20.453 -25.906 7.586 1 82.88 396 THR B C 1
ATOM 6801 O O . THR B 1 396 ? 21.391 -25.312 8.141 1 82.88 396 THR B O 1
ATOM 6804 N N . VAL B 1 397 ? 19.859 -25.5 6.574 1 87.12 397 VAL B N 1
ATOM 6805 C CA . VAL B 1 397 ? 19.844 -24.062 6.352 1 87.12 397 VAL B CA 1
ATOM 6806 C C . VAL B 1 397 ? 18.719 -23.438 7.176 1 87.12 397 VAL B C 1
ATOM 6808 O O . VAL B 1 397 ? 17.641 -24 7.297 1 87.12 397 VAL B O 1
ATOM 6811 N N . HIS B 1 398 ? 19.047 -22.375 7.879 1 91.5 398 HIS B N 1
ATOM 6812 C CA . HIS B 1 398 ? 18.094 -21.625 8.695 1 91.5 398 HIS B CA 1
ATOM 6813 C C . HIS B 1 398 ? 18.188 -20.125 8.406 1 91.5 398 HIS B C 1
ATOM 6815 O O . HIS B 1 398 ? 19.203 -19.484 8.672 1 91.5 398 HIS B O 1
ATOM 6821 N N . LEU B 1 399 ? 17.125 -19.594 7.836 1 93.75 399 LEU B N 1
ATOM 6822 C CA . LEU B 1 399 ? 17.016 -18.172 7.559 1 93.75 399 LEU B CA 1
ATOM 6823 C C . LEU B 1 399 ? 15.883 -17.547 8.367 1 93.75 399 LEU B C 1
ATOM 6825 O O . LEU B 1 399 ? 14.82 -18.141 8.523 1 93.75 399 LEU B O 1
ATOM 6829 N N . GLU B 1 400 ? 16.109 -16.438 8.953 1 95.75 400 GLU B N 1
ATOM 6830 C CA . GLU B 1 400 ? 15.07 -15.57 9.508 1 95.75 400 GLU B CA 1
ATOM 6831 C C . GLU B 1 400 ? 14.766 -14.406 8.57 1 95.75 400 GLU B C 1
ATOM 6833 O O . GLU B 1 400 ? 15.672 -13.68 8.156 1 95.75 400 GLU B O 1
ATOM 6838 N N . THR B 1 401 ? 13.508 -14.219 8.219 1 95.06 401 THR B N 1
ATOM 6839 C CA . THR B 1 401 ? 13.164 -13.188 7.246 1 95.06 401 THR B CA 1
ATOM 6840 C C . THR B 1 401 ? 12.227 -12.156 7.863 1 95.06 401 THR B C 1
ATOM 6842 O O . THR B 1 401 ? 11.555 -12.43 8.859 1 95.06 401 THR B O 1
ATOM 6845 N N . GLY B 1 402 ? 12.242 -10.961 7.395 1 94.5 402 GLY B N 1
ATOM 6846 C CA . GLY B 1 402 ? 11.375 -9.852 7.777 1 94.5 402 GLY B CA 1
ATOM 6847 C C . GLY B 1 402 ? 11.047 -8.922 6.625 1 94.5 402 GLY B C 1
ATOM 6848 O O . GLY B 1 402 ? 11.82 -8.828 5.664 1 94.5 402 GLY B O 1
ATOM 6849 N N . TYR B 1 403 ? 9.945 -8.273 6.754 1 94.56 403 TYR B N 1
ATOM 6850 C CA . TYR B 1 403 ? 9.461 -7.41 5.684 1 94.56 403 TYR B CA 1
ATOM 6851 C C . TYR B 1 403 ? 9.078 -6.035 6.223 1 94.56 403 TYR B C 1
ATOM 6853 O O . TYR B 1 403 ? 8.539 -5.922 7.324 1 94.56 403 TYR B O 1
ATOM 6861 N N . PHE B 1 404 ? 9.359 -4.969 5.406 1 93.5 404 PHE B N 1
ATOM 6862 C CA . PHE B 1 404 ? 9.102 -3.588 5.797 1 93.5 404 PHE B CA 1
ATOM 6863 C C . PHE B 1 404 ? 8.438 -2.818 4.66 1 93.5 404 PHE B C 1
ATOM 6865 O O . PHE B 1 404 ? 8.672 -3.113 3.486 1 93.5 404 PHE B O 1
ATOM 6872 N N . LYS B 1 405 ? 7.695 -1.848 5.066 1 91.56 405 LYS B N 1
ATOM 6873 C CA . LYS B 1 405 ? 7.152 -0.911 4.09 1 91.56 405 LYS B CA 1
ATOM 6874 C C . LYS B 1 405 ? 8.094 0.271 3.879 1 91.56 405 LYS B C 1
ATOM 6876 O O . LYS B 1 405 ? 8.789 0.691 4.805 1 91.56 405 LYS B O 1
ATOM 6881 N N . TRP B 1 406 ? 8.023 0.811 2.736 1 92.88 406 TRP B N 1
ATOM 6882 C CA . TRP B 1 406 ? 8.867 1.965 2.439 1 92.88 406 TRP B CA 1
ATOM 6883 C C . TRP B 1 406 ? 8.492 3.156 3.312 1 92.88 406 TRP B C 1
ATOM 6885 O O . TRP B 1 406 ? 9.359 3.91 3.756 1 92.88 406 TRP B O 1
ATOM 6895 N N . ASP B 1 407 ? 7.238 3.355 3.586 1 89.88 407 ASP B N 1
ATOM 6896 C CA . ASP B 1 407 ? 6.824 4.473 4.43 1 89.88 407 ASP B CA 1
ATOM 6897 C C . ASP B 1 407 ? 7.543 4.438 5.777 1 89.88 407 ASP B C 1
ATOM 6899 O O . ASP B 1 407 ? 8.047 5.461 6.242 1 89.88 407 ASP B O 1
ATOM 6903 N N . SER B 1 408 ? 7.523 3.283 6.355 1 89.69 408 SER B N 1
ATOM 6904 C CA . SER B 1 408 ? 8.18 3.119 7.648 1 89.69 408 SER B CA 1
ATOM 6905 C C . SER B 1 408 ? 9.688 3.311 7.531 1 89.69 408 SER B C 1
ATOM 6907 O O . SER B 1 408 ? 10.312 3.936 8.391 1 89.69 408 SER B O 1
ATOM 6909 N N . PHE B 1 409 ? 10.258 2.803 6.477 1 94.06 409 PHE B N 1
ATOM 6910 C CA . PHE B 1 409 ? 11.688 2.932 6.227 1 94.06 409 PHE B CA 1
ATOM 6911 C C . PHE B 1 409 ? 12.07 4.391 6.023 1 94.06 409 PHE B C 1
ATOM 6913 O O . PHE B 1 409 ? 13.008 4.887 6.66 1 94.06 409 PHE B O 1
ATOM 6920 N N . ASP B 1 410 ? 11.328 5.082 5.266 1 92.25 410 ASP B N 1
ATOM 6921 C CA . ASP B 1 410 ? 11.602 6.477 4.918 1 92.25 410 ASP B CA 1
ATOM 6922 C C . ASP B 1 410 ? 11.445 7.387 6.133 1 92.25 410 ASP B C 1
ATOM 6924 O O . ASP B 1 410 ? 12.203 8.344 6.301 1 92.25 410 ASP B O 1
ATOM 6928 N N . THR B 1 411 ? 10.438 7.117 6.887 1 90.12 411 THR B N 1
ATOM 6929 C CA . THR B 1 411 ? 10.18 7.957 8.047 1 90.12 411 THR B CA 1
ATOM 6930 C C . THR B 1 411 ? 11.344 7.887 9.039 1 90.12 411 THR B C 1
ATOM 6932 O O . THR B 1 411 ? 11.727 8.898 9.633 1 90.12 411 THR B O 1
ATOM 6935 N N . ARG B 1 412 ? 11.836 6.703 9.195 1 91.56 412 ARG B N 1
ATOM 6936 C CA . ARG B 1 412 ? 12.992 6.531 10.062 1 91.56 412 ARG B CA 1
ATOM 6937 C C . ARG B 1 412 ? 14.234 7.195 9.469 1 91.56 412 ARG B C 1
ATOM 6939 O O . ARG B 1 412 ? 14.984 7.867 10.172 1 91.56 412 ARG B O 1
ATOM 6946 N N . MET B 1 413 ? 14.414 7 8.234 1 93.56 413 MET B N 1
ATOM 6947 C CA . MET B 1 413 ? 15.562 7.578 7.547 1 93.56 413 MET B CA 1
ATOM 6948 C C . MET B 1 413 ? 15.555 9.102 7.652 1 93.56 413 MET B C 1
ATOM 6950 O O . MET B 1 413 ? 16.594 9.719 7.875 1 93.56 413 MET B O 1
ATOM 6954 N N . ARG B 1 414 ? 14.414 9.648 7.492 1 89.31 414 ARG B N 1
ATOM 6955 C CA . ARG B 1 414 ? 14.273 11.094 7.613 1 89.31 414 ARG B CA 1
ATOM 6956 C C . ARG B 1 414 ? 14.688 11.57 9 1 89.31 414 ARG B C 1
ATOM 6958 O O . ARG B 1 414 ? 15.406 12.562 9.133 1 89.31 414 ARG B O 1
ATOM 6965 N N . LYS B 1 415 ? 14.227 10.867 9.992 1 88.56 415 LYS B N 1
ATOM 6966 C CA . LYS B 1 415 ? 14.555 11.242 11.367 1 88.56 415 LYS B CA 1
ATOM 6967 C C . LYS B 1 415 ? 16.047 11.094 11.625 1 88.56 415 LYS B C 1
ATOM 6969 O O . LYS B 1 415 ? 16.656 11.945 12.281 1 88.56 415 LYS B O 1
ATOM 6974 N N . VAL B 1 416 ? 16.594 10.031 11.125 1 91.38 416 VAL B N 1
ATOM 6975 C CA . VAL B 1 416 ? 18.031 9.82 11.273 1 91.38 416 VAL B CA 1
ATOM 6976 C C . VAL B 1 416 ? 18.797 10.977 10.633 1 91.38 416 VAL B C 1
ATOM 6978 O O . VAL B 1 416 ? 19.719 11.539 11.234 1 91.38 416 VAL B O 1
ATOM 6981 N N . LYS B 1 417 ? 18.438 11.305 9.5 1 89.12 417 LYS B N 1
ATOM 6982 C CA . LYS B 1 417 ? 19.094 12.414 8.805 1 89.12 417 LYS B CA 1
ATOM 6983 C C . LYS B 1 417 ? 18.969 13.711 9.594 1 89.12 417 LYS B C 1
ATOM 6985 O O . LYS B 1 417 ? 19.938 14.461 9.719 1 89.12 417 LYS B O 1
ATOM 6990 N N . MET B 1 418 ? 17.812 13.984 10.086 1 83.5 418 MET B N 1
ATOM 6991 C CA . MET B 1 418 ? 17.562 15.195 10.875 1 83.5 418 MET B CA 1
ATOM 6992 C C . MET B 1 418 ? 18.484 15.242 12.094 1 83.5 418 MET B C 1
ATOM 6994 O O . MET B 1 418 ? 19.031 16.297 12.406 1 83.5 418 MET B O 1
ATOM 6998 N N . ASN B 1 419 ? 18.562 14.125 12.695 1 84.38 419 ASN B N 1
ATOM 6999 C CA . ASN B 1 419 ? 19.422 14.047 13.883 1 84.38 419 ASN B CA 1
ATOM 7000 C C . ASN B 1 419 ? 20.891 14.281 13.531 1 84.38 419 ASN B C 1
ATOM 7002 O O . ASN B 1 419 ? 21.609 14.938 14.273 1 84.38 419 ASN B O 1
ATOM 7006 N N . LEU B 1 420 ? 21.281 13.766 12.477 1 87.81 420 LEU B N 1
ATOM 7007 C CA . LEU B 1 420 ? 22.672 13.93 12.039 1 87.81 420 LEU B CA 1
ATOM 7008 C C . LEU B 1 420 ? 22.938 15.375 11.641 1 87.81 420 LEU B C 1
ATOM 7010 O O . LEU B 1 420 ? 24 15.922 11.953 1 87.81 420 LEU B O 1
ATOM 7014 N N . ASP B 1 421 ? 22.031 16 11 1 82.19 421 ASP B N 1
ATOM 7015 C CA . ASP B 1 421 ? 22.188 17.391 10.586 1 82.19 421 ASP B CA 1
ATOM 7016 C C . ASP B 1 421 ? 22.25 18.312 11.797 1 82.19 421 ASP B C 1
ATOM 7018 O O . ASP B 1 421 ? 23 19.297 11.805 1 82.19 421 ASP B O 1
ATOM 7022 N N . LYS B 1 422 ? 21.438 18.109 12.781 1 78.38 422 LYS B N 1
ATOM 7023 C CA . LYS B 1 422 ? 21.438 18.906 14 1 78.38 422 LYS B CA 1
ATOM 7024 C C . LYS B 1 422 ? 22.766 18.797 14.734 1 78.38 422 LYS B C 1
ATOM 7026 O O . LYS B 1 422 ? 23.281 19.797 15.242 1 78.38 422 LYS B O 1
ATOM 7031 N N . LYS B 1 423 ? 23.281 17.656 14.75 1 81.19 423 LYS B N 1
ATOM 7032 C CA . LYS B 1 423 ? 24.562 17.438 15.422 1 81.19 423 LYS B CA 1
ATOM 7033 C C . LYS B 1 423 ? 25.688 18.156 14.68 1 81.19 423 LYS B C 1
ATOM 7035 O O . LYS B 1 423 ? 26.594 18.703 15.312 1 81.19 423 LYS B O 1
ATOM 7040 N N . GLU B 1 424 ? 25.625 18.109 13.453 1 78.62 424 GLU B N 1
ATOM 7041 C CA . GLU B 1 424 ? 26.641 18.781 12.656 1 78.62 424 GLU B CA 1
ATOM 7042 C C . GLU B 1 424 ? 26.578 20.297 12.836 1 78.62 424 GLU B C 1
ATOM 7044 O O . GLU B 1 424 ? 27.609 20.953 12.953 1 78.62 424 GLU B O 1
ATOM 7049 N N . LYS B 1 425 ? 25.422 20.875 12.922 1 72.75 425 LYS B N 1
ATOM 7050 C CA . LYS B 1 425 ? 25.25 22.312 13.125 1 72.75 425 LYS B CA 1
ATOM 7051 C C . LYS B 1 425 ? 25.703 22.734 14.523 1 72.75 425 LYS B C 1
ATOM 7053 O O . LYS B 1 425 ? 26.312 23.797 14.695 1 72.75 425 LYS B O 1
ATOM 7058 N N . SER B 1 426 ? 25.406 21.875 15.414 1 70.69 426 SER B N 1
ATOM 7059 C CA . SER B 1 426 ? 25.844 22.156 16.781 1 70.69 426 SER B CA 1
ATOM 7060 C C . SER B 1 426 ? 27.359 22.125 16.891 1 70.69 426 SER B C 1
ATOM 7062 O O . SER B 1 426 ? 27.953 22.953 17.578 1 70.69 426 SER B O 1
ATOM 7064 N N . ASN B 1 427 ? 27.938 21.234 16.188 1 72.25 427 ASN B N 1
ATOM 7065 C CA . ASN B 1 427 ? 29.406 21.125 16.188 1 72.25 427 ASN B CA 1
ATOM 7066 C C . ASN B 1 427 ? 30.047 22.312 15.484 1 72.25 427 ASN B C 1
ATOM 7068 O O . ASN B 1 427 ? 31.094 22.797 15.906 1 72.25 427 ASN B O 1
ATOM 7072 N N . ASN B 1 428 ? 29.391 22.734 14.469 1 67.31 428 ASN B N 1
ATOM 7073 C CA . ASN B 1 428 ? 29.906 23.875 13.734 1 67.31 428 ASN B CA 1
ATOM 7074 C C . ASN B 1 428 ? 29.734 25.172 14.516 1 67.31 428 ASN B C 1
ATOM 7076 O O . ASN B 1 428 ? 30.594 26.062 14.453 1 67.31 428 ASN B O 1
ATOM 7080 N N . SER B 1 429 ? 28.703 25.25 15.219 1 61.66 429 SER B N 1
ATOM 7081 C CA . SER B 1 429 ? 28.453 26.422 16.047 1 61.66 429 SER B CA 1
ATOM 7082 C C . SER B 1 429 ? 29.422 26.469 17.234 1 61.66 429 SER B C 1
ATOM 7084 O O . SER B 1 429 ? 29.906 27.547 17.594 1 61.66 429 SER B O 1
ATOM 7086 N N . THR B 1 430 ? 29.719 25.391 17.734 1 60.31 430 THR B N 1
ATOM 7087 C CA . THR B 1 430 ? 30.656 25.328 18.844 1 60.31 430 THR B CA 1
ATOM 7088 C C . THR B 1 430 ? 32.094 25.609 18.359 1 60.31 430 THR B C 1
ATOM 7090 O O . THR B 1 430 ? 32.875 26.25 19.062 1 60.31 430 THR B O 1
ATOM 7093 N N . ALA B 1 431 ? 32.312 25.219 17.172 1 58.19 431 ALA B N 1
ATOM 7094 C CA . ALA B 1 431 ? 33.656 25.453 16.609 1 58.19 431 ALA B CA 1
ATOM 7095 C C . ALA B 1 431 ? 33.844 26.938 16.297 1 58.19 431 ALA B C 1
ATOM 7097 O O . ALA B 1 431 ? 34.938 27.484 16.516 1 58.19 431 ALA B O 1
ATOM 7098 N N . SER B 1 432 ? 32.875 27.531 15.828 1 51.41 432 SER B N 1
ATOM 7099 C CA . SER B 1 432 ? 32.969 28.953 15.516 1 51.41 432 SER B CA 1
ATOM 7100 C C . SER B 1 432 ? 33.125 29.781 16.781 1 51.41 432 SER B C 1
ATOM 7102 O O . SER B 1 432 ? 33.812 30.812 16.781 1 51.41 432 SER B O 1
ATOM 7104 N N . LYS B 1 433 ? 32.5 29.5 17.922 1 54.41 433 LYS B N 1
ATOM 7105 C CA . LYS B 1 433 ? 32.625 30.203 19.188 1 54.41 433 LYS B CA 1
ATOM 7106 C C . LYS B 1 433 ? 34.031 30.078 19.734 1 54.41 433 LYS B C 1
ATOM 7108 O O . LYS B 1 433 ? 34.531 30.969 20.422 1 54.41 433 LYS B O 1
ATOM 7113 N N . VAL B 1 434 ? 34.719 29.094 19.531 1 53.94 434 VAL B N 1
ATOM 7114 C CA . VAL B 1 434 ? 36.062 28.875 20.078 1 53.94 434 VAL B CA 1
ATOM 7115 C C . VAL B 1 434 ? 37.094 29.703 19.297 1 53.94 434 VAL B C 1
ATOM 7117 O O . VAL B 1 434 ? 38.031 30.266 19.891 1 53.94 434 VAL B O 1
ATOM 7120 N N . ASN B 1 435 ? 36.875 29.812 18.141 1 47 435 ASN B N 1
ATOM 7121 C CA . ASN B 1 435 ? 37.812 30.578 17.344 1 47 435 ASN B CA 1
ATOM 7122 C C . ASN B 1 435 ? 37.688 32.062 17.594 1 47 435 ASN B C 1
ATOM 7124 O O . ASN B 1 435 ? 38.562 32.844 17.219 1 47 435 ASN B O 1
ATOM 7128 N N . GLY B 1 436 ? 36.562 32.5 18.062 1 43.12 436 GLY B N 1
ATOM 7129 C CA . GLY B 1 436 ? 36.344 33.938 18.281 1 43.12 436 GLY B CA 1
ATOM 7130 C C . GLY B 1 436 ? 37.031 34.438 19.531 1 43.12 436 GLY B C 1
ATOM 7131 O O . GLY B 1 436 ? 37.125 35.656 19.75 1 43.12 436 GLY B O 1
ATOM 7132 N N . HIS B 1 437 ? 37.312 33.656 20.547 1 43.47 437 HIS B N 1
ATOM 7133 C CA . HIS B 1 437 ? 37.906 34.156 21.781 1 43.47 437 HIS B CA 1
ATOM 7134 C C . HIS B 1 437 ? 39.375 34.406 21.609 1 43.47 437 HIS B C 1
ATOM 7136 O O . HIS B 1 437 ? 40.031 34.906 22.516 1 43.47 437 HIS B O 1
ATOM 7142 N N . GLN B 1 438 ? 40.062 33.969 20.531 1 40.06 438 GLN B N 1
ATOM 7143 C CA . GLN B 1 438 ? 41.5 34.125 20.625 1 40.06 438 GLN B CA 1
ATOM 7144 C C . GLN B 1 438 ? 41.938 35.531 20.266 1 40.06 438 GLN B C 1
ATOM 7146 O O . GLN B 1 438 ? 43.125 35.906 20.438 1 40.06 438 GLN B O 1
ATOM 7151 N N . SER B 1 439 ? 41.125 36.375 19.531 1 36.5 439 SER B N 1
ATOM 7152 C CA . SER B 1 439 ? 41.906 37.438 18.922 1 36.5 439 SER B CA 1
ATOM 7153 C C . SER B 1 439 ? 42 38.656 19.875 1 36.5 439 SER B C 1
ATOM 7155 O O . SER B 1 439 ? 42.625 39.656 19.516 1 36.5 439 SER B O 1
ATOM 7157 N N . ASN B 1 440 ? 41.312 38.812 20.938 1 33.09 440 ASN B N 1
ATOM 7158 C CA . ASN B 1 440 ? 41.469 40.156 21.531 1 33.09 440 ASN B CA 1
ATOM 7159 C C . ASN B 1 440 ? 42.719 40.219 22.375 1 33.09 440 ASN B C 1
ATOM 7161 O O . ASN B 1 440 ? 42.719 39.844 23.547 1 33.09 440 ASN B O 1
ATOM 7165 N N . GLY B 1 441 ? 43.969 40.031 21.797 1 32.97 441 GLY B N 1
ATOM 7166 C CA . GLY B 1 441 ? 45.219 40.469 22.438 1 32.97 441 GLY B CA 1
ATOM 7167 C C . GLY B 1 441 ? 45.188 41.938 22.844 1 32.97 441 GLY B C 1
ATOM 7168 O O . GLY B 1 441 ? 44.75 42.781 22.062 1 32.97 441 GLY B O 1
ATOM 7169 N N . ILE B 1 442 ? 45 42.281 24.094 1 30.06 442 ILE B N 1
ATOM 7170 C CA . ILE B 1 442 ? 45.156 43.562 24.781 1 30.06 442 ILE B CA 1
ATOM 7171 C C . ILE B 1 442 ? 46.594 44.094 24.547 1 30.06 442 ILE B C 1
ATOM 7173 O O . ILE B 1 442 ? 47.562 43.406 24.844 1 30.06 442 ILE B O 1
ATOM 7177 N N . GLN B 1 443 ? 46.906 44.969 23.516 1 28.39 443 GLN B N 1
ATOM 7178 C CA . GLN B 1 443 ? 48.031 45.875 23.469 1 28.39 443 GLN B CA 1
ATOM 7179 C C . GLN B 1 443 ? 48.094 46.719 24.734 1 28.39 443 GLN B C 1
ATOM 7181 O O . GLN B 1 443 ? 47.156 47.469 25.062 1 28.39 443 GLN B O 1
ATOM 7186 N N . ARG B 1 444 ? 48.938 46.25 25.719 1 21.84 444 ARG B N 1
ATOM 7187 C CA . ARG B 1 444 ? 49.719 47.188 26.531 1 21.84 444 ARG B CA 1
ATOM 7188 C C . ARG B 1 444 ? 50.844 47.812 25.688 1 21.84 444 ARG B C 1
ATOM 7190 O O . ARG B 1 444 ? 51.438 47.156 24.859 1 21.84 444 ARG B O 1
#

Radius of gyration: 30.94 Å; Cα contacts (8 Å, |Δi|>4): 1843; chains: 2; bounding box: 93×106×73 Å

Sequence (888 aa):
MENPVKIEPMAFEDEAVLHAKWPSIDEVRASNPIKGVAAKSEGGDRVLEVEWASGERQVYPCMWLRDHCRCTICFHAEHQTRLTDFMELDLNIDIKTVTVNDVDQTIAITWTDDHQSLYYANWLLCNRFDQTEADPIRSIEPAYWDASTLENDHMRTFKYSDVIDSDHVLYDMQMQLKRVGLVLIQGTPAEKGHMMKLSDRIGYICGTSYGTTSQIYGSSDWAFGHPSYGLEYRPLHSDYSFIDDSHGVFAMHCISQIDGKGGEYFFVDGYKAAQDLQKTNPEAFQRLTKPCWEGRVKAWVVNDKHYHHSVSAPIKLNEAGEVTKLTLCDFWRTSVMRLPVGEVCDTYRALRALKDLLYRKDHTFCHNLQPGDMMLIHNHRLLHGRKDYHDTKPSTVHLETGYFKWDSFDTRMRKVKMNLDKKEKSNNSTASKVNGHQSNGIQRMENPVKIEPMAFEDEAVLHAKWPSIDEVRASNPIKGVAAKSEGGDRVLEVEWASGERQVYPCMWLRDHCRCTICFHAEHQTRLTDFMELDLNIDIKTVTVNDVDQTIAITWTDDHQSLYYANWLLCNRFDQTEADPIRSIEPAYWDASTLENDHMRTFKYSDVIDSDHVLYDMQMQLKRVGLVLIQGTPAEKGHMMKLSDRIGYICGTSYGTTSQIYGSSDWAFGHPSYGLEYRPLHSDYSFIDDSHGVFAMHCISQIDGKGGEYFFVDGYKAAQDLQKTNPEAFQRLTKPCWEGRVKAWVVNDKHYHHSVSAPIKLNEAGEVTKLTLCDFWRTSVMRLPVGEVCDTYRALRALKDLLYRKDHTFCHNLQPGDMMLIHNHRLLHGRKDYHDTKPSTVHLETGYFKWDSFDTRMRKVKMNLDKKEKSNNSTASKVNGHQSNGIQR

Organism: Strongylocentrotus purpuratus (NCBI:txid7668)

Nearest PDB structures (foldseek):
  3o2g-assembly1_A  TM=9.124E-01  e=3.077E-38  Homo sapiens
  3n6w-assembly1_A-2  TM=9.071E-01  e=5.594E-33  Homo sapiens
  6npb-assembly1_A  TM=8.281E-01  e=2.772E-33  Leisingera caerulea
  6npc-assembly1_B  TM=8.430E-01  e=1.985E-31  Leisingera caerulea
  4y0e-assembly1_A  TM=7.632E-01  e=3.750E-11  Mycobacteroides abscessus ATCC 19977

pLDDT: mean 86.58, std 15.98, range [20.25, 98.56]

Foldseek 3Di:
DDDPPPQPPQPCVVVCLQFPDFDDLVRCLPPKFWPDWDWDADPNFIWIWTAIPVRDIFIGTPLRCVQPFSGVCAADRVVRDGPDDNVPGDRRKYFPDWDADSVQRWIWTQIPVRDIGIGHPRNCVRPTPVDPGDRPLRPQAADADAQVCCVPPQADEAELVCCLPPLVSVLVQLSSCVHHFKYKYFDAALDPDVVVSNCVQQFHFDADLQGSKHKAKEWPVDQQPDPVNYLAWWDWFFPPPLAADFFFKKKKAWNADFDFDFFKKKKFFLQNLLVVCCVPPVPLSVLQQDFWWKFWDQSVRHDSPDITIYTGGQFHADPVRHTDFGGDDPVGTDPGTRDDPVCVVVNVVSVVSSVVSRPDPRGMHIDDDHHRMMMMGRSRTMIMITHGTPPTDGDMTIMMMTGHHVVRRSVSSSVSSSVVVVVVVVVVVVVVVVVVPPPPPDDD/DDPPPPQPPQPCVVVCLQFPDFDDLVRCLPPKFWPDWDWDDDPNFIWIWTAIPVRDIFIGTPLRCVQPFRGVCAADRVVRDGPDDNVPGDRRKYFPDWDADSVQRWIWTQIPVRDIGIGHPRNCVRPGPVDDGDRPLRPQAADADAQVCCVPPQADEAELVCCLPPLVSVLVQLSSCVHHFKYKYFDAALDPDVVVSNCVQQFHFDADLQGSKHKAKEWPVDQQPDPSNYLAWWDWFFPPPFAADFFFKKKKAWNADFDFDFFKKKKFFLQNLLVVCCVPPVPLSVLQQDFWWKFWDQSVRHDSPDITIYTGGQFHADPVRHTDFGGDDPVGTDPGTRDDPVCVVVNVVSVVSSVVSRPPPRGMHIDDDHHRMMMMGRSRTMIMITHGTDPTDGDMTIMMMTGHHVVRRSVSSSVSSVVVVVVVVVVVVVVVVVVVPPPPPDDD

Secondary structure (DSSP, 8-state):
-----------THHHHTTSS----HHHHHHHS-EEEEEEEEETTEEEEEEEETTS-EEEEEHHHHHHT--STTTEETTTTEE-S-GGG--TT--EEEEEEETTTTEEEEEETTS-EEEEEHHHHHHT-SS-----TTTTPPP----HHHIIIII--EEEHHHHHH-HHHHHHHHHHHHHHSEEEEE---SSTTHHHHHHHHH-PBPPBTTBSSEEEEEESS---SSGGGSSS-EEEE-TTTTSSS--SEEEEEEEE--SSEE--EEEEEHHHHHHHHHHH-HHHHHHTTS--EEEEEE-TTT-TT-EEEEEE-SEEE-TTS-EEEE---GGGEEEEE-S-GGGHHHHHHHHHHHHHHHT-GGG-EEE---TT-EEEEETTTEEEEEPPEES--S-EEEEEEEEE-HHHHHHHHHHHHHHHHHHHHHHHHHHHHHHHSS------/-----------THHHHTTSS----HHHHHHHS-EEEEEEEEETTEEEEEEEETTS-EEEEEHHHHHHT--STTTEETTTTEE-S-GGG--TT--EEEEEEETTTTEEEEEETTS-EEEEEHHHHHHT-TT-----TTTTPPP----HHHIIIII--EEEHHHHHH-HHHHHHHHHHHHHHSEEEEE---SSTTHHHHHHHHH-PBPPBTTBSSEEEEEESS---SSGGGSSS-EEEE-TTTTSSS--SEEEEEEEE--SSEE--EEEEEHHHHHHHHHHH-HHHHHHTTS--EEEEEE-TTT-TT-EEEEEE-SEEE-TTS-EEEE---GGGEEEEE-S-GGGHHHHHHHHHHHHHHHT-GGG-EEE---TT-EEEEETTTEEEEEPPEES--S-EEEEEEEEE-HHHHHHHHHHHHHHHHHHHHHHHHHHHHHHTSS------

InterPro domains:
  IPR003819 TauD/TfdA-like domain [PF02668] (157-393)
  IPR010376 Gamma-butyrobetaine hydroxylase-like, N-terminal [PF06155] (44-124)
  IPR038492 GBBH-like, N-terminal domain superfamily [G3DSA:3.30.2020.30] (35-130)
  IPR042098 Glutarate 2-hydroxylase superfamily [G3DSA:3.60.130.10] (131-424)
  IPR050411 Alpha-ketoglutarate-dependent hydroxylases [PTHR10696] (63-415)

Solvent-accessible surface area (backbone atoms only — not comparable to full-atom values): 47058 Å² total; per-residue (Å²): 143,72,82,72,72,76,62,66,81,58,74,57,61,72,62,33,68,49,31,83,72,64,66,48,62,66,51,31,60,72,69,44,32,78,64,47,73,45,80,45,73,57,98,87,38,42,27,38,36,39,31,30,62,78,68,51,72,45,70,42,48,32,46,58,50,61,74,58,32,62,39,73,76,33,23,40,60,92,61,59,29,50,62,64,57,76,88,72,58,55,82,79,42,42,79,67,45,75,48,73,39,80,86,77,36,32,41,39,35,33,30,69,84,70,48,72,37,63,42,46,50,43,59,50,65,64,55,36,43,90,51,70,70,55,44,68,81,77,62,61,64,68,51,75,48,36,26,63,49,29,69,76,73,62,65,55,78,41,50,35,69,45,46,75,72,29,66,70,49,32,51,52,50,51,48,36,31,64,28,61,25,53,34,42,30,34,76,34,74,56,54,90,66,56,66,59,57,48,27,75,70,44,26,57,53,36,50,49,86,58,40,58,55,33,78,46,54,27,36,78,87,45,57,51,92,46,78,87,18,37,58,56,65,37,72,69,25,19,70,56,56,29,33,67,81,47,49,33,32,38,34,42,32,28,39,34,54,57,51,54,42,68,48,29,31,34,34,26,46,38,59,42,35,51,52,51,31,43,74,76,37,46,66,35,41,55,56,36,49,44,59,31,45,27,19,38,43,64,39,59,86,69,41,86,53,38,35,38,55,21,67,44,35,43,33,39,61,49,97,87,66,44,82,71,30,34,43,44,44,69,49,29,50,51,85,52,50,63,53,56,63,89,48,49,64,60,49,51,51,24,51,47,55,47,48,55,50,49,66,32,74,65,27,43,35,74,47,70,78,42,60,11,30,30,38,41,33,27,27,34,31,32,29,38,27,29,42,38,51,41,81,64,46,98,36,45,28,31,33,43,33,40,35,24,42,53,63,40,33,49,11,22,50,46,34,47,49,47,52,52,52,52,52,51,52,51,51,50,52,52,50,55,57,58,65,62,67,68,68,79,71,78,85,124,142,66,83,70,68,74,58,66,81,60,76,57,62,73,63,33,69,56,32,89,72,64,65,49,63,65,52,31,61,73,70,45,31,79,65,46,74,44,82,45,74,56,98,87,38,42,29,38,35,40,30,31,61,78,68,50,72,47,70,42,48,33,46,61,51,63,74,58,33,61,37,73,78,34,23,41,63,91,63,61,28,50,62,63,57,76,87,72,58,56,82,80,43,41,78,68,44,74,47,74,39,80,87,76,35,32,41,38,36,33,32,69,85,69,49,72,36,64,43,46,51,42,59,50,66,65,56,37,45,90,52,70,73,56,46,72,82,77,64,62,64,67,51,75,45,38,26,64,49,30,68,75,72,63,65,56,78,39,50,36,68,45,47,77,73,29,64,68,49,32,51,52,49,53,48,37,30,65,28,60,25,52,34,41,30,34,74,35,74,56,52,88,66,58,66,59,57,48,26,76,68,45,27,56,51,36,50,50,85,60,40,58,55,34,78,45,53,27,35,79,87,44,57,50,93,45,79,88,18,35,57,57,66,39,71,68,25,19,72,55,56,29,35,68,81,48,48,33,32,39,34,41,31,28,39,36,53,56,51,56,41,69,48,30,31,32,36,27,45,38,58,43,34,51,53,52,32,42,72,76,38,48,67,34,41,58,57,37,48,45,60,31,45,27,18,38,42,61,38,58,86,67,45,80,50,37,35,38,56,21,68,46,34,43,32,37,61,48,97,88,66,45,81,70,31,33,41,43,42,69,47,31,49,51,85,51,48,63,51,57,63,88,48,50,65,59,48,51,52,24,52,48,55,46,47,56,50,50,66,31,75,64,28,43,36,73,47,72,79,41,60,11,31,30,38,41,33,26,26,34,31,31,28,38,27,29,42,38,52,41,80,64,45,98,35,45,28,32,36,42,34,39,35,25,43,54,64,40,33,48,11,20,49,49,34,48,50,49,55,53,52,52,51,50,50,51,51,51,52,55,50,55,60,60,64,62,70,68,68,80,72,79,86,126